Protein AF-A0A7W0XFV2-F1 (afdb_monomer_lite)

pLDDT: mean 78.78, std 14.85, range [23.39, 97.06]

Sequence (1195 aa):
MIGQRLSNRYDIRTELGRGGMGVVYRAHDPLLNREVAIKLIPPTLLSPETEQRFQREAQLVAQMDHPAVVPIFDFGKHEGSLFFVMPVIQGTNLRWFQHEGVLTLGEVIDIGIQVAEALEYSHSHGVIHRDIKPENIMAMREDGARLRVRIMDFGLARGASESRITKTGTIAGTLSYMSPEQVAAGVVDHRSDIYSLGTVLYECLTGEPPFSGELQSILYRIVHEIPQPPRALGADINQDLEAAVIACIAKDPAKRPQRASEVADSLRRCQTRLHQSDLGKSVILTKTLMLPRVALSPFIGREKEQAELQKRLNAAIGGECQFVVVSGEPGVGKTRLLDEIENLAKARKLLVLHGRSIEQDGAFPYQGFCEAIQEYFRQKGTSSSPDNMIELADVAPDLVSLFPMLTEISEIRVAATGDSKLAQIGGQQGPENRTQIFELLARTLTRLAAGKPLILFLEDLHAAEISIEALQYIVRRLGPTPTLIVGTYRSSEVDRSHQLLRMLDSFRGDRRFSAIALGAFSPAEHRLFLETLIGGPKLADSLVEKLFEGTEGNPFFTKELVRSLLDSGGISKDQTGAWSLGAATDLSTGDLPATIQQAVEKRIERLPAELREILSIASIIGKAFDFRDLEALTGGKDVEDAIDRLVEEGLLEEERESRGDRLIFSSGVVRDVLYGAISRRKRRSLHRKYAEEVEKRHSGRLERVYPQLVHHFSQGDVPDKTVEYGLRMAKTALDAFSSEEAARAARTVLEFLDEEWEGDPALEGEAQILLAQAHRMAGDLDAALIAAEAAGRILERESHYSRAVTALLLAAETAWQARKVEETTRLVQHVMGAARTAGDKDSLRHVLSLAATLANLRGEYEKANDYLEEGASLAPATKETERQQEIPKGGKLVVALATPLGDINPVNMELVEEQEILANVFETLLITDLEGNLIPALCEKWEVSDEGTSVFFTLRENVRFQNDQILTAQAVKHAFERSIRVARELPPGLAAIRGAAEFTKSNDKELAGILVVSDYKLEIQLLDPLSIYPSLLTDYKTGITLNVDGEKTDSIPIGTGPFRIASYSADRIVLERNKAYWKGPAAFLDEVEFRARLSASDIASGLRSGSIDLARDLSPQDLEEFLRDPRFRGGFVESPRKNTYFLIFNSTSGSVAQNPDFRLALSGVVRTHDLVWQALGRFAQPAVCLIPPGMLGFD

Foldseek 3Di:
DAQDAFPVFWGFHAWPDADPQFTWTWTAGPVVRAIKIKGKGDLVLDDPQLVVQLVVQLVLQCPDDDQQEWHWPDWDDGPNITMTITHDDDFAFQVCCLPPNWDFQLQLLVLLLSLLVVLLSQVVSVFAQQQDDRRQWTWDQDPPGHIHIHGDRRPNRCPDVLPVLPDDQPPQPRLLLFALCSLVVHDDGSLRVLQSSLQRSLCQLQVDGQAHDGSVRRSCCNQPNQGDQSVLSVRPADPLVSVLSSQSNDNDSVSHDVGSVVSSVSSVVRVVPDDPVRRRHGSDDDVPVPPVPPDDQDDFDCVVVLVVLVVLLVVLQVQFEFEEEEEEAPLLCPVVSVVVVVVVCVSSVAAEFFFEQDQFLFDQAPRRLVRRLVVLLVVVPDDDDPPCLQLCLVLLLQVCLLPVVCCVRPSSVVSNPDHHPLVVCLPDDDPVSLVVVLVSSLSSVVSSCVQPEYEYEYEACLSNQNCLVSVLSNSLQCRRGSYYYYYYHYPVSDDPPGPNVVSLVVCVPPPRYYYHYRDADDLVRQLVLVCRLVVHNFADPVASVVLCVQCVRRSRSSNLQVVVCVVVVQWDQDPVRGIDGDPVDPPDPPNRPSDPLSSLLVLLVPDDPVLLVLLLLVLLQHQKDWQVLSCQLVVNPPSVVSVVVCVVVQQKDDDPPDPDTMIGGSDPSNSVSSPVPDDLVVSLVSLVSSLVVLCVVCVPPCVVCLSSNLVSCLSNVPLVSNLVSLLVQLVVCVSSLNLVSNLSSLVSNCVSLDPPDPDDQLSVLSSLQSNLSSCVSVVVLVSSLVSLVVSLVSCVVVVVLVSSLVSLLSNLVSCVVVVVLVSNQVSLVVSCVSCVVVVPLPSNLVSLQVVLVSCVVVVVNVSSVVSNVSSVVSDDDDDPDDDDDPDAFEDEAEEEAQAWDDDLQQLADDDPVSVVVNCQFFDFQWAADPVGDIDGDQFPDKDADDLQQKIKTFGDQLFAWLVRHTQFLVLLQVQLLVLLQPHPDGQPLSVQFPCSVVSNVDPDPGRPQWAHPDRGMIMGGGPDRDPCSSVSRNRSSSTRWDDDPPDDPPDRTIHRHQWGWPDDDRFKTKTAGRCSRRVHNPDSYGMYIYGYNDDLVRQLVCVVVVVHDHYDDHFPVSVVVLCSDPVNVVVDDQDDDFADDDDDQPCPDDPQSVDPVSVVVVVVVDPLSVVCCVGPNPNDDRDPDRGGPPDDPPD

Structure (mmCIF, N/CA/C/O backbone):
data_AF-A0A7W0XFV2-F1
#
_entry.id   AF-A0A7W0XFV2-F1
#
loop_
_atom_site.group_PDB
_atom_site.id
_atom_site.type_symbol
_atom_site.label_atom_id
_atom_site.label_alt_id
_atom_site.label_comp_id
_atom_site.label_asym_id
_atom_site.label_entity_id
_atom_site.label_seq_id
_atom_site.pdbx_PDB_ins_code
_atom_site.Cartn_x
_atom_site.Cartn_y
_atom_site.Cartn_z
_atom_site.occupancy
_atom_site.B_iso_or_equiv
_atom_site.auth_seq_id
_atom_site.auth_comp_id
_atom_site.auth_asym_id
_atom_site.auth_atom_id
_atom_site.pdbx_PDB_model_num
ATOM 1 N N . MET A 1 1 ? 39.280 -21.544 -54.451 1.00 74.19 1 MET A N 1
ATOM 2 C CA . MET A 1 1 ? 38.360 -22.568 -54.983 1.00 74.19 1 MET A CA 1
ATOM 3 C C . MET A 1 1 ? 37.569 -22.111 -56.208 1.00 74.19 1 MET A C 1
ATOM 5 O O . MET A 1 1 ? 37.431 -22.924 -57.106 1.00 74.19 1 MET A O 1
ATOM 9 N N . ILE A 1 2 ? 37.056 -20.873 -56.310 1.00 84.06 2 ILE A N 1
ATOM 10 C CA . ILE A 1 2 ? 36.329 -20.423 -57.525 1.00 84.06 2 ILE A CA 1
ATOM 11 C C . ILE A 1 2 ? 37.224 -20.539 -58.774 1.00 84.06 2 ILE A C 1
ATOM 13 O O . ILE A 1 2 ? 38.367 -20.086 -58.743 1.00 84.06 2 ILE A O 1
ATOM 17 N N . GLY A 1 3 ? 36.717 -21.167 -59.842 1.00 78.00 3 GLY A N 1
ATOM 18 C CA . GLY A 1 3 ? 37.460 -21.423 -61.084 1.00 78.00 3 GLY A CA 1
ATOM 19 C C . GLY A 1 3 ? 38.423 -22.617 -61.033 1.00 78.00 3 GLY A C 1
ATOM 20 O O . GLY A 1 3 ? 39.106 -22.885 -62.017 1.00 78.00 3 GLY A O 1
ATOM 21 N N . GLN A 1 4 ? 38.488 -23.339 -59.909 1.00 85.75 4 GLN A N 1
ATOM 22 C CA . GLN A 1 4 ? 39.287 -24.557 -59.742 1.00 85.75 4 GLN A CA 1
ATOM 23 C C . GLN A 1 4 ? 38.395 -25.807 -59.804 1.00 85.75 4 GLN A C 1
ATOM 25 O O . GLN A 1 4 ? 37.182 -25.738 -59.589 1.00 85.75 4 GLN A O 1
ATOM 30 N N . ARG A 1 5 ? 39.009 -26.966 -60.068 1.00 85.94 5 ARG A N 1
ATOM 31 C CA . ARG A 1 5 ? 38.330 -28.267 -60.112 1.00 85.94 5 ARG A CA 1
ATOM 32 C C . ARG A 1 5 ? 38.557 -29.041 -58.809 1.00 85.94 5 ARG A C 1
ATOM 34 O O . ARG A 1 5 ? 39.676 -29.457 -58.524 1.00 85.94 5 ARG A O 1
ATOM 41 N N . LEU A 1 6 ? 37.500 -29.260 -58.027 1.00 88.06 6 LEU A N 1
ATOM 42 C CA . LEU A 1 6 ? 37.545 -30.000 -56.762 1.00 88.06 6 LEU A CA 1
ATOM 43 C C . LEU A 1 6 ? 37.591 -31.515 -57.017 1.00 88.06 6 LEU A C 1
ATOM 45 O O . LEU A 1 6 ? 36.796 -32.049 -57.795 1.00 88.06 6 LEU A O 1
ATOM 49 N N . SER A 1 7 ? 38.513 -32.215 -56.342 1.00 83.50 7 SER A N 1
ATOM 50 C CA . SER A 1 7 ? 38.701 -33.674 -56.450 1.00 83.50 7 SER A CA 1
ATOM 51 C C . SER A 1 7 ? 38.823 -34.188 -57.898 1.00 83.50 7 SER A C 1
ATOM 53 O O . SER A 1 7 ? 38.364 -35.284 -58.214 1.00 83.50 7 SER A O 1
ATOM 55 N N . ASN A 1 8 ? 39.410 -33.383 -58.795 1.00 83.25 8 ASN A N 1
ATOM 56 C CA . ASN A 1 8 ? 39.535 -33.658 -60.235 1.00 83.25 8 ASN A CA 1
ATOM 57 C C . ASN A 1 8 ? 38.209 -33.928 -60.977 1.00 83.25 8 ASN A C 1
ATOM 59 O O . ASN A 1 8 ? 38.242 -34.411 -62.108 1.00 83.25 8 ASN A O 1
ATOM 63 N N . ARG A 1 9 ? 37.054 -33.576 -60.395 1.00 89.38 9 ARG A N 1
ATOM 64 C CA . ARG A 1 9 ? 35.734 -33.795 -61.005 1.00 89.38 9 ARG A CA 1
ATOM 65 C C . ARG A 1 9 ? 34.895 -32.529 -61.076 1.00 89.38 9 ARG A C 1
ATOM 67 O O . ARG A 1 9 ? 34.439 -32.189 -62.156 1.00 89.38 9 ARG A O 1
ATOM 74 N N . TYR A 1 10 ? 34.694 -31.836 -59.962 1.00 93.69 10 TYR A N 1
ATOM 75 C CA . TYR A 1 10 ? 33.678 -30.787 -59.879 1.00 93.69 10 TYR A CA 1
ATOM 76 C C . TYR A 1 10 ? 34.241 -29.405 -60.206 1.00 93.69 10 TYR A C 1
ATOM 78 O O . TYR A 1 10 ? 35.141 -28.927 -59.518 1.00 93.69 10 TYR A O 1
ATOM 86 N N . ASP A 1 11 ? 33.683 -28.741 -61.216 1.00 91.31 11 ASP A N 1
ATOM 87 C CA . ASP A 1 11 ? 34.102 -27.403 -61.637 1.00 91.31 11 ASP A CA 1
ATOM 88 C C . ASP A 1 11 ? 33.403 -26.338 -60.778 1.00 91.31 11 ASP A C 1
ATOM 90 O O . ASP A 1 11 ? 32.204 -26.094 -60.935 1.00 91.31 11 ASP A O 1
ATOM 94 N N . ILE A 1 12 ? 34.135 -25.712 -59.845 1.00 92.06 12 ILE A N 1
ATOM 95 C CA . ILE A 1 12 ? 33.582 -24.725 -58.904 1.00 92.06 12 ILE A CA 1
ATOM 96 C C . ILE A 1 12 ? 33.296 -23.402 -59.625 1.00 92.06 12 ILE A C 1
ATOM 98 O O . ILE A 1 12 ? 34.211 -22.750 -60.135 1.00 92.06 12 ILE A O 1
ATOM 102 N N . ARG A 1 13 ? 32.034 -22.963 -59.610 1.00 90.00 13 ARG A N 1
ATOM 103 C CA . ARG A 1 13 ? 31.569 -21.768 -60.330 1.00 90.00 13 ARG A CA 1
ATOM 104 C C . ARG A 1 13 ? 31.441 -20.541 -59.440 1.00 90.00 13 ARG A C 1
ATOM 106 O O . ARG A 1 13 ? 32.048 -19.519 -59.734 1.00 90.00 13 ARG A O 1
ATOM 113 N N . THR A 1 14 ? 30.659 -20.624 -58.367 1.00 90.06 14 THR A N 1
ATOM 114 C CA . THR A 1 14 ? 30.363 -19.478 -57.490 1.00 90.06 14 THR A CA 1
ATOM 115 C C . THR A 1 14 ? 30.224 -19.917 -56.037 1.00 90.06 14 THR A C 1
ATOM 117 O O . THR A 1 14 ? 29.909 -21.070 -55.757 1.00 90.06 14 THR A O 1
ATOM 120 N N . GLU A 1 15 ? 30.444 -19.006 -55.093 1.00 90.19 15 GLU A N 1
ATOM 121 C CA . GLU A 1 15 ? 30.099 -19.217 -53.681 1.00 90.19 15 GLU A CA 1
ATOM 122 C C . GLU A 1 15 ? 28.589 -18.989 -53.494 1.00 90.19 15 GLU A C 1
ATOM 124 O O . GLU A 1 15 ? 28.057 -17.994 -53.980 1.00 90.19 15 GLU A O 1
ATOM 129 N N . LEU A 1 16 ? 27.891 -19.935 -52.857 1.00 81.38 16 LEU A N 1
ATOM 130 C CA . LEU A 1 16 ? 26.463 -19.835 -52.518 1.00 81.38 16 LEU A CA 1
ATOM 131 C C . LEU A 1 16 ? 26.248 -19.311 -51.094 1.00 81.38 16 LEU A C 1
ATOM 133 O O . LEU A 1 16 ? 25.220 -18.703 -50.816 1.00 81.38 16 LEU A O 1
ATOM 137 N N . GLY A 1 17 ? 27.206 -19.539 -50.195 1.00 74.38 17 GLY A N 1
ATOM 138 C CA . GLY A 1 17 ? 27.153 -19.041 -48.825 1.00 74.38 17 GLY A CA 1
ATOM 139 C C . GLY A 1 17 ? 28.328 -19.523 -47.981 1.00 74.38 17 GLY A C 1
ATOM 140 O O . GLY A 1 17 ? 28.948 -20.547 -48.275 1.00 74.38 17 GLY A O 1
ATOM 141 N N . ARG A 1 18 ? 28.629 -18.789 -46.909 1.00 76.75 18 ARG A N 1
ATOM 142 C CA . ARG A 1 18 ? 29.723 -19.069 -45.972 1.00 76.75 18 ARG A CA 1
ATOM 143 C C . ARG A 1 18 ? 29.233 -18.908 -44.542 1.00 76.75 18 ARG A C 1
ATOM 145 O O . ARG A 1 18 ? 28.610 -17.905 -44.218 1.00 76.75 18 ARG A O 1
ATOM 152 N N . GLY A 1 19 ? 29.541 -19.883 -43.690 1.00 65.31 19 GLY A N 1
ATOM 153 C CA . GLY A 1 19 ? 29.172 -19.865 -42.275 1.00 65.31 19 GLY A CA 1
ATOM 154 C C . GLY A 1 19 ? 30.222 -20.531 -41.387 1.00 65.31 19 GLY A C 1
ATOM 155 O O . GLY A 1 19 ? 31.254 -21.001 -41.862 1.00 65.31 19 GLY A O 1
ATOM 156 N N . GLY A 1 20 ? 29.944 -20.610 -40.082 1.00 58.47 20 GLY A N 1
ATOM 157 C CA . GLY A 1 20 ? 30.876 -21.153 -39.079 1.00 58.47 20 GLY A CA 1
ATOM 158 C C . GLY A 1 20 ? 31.259 -22.631 -39.258 1.00 58.47 20 GLY A C 1
ATOM 159 O O . GLY A 1 20 ? 32.195 -23.093 -38.615 1.00 58.47 20 GLY A O 1
ATOM 160 N N . MET A 1 21 ? 30.566 -23.368 -40.133 1.00 66.44 21 MET A N 1
ATOM 161 C CA . MET A 1 21 ? 30.813 -24.790 -40.418 1.00 66.44 21 MET A CA 1
ATOM 162 C C . MET A 1 21 ? 31.426 -25.053 -41.804 1.00 66.44 21 MET A C 1
ATOM 164 O O . MET A 1 21 ? 31.609 -26.210 -42.175 1.00 66.44 21 MET A O 1
ATOM 168 N N . GLY A 1 22 ? 31.741 -24.008 -42.579 1.00 74.62 22 GLY A N 1
ATOM 169 C CA . GLY A 1 22 ? 32.354 -24.147 -43.901 1.00 74.62 22 GLY A CA 1
ATOM 170 C C . GLY A 1 22 ? 31.742 -23.249 -44.974 1.00 74.62 22 GLY A C 1
ATOM 171 O O . GLY A 1 22 ? 30.970 -22.331 -44.689 1.00 74.62 22 GLY A O 1
ATOM 172 N N . VAL A 1 23 ? 32.110 -23.521 -46.226 1.00 82.06 23 VAL A N 1
ATOM 173 C CA . VAL A 1 23 ? 31.672 -22.754 -47.403 1.00 82.06 23 VAL A CA 1
ATOM 174 C C . VAL A 1 23 ? 30.892 -23.663 -48.344 1.00 82.06 23 VAL A C 1
ATOM 176 O O . VAL A 1 23 ? 31.306 -24.794 -48.599 1.00 82.06 23 VAL A O 1
ATOM 179 N N . VAL A 1 24 ? 29.770 -23.171 -48.863 1.00 87.25 24 VAL A N 1
ATOM 180 C CA . VAL A 1 24 ? 28.956 -23.851 -49.871 1.00 87.25 24 VAL A CA 1
ATOM 181 C C . VAL A 1 24 ? 29.221 -23.209 -51.225 1.00 87.25 24 VAL A C 1
ATOM 183 O O . VAL A 1 24 ? 29.057 -22.002 -51.397 1.00 87.25 24 VAL A O 1
ATOM 186 N N . TYR A 1 25 ? 29.613 -24.022 -52.198 1.00 89.69 25 TYR A N 1
ATOM 187 C CA . TYR A 1 25 ? 29.874 -23.612 -53.570 1.00 89.69 25 TYR A CA 1
ATOM 188 C C . TYR A 1 25 ? 28.847 -24.204 -54.528 1.00 89.69 25 TYR A C 1
ATOM 190 O O . TYR A 1 25 ? 28.427 -25.346 -54.376 1.00 89.69 25 TYR A O 1
ATOM 198 N N . ARG A 1 26 ? 28.497 -23.455 -55.568 1.00 92.50 26 ARG A N 1
ATOM 199 C CA . ARG A 1 26 ? 27.851 -23.984 -56.767 1.00 92.50 26 ARG A CA 1
ATOM 200 C C . ARG A 1 26 ? 28.924 -24.539 -57.693 1.00 92.50 26 ARG A C 1
ATOM 202 O O . ARG A 1 26 ? 29.906 -23.848 -57.972 1.00 92.50 26 ARG A O 1
ATOM 209 N N . ALA A 1 27 ? 28.729 -25.751 -58.189 1.00 93.06 27 ALA A N 1
ATOM 210 C CA . ALA A 1 27 ? 29.659 -26.420 -59.084 1.00 93.06 27 ALA A CA 1
ATOM 211 C C . ALA A 1 27 ? 28.929 -27.160 -60.210 1.00 93.06 27 ALA A C 1
ATOM 213 O O . ALA A 1 27 ? 27.751 -27.494 -60.095 1.00 93.06 27 ALA A O 1
ATOM 214 N N . HIS A 1 28 ? 29.644 -27.435 -61.296 1.00 92.38 28 HIS A N 1
ATOM 215 C CA . HIS A 1 28 ? 29.178 -28.313 -62.367 1.00 92.38 28 HIS A CA 1
ATOM 216 C C . HIS A 1 28 ? 29.891 -29.660 -62.263 1.00 92.38 28 HIS A C 1
ATOM 218 O O . HIS A 1 28 ? 31.108 -29.712 -62.091 1.00 92.38 28 HIS A O 1
ATOM 224 N N . ASP A 1 29 ? 29.122 -30.745 -62.309 1.00 92.25 29 ASP A N 1
ATOM 225 C CA . ASP A 1 29 ? 29.631 -32.107 -62.437 1.00 92.25 29 ASP A CA 1
ATOM 226 C C . ASP A 1 29 ? 29.669 -32.472 -63.930 1.00 92.25 29 ASP A C 1
ATOM 228 O O . ASP A 1 29 ? 28.619 -32.792 -64.497 1.00 92.25 29 ASP A O 1
ATOM 232 N N . PRO A 1 30 ? 30.841 -32.436 -64.590 1.00 86.81 30 PRO A N 1
ATOM 233 C CA . PRO A 1 30 ? 30.960 -32.706 -66.016 1.00 86.81 30 PRO A CA 1
ATOM 234 C C . PRO A 1 30 ? 30.729 -34.178 -66.360 1.00 86.81 30 PRO A C 1
ATOM 236 O O . PRO A 1 30 ? 30.387 -34.475 -67.501 1.00 86.81 30 PRO A O 1
ATOM 239 N N . LEU A 1 31 ? 30.875 -35.097 -65.395 1.00 89.38 31 LEU A N 1
ATOM 240 C CA . LEU A 1 31 ? 30.657 -36.527 -65.618 1.00 89.38 31 LEU A CA 1
ATOM 241 C C . LEU A 1 31 ? 29.167 -36.850 -65.772 1.00 89.38 31 LEU A C 1
ATOM 243 O O . LEU A 1 31 ? 28.786 -37.612 -66.655 1.00 89.38 31 LEU A O 1
ATOM 247 N N . LEU A 1 32 ? 28.329 -36.265 -64.912 1.00 89.56 32 LEU A N 1
ATOM 248 C CA . LEU A 1 32 ? 26.872 -36.455 -64.925 1.00 89.56 32 LEU A CA 1
ATOM 249 C C . LEU A 1 32 ? 26.124 -35.295 -65.604 1.00 89.56 32 LEU A C 1
ATOM 251 O O . LEU A 1 32 ? 24.897 -35.288 -65.624 1.00 89.56 32 LEU A O 1
ATOM 255 N N . ASN A 1 33 ? 26.866 -34.319 -66.133 1.00 89.44 33 ASN A N 1
ATOM 256 C CA . ASN A 1 33 ? 26.391 -33.086 -66.757 1.00 89.44 33 ASN A CA 1
ATOM 257 C C . ASN A 1 33 ? 25.255 -32.391 -65.981 1.00 89.44 33 ASN A C 1
ATOM 259 O O . ASN A 1 33 ? 24.176 -32.136 -66.517 1.00 89.44 33 ASN A O 1
ATOM 263 N N . ARG A 1 34 ? 25.495 -32.085 -64.702 1.00 91.88 34 ARG A N 1
ATOM 264 C CA . ARG A 1 34 ? 24.503 -31.451 -63.819 1.00 91.88 34 ARG A CA 1
ATOM 265 C C . ARG A 1 34 ? 25.119 -30.396 -62.911 1.00 91.88 34 ARG A C 1
ATOM 267 O O . ARG A 1 34 ? 26.299 -30.454 -62.577 1.00 91.88 34 ARG A O 1
ATOM 274 N N . GLU A 1 35 ? 24.294 -29.455 -62.474 1.00 92.12 35 GLU A N 1
ATOM 275 C CA . GLU A 1 35 ? 24.658 -28.483 -61.442 1.00 92.12 35 GLU A CA 1
ATOM 276 C C . GLU A 1 35 ? 24.484 -29.102 -60.050 1.00 92.12 35 GLU A C 1
ATOM 278 O O . GLU A 1 35 ? 23.474 -29.751 -59.765 1.00 92.12 35 GLU A O 1
ATOM 283 N N . VAL A 1 36 ? 25.462 -28.883 -59.177 1.00 93.19 36 VAL A N 1
ATOM 284 C CA . VAL A 1 36 ? 25.489 -29.392 -57.803 1.00 93.19 36 VAL A CA 1
ATOM 285 C C . VAL A 1 36 ? 25.922 -28.299 -56.827 1.00 93.19 36 VAL A C 1
ATOM 287 O O . VAL A 1 36 ? 26.635 -27.363 -57.188 1.00 93.19 36 VAL A O 1
ATOM 290 N N . ALA A 1 37 ? 25.484 -28.411 -55.579 1.00 91.56 37 ALA A N 1
ATOM 291 C CA . ALA A 1 37 ? 26.006 -27.636 -54.466 1.00 91.56 37 ALA A CA 1
ATOM 292 C C . ALA A 1 37 ? 27.019 -28.495 -53.701 1.00 91.56 37 ALA A C 1
ATOM 294 O O . ALA A 1 37 ? 26.761 -29.663 -53.418 1.00 91.56 37 ALA A O 1
ATOM 295 N N . ILE A 1 38 ? 28.176 -27.927 -53.379 1.00 90.25 38 ILE A N 1
ATOM 296 C CA . ILE A 1 38 ? 29.253 -28.608 -52.663 1.00 90.25 38 ILE A CA 1
ATOM 297 C C . ILE A 1 38 ? 29.537 -27.850 -51.381 1.00 90.25 38 ILE A C 1
ATOM 299 O O . ILE A 1 38 ? 29.985 -26.704 -51.428 1.00 90.25 38 ILE A O 1
ATOM 303 N N . LYS A 1 39 ? 29.306 -28.494 -50.239 1.00 88.62 39 LYS A N 1
ATOM 304 C CA . LYS A 1 39 ? 29.685 -27.947 -48.937 1.00 88.62 39 LYS A CA 1
ATOM 305 C C . LYS A 1 39 ? 31.056 -28.478 -48.557 1.00 88.62 39 LYS A C 1
ATOM 307 O O . LYS A 1 39 ? 31.260 -29.689 -48.522 1.00 88.62 39 LYS A O 1
ATOM 312 N N . LEU A 1 40 ? 31.985 -27.566 -48.291 1.00 87.44 40 LEU A N 1
ATOM 313 C CA . LEU A 1 40 ? 33.364 -27.869 -47.928 1.00 87.44 40 LEU A CA 1
ATOM 314 C C . LEU A 1 40 ? 33.606 -27.514 -46.458 1.00 87.44 40 LEU A C 1
ATOM 316 O O . LEU A 1 40 ? 33.427 -26.364 -46.051 1.00 87.44 40 LEU A O 1
ATOM 320 N N . ILE A 1 41 ? 34.014 -28.514 -45.679 1.00 84.69 41 ILE A N 1
ATOM 321 C CA . ILE A 1 41 ? 34.288 -28.424 -44.246 1.00 84.69 41 ILE A CA 1
ATOM 322 C C . ILE A 1 41 ? 35.809 -28.340 -44.054 1.00 84.69 41 ILE A C 1
ATOM 324 O O . ILE A 1 41 ? 36.519 -29.290 -44.405 1.00 84.69 41 ILE A O 1
ATOM 328 N N . PRO A 1 42 ? 36.331 -27.223 -43.518 1.00 80.62 42 PRO A N 1
ATOM 329 C CA . PRO A 1 42 ? 37.766 -27.013 -43.392 1.00 80.62 42 PRO A CA 1
ATOM 330 C C . PRO A 1 42 ? 38.406 -27.963 -42.362 1.00 80.62 42 PRO A C 1
ATOM 332 O O . PRO A 1 42 ? 37.752 -28.344 -41.387 1.00 80.62 42 PRO A O 1
ATOM 335 N N . PRO A 1 43 ? 39.712 -28.277 -42.494 1.00 78.56 43 PRO A N 1
ATOM 336 C CA . PRO A 1 43 ? 40.405 -29.226 -41.618 1.00 78.56 43 PRO A CA 1
ATOM 337 C C . PRO A 1 43 ? 40.411 -28.800 -40.143 1.00 78.56 43 PRO A C 1
ATOM 339 O O . PRO A 1 43 ? 40.454 -29.638 -39.251 1.00 78.56 43 PRO A O 1
ATOM 342 N N . THR A 1 44 ? 40.325 -27.494 -39.872 1.00 76.25 44 THR A N 1
ATOM 343 C CA . THR A 1 44 ? 40.294 -26.908 -38.520 1.00 76.25 44 THR A CA 1
ATOM 344 C C . THR A 1 44 ? 39.069 -27.313 -37.693 1.00 76.25 44 THR A C 1
ATOM 346 O O . THR A 1 44 ? 39.079 -27.175 -36.466 1.00 76.25 44 THR A O 1
ATOM 349 N N . LEU A 1 45 ? 38.017 -27.812 -38.349 1.00 67.50 45 LEU A N 1
ATOM 350 C CA . LEU A 1 45 ? 36.781 -28.279 -37.722 1.00 67.50 45 LEU A CA 1
ATOM 351 C C . LEU A 1 45 ? 36.705 -29.811 -37.612 1.00 67.50 45 LEU A C 1
ATOM 353 O O . LEU A 1 45 ? 35.701 -30.328 -37.128 1.00 67.50 45 LEU A O 1
ATOM 357 N N . LEU A 1 46 ? 37.741 -30.537 -38.043 1.00 70.62 46 LEU A N 1
ATOM 358 C CA . LEU A 1 46 ? 37.728 -31.996 -38.140 1.00 70.62 46 LEU A CA 1
ATOM 359 C C . LEU A 1 46 ? 38.621 -32.650 -37.075 1.00 70.62 46 LEU A C 1
ATOM 361 O O . LEU A 1 46 ? 39.768 -32.259 -36.870 1.00 70.62 46 LEU A O 1
ATOM 365 N N . SER A 1 47 ? 38.091 -33.687 -36.425 1.00 74.19 47 SER A N 1
ATOM 366 C CA . SER A 1 47 ? 38.831 -34.663 -35.610 1.00 74.19 47 SER A CA 1
ATOM 367 C C . SER A 1 47 ? 38.678 -36.065 -36.226 1.00 74.19 47 SER A C 1
ATOM 369 O O . SER A 1 47 ? 37.722 -36.271 -36.979 1.00 74.19 47 SER A O 1
ATOM 371 N N . PRO A 1 48 ? 39.546 -37.050 -35.911 1.00 74.00 48 PRO A N 1
ATOM 372 C CA . PRO A 1 48 ? 39.415 -38.416 -36.436 1.00 74.00 48 PRO A CA 1
ATOM 373 C C . PRO A 1 48 ? 38.038 -39.049 -36.171 1.00 74.00 48 PRO A C 1
ATOM 375 O O . PRO A 1 48 ? 37.471 -39.702 -37.045 1.00 74.00 48 PRO A O 1
ATOM 378 N N . GLU A 1 49 ? 37.466 -38.798 -34.992 1.00 70.00 49 GLU A N 1
ATOM 379 C CA . GLU A 1 49 ? 36.122 -39.250 -34.612 1.00 70.00 49 GLU A CA 1
ATOM 380 C C . GLU A 1 49 ? 35.025 -38.542 -35.422 1.00 70.00 49 GLU A C 1
ATOM 382 O O . GLU A 1 49 ? 34.084 -39.180 -35.895 1.00 70.00 49 GLU A O 1
ATOM 387 N N . THR A 1 50 ? 35.171 -37.229 -35.642 1.00 69.75 50 THR A N 1
ATOM 388 C CA . THR A 1 50 ? 34.227 -36.435 -36.448 1.00 69.75 50 THR A CA 1
ATOM 389 C C . THR A 1 50 ? 34.259 -36.866 -37.914 1.00 69.75 50 THR A C 1
ATOM 391 O O . THR A 1 50 ? 33.213 -36.942 -38.547 1.00 69.75 50 THR A O 1
ATOM 394 N N . GLU A 1 51 ? 35.432 -37.204 -38.452 1.00 76.81 51 GLU A N 1
ATOM 395 C CA . GLU A 1 51 ? 35.591 -37.686 -39.827 1.00 76.81 51 GLU A CA 1
ATOM 396 C C . GLU A 1 51 ? 34.947 -39.069 -40.033 1.00 76.81 51 GLU A C 1
ATOM 398 O O . GLU A 1 51 ? 34.206 -39.256 -40.998 1.00 76.81 51 GLU A O 1
ATOM 403 N N . GLN A 1 52 ? 35.148 -40.019 -39.110 1.00 77.88 52 GLN A N 1
ATOM 404 C CA . GLN A 1 52 ? 34.488 -41.334 -39.171 1.00 77.88 52 GLN A CA 1
ATOM 405 C C . GLN A 1 52 ? 32.966 -41.220 -39.060 1.00 77.88 52 GLN A C 1
ATOM 407 O O . GLN A 1 52 ? 32.222 -41.874 -39.796 1.00 77.88 52 GLN A O 1
ATOM 412 N N . ARG A 1 53 ? 32.493 -40.365 -38.150 1.00 75.00 53 ARG A N 1
ATOM 413 C CA . ARG A 1 53 ? 31.068 -40.106 -37.966 1.00 75.00 53 ARG A CA 1
ATOM 414 C C . ARG A 1 53 ? 30.448 -39.440 -39.193 1.00 75.00 53 ARG A C 1
ATOM 416 O O . ARG A 1 53 ? 29.394 -39.887 -39.636 1.00 75.00 53 ARG A O 1
ATOM 423 N N . PHE A 1 54 ? 31.123 -38.441 -39.764 1.00 79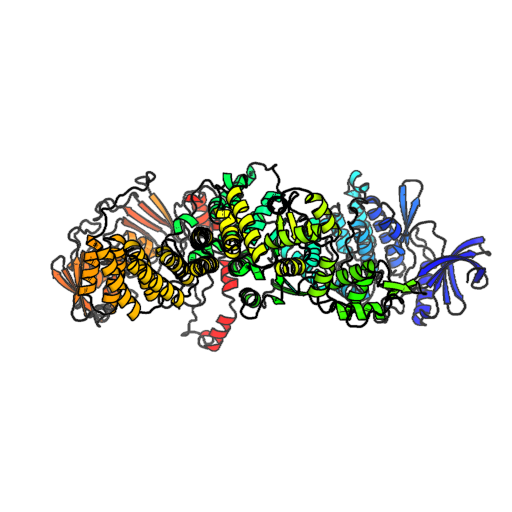.56 54 PHE A N 1
ATOM 424 C CA . PHE A 1 54 ? 30.715 -37.782 -41.004 1.00 79.56 54 PHE A CA 1
ATOM 425 C C . PHE A 1 54 ? 30.535 -38.801 -42.129 1.00 79.56 54 PHE A C 1
ATOM 427 O O . PHE A 1 54 ? 29.495 -38.822 -42.773 1.00 79.56 54 PHE A O 1
ATOM 434 N N . GLN A 1 55 ? 31.512 -39.688 -42.343 1.00 79.00 55 GLN A N 1
ATOM 435 C CA . GLN A 1 55 ? 31.421 -40.706 -43.394 1.00 79.00 55 GLN A CA 1
ATOM 436 C C . GLN A 1 55 ? 30.241 -41.658 -43.167 1.00 79.00 55 GLN A C 1
ATOM 438 O O . GLN A 1 55 ? 29.509 -41.958 -44.108 1.00 79.00 55 GLN A O 1
ATOM 443 N N . ARG A 1 56 ? 30.020 -42.099 -41.922 1.00 81.06 56 ARG A N 1
ATOM 444 C CA . ARG A 1 56 ? 28.904 -42.986 -41.572 1.00 81.06 56 ARG A CA 1
ATOM 445 C C . ARG A 1 56 ? 27.545 -42.318 -41.785 1.00 81.06 56 ARG A C 1
ATOM 447 O O . ARG A 1 56 ? 26.669 -42.912 -42.403 1.00 81.06 56 ARG A O 1
ATOM 454 N N . GLU A 1 57 ? 27.360 -41.099 -41.286 1.00 79.56 57 GLU A N 1
ATOM 455 C CA . GLU A 1 57 ? 26.101 -40.363 -41.443 1.00 79.56 57 GLU A CA 1
ATOM 456 C C . GLU A 1 57 ? 25.866 -39.966 -42.910 1.00 79.56 57 GLU A C 1
ATOM 458 O O . GLU A 1 57 ? 24.746 -40.094 -43.397 1.00 79.56 57 GLU A O 1
ATOM 463 N N . ALA A 1 58 ? 26.911 -39.590 -43.659 1.00 82.00 58 ALA A N 1
ATOM 464 C CA . ALA A 1 58 ? 26.786 -39.219 -45.069 1.00 82.00 58 ALA A CA 1
ATOM 465 C C . ALA A 1 58 ? 26.372 -40.416 -45.932 1.00 82.00 58 ALA A C 1
ATOM 467 O O . ALA A 1 58 ? 25.556 -40.263 -46.836 1.00 82.00 58 ALA A O 1
ATOM 468 N N . GLN A 1 59 ? 26.883 -41.615 -45.626 1.00 83.19 59 GLN A N 1
ATOM 469 C CA . GLN A 1 59 ? 26.452 -42.861 -46.268 1.00 83.19 59 GLN A CA 1
ATOM 470 C C . GLN A 1 59 ? 24.981 -43.174 -45.993 1.00 83.19 59 GLN A C 1
ATOM 472 O O . GLN A 1 59 ? 24.273 -43.573 -46.914 1.00 83.19 59 GLN A O 1
ATOM 477 N N . LEU A 1 60 ? 24.520 -42.983 -44.753 1.00 83.69 60 LEU A N 1
ATOM 478 C CA . LEU A 1 60 ? 23.118 -43.206 -44.394 1.00 83.69 60 LEU A CA 1
ATOM 479 C C . LEU A 1 60 ? 22.203 -42.214 -45.119 1.00 83.69 60 LEU A C 1
ATOM 481 O O . LEU A 1 60 ? 21.223 -42.635 -45.722 1.00 83.69 60 LEU A O 1
ATOM 485 N N . VAL A 1 61 ? 22.554 -40.923 -45.142 1.00 84.38 61 VAL A N 1
ATOM 486 C CA . VAL A 1 61 ? 21.776 -39.886 -45.844 1.00 84.38 61 VAL A CA 1
ATOM 487 C C . VAL A 1 61 ? 21.805 -40.079 -47.365 1.00 84.38 61 VAL A C 1
ATOM 489 O O . VAL A 1 61 ? 20.801 -39.845 -48.030 1.00 84.38 61 VAL A O 1
ATOM 492 N N . ALA A 1 62 ? 22.910 -40.558 -47.943 1.00 84.31 62 ALA A N 1
ATOM 493 C CA . ALA A 1 62 ? 22.988 -40.875 -49.374 1.00 84.31 62 ALA A CA 1
ATOM 494 C C . ALA A 1 62 ? 22.054 -42.027 -49.799 1.00 84.31 62 ALA A C 1
ATOM 496 O O . ALA A 1 62 ? 21.714 -42.134 -50.975 1.00 84.31 62 ALA A O 1
ATOM 497 N N . GLN A 1 63 ? 21.639 -42.883 -48.858 1.00 83.94 63 GLN A N 1
ATOM 498 C CA . GLN A 1 63 ? 20.680 -43.971 -49.086 1.00 83.94 63 GLN A CA 1
ATOM 499 C C . GLN A 1 63 ? 19.225 -43.554 -48.824 1.00 83.94 63 GLN A C 1
ATOM 501 O O . GLN A 1 63 ? 18.315 -44.357 -49.027 1.00 83.94 63 GLN A O 1
ATOM 506 N N . MET A 1 64 ? 18.986 -42.324 -48.362 1.00 85.50 64 MET A N 1
ATOM 507 C CA . MET A 1 64 ? 17.642 -41.833 -48.071 1.00 85.50 64 MET A CA 1
ATOM 508 C C . MET A 1 64 ? 16.915 -41.400 -49.342 1.00 85.50 64 MET A C 1
ATOM 510 O O . MET A 1 64 ? 17.435 -40.605 -50.123 1.00 85.50 64 MET A O 1
ATOM 514 N N . ASP A 1 65 ? 15.674 -41.863 -49.493 1.00 86.12 65 ASP A N 1
ATOM 515 C CA . ASP A 1 65 ? 14.760 -41.441 -50.551 1.00 86.12 65 ASP A CA 1
ATOM 516 C C . ASP A 1 65 ? 13.478 -40.885 -49.921 1.00 86.12 65 ASP A C 1
ATOM 518 O O . ASP A 1 65 ? 12.500 -41.595 -49.687 1.00 86.12 65 ASP A O 1
ATOM 522 N N . HIS A 1 66 ? 13.514 -39.599 -49.564 1.00 89.38 66 HIS A N 1
ATOM 523 C CA . HIS A 1 66 ? 12.365 -38.890 -49.009 1.00 89.38 66 HIS A CA 1
ATOM 524 C C . HIS A 1 66 ? 12.247 -37.494 -49.638 1.00 89.38 66 HIS A C 1
ATOM 526 O O . HIS A 1 66 ? 13.233 -36.755 -49.676 1.00 89.38 66 HIS A O 1
ATOM 532 N N . PRO A 1 67 ? 11.050 -37.062 -50.082 1.00 87.00 67 PRO A N 1
ATOM 533 C CA . PRO A 1 67 ? 10.878 -35.816 -50.839 1.00 87.00 67 PRO A CA 1
ATOM 534 C C . PRO A 1 67 ? 11.271 -34.544 -50.073 1.00 87.00 67 PRO A C 1
ATOM 536 O O . PRO A 1 67 ? 11.618 -33.539 -50.700 1.00 87.00 67 PRO A O 1
ATOM 539 N N . ALA A 1 68 ? 11.219 -34.588 -48.737 1.00 89.88 68 ALA A N 1
ATOM 540 C CA . ALA A 1 68 ? 11.592 -33.488 -47.847 1.00 89.88 68 ALA A CA 1
ATOM 541 C C . ALA A 1 68 ? 12.992 -33.635 -47.213 1.00 89.88 68 ALA A C 1
ATOM 543 O O . ALA A 1 68 ? 13.345 -32.843 -46.347 1.00 89.88 68 ALA A O 1
ATOM 544 N N . VAL A 1 69 ? 13.806 -34.606 -47.640 1.00 90.19 69 VAL A N 1
ATOM 545 C CA . VAL A 1 69 ? 15.219 -34.739 -47.238 1.00 90.19 69 VAL A CA 1
ATOM 546 C C . VAL A 1 69 ? 16.094 -34.464 -48.455 1.00 90.19 69 VAL A C 1
ATOM 548 O O . VAL A 1 69 ? 15.861 -35.015 -49.527 1.00 90.19 69 VAL A O 1
ATOM 551 N N . VAL A 1 70 ? 17.093 -33.587 -48.328 1.00 88.44 70 VAL A N 1
ATOM 552 C CA . VAL A 1 70 ? 18.047 -33.350 -49.420 1.00 88.44 70 VAL A CA 1
ATOM 553 C C . VAL A 1 70 ? 19.044 -34.517 -49.485 1.00 88.44 70 VAL A C 1
ATOM 555 O O . VAL A 1 70 ? 19.791 -34.712 -48.525 1.00 88.44 70 VAL A O 1
ATOM 558 N N . PRO A 1 71 ? 19.105 -35.278 -50.597 1.00 84.62 71 PRO A N 1
ATOM 559 C CA . PRO A 1 71 ? 20.013 -36.413 -50.706 1.00 84.62 71 PRO A CA 1
ATOM 560 C C . PRO A 1 71 ? 21.462 -35.957 -50.897 1.00 84.62 71 PRO A C 1
ATOM 562 O O . PRO A 1 71 ? 21.739 -34.921 -51.511 1.00 84.62 71 PRO A O 1
ATOM 565 N N . ILE A 1 72 ? 22.396 -36.786 -50.433 1.00 88.88 72 ILE A N 1
ATOM 566 C CA . ILE A 1 72 ? 23.826 -36.627 -50.710 1.00 88.88 72 ILE A CA 1
ATOM 567 C C . ILE A 1 72 ? 24.174 -37.450 -51.949 1.00 88.88 72 ILE A C 1
ATOM 569 O O . ILE A 1 72 ? 23.975 -38.659 -51.989 1.00 88.88 72 ILE A O 1
ATOM 573 N N . PHE A 1 73 ? 24.699 -36.783 -52.973 1.00 88.56 73 PHE A N 1
ATOM 574 C CA . PHE A 1 73 ? 25.106 -37.407 -54.229 1.00 88.56 73 PHE A CA 1
ATOM 575 C C . PHE A 1 73 ? 26.510 -38.002 -54.193 1.00 88.56 73 PHE A C 1
ATOM 577 O O . PHE A 1 73 ? 26.773 -38.975 -54.894 1.00 88.56 73 PHE A O 1
ATOM 584 N N . ASP A 1 74 ? 27.418 -37.369 -53.459 1.00 87.62 74 ASP A N 1
ATOM 585 C CA . ASP A 1 74 ? 28.820 -37.766 -53.356 1.00 87.62 74 ASP A CA 1
ATOM 586 C C . ASP A 1 74 ? 29.417 -37.141 -52.093 1.00 87.62 74 ASP A C 1
ATOM 588 O O . ASP A 1 74 ? 28.951 -36.096 -51.635 1.00 87.62 74 ASP A O 1
ATOM 592 N N . PHE A 1 75 ? 30.453 -37.745 -51.530 1.00 88.88 75 PHE A N 1
ATOM 593 C CA . PHE A 1 75 ? 31.227 -37.157 -50.442 1.00 88.88 75 PHE A CA 1
ATOM 594 C C . PHE A 1 75 ? 32.666 -37.659 -50.497 1.00 88.88 75 PHE A C 1
ATOM 596 O O . PHE A 1 75 ? 32.950 -38.761 -50.960 1.00 88.88 75 PHE A O 1
ATOM 603 N N . GLY A 1 76 ? 33.601 -36.854 -50.008 1.00 87.19 76 GLY A N 1
ATOM 604 C CA . GLY A 1 76 ? 35.010 -37.205 -50.077 1.00 87.19 76 GLY A CA 1
ATOM 605 C C . GLY A 1 76 ? 35.907 -36.255 -49.308 1.00 87.19 76 GLY A C 1
ATOM 606 O O . GLY A 1 76 ? 35.452 -35.407 -48.539 1.00 87.19 76 GLY A O 1
ATOM 607 N N . LYS A 1 77 ? 37.213 -36.411 -49.529 1.00 87.25 77 LYS A N 1
ATOM 608 C CA . LYS A 1 77 ? 38.262 -35.604 -48.906 1.00 87.25 77 LYS A CA 1
ATOM 609 C C . LYS A 1 77 ? 39.147 -34.983 -49.976 1.00 87.25 77 LYS A C 1
ATOM 611 O O . LYS A 1 77 ? 39.601 -35.675 -50.883 1.00 87.25 77 LYS A O 1
ATOM 616 N N . HIS A 1 78 ? 39.407 -33.687 -49.861 1.00 84.81 78 HIS A N 1
ATOM 617 C CA . HIS A 1 78 ? 40.272 -32.943 -50.771 1.00 84.81 78 HIS A CA 1
ATOM 618 C C . HIS A 1 78 ? 41.128 -31.959 -49.971 1.00 84.81 78 HIS A C 1
ATOM 620 O O . HIS A 1 78 ? 40.592 -31.152 -49.216 1.00 84.81 78 HIS A O 1
ATOM 626 N N . GLU A 1 79 ? 42.455 -32.069 -50.092 1.00 82.69 79 GLU A N 1
ATOM 627 C CA . GLU A 1 79 ? 43.428 -31.217 -49.381 1.00 82.69 79 GLU A CA 1
ATOM 628 C C . GLU A 1 79 ? 43.158 -31.110 -47.864 1.00 82.69 79 GLU A C 1
ATOM 630 O O . GLU A 1 79 ? 43.196 -30.042 -47.259 1.00 82.69 79 GLU A O 1
ATOM 635 N N . GLY A 1 80 ? 42.818 -32.242 -47.239 1.00 80.06 80 GLY A N 1
ATOM 636 C CA . GLY A 1 80 ? 42.512 -32.322 -45.807 1.00 80.06 80 GLY A CA 1
ATOM 637 C C . GLY A 1 80 ? 41.108 -31.849 -45.408 1.00 80.06 80 GLY A C 1
ATOM 638 O O . GLY A 1 80 ? 40.700 -32.115 -44.282 1.00 80.06 80 GLY A O 1
ATOM 639 N N . SER A 1 81 ? 40.358 -31.209 -46.307 1.00 84.56 81 SER A N 1
ATOM 640 C CA . SER A 1 81 ? 38.965 -30.799 -46.088 1.00 84.56 81 SER A CA 1
ATOM 641 C C . SER A 1 81 ? 38.008 -31.922 -46.477 1.00 84.56 81 SER A C 1
ATOM 643 O O . SER A 1 81 ? 38.229 -32.597 -47.485 1.00 84.56 81 SER A O 1
ATOM 645 N N . LEU A 1 82 ? 36.926 -32.109 -45.721 1.00 87.12 82 LEU A N 1
ATOM 646 C CA . LEU A 1 82 ? 35.823 -32.974 -46.149 1.00 87.12 82 LEU A CA 1
ATOM 647 C C . LEU A 1 82 ? 34.865 -32.175 -47.021 1.00 87.12 82 LEU A C 1
ATOM 649 O O . LEU A 1 82 ? 34.657 -30.983 -46.799 1.00 87.12 82 LEU A O 1
ATOM 653 N N . PHE A 1 83 ? 34.267 -32.825 -48.008 1.00 89.38 83 PHE A N 1
ATOM 654 C CA . PHE A 1 83 ? 33.193 -32.234 -48.787 1.00 89.38 83 PHE A CA 1
ATOM 655 C C . PHE A 1 83 ? 32.067 -33.233 -48.994 1.00 89.38 83 PHE A C 1
ATOM 657 O O . PHE A 1 83 ? 32.292 -34.442 -49.037 1.00 89.38 83 PHE A O 1
ATOM 664 N N . PHE A 1 84 ? 30.860 -32.713 -49.170 1.00 89.31 84 PHE A N 1
ATOM 665 C CA . PHE A 1 84 ? 29.751 -33.476 -49.721 1.00 89.31 84 PHE A CA 1
ATOM 666 C C . PHE A 1 84 ? 29.033 -32.667 -50.792 1.00 89.31 84 PHE A C 1
ATOM 668 O O . PHE A 1 84 ? 29.056 -31.433 -50.802 1.00 89.31 84 PHE A O 1
ATOM 675 N N . VAL A 1 85 ? 28.433 -33.397 -51.719 1.00 90.06 85 VAL A N 1
ATOM 676 C CA . VAL A 1 85 ? 27.793 -32.904 -52.927 1.00 90.06 85 VAL A CA 1
ATOM 677 C C . VAL A 1 85 ? 26.308 -33.194 -52.818 1.00 90.06 85 VAL A C 1
ATOM 679 O O . VAL A 1 85 ? 25.907 -34.322 -52.545 1.00 90.06 85 VAL A O 1
ATOM 682 N N . MET A 1 86 ? 25.491 -32.181 -53.053 1.00 91.38 86 MET A N 1
ATOM 683 C CA . MET A 1 86 ? 24.036 -32.243 -52.969 1.00 91.38 86 MET A CA 1
ATOM 684 C C . MET A 1 86 ? 23.416 -31.516 -54.173 1.00 91.38 86 MET A C 1
ATOM 686 O O . MET A 1 86 ? 24.108 -30.749 -54.853 1.00 91.38 86 MET A O 1
ATOM 690 N N . PRO A 1 87 ? 22.135 -31.743 -54.504 1.00 89.31 87 PRO A N 1
ATOM 691 C CA . PRO A 1 87 ? 21.474 -30.966 -55.547 1.00 89.31 87 PRO A CA 1
ATOM 692 C C . PRO A 1 87 ? 21.416 -29.477 -55.182 1.00 89.31 87 PRO A C 1
ATOM 694 O O . PRO A 1 87 ? 21.240 -29.114 -54.019 1.00 89.31 87 PRO A O 1
ATOM 697 N N . VAL A 1 88 ? 21.515 -28.602 -56.187 1.00 86.06 88 VAL A N 1
ATOM 698 C CA . VAL A 1 88 ? 21.196 -27.178 -56.002 1.00 86.06 88 VAL A CA 1
ATOM 699 C C . VAL A 1 88 ? 19.681 -27.054 -55.836 1.00 86.06 88 VAL A C 1
ATOM 701 O O . VAL A 1 88 ? 18.931 -27.339 -56.769 1.00 86.06 88 VAL A O 1
ATOM 704 N N . ILE A 1 89 ? 19.225 -26.649 -54.651 1.00 84.06 89 ILE A N 1
ATOM 705 C CA . ILE A 1 89 ? 17.801 -26.442 -54.368 1.00 84.06 89 ILE A CA 1
ATOM 706 C C . ILE A 1 89 ? 17.391 -25.037 -54.822 1.00 84.06 89 ILE A C 1
ATOM 708 O O . ILE A 1 89 ? 18.007 -24.050 -54.426 1.00 84.06 89 ILE A O 1
ATOM 712 N N . GLN A 1 90 ? 16.354 -24.945 -55.657 1.00 74.75 90 GLN A N 1
ATOM 713 C CA . GLN A 1 90 ? 15.803 -23.673 -56.130 1.00 74.75 90 GLN A CA 1
ATOM 714 C C . GLN A 1 90 ? 14.716 -23.167 -55.169 1.00 74.75 90 GLN A C 1
ATOM 716 O O . GLN A 1 90 ? 13.533 -23.376 -55.400 1.00 74.75 90 GLN A O 1
ATOM 721 N N . GLY A 1 91 ? 15.115 -22.515 -54.076 1.00 70.62 91 GLY A N 1
ATOM 722 C CA . GLY A 1 91 ? 14.205 -21.973 -53.062 1.00 70.62 91 GLY A CA 1
ATOM 723 C C . GLY A 1 91 ? 14.910 -21.019 -52.102 1.00 70.62 91 GLY A C 1
ATOM 724 O O . GLY A 1 91 ? 16.117 -20.808 -52.216 1.00 70.62 91 GLY A O 1
ATOM 725 N N . THR A 1 92 ? 14.170 -20.465 -51.144 1.00 79.69 92 THR A N 1
ATOM 726 C CA . THR A 1 92 ? 14.725 -19.691 -50.022 1.00 79.69 92 THR A CA 1
ATOM 727 C C . THR A 1 92 ? 14.604 -20.499 -48.732 1.00 79.69 92 THR A C 1
ATOM 729 O O . THR A 1 92 ? 13.769 -21.397 -48.619 1.00 79.69 92 THR A O 1
ATOM 732 N N . ASN A 1 93 ? 15.474 -20.237 -47.757 1.00 85.88 93 ASN A N 1
ATOM 733 C CA . ASN A 1 93 ? 15.340 -20.867 -46.446 1.00 85.88 93 ASN A CA 1
ATOM 734 C C . ASN A 1 93 ? 14.137 -20.280 -45.682 1.00 85.88 93 ASN A C 1
ATOM 736 O O . ASN A 1 93 ? 13.662 -19.183 -45.986 1.00 85.88 93 ASN A O 1
ATOM 740 N N . LEU A 1 94 ? 13.634 -21.006 -44.684 1.00 85.81 94 LEU A N 1
ATOM 741 C CA . LEU A 1 94 ? 12.470 -20.601 -43.894 1.00 85.81 94 LEU A CA 1
ATOM 742 C C . LEU A 1 94 ? 12.701 -19.263 -43.172 1.00 85.81 94 LEU A C 1
ATOM 744 O O . LEU A 1 94 ? 11.761 -18.487 -43.021 1.00 85.81 94 LEU A O 1
ATOM 748 N N . ARG A 1 95 ? 13.956 -18.947 -42.822 1.00 82.56 95 ARG A N 1
ATOM 749 C CA . ARG A 1 95 ? 14.351 -17.647 -42.254 1.00 82.56 95 ARG A CA 1
ATOM 750 C C . ARG A 1 95 ? 13.923 -16.474 -43.137 1.00 82.56 95 ARG A C 1
ATOM 752 O O . ARG A 1 95 ? 13.410 -15.480 -42.635 1.00 82.56 95 ARG A O 1
ATOM 759 N N . TRP A 1 96 ? 14.095 -16.586 -44.454 1.00 76.56 96 TRP A N 1
ATOM 760 C CA . TRP A 1 96 ? 13.645 -15.553 -45.386 1.00 76.56 96 TRP A CA 1
ATOM 761 C C . TRP A 1 96 ? 12.124 -15.366 -45.333 1.00 76.56 96 TRP A C 1
ATOM 763 O O . TRP A 1 96 ? 11.651 -14.236 -45.320 1.00 76.56 96 TRP A O 1
ATOM 773 N N . PHE A 1 97 ? 11.350 -16.450 -45.230 1.00 68.94 97 PHE A N 1
ATOM 774 C CA . PHE A 1 97 ? 9.891 -16.359 -45.107 1.00 68.94 97 PHE A CA 1
ATOM 775 C C . PHE A 1 97 ? 9.428 -15.748 -43.780 1.00 68.94 97 PHE A C 1
ATOM 777 O O . PHE A 1 97 ? 8.367 -15.135 -43.759 1.00 68.94 97 PHE A O 1
ATOM 784 N N . GLN A 1 98 ? 10.214 -15.884 -42.707 1.00 67.88 98 GLN A N 1
ATOM 785 C CA . GLN A 1 98 ? 9.938 -15.245 -41.417 1.00 67.88 98 GLN A CA 1
ATOM 786 C C . GLN A 1 98 ? 10.195 -13.723 -41.443 1.00 67.88 98 GLN A C 1
ATOM 788 O O . GLN A 1 98 ? 9.484 -12.988 -40.767 1.00 67.88 98 GLN A O 1
ATOM 793 N N . HIS A 1 99 ? 11.178 -13.238 -42.217 1.00 62.28 99 HIS A N 1
ATOM 794 C CA . HIS A 1 99 ? 11.551 -11.811 -42.253 1.00 62.28 99 HIS A CA 1
ATOM 795 C C . HIS A 1 99 ? 10.978 -11.024 -43.443 1.00 62.28 99 HIS A C 1
ATOM 797 O O . HIS A 1 99 ? 10.547 -9.885 -43.284 1.00 62.28 99 HIS A O 1
ATOM 803 N N . GLU A 1 100 ? 11.000 -11.612 -44.637 1.00 56.62 100 GLU A N 1
ATOM 804 C CA . GLU A 1 100 ? 10.709 -10.944 -45.916 1.00 56.62 100 GLU A CA 1
ATOM 805 C C . GLU A 1 100 ? 9.483 -11.539 -46.635 1.00 56.62 100 GLU A C 1
ATOM 807 O O . GLU A 1 100 ? 8.941 -10.930 -47.560 1.00 56.62 100 GLU A O 1
ATOM 812 N N . GLY A 1 101 ? 9.037 -12.733 -46.227 1.00 58.91 101 GLY A N 1
ATOM 813 C CA . GLY A 1 101 ? 7.868 -13.419 -46.779 1.00 58.91 101 GLY A CA 1
ATOM 814 C C . GLY A 1 101 ? 6.598 -13.266 -45.936 1.00 58.91 101 GLY A C 1
ATOM 815 O O . GLY A 1 101 ? 6.589 -12.664 -44.868 1.00 58.91 101 GLY A O 1
ATOM 816 N N . VAL A 1 102 ? 5.499 -13.838 -46.435 1.00 68.25 102 VAL A N 1
ATOM 817 C CA . VAL A 1 102 ? 4.234 -13.986 -45.698 1.00 68.25 102 VAL A CA 1
ATOM 818 C C . VAL A 1 102 ? 3.950 -15.480 -45.560 1.00 68.25 102 VAL A C 1
ATOM 820 O O . VAL A 1 102 ? 3.949 -16.195 -46.569 1.00 68.25 102 VAL A O 1
ATOM 823 N N . LEU A 1 103 ? 3.741 -15.936 -44.322 1.00 81.44 103 LEU A N 1
ATOM 824 C CA . LEU A 1 103 ? 3.302 -17.291 -43.990 1.00 81.44 103 LEU A CA 1
ATOM 825 C C . LEU A 1 103 ? 1.886 -17.247 -43.417 1.00 81.44 103 LEU A C 1
ATOM 827 O O . LEU A 1 103 ? 1.584 -16.475 -42.505 1.00 81.44 103 LEU A O 1
ATOM 831 N N . THR A 1 104 ? 1.026 -18.103 -43.944 1.00 87.19 104 THR A N 1
ATOM 832 C CA . THR A 1 104 ? -0.313 -18.364 -43.416 1.00 87.19 104 THR A CA 1
ATOM 833 C C . THR A 1 104 ? -0.289 -19.480 -42.377 1.00 87.19 104 THR A C 1
ATOM 835 O O . THR A 1 104 ? 0.638 -20.292 -42.333 1.00 87.19 104 THR A O 1
ATOM 838 N N . LEU A 1 105 ? -1.309 -19.539 -41.521 1.00 88.31 105 LEU A N 1
ATOM 839 C CA . LEU A 1 105 ? -1.390 -20.539 -40.455 1.00 88.31 105 LEU A CA 1
ATOM 840 C C . LEU A 1 105 ? -1.403 -21.956 -41.022 1.00 88.31 105 LEU A C 1
ATOM 842 O O . LEU A 1 105 ? -0.733 -22.845 -40.496 1.00 88.31 105 LEU A O 1
ATOM 846 N N . GLY A 1 106 ? -2.099 -22.146 -42.145 1.00 88.06 106 GLY A N 1
ATOM 847 C CA . GLY A 1 106 ? -2.078 -23.399 -42.887 1.00 88.06 106 GLY A CA 1
ATOM 848 C C . GLY A 1 106 ? -0.676 -23.781 -43.359 1.00 88.06 106 GLY A C 1
ATOM 849 O O . GLY A 1 106 ? -0.308 -24.946 -43.247 1.00 88.06 106 GLY A O 1
ATOM 850 N N . GLU A 1 107 ? 0.128 -22.820 -43.818 1.00 88.94 107 GLU A N 1
ATOM 851 C CA . GLU A 1 107 ? 1.506 -23.069 -44.261 1.00 88.94 107 GLU A CA 1
ATOM 852 C C . GLU A 1 107 ? 2.442 -23.415 -43.105 1.00 88.94 107 GLU A C 1
ATOM 854 O O . GLU A 1 107 ? 3.248 -24.328 -43.253 1.00 88.94 107 GLU A O 1
ATOM 859 N N . VAL A 1 108 ? 2.327 -22.751 -41.949 1.00 91.19 108 VAL A N 1
ATOM 860 C CA . VAL A 1 108 ? 3.131 -23.086 -40.758 1.00 91.19 108 VAL A CA 1
ATOM 861 C C . VAL A 1 108 ? 2.843 -24.515 -40.294 1.00 91.19 108 VAL A C 1
ATOM 863 O O . VAL A 1 108 ? 3.768 -25.282 -40.020 1.00 91.19 108 VAL A O 1
ATOM 866 N N . ILE A 1 109 ? 1.566 -24.904 -40.273 1.00 92.69 109 ILE A N 1
ATOM 867 C CA . ILE A 1 109 ? 1.152 -26.270 -39.938 1.00 92.69 109 ILE A CA 1
ATOM 868 C C . ILE A 1 109 ? 1.671 -27.269 -40.987 1.00 92.69 109 ILE A C 1
ATOM 870 O O . ILE A 1 109 ? 2.243 -28.295 -40.618 1.00 92.69 109 ILE A O 1
ATOM 874 N N . ASP A 1 110 ? 1.545 -26.962 -42.283 1.00 91.06 110 ASP A N 1
ATOM 875 C CA . ASP A 1 110 ? 2.037 -27.811 -43.381 1.00 91.06 110 ASP A CA 1
ATOM 876 C C . ASP A 1 110 ? 3.569 -27.975 -43.371 1.00 91.06 110 ASP A C 1
ATOM 878 O O . ASP A 1 110 ? 4.070 -29.057 -43.696 1.00 91.06 110 ASP A O 1
ATOM 882 N N . ILE A 1 111 ? 4.319 -26.932 -42.994 1.00 92.44 111 ILE A N 1
ATOM 883 C CA . ILE A 1 111 ? 5.770 -27.003 -42.766 1.00 92.44 111 ILE A CA 1
ATOM 884 C C . ILE A 1 111 ? 6.053 -27.968 -41.618 1.00 92.44 111 ILE A C 1
ATOM 886 O O . ILE A 1 111 ? 6.847 -28.893 -41.783 1.00 92.44 111 ILE A O 1
ATOM 890 N N . GLY A 1 112 ? 5.385 -27.784 -40.475 1.00 95.19 112 GLY A N 1
ATOM 891 C CA . GLY A 1 112 ? 5.568 -28.635 -39.301 1.00 95.19 112 GLY A CA 1
ATOM 892 C C . GLY A 1 112 ? 5.318 -30.112 -39.585 1.00 95.19 112 GLY A C 1
ATOM 893 O O . GLY A 1 112 ? 6.118 -30.952 -39.181 1.00 95.19 112 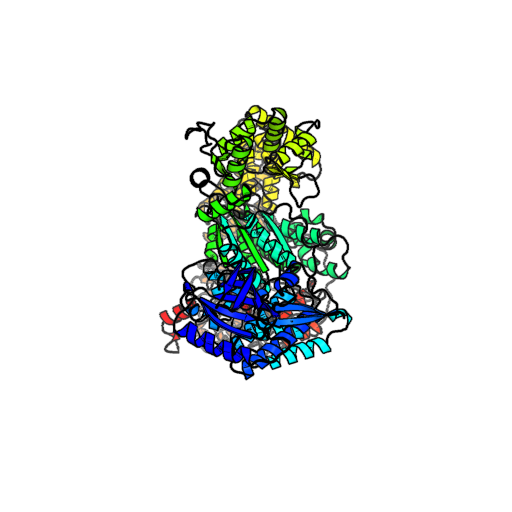GLY A O 1
ATOM 894 N N . ILE A 1 113 ? 4.260 -30.424 -40.338 1.00 95.50 113 ILE A N 1
ATOM 895 C CA . ILE A 1 113 ? 3.930 -31.794 -40.751 1.00 95.50 113 ILE A CA 1
ATOM 896 C C . ILE A 1 113 ? 5.042 -32.380 -41.629 1.00 95.50 113 ILE A C 1
ATOM 898 O O . ILE A 1 113 ? 5.560 -33.449 -41.318 1.00 95.50 113 ILE A O 1
ATOM 902 N N . GLN A 1 114 ? 5.447 -31.680 -42.694 1.00 95.12 114 GLN A N 1
ATOM 903 C CA . GLN A 1 114 ? 6.466 -32.188 -43.622 1.00 95.12 114 GLN A CA 1
ATOM 904 C C . GLN A 1 114 ? 7.838 -32.361 -42.951 1.00 95.12 114 GLN A C 1
ATOM 906 O O . GLN A 1 114 ? 8.553 -33.320 -43.254 1.00 95.12 114 GLN A O 1
ATOM 911 N N . VAL A 1 115 ? 8.213 -31.456 -42.037 1.00 95.94 115 VAL A N 1
ATOM 912 C CA . VAL A 1 115 ? 9.471 -31.568 -41.283 1.00 95.94 115 VAL A CA 1
ATOM 913 C C . VAL A 1 115 ? 9.406 -32.730 -40.293 1.00 95.94 115 VAL A C 1
ATOM 915 O O . VAL A 1 115 ? 10.347 -33.516 -40.228 1.00 95.94 115 VAL A O 1
ATOM 918 N N . ALA A 1 116 ? 8.293 -32.898 -39.575 1.00 96.88 116 ALA A N 1
ATOM 919 C CA . ALA A 1 116 ? 8.093 -34.026 -38.668 1.00 96.88 116 ALA A CA 1
ATOM 920 C C . ALA A 1 116 ? 8.141 -35.386 -39.397 1.00 96.88 116 ALA A C 1
ATOM 922 O O . ALA A 1 116 ? 8.763 -36.323 -38.903 1.00 96.88 116 ALA A O 1
ATOM 923 N N . GLU A 1 117 ? 7.561 -35.491 -40.595 1.00 95.81 117 GLU A N 1
ATOM 924 C CA . GLU A 1 117 ? 7.611 -36.709 -41.420 1.00 95.81 117 GLU A CA 1
ATOM 925 C C . GLU A 1 117 ? 9.028 -37.035 -41.904 1.00 95.81 117 GLU A C 1
ATOM 927 O O . GLU A 1 117 ? 9.467 -38.183 -41.834 1.00 95.81 117 GLU A O 1
ATOM 932 N N . ALA A 1 118 ? 9.776 -36.020 -42.342 1.00 93.69 118 ALA A N 1
ATOM 933 C CA . ALA A 1 118 ? 11.171 -36.186 -42.739 1.00 93.69 118 ALA A CA 1
ATOM 934 C C . ALA A 1 118 ? 12.075 -36.577 -41.557 1.00 93.69 118 ALA A C 1
ATOM 936 O O . ALA A 1 118 ? 12.988 -37.394 -41.721 1.00 93.69 118 ALA A O 1
ATOM 937 N N . LEU A 1 119 ? 11.819 -36.023 -40.367 1.00 94.56 119 LEU A N 1
ATOM 938 C CA . LEU A 1 119 ? 12.510 -36.409 -39.139 1.00 94.56 119 LEU A CA 1
ATOM 939 C C . LEU A 1 119 ? 12.198 -37.859 -38.762 1.00 94.56 119 LEU A C 1
ATOM 941 O O . LEU A 1 119 ? 13.135 -38.622 -38.565 1.00 94.56 119 LEU A O 1
ATOM 945 N N . GLU A 1 120 ? 10.928 -38.276 -38.771 1.00 95.25 120 GLU A N 1
ATOM 946 C CA . GLU A 1 120 ? 10.542 -39.668 -38.489 1.00 95.25 120 GLU A CA 1
ATOM 947 C C . GLU A 1 120 ? 11.215 -40.649 -39.459 1.00 95.25 120 GLU A C 1
ATOM 949 O O . GLU A 1 120 ? 11.777 -41.666 -39.042 1.00 95.25 120 GLU A O 1
ATOM 954 N N . TYR A 1 121 ? 11.212 -40.324 -40.757 1.00 92.94 121 TYR A N 1
ATOM 955 C CA . TYR A 1 121 ? 11.896 -41.121 -41.770 1.00 92.94 121 TYR A CA 1
ATOM 956 C C . TYR A 1 121 ? 13.388 -41.261 -41.440 1.00 92.94 121 TYR A C 1
ATOM 958 O O . TYR A 1 121 ? 13.921 -42.371 -41.427 1.00 92.94 121 TYR A O 1
ATOM 966 N N . SER A 1 122 ? 14.050 -40.159 -41.093 1.00 90.06 122 SER A N 1
ATOM 967 C CA . SER A 1 122 ? 15.479 -40.148 -40.761 1.00 90.06 122 SER A CA 1
ATOM 968 C C . SER A 1 122 ? 15.788 -40.930 -39.481 1.00 90.06 122 SER A C 1
ATOM 970 O O . SER A 1 122 ? 16.716 -41.743 -39.456 1.00 90.06 122 SER A O 1
ATOM 972 N N . HIS A 1 123 ? 14.963 -40.755 -38.445 1.00 92.38 123 HIS A N 1
ATOM 973 C CA . HIS A 1 123 ? 15.078 -41.445 -37.159 1.00 92.38 123 HIS A CA 1
ATOM 974 C C . HIS A 1 123 ? 14.924 -42.961 -37.323 1.00 92.38 123 HIS A C 1
ATOM 976 O O . HIS A 1 123 ? 15.708 -43.716 -36.748 1.00 92.38 123 HIS A O 1
ATOM 982 N N . SER A 1 124 ? 13.997 -43.419 -38.174 1.00 90.38 124 SER A N 1
ATOM 983 C CA . SER A 1 124 ? 13.808 -44.850 -38.475 1.00 90.38 124 SER A CA 1
ATOM 984 C C . SER A 1 124 ? 14.998 -45.501 -39.198 1.00 90.38 124 SER A C 1
ATOM 986 O O . SER A 1 124 ? 15.195 -46.711 -39.095 1.00 90.38 124 SER A O 1
ATOM 988 N N . HIS A 1 125 ? 15.836 -44.697 -39.860 1.00 87.19 125 HIS A N 1
ATOM 989 C CA . HIS A 1 125 ? 17.086 -45.119 -40.504 1.00 87.19 125 HIS A CA 1
ATOM 990 C C . HIS A 1 125 ? 18.325 -44.861 -39.623 1.00 87.19 125 HIS A C 1
ATOM 992 O O . HIS A 1 125 ? 19.461 -44.990 -40.083 1.00 87.19 125 HIS A O 1
ATOM 998 N N . GLY A 1 126 ? 18.123 -44.512 -38.347 1.00 83.81 126 GLY A N 1
ATOM 999 C CA . GLY A 1 126 ? 19.190 -44.342 -37.360 1.00 83.81 126 GLY A CA 1
ATOM 1000 C C . GLY A 1 126 ? 19.972 -43.030 -37.472 1.00 83.81 126 GLY A C 1
ATOM 1001 O O . GLY A 1 126 ? 21.084 -42.951 -36.948 1.00 83.81 126 GLY A O 1
ATOM 1002 N N . VAL A 1 127 ? 19.422 -42.008 -38.136 1.00 84.88 127 VAL A N 1
ATOM 1003 C CA . VAL A 1 127 ? 20.050 -40.685 -38.289 1.00 84.88 127 VAL A CA 1
ATOM 1004 C C . VAL A 1 127 ? 19.289 -39.645 -37.470 1.00 84.88 127 VAL A C 1
ATOM 1006 O O . VAL A 1 127 ? 18.079 -39.517 -37.613 1.00 84.88 127 VAL A O 1
ATOM 1009 N N . ILE A 1 128 ? 20.003 -38.872 -36.645 1.00 86.81 128 ILE A N 1
ATOM 1010 C CA . ILE A 1 128 ? 19.470 -37.741 -35.860 1.00 86.81 128 ILE A CA 1
ATOM 1011 C C . ILE A 1 128 ? 20.055 -36.448 -36.438 1.00 86.81 128 ILE A C 1
ATOM 1013 O O . ILE A 1 128 ? 21.266 -36.377 -36.652 1.00 86.81 128 ILE A O 1
ATOM 1017 N N . HIS A 1 129 ? 19.239 -35.419 -36.663 1.00 87.44 129 HIS A N 1
ATOM 1018 C CA . HIS A 1 129 ? 19.662 -34.207 -37.368 1.00 87.44 129 HIS A CA 1
ATOM 1019 C C . HIS A 1 129 ? 20.504 -33.248 -36.510 1.00 87.44 129 HIS A C 1
ATOM 1021 O O . HIS A 1 129 ? 21.523 -32.744 -36.982 1.00 87.44 129 HIS A O 1
ATOM 1027 N N . ARG A 1 130 ? 20.095 -32.962 -35.267 1.00 83.06 130 ARG A N 1
ATOM 1028 C CA . ARG A 1 130 ? 20.802 -32.153 -34.244 1.00 83.06 130 ARG A CA 1
ATOM 1029 C C . ARG A 1 130 ? 21.009 -30.660 -34.540 1.00 83.06 130 ARG A C 1
ATOM 1031 O O . ARG A 1 130 ? 21.724 -29.988 -33.789 1.00 83.06 130 ARG A O 1
ATOM 1038 N N . ASP A 1 131 ? 20.424 -30.136 -35.614 1.00 82.38 131 ASP A N 1
ATOM 1039 C CA . ASP A 1 131 ? 20.538 -28.719 -36.009 1.00 82.38 131 ASP A CA 1
ATOM 1040 C C . ASP A 1 131 ? 19.315 -28.264 -36.822 1.00 82.38 131 ASP A C 1
ATOM 1042 O O . ASP A 1 131 ? 19.447 -27.593 -37.844 1.00 82.38 131 ASP A O 1
ATOM 1046 N N . ILE A 1 132 ? 18.114 -28.672 -36.403 1.00 90.94 132 ILE A N 1
ATOM 1047 C CA . ILE A 1 132 ? 16.881 -28.155 -37.003 1.00 90.94 132 ILE A CA 1
ATOM 1048 C C . ILE A 1 132 ? 16.724 -26.688 -36.599 1.00 90.94 132 ILE A C 1
ATOM 1050 O O . ILE A 1 132 ? 16.692 -26.353 -35.418 1.00 90.94 132 ILE A O 1
ATOM 1054 N N . LYS A 1 133 ? 16.662 -25.819 -37.606 1.00 89.56 133 LYS A N 1
ATOM 1055 C CA . LYS A 1 133 ? 16.510 -24.366 -37.492 1.00 89.56 133 LYS A CA 1
ATOM 1056 C C . LYS A 1 133 ? 16.032 -23.795 -38.832 1.00 89.56 133 LYS A C 1
ATOM 1058 O O . LYS A 1 133 ? 16.187 -24.477 -39.853 1.00 89.56 133 LYS A O 1
ATOM 1063 N N . PRO A 1 134 ? 15.509 -22.561 -38.879 1.00 89.19 134 PRO A N 1
ATOM 1064 C CA . PRO A 1 134 ? 14.948 -21.994 -40.103 1.00 89.19 134 PRO A CA 1
ATOM 1065 C C . PRO A 1 134 ? 15.933 -21.919 -41.281 1.00 89.19 134 PRO A C 1
ATOM 1067 O O . PRO A 1 134 ? 15.523 -22.054 -42.431 1.00 89.19 134 PRO A O 1
ATOM 1070 N N . GLU A 1 135 ? 17.237 -21.758 -41.038 1.00 85.31 135 GLU A N 1
ATOM 1071 C CA . GLU A 1 135 ? 18.255 -21.710 -42.099 1.00 85.31 135 GLU A CA 1
ATOM 1072 C C . GLU A 1 135 ? 18.476 -23.058 -42.803 1.00 85.31 135 GLU A C 1
ATOM 1074 O O . GLU A 1 135 ? 18.909 -23.066 -43.953 1.00 85.31 135 GLU A O 1
ATOM 1079 N N . ASN A 1 136 ? 18.171 -24.175 -42.133 1.00 88.44 136 ASN A N 1
ATOM 1080 C CA . ASN A 1 136 ? 18.369 -25.537 -42.647 1.00 88.44 136 ASN A CA 1
ATOM 1081 C C . ASN A 1 136 ? 17.081 -26.143 -43.242 1.00 88.44 136 ASN A C 1
ATOM 1083 O O . ASN A 1 136 ? 17.069 -27.303 -43.659 1.00 88.44 136 ASN A O 1
ATOM 1087 N N . ILE A 1 137 ? 15.993 -25.370 -43.290 1.00 91.62 137 ILE A N 1
ATOM 1088 C CA . ILE A 1 137 ? 14.716 -25.762 -43.891 1.00 91.62 137 ILE A CA 1
ATOM 1089 C C . ILE A 1 137 ? 14.517 -24.910 -45.143 1.00 91.62 137 ILE A C 1
ATOM 1091 O O . ILE A 1 137 ? 14.235 -23.718 -45.057 1.00 91.62 137 ILE A O 1
ATOM 1095 N N . MET A 1 138 ? 14.666 -25.514 -46.318 1.00 88.75 138 MET A N 1
ATOM 1096 C CA . MET A 1 138 ? 14.389 -24.864 -47.599 1.00 88.75 138 MET A CA 1
ATOM 1097 C C . MET A 1 138 ? 12.897 -24.931 -47.888 1.00 88.75 138 MET A C 1
ATOM 1099 O O . MET A 1 138 ? 12.316 -26.008 -47.791 1.00 88.75 138 MET A O 1
ATOM 1103 N N . ALA A 1 139 ? 12.292 -23.817 -48.286 1.00 87.31 139 ALA A N 1
ATOM 1104 C CA . ALA A 1 139 ? 10.882 -23.730 -48.638 1.00 87.31 139 ALA A CA 1
ATOM 1105 C C . ALA A 1 139 ? 10.708 -23.258 -50.091 1.00 87.31 139 ALA A C 1
ATOM 1107 O O . ALA A 1 139 ? 11.383 -22.339 -50.560 1.00 87.31 139 ALA A O 1
ATOM 1108 N N . MET A 1 140 ? 9.804 -23.915 -50.820 1.00 85.12 140 MET A N 1
ATOM 1109 C CA . MET A 1 140 ? 9.530 -23.675 -52.239 1.00 85.12 140 MET A CA 1
ATOM 1110 C C . MET A 1 140 ? 8.018 -23.622 -52.473 1.00 85.12 140 MET A C 1
ATOM 1112 O O . MET A 1 140 ? 7.287 -24.486 -51.992 1.00 85.12 140 MET A O 1
ATOM 1116 N N . ARG A 1 141 ? 7.539 -22.617 -53.212 1.00 80.50 141 ARG A N 1
ATOM 1117 C CA . ARG A 1 141 ? 6.137 -22.528 -53.652 1.00 80.50 141 ARG A CA 1
ATOM 1118 C C . ARG A 1 141 ? 6.026 -23.188 -55.031 1.00 80.50 141 ARG A C 1
ATOM 1120 O O . ARG A 1 141 ? 6.645 -22.697 -55.968 1.00 80.50 141 ARG A O 1
ATOM 1127 N N . GLU A 1 142 ? 5.289 -24.292 -55.151 1.00 70.50 142 GLU A N 1
ATOM 1128 C CA . GLU A 1 142 ? 4.971 -24.904 -56.457 1.00 70.50 142 GLU A CA 1
ATOM 1129 C C . GLU A 1 142 ? 3.726 -24.243 -57.090 1.00 70.50 142 GLU A C 1
ATOM 1131 O O . GLU A 1 142 ? 2.890 -23.676 -56.375 1.00 70.50 142 GLU A O 1
ATOM 1136 N N . ASP A 1 143 ? 3.602 -24.319 -58.424 1.00 55.94 143 ASP A N 1
ATOM 1137 C CA . ASP A 1 143 ? 2.475 -23.793 -59.217 1.00 55.94 143 ASP A CA 1
ATOM 1138 C C . ASP A 1 143 ? 1.144 -24.428 -58.770 1.00 55.94 143 ASP A C 1
ATOM 1140 O O . ASP A 1 143 ? 0.744 -25.499 -59.226 1.00 55.94 143 ASP A O 1
ATOM 1144 N N . GLY A 1 144 ? 0.474 -23.770 -57.818 1.00 54.06 144 GLY A N 1
ATOM 1145 C CA . GLY A 1 144 ? -0.719 -24.288 -57.136 1.00 54.06 144 GLY A CA 1
ATOM 1146 C C . GLY A 1 144 ? -0.855 -23.929 -55.647 1.00 54.06 144 GLY A C 1
ATOM 1147 O O . GLY A 1 144 ? -1.694 -24.515 -54.970 1.00 54.06 144 GLY A O 1
ATOM 1148 N N . ALA A 1 145 ? -0.064 -22.978 -55.132 1.00 59.91 145 ALA A N 1
ATOM 1149 C CA . ALA A 1 145 ? -0.156 -22.376 -53.788 1.00 59.91 145 ALA A CA 1
ATOM 1150 C C . ALA A 1 145 ? 0.303 -23.226 -52.583 1.00 59.91 145 ALA A C 1
ATOM 1152 O O . ALA A 1 145 ? 0.293 -22.717 -51.464 1.00 59.91 145 ALA A O 1
ATOM 1153 N N . ARG A 1 146 ? 0.770 -24.471 -52.767 1.00 70.50 146 ARG A N 1
ATOM 1154 C CA . ARG A 1 146 ? 1.273 -25.297 -51.652 1.00 70.50 146 ARG A CA 1
ATOM 1155 C C . ARG A 1 146 ? 2.783 -25.139 -51.450 1.00 70.50 146 ARG A C 1
ATOM 1157 O O . ARG A 1 146 ? 3.557 -25.216 -52.403 1.00 70.50 146 ARG A O 1
ATOM 1164 N N . LEU A 1 147 ? 3.197 -24.950 -50.196 1.00 82.75 147 LEU A N 1
ATOM 1165 C CA . LEU A 1 147 ? 4.602 -24.842 -49.808 1.00 82.75 147 LEU A CA 1
ATOM 1166 C C . LEU A 1 147 ? 5.215 -26.241 -49.612 1.00 82.75 147 LEU A C 1
ATOM 1168 O O . LEU A 1 147 ? 4.734 -27.038 -48.803 1.00 82.75 147 LEU A O 1
ATOM 1172 N N . ARG A 1 148 ? 6.288 -26.544 -50.341 1.00 87.44 148 ARG A N 1
ATOM 1173 C CA . ARG A 1 148 ? 7.106 -27.752 -50.173 1.00 87.44 148 ARG A CA 1
ATOM 1174 C C . ARG A 1 148 ? 8.362 -27.422 -49.389 1.00 87.44 148 ARG A C 1
ATOM 1176 O O . ARG A 1 148 ? 9.018 -26.426 -49.692 1.00 87.44 148 ARG A O 1
ATOM 1183 N N . VAL A 1 149 ? 8.720 -28.276 -48.432 1.00 91.88 149 VAL A N 1
ATOM 1184 C CA . VAL A 1 149 ? 9.958 -28.114 -47.658 1.00 91.88 149 VAL A CA 1
ATOM 1185 C C . VAL A 1 149 ? 10.982 -29.197 -47.966 1.00 91.88 149 VAL A C 1
ATOM 1187 O O . VAL A 1 149 ? 10.627 -30.329 -48.289 1.00 91.88 149 VAL A O 1
ATOM 1190 N N . ARG A 1 150 ? 12.263 -28.847 -47.852 1.00 90.88 150 ARG A N 1
ATOM 1191 C CA . ARG A 1 150 ? 13.383 -29.790 -47.874 1.00 90.88 150 ARG A CA 1
ATOM 1192 C C . ARG A 1 150 ? 14.376 -29.457 -46.769 1.00 90.88 150 ARG A C 1
ATOM 1194 O O . ARG A 1 150 ? 14.833 -28.322 -46.673 1.00 90.88 150 ARG A O 1
ATOM 1201 N N . ILE A 1 151 ? 14.718 -30.453 -45.965 1.00 90.69 151 ILE A N 1
ATOM 1202 C CA . ILE A 1 151 ? 15.677 -30.351 -44.869 1.00 90.69 151 ILE A CA 1
ATOM 1203 C C . ILE A 1 151 ? 17.079 -30.647 -45.400 1.00 90.69 151 ILE A C 1
ATOM 1205 O O . ILE A 1 151 ? 17.292 -31.642 -46.099 1.00 90.69 151 ILE A O 1
ATOM 1209 N N . MET A 1 152 ? 18.028 -29.782 -45.058 1.00 84.31 152 MET A N 1
ATOM 1210 C CA . MET A 1 152 ? 19.439 -29.886 -45.427 1.00 84.31 152 MET A CA 1
ATOM 1211 C C . MET A 1 152 ? 20.336 -29.879 -44.186 1.00 84.31 152 MET A C 1
ATOM 1213 O O . MET A 1 152 ? 19.896 -29.523 -43.102 1.00 84.31 152 MET A O 1
ATOM 1217 N N . ASP A 1 153 ? 21.617 -30.222 -44.360 1.00 74.81 153 ASP A N 1
ATOM 1218 C CA . ASP A 1 153 ? 22.634 -30.155 -43.299 1.00 74.81 153 ASP A CA 1
ATOM 1219 C C . ASP A 1 153 ? 22.389 -31.078 -42.084 1.00 74.81 153 ASP A C 1
ATOM 1221 O O . ASP A 1 153 ? 22.732 -30.737 -40.950 1.00 74.81 153 ASP A O 1
ATOM 1225 N N . PHE A 1 154 ? 21.872 -32.287 -42.327 1.00 69.06 154 PHE A N 1
ATOM 1226 C CA . PHE A 1 154 ? 21.793 -33.364 -41.331 1.00 69.06 154 PHE A CA 1
ATOM 1227 C C . PHE A 1 154 ? 23.134 -33.564 -40.632 1.00 69.06 154 PHE A C 1
ATOM 1229 O O . PHE A 1 154 ? 24.068 -33.910 -41.335 1.00 69.06 154 PHE A O 1
ATOM 1236 N N . GLY A 1 155 ? 23.219 -33.371 -39.306 1.00 61.19 155 GLY A N 1
ATOM 1237 C CA . GLY A 1 155 ? 24.151 -33.978 -38.324 1.00 61.19 155 GLY A CA 1
ATOM 1238 C C . GLY A 1 155 ? 25.677 -33.915 -38.514 1.00 61.19 155 GLY A C 1
ATOM 1239 O O . GLY A 1 155 ? 26.431 -34.003 -37.542 1.00 61.19 155 GLY A O 1
ATOM 1240 N N . LEU A 1 156 ? 26.155 -33.680 -39.729 1.00 59.22 156 LEU A N 1
ATOM 1241 C CA . LEU A 1 156 ? 27.443 -34.130 -40.242 1.00 59.22 156 LEU A CA 1
ATOM 1242 C C . LEU A 1 156 ? 28.640 -33.362 -39.666 1.00 59.22 156 LEU A C 1
ATOM 1244 O O . LEU A 1 156 ? 29.769 -33.838 -39.727 1.00 59.22 156 LEU A O 1
ATOM 1248 N N . ALA A 1 157 ? 28.422 -32.177 -39.088 1.00 49.75 157 ALA A N 1
ATOM 1249 C CA . ALA A 1 157 ? 29.489 -31.240 -38.723 1.00 49.75 157 ALA A CA 1
ATOM 1250 C C . ALA A 1 157 ? 29.660 -30.981 -37.210 1.00 49.75 157 ALA A C 1
ATOM 1252 O O . ALA A 1 157 ? 30.484 -30.149 -36.833 1.00 49.75 157 ALA A O 1
ATOM 1253 N N . ARG A 1 158 ? 28.912 -31.653 -36.319 1.00 54.56 158 ARG A N 1
ATOM 1254 C CA . ARG A 1 158 ? 28.889 -31.326 -34.871 1.00 54.56 158 ARG A CA 1
ATOM 1255 C C . ARG A 1 158 ? 29.591 -32.323 -33.939 1.00 54.56 158 ARG A C 1
ATOM 1257 O O . ARG A 1 158 ? 29.279 -32.383 -32.756 1.00 54.56 158 ARG A O 1
ATOM 1264 N N . GLY A 1 159 ? 30.583 -33.066 -34.428 1.00 43.38 159 GLY A N 1
ATOM 1265 C CA . GLY A 1 159 ? 31.333 -34.040 -33.616 1.00 43.38 159 GLY A CA 1
ATOM 1266 C C . GLY A 1 159 ? 32.233 -33.457 -32.509 1.00 43.38 159 GLY A C 1
ATOM 1267 O O . GLY A 1 159 ? 32.617 -34.196 -31.614 1.00 43.38 159 GLY A O 1
ATOM 1268 N N . ALA A 1 160 ? 32.554 -32.155 -32.521 1.00 39.03 160 ALA A N 1
ATOM 1269 C CA . ALA A 1 160 ? 33.494 -31.542 -31.563 1.00 39.03 160 ALA A CA 1
ATOM 1270 C C . ALA A 1 160 ? 32.962 -30.285 -30.837 1.00 39.03 160 ALA A C 1
ATOM 1272 O O . ALA A 1 160 ? 33.722 -29.585 -30.168 1.00 39.03 160 ALA A O 1
ATOM 1273 N N . SER A 1 161 ? 31.676 -29.950 -30.985 1.00 43.09 161 SER A N 1
ATOM 1274 C CA . SER A 1 161 ? 31.116 -28.684 -30.478 1.00 43.09 161 SER A CA 1
ATOM 1275 C C . SER A 1 161 ? 30.608 -28.746 -29.034 1.00 43.09 161 SER A C 1
ATOM 1277 O O . SER A 1 161 ? 30.417 -27.688 -28.444 1.00 43.09 161 SER A O 1
ATOM 1279 N N . GLU A 1 162 ? 30.447 -29.934 -28.441 1.00 42.81 162 GLU A N 1
ATOM 1280 C CA . GLU A 1 162 ? 30.037 -30.083 -27.031 1.00 42.81 162 GLU A CA 1
ATOM 1281 C C . GLU A 1 162 ? 31.127 -29.599 -26.051 1.00 42.81 162 GLU A C 1
ATOM 1283 O O . GLU A 1 162 ? 30.818 -29.158 -24.950 1.00 42.81 162 GLU A O 1
ATOM 1288 N N . SER A 1 163 ? 32.402 -29.567 -26.466 1.00 36.22 163 SER A N 1
ATOM 1289 C CA . SER A 1 163 ? 33.531 -29.128 -25.626 1.00 36.22 163 SER A CA 1
ATOM 1290 C C . SER A 1 163 ? 34.024 -27.692 -25.888 1.00 36.22 163 SER A C 1
ATOM 1292 O O . SER A 1 163 ? 34.916 -27.215 -25.186 1.00 36.22 163 SER A O 1
ATOM 1294 N N . ARG A 1 164 ? 33.463 -26.970 -26.874 1.00 39.84 164 ARG A N 1
ATOM 1295 C CA . ARG A 1 164 ? 33.933 -25.629 -27.312 1.00 39.84 164 ARG A CA 1
ATOM 1296 C C . ARG A 1 164 ? 32.937 -24.482 -27.112 1.00 39.84 164 ARG A C 1
ATOM 1298 O O . ARG A 1 164 ? 33.188 -23.383 -27.605 1.00 39.84 164 ARG A O 1
ATOM 1305 N N . ILE A 1 165 ? 31.868 -24.685 -26.342 1.00 45.19 165 ILE A N 1
ATOM 1306 C CA . ILE A 1 165 ? 30.892 -23.630 -25.989 1.00 45.19 165 ILE A CA 1
ATOM 1307 C C . ILE A 1 165 ? 31.563 -22.434 -25.259 1.00 45.19 165 ILE A C 1
ATOM 1309 O O . ILE A 1 165 ? 30.991 -21.354 -25.164 1.00 45.19 165 ILE A O 1
ATOM 1313 N N . THR A 1 166 ? 32.818 -22.563 -24.809 1.00 38.34 166 THR A N 1
ATOM 1314 C CA . THR A 1 166 ? 33.463 -21.626 -23.877 1.00 38.34 166 THR A CA 1
ATOM 1315 C C . THR A 1 166 ? 34.446 -20.589 -24.444 1.00 38.34 166 THR A C 1
ATOM 1317 O O . THR A 1 166 ? 34.979 -19.838 -23.633 1.00 38.34 166 THR A O 1
ATOM 1320 N N . LYS A 1 167 ? 34.746 -20.478 -25.756 1.00 35.25 167 LYS A N 1
ATOM 1321 C CA . LYS A 1 167 ? 35.880 -19.599 -26.177 1.00 35.25 167 LYS A CA 1
ATOM 1322 C C . LYS A 1 167 ? 35.745 -18.644 -27.367 1.00 35.25 167 LYS A C 1
ATOM 1324 O O . LYS A 1 167 ? 36.666 -17.863 -27.569 1.00 35.25 167 LYS A O 1
ATOM 1329 N N . THR A 1 168 ? 34.664 -18.620 -28.140 1.00 37.62 168 THR A N 1
ATOM 1330 C CA . THR A 1 168 ? 34.538 -17.645 -29.250 1.00 37.62 168 THR A CA 1
ATOM 1331 C C . THR A 1 168 ? 33.087 -17.198 -29.399 1.00 37.62 168 THR A C 1
ATOM 1333 O O . THR A 1 168 ? 32.254 -17.936 -29.912 1.00 37.62 168 THR A O 1
ATOM 1336 N N . GLY A 1 169 ? 32.773 -15.997 -28.902 1.00 37.91 169 GLY A N 1
ATOM 1337 C CA . GLY A 1 169 ? 31.428 -15.404 -28.823 1.00 37.91 169 GLY A CA 1
ATOM 1338 C C . GLY A 1 169 ? 30.773 -15.044 -30.163 1.00 37.91 169 GLY A C 1
ATOM 1339 O O . GLY A 1 169 ? 30.100 -14.028 -30.259 1.00 37.91 169 GLY A O 1
ATOM 1340 N N . THR A 1 170 ? 30.965 -15.847 -31.210 1.00 35.56 170 THR A N 1
ATOM 1341 C CA . THR A 1 170 ? 30.480 -15.578 -32.577 1.00 35.56 170 THR A CA 1
ATOM 1342 C C . THR A 1 170 ? 29.322 -16.496 -33.002 1.00 35.56 170 THR A C 1
ATOM 1344 O O . THR A 1 170 ? 28.958 -16.522 -34.173 1.00 35.56 170 THR A O 1
ATOM 1347 N N . ILE A 1 171 ? 28.724 -17.260 -32.077 1.00 47.53 171 ILE A N 1
ATOM 1348 C CA . ILE A 1 171 ? 27.664 -18.253 -32.363 1.00 47.53 171 ILE A CA 1
ATOM 1349 C C . ILE A 1 171 ? 26.381 -17.936 -31.569 1.00 47.53 171 ILE A C 1
ATOM 1351 O O . ILE A 1 171 ? 25.812 -18.804 -30.918 1.00 47.53 171 ILE A O 1
ATOM 1355 N N . ALA A 1 172 ? 25.918 -16.684 -31.577 1.00 37.84 172 ALA A N 1
ATOM 1356 C CA . ALA A 1 172 ? 24.725 -16.290 -30.814 1.00 37.84 172 ALA A CA 1
ATOM 1357 C C . ALA A 1 172 ? 23.407 -16.838 -31.414 1.00 37.84 172 ALA A C 1
ATOM 1359 O O . ALA A 1 172 ? 22.530 -17.273 -30.678 1.00 37.84 172 ALA A O 1
ATOM 1360 N N . GLY A 1 173 ? 23.276 -16.894 -32.748 1.00 46.88 173 GLY A N 1
ATOM 1361 C CA . GLY A 1 173 ? 21.985 -17.167 -33.409 1.00 46.88 173 GLY A CA 1
ATOM 1362 C C . GLY A 1 173 ? 21.544 -18.636 -33.507 1.00 46.88 173 GLY A C 1
ATOM 1363 O O . GLY A 1 173 ? 20.379 -18.906 -33.761 1.00 46.88 173 GLY A O 1
ATOM 1364 N N . THR A 1 174 ? 22.440 -19.614 -33.325 1.00 58.41 174 THR A N 1
ATOM 1365 C CA . THR A 1 174 ? 22.069 -21.047 -33.434 1.00 58.41 174 THR A CA 1
ATOM 1366 C C . THR A 1 174 ? 21.647 -21.665 -32.095 1.00 58.41 174 THR A C 1
ATOM 1368 O O . THR A 1 174 ? 21.071 -22.749 -32.069 1.00 58.41 174 THR A O 1
ATOM 1371 N N . LEU A 1 175 ? 21.914 -20.985 -30.979 1.00 74.31 175 LEU A N 1
ATOM 1372 C CA . LEU A 1 175 ? 21.659 -21.513 -29.638 1.00 74.31 175 LEU A CA 1
ATOM 1373 C C . LEU A 1 175 ? 20.166 -21.616 -29.324 1.00 74.31 175 LEU A C 1
ATOM 1375 O O . LEU A 1 175 ? 19.766 -22.574 -28.675 1.00 74.31 175 LEU A O 1
ATOM 1379 N N . SER A 1 176 ? 19.341 -20.705 -29.848 1.00 80.31 176 SER A N 1
ATOM 1380 C CA . SER A 1 176 ? 17.899 -20.634 -29.572 1.00 80.31 176 SER A CA 1
ATOM 1381 C C . SER A 1 176 ? 17.122 -21.912 -29.914 1.00 80.31 176 SER A C 1
ATOM 1383 O O . SER A 1 176 ? 16.054 -22.142 -29.356 1.00 80.31 176 SER A O 1
ATOM 1385 N N . TYR A 1 177 ? 17.661 -22.757 -30.801 1.00 88.44 177 TYR A N 1
ATOM 1386 C CA . TYR A 1 177 ? 17.035 -24.008 -31.251 1.00 88.44 177 TYR A CA 1
ATOM 1387 C C . TYR A 1 177 ? 17.624 -25.262 -30.598 1.00 88.44 177 TYR A C 1
ATOM 1389 O O . TYR A 1 177 ? 17.139 -26.364 -30.863 1.00 88.44 177 TYR A O 1
ATOM 1397 N N . MET A 1 178 ? 18.657 -25.127 -29.760 1.00 88.19 178 MET A N 1
ATOM 1398 C CA . MET A 1 178 ? 19.262 -26.265 -29.070 1.00 88.19 178 MET A CA 1
ATOM 1399 C C . MET A 1 178 ? 18.349 -26.787 -27.965 1.00 88.19 178 MET A C 1
ATOM 1401 O O . MET A 1 178 ? 17.752 -26.021 -27.209 1.00 88.19 178 MET A O 1
ATOM 1405 N N . SER A 1 179 ? 18.277 -28.110 -27.856 1.00 90.25 179 SER A N 1
ATOM 1406 C CA . SER A 1 179 ? 17.564 -28.773 -26.767 1.00 90.25 179 SER A CA 1
ATOM 1407 C C . SER A 1 179 ? 18.331 -28.688 -25.433 1.00 90.25 179 SER A C 1
ATOM 1409 O O . SER A 1 179 ? 19.563 -28.573 -25.436 1.00 90.25 179 SER A O 1
ATOM 1411 N N . PRO A 1 180 ? 17.641 -28.773 -24.279 1.00 88.44 180 PRO A N 1
ATOM 1412 C CA . PRO A 1 180 ? 18.273 -28.773 -22.956 1.00 88.44 180 PRO A CA 1
ATOM 1413 C C . PRO A 1 180 ? 19.379 -29.823 -22.810 1.00 88.44 180 PRO A C 1
ATOM 1415 O O . PRO A 1 180 ? 20.437 -29.534 -22.258 1.00 88.44 180 PRO A O 1
ATOM 1418 N N . GLU A 1 181 ? 19.171 -31.024 -23.349 1.00 85.44 181 GLU A N 1
ATOM 1419 C CA . GLU A 1 181 ? 20.155 -32.104 -23.318 1.00 85.44 181 GLU A CA 1
ATOM 1420 C C . GLU A 1 181 ? 21.394 -31.821 -24.182 1.00 85.44 181 GLU A C 1
ATOM 1422 O O . GLU A 1 181 ? 22.490 -32.229 -23.806 1.00 85.44 181 GLU A O 1
ATOM 1427 N N . GLN A 1 182 ? 21.260 -31.067 -25.280 1.00 81.69 182 GLN A N 1
ATOM 1428 C CA . GLN A 1 182 ? 22.408 -30.607 -26.071 1.00 81.69 182 GLN A CA 1
ATOM 1429 C C . GLN A 1 182 ? 23.210 -29.525 -25.339 1.00 81.69 182 GLN A C 1
ATOM 1431 O O . GLN A 1 182 ? 24.433 -29.492 -25.454 1.00 81.69 182 GLN A O 1
ATOM 1436 N N . VAL A 1 183 ? 22.542 -28.656 -24.573 1.00 79.50 183 VAL A N 1
ATOM 1437 C CA . VAL A 1 183 ? 23.201 -27.623 -23.755 1.00 79.50 183 VAL A CA 1
ATOM 1438 C C . VAL A 1 183 ? 23.913 -28.236 -22.547 1.00 79.50 183 VAL A C 1
ATOM 1440 O O . VAL A 1 183 ? 25.035 -27.850 -22.230 1.00 79.50 183 VAL A O 1
ATOM 1443 N N . ALA A 1 184 ? 23.283 -29.210 -21.889 1.00 71.88 184 ALA A N 1
ATOM 1444 C CA . ALA A 1 184 ? 23.809 -29.862 -20.692 1.00 71.88 184 ALA A CA 1
ATOM 1445 C C . ALA A 1 184 ? 24.830 -30.984 -20.979 1.00 71.88 184 ALA A C 1
ATOM 1447 O O . ALA A 1 184 ? 25.264 -31.648 -20.039 1.00 71.88 184 ALA A O 1
ATOM 1448 N N . ALA A 1 185 ? 25.194 -31.217 -22.249 1.00 64.75 185 ALA A N 1
ATOM 1449 C CA . ALA A 1 185 ? 26.024 -32.345 -22.696 1.00 64.75 185 ALA A CA 1
ATOM 1450 C C . ALA A 1 185 ? 25.503 -33.722 -22.213 1.00 64.75 185 ALA A C 1
ATOM 1452 O O . ALA A 1 185 ? 26.272 -34.611 -21.843 1.00 64.75 185 ALA A O 1
ATOM 1453 N N . GLY A 1 186 ? 24.176 -33.883 -22.183 1.00 66.31 186 GLY A N 1
ATOM 1454 C CA . GLY A 1 186 ? 23.497 -35.138 -21.860 1.00 66.31 186 GLY A CA 1
ATOM 1455 C C . GLY A 1 186 ? 23.421 -36.097 -23.054 1.00 66.31 186 GLY A C 1
ATOM 1456 O O . GLY A 1 186 ? 23.960 -35.845 -24.129 1.00 66.31 186 GLY A O 1
ATOM 1457 N N . VAL A 1 187 ? 22.720 -37.223 -22.889 1.00 75.38 187 VAL A N 1
ATOM 1458 C CA . VAL A 1 187 ? 22.497 -38.171 -23.994 1.00 75.38 187 VAL A CA 1
ATOM 1459 C C . VAL A 1 187 ? 21.509 -37.566 -24.999 1.00 75.38 187 VAL A C 1
ATOM 1461 O O . VAL A 1 187 ? 20.327 -37.424 -24.699 1.00 75.38 187 VAL A O 1
ATOM 1464 N N . VAL A 1 188 ? 22.002 -37.225 -26.192 1.00 82.88 188 VAL A N 1
ATOM 1465 C CA . VAL A 1 188 ? 21.211 -36.672 -27.306 1.00 82.88 188 VAL A CA 1
ATOM 1466 C C . VAL A 1 188 ? 20.624 -37.805 -28.152 1.00 82.88 188 VAL A C 1
ATOM 1468 O O . VAL A 1 188 ? 21.371 -38.529 -28.822 1.00 82.88 188 VAL A O 1
ATOM 1471 N N . ASP A 1 189 ? 19.296 -37.923 -28.164 1.00 88.12 189 ASP A N 1
ATOM 1472 C CA . ASP A 1 189 ? 18.539 -38.848 -29.015 1.00 88.12 189 ASP A CA 1
ATOM 1473 C C . ASP A 1 189 ? 17.621 -38.104 -30.007 1.00 88.12 189 ASP A C 1
ATOM 1475 O O . ASP A 1 189 ? 17.735 -36.894 -30.208 1.00 88.12 189 ASP A O 1
ATOM 1479 N N . HIS A 1 190 ? 16.741 -38.832 -30.697 1.00 90.88 190 HIS A N 1
ATOM 1480 C CA . HIS A 1 190 ? 15.849 -38.277 -31.717 1.00 90.88 190 HIS A CA 1
ATOM 1481 C C . HIS A 1 190 ? 14.855 -37.232 -31.178 1.00 90.88 190 HIS A C 1
ATOM 1483 O O . HIS A 1 190 ? 14.380 -36.387 -31.940 1.00 90.88 190 HIS A O 1
ATOM 1489 N N . ARG A 1 191 ? 14.577 -37.217 -29.866 1.00 95.12 191 ARG A N 1
ATOM 1490 C CA . ARG A 1 191 ? 13.670 -36.251 -29.218 1.00 95.12 191 ARG A CA 1
ATOM 1491 C C . ARG A 1 191 ? 14.265 -34.848 -29.125 1.00 95.12 191 ARG A C 1
ATOM 1493 O O . ARG A 1 191 ? 13.524 -33.890 -28.888 1.00 95.12 191 ARG A O 1
ATOM 1500 N N . SER A 1 192 ? 15.571 -34.699 -29.341 1.00 92.19 192 SER A N 1
ATOM 1501 C CA . SER A 1 192 ? 16.206 -33.388 -29.482 1.00 92.19 192 SER A CA 1
ATOM 1502 C C . SER A 1 192 ? 15.758 -32.680 -30.766 1.00 92.19 192 SER A C 1
ATOM 1504 O O . SER A 1 192 ? 15.498 -31.481 -30.733 1.00 92.19 192 SER A O 1
ATOM 1506 N N . ASP A 1 193 ? 15.561 -33.414 -31.869 1.00 93.50 193 ASP A N 1
ATOM 1507 C CA . ASP A 1 193 ? 15.051 -32.831 -33.121 1.00 93.50 193 ASP A CA 1
ATOM 1508 C C . ASP A 1 193 ? 13.585 -32.386 -32.990 1.00 93.50 193 ASP A C 1
ATOM 1510 O O . ASP A 1 193 ? 13.188 -31.383 -33.581 1.00 93.50 193 ASP A O 1
ATOM 1514 N N . ILE A 1 194 ? 12.792 -33.098 -32.176 1.00 97.06 194 ILE A N 1
ATOM 1515 C CA . ILE A 1 194 ? 11.402 -32.730 -31.850 1.00 97.06 194 ILE A CA 1
ATOM 1516 C C . ILE A 1 194 ? 11.362 -31.397 -31.095 1.00 97.06 194 ILE A C 1
ATOM 1518 O O . ILE A 1 194 ? 10.547 -30.534 -31.422 1.00 97.06 194 ILE A O 1
ATOM 1522 N N . TYR A 1 195 ? 12.269 -31.196 -30.133 1.00 96.06 195 TYR A N 1
ATOM 1523 C CA . TYR A 1 195 ? 12.398 -29.917 -29.431 1.00 96.06 195 TYR A CA 1
ATOM 1524 C C . TYR A 1 195 ? 12.742 -28.787 -30.401 1.00 96.06 195 TYR A C 1
ATOM 1526 O O . TYR A 1 195 ? 12.061 -27.764 -30.426 1.00 96.06 195 TYR A O 1
ATOM 1534 N N . SER A 1 196 ? 13.760 -28.983 -31.241 1.00 94.75 196 SER A N 1
ATOM 1535 C CA . SER A 1 196 ? 14.178 -27.978 -32.219 1.00 94.75 196 SER A CA 1
ATOM 1536 C C . SER A 1 196 ? 13.065 -27.637 -33.220 1.00 94.75 196 SER A C 1
ATOM 1538 O O . SER A 1 196 ? 12.865 -26.462 -33.525 1.00 94.75 196 SER A O 1
ATOM 1540 N N . LEU A 1 197 ? 12.288 -28.626 -33.681 1.00 96.06 197 LEU A N 1
ATOM 1541 C CA . LEU A 1 197 ? 11.097 -28.390 -34.505 1.00 96.06 197 LEU A CA 1
ATOM 1542 C C . LEU A 1 197 ? 10.030 -27.585 -33.750 1.00 96.06 197 LEU A C 1
ATOM 1544 O O . LEU A 1 197 ? 9.462 -26.651 -34.311 1.00 96.06 197 LEU A O 1
ATOM 1548 N N . GLY A 1 198 ? 9.785 -27.907 -32.479 1.00 96.19 198 GLY A N 1
ATOM 1549 C CA . GLY A 1 198 ? 8.885 -27.143 -31.616 1.00 96.19 198 GLY A CA 1
ATOM 1550 C C . GLY A 1 198 ? 9.281 -25.668 -31.524 1.00 96.19 198 GLY A C 1
ATOM 1551 O O . GLY A 1 198 ? 8.430 -24.797 -31.671 1.00 96.19 198 GLY A O 1
ATOM 1552 N N . THR A 1 199 ? 10.574 -25.382 -31.372 1.00 95.44 199 THR A N 1
ATOM 1553 C CA . THR A 1 199 ? 11.122 -24.017 -31.358 1.00 95.44 199 THR A CA 1
ATOM 1554 C C . THR A 1 199 ? 10.929 -23.300 -32.699 1.00 95.44 199 THR A C 1
ATOM 1556 O O . THR A 1 199 ? 10.559 -22.128 -32.709 1.00 95.44 199 THR A O 1
ATOM 1559 N N . VAL A 1 200 ? 11.133 -23.985 -33.833 1.00 94.12 200 VAL A N 1
ATOM 1560 C CA . VAL A 1 200 ? 10.880 -23.416 -35.173 1.00 94.12 200 VAL A CA 1
ATOM 1561 C C . VAL A 1 200 ? 9.400 -23.074 -35.354 1.00 94.12 200 VAL A C 1
ATOM 1563 O O . VAL A 1 200 ? 9.074 -21.987 -35.824 1.00 94.12 200 VAL A O 1
ATOM 1566 N N . LEU A 1 201 ? 8.499 -23.980 -34.963 1.00 94.00 201 LEU A N 1
ATOM 1567 C CA . LEU A 1 201 ? 7.057 -23.746 -35.048 1.00 94.00 201 LEU A CA 1
ATOM 1568 C C . LEU A 1 201 ? 6.614 -22.614 -34.130 1.00 94.00 201 LEU A C 1
ATOM 1570 O O . LEU A 1 201 ? 5.821 -21.780 -34.550 1.00 94.00 201 LEU A O 1
ATOM 1574 N N . TYR A 1 202 ? 7.153 -22.562 -32.913 1.00 92.50 202 TYR A N 1
ATOM 1575 C CA . TYR A 1 202 ? 6.928 -21.465 -31.982 1.00 92.50 202 TYR A CA 1
ATOM 1576 C C . TYR A 1 202 ? 7.278 -20.125 -32.631 1.00 92.50 202 TYR A C 1
ATOM 1578 O O . TYR A 1 202 ? 6.417 -19.262 -32.735 1.00 92.50 202 TYR A O 1
ATOM 1586 N N . GLU A 1 203 ? 8.498 -19.985 -33.154 1.00 89.19 203 GLU A N 1
ATOM 1587 C CA . GLU A 1 203 ? 8.959 -18.750 -33.794 1.00 89.19 203 GLU A CA 1
ATOM 1588 C C . GLU A 1 203 ? 8.127 -18.374 -35.025 1.00 89.19 203 GLU A C 1
ATOM 1590 O O . GLU A 1 203 ? 7.819 -17.204 -35.228 1.00 89.19 203 GLU A O 1
ATOM 1595 N N . CYS A 1 204 ? 7.711 -19.348 -35.840 1.00 88.19 204 CYS A N 1
ATOM 1596 C CA . CYS A 1 204 ? 6.795 -19.086 -36.951 1.00 88.19 204 CYS A CA 1
ATOM 1597 C C . CYS A 1 204 ? 5.432 -18.538 -36.494 1.00 88.19 204 CYS A C 1
ATOM 1599 O O . CYS A 1 204 ? 4.782 -17.853 -37.279 1.00 88.19 204 CYS A O 1
ATOM 1601 N N . LEU A 1 205 ? 4.998 -18.847 -35.266 1.00 86.81 205 LEU A N 1
ATOM 1602 C CA . LEU A 1 205 ? 3.729 -18.395 -34.687 1.00 86.81 205 LEU A CA 1
ATOM 1603 C C . LEU A 1 205 ? 3.834 -17.058 -33.946 1.00 86.81 205 LEU A C 1
ATOM 1605 O O . LEU A 1 205 ? 2.854 -16.319 -33.898 1.00 86.81 205 LEU A O 1
ATOM 1609 N N . THR A 1 206 ? 4.988 -16.761 -33.352 1.00 76.56 206 THR A N 1
ATOM 1610 C CA . THR A 1 206 ? 5.184 -15.610 -32.452 1.00 76.56 206 THR A CA 1
ATOM 1611 C C . THR A 1 206 ? 6.084 -14.522 -33.034 1.00 76.56 206 THR A C 1
ATOM 1613 O O . THR A 1 206 ? 6.121 -13.421 -32.495 1.00 76.56 206 THR A O 1
ATOM 1616 N N . GLY A 1 207 ? 6.828 -14.812 -34.103 1.00 76.19 207 GLY A N 1
ATOM 1617 C CA . GLY A 1 207 ? 7.828 -13.922 -34.700 1.00 76.19 207 GLY A CA 1
ATOM 1618 C C . GLY A 1 207 ? 9.213 -13.980 -34.042 1.00 76.19 207 GLY A C 1
ATOM 1619 O O . GLY A 1 207 ? 10.176 -13.496 -34.629 1.00 76.19 207 GLY A O 1
ATOM 1620 N N . GLU A 1 208 ? 9.339 -14.604 -32.866 1.00 78.75 208 GLU A N 1
ATOM 1621 C CA . GLU A 1 208 ? 10.598 -14.748 -32.121 1.00 78.75 208 GLU A CA 1
ATOM 1622 C C . GLU A 1 208 ? 10.713 -16.140 -31.470 1.00 78.75 208 GLU A C 1
ATOM 1624 O O . GLU A 1 208 ? 9.696 -16.710 -31.061 1.00 78.75 208 GLU A O 1
ATOM 1629 N N . PRO A 1 209 ? 11.925 -16.717 -31.333 1.00 83.62 209 PRO A N 1
ATOM 1630 C CA . PRO A 1 209 ? 12.107 -18.006 -30.668 1.00 83.62 209 PRO A CA 1
ATOM 1631 C C . PRO A 1 209 ? 11.717 -17.941 -29.176 1.00 83.62 209 PRO A C 1
ATOM 1633 O O . PRO A 1 209 ? 11.777 -16.875 -28.566 1.00 83.62 209 PRO A O 1
ATOM 1636 N N . PRO A 1 210 ? 11.386 -19.081 -28.537 1.00 82.50 210 PRO A N 1
ATOM 1637 C CA . PRO A 1 210 ? 10.952 -19.131 -27.138 1.00 82.50 210 PRO A CA 1
ATOM 1638 C C . PRO A 1 210 ? 11.999 -18.606 -26.146 1.00 82.50 210 PRO A C 1
ATOM 1640 O O . PRO A 1 210 ? 11.632 -18.164 -25.060 1.00 82.50 210 PRO A O 1
ATOM 1643 N N . PHE A 1 211 ? 13.288 -18.654 -26.505 1.00 83.38 211 PHE A N 1
ATOM 1644 C CA . PHE A 1 211 ? 14.382 -18.097 -25.711 1.00 83.38 211 PHE A CA 1
ATOM 1645 C C . PHE A 1 211 ? 15.363 -17.333 -26.607 1.00 83.38 211 PHE A C 1
ATOM 1647 O O . PHE A 1 211 ? 15.786 -17.825 -27.656 1.00 83.38 211 PHE A O 1
ATOM 1654 N N . SER A 1 212 ? 15.766 -16.149 -26.153 1.00 74.00 212 SER A N 1
ATOM 1655 C CA . SER A 1 212 ? 16.773 -15.278 -26.767 1.00 74.00 212 SER A CA 1
ATOM 1656 C C . SER A 1 212 ? 17.647 -14.643 -25.672 1.00 74.00 212 SER A C 1
ATOM 1658 O O . SER A 1 212 ? 17.308 -14.723 -24.487 1.00 74.00 212 SER A O 1
ATOM 1660 N N . GLY A 1 213 ? 18.792 -14.057 -26.034 1.00 59.78 213 GLY A N 1
ATOM 1661 C CA . GLY A 1 213 ? 19.693 -13.361 -25.102 1.00 59.78 213 GLY A CA 1
ATOM 1662 C C . GLY A 1 213 ? 21.177 -13.656 -25.339 1.00 59.78 213 GLY A C 1
ATOM 1663 O O . GLY A 1 213 ? 21.539 -14.430 -26.225 1.00 59.78 213 GLY A O 1
ATOM 1664 N N . GLU A 1 214 ? 22.047 -13.044 -24.531 1.00 54.72 214 GLU A N 1
ATOM 1665 C CA . GLU A 1 214 ? 23.491 -13.309 -24.548 1.00 54.72 214 GLU A CA 1
ATOM 1666 C C . GLU A 1 214 ? 23.823 -14.770 -24.215 1.00 54.72 214 GLU A C 1
ATOM 1668 O O . GLU A 1 214 ? 23.060 -15.443 -23.519 1.00 54.72 214 GLU A O 1
ATOM 1673 N N . LEU A 1 215 ? 25.011 -15.231 -24.633 1.00 57.97 215 LEU A N 1
ATOM 1674 C CA . LEU A 1 215 ? 25.471 -16.625 -24.557 1.00 57.97 215 LEU A CA 1
ATOM 1675 C C . LEU A 1 215 ? 25.143 -17.327 -23.228 1.00 57.97 215 LEU A C 1
ATOM 1677 O O . LEU A 1 215 ? 24.578 -18.412 -23.242 1.00 57.97 215 LEU A O 1
ATOM 1681 N N . GLN A 1 216 ? 25.467 -16.734 -22.077 1.00 60.31 216 GLN A N 1
ATOM 1682 C CA . GLN A 1 216 ? 25.217 -17.383 -20.780 1.00 60.31 216 GLN A CA 1
ATOM 1683 C C . GLN A 1 216 ? 23.736 -17.361 -20.385 1.00 60.31 216 GLN A C 1
ATOM 1685 O O . GLN A 1 216 ? 23.223 -18.333 -19.832 1.00 60.31 216 GLN A O 1
ATOM 1690 N N . SER A 1 217 ? 23.036 -16.272 -20.709 1.00 63.16 217 SER A N 1
ATOM 1691 C CA . SER A 1 217 ? 21.613 -16.130 -20.406 1.00 63.16 217 SER A CA 1
ATOM 1692 C C . SER A 1 217 ? 20.782 -17.131 -21.204 1.00 63.16 217 SER A C 1
ATOM 1694 O O . SER A 1 217 ? 20.006 -17.877 -20.619 1.00 63.16 217 SER A O 1
ATOM 1696 N N . ILE A 1 218 ? 21.004 -17.241 -22.516 1.00 74.38 218 ILE A N 1
ATOM 1697 C CA . ILE A 1 218 ? 20.211 -18.123 -23.370 1.00 74.38 218 ILE A CA 1
ATOM 1698 C C . ILE A 1 218 ? 20.426 -19.598 -23.011 1.00 74.38 218 ILE A C 1
ATOM 1700 O O . ILE A 1 218 ? 19.456 -20.348 -22.950 1.00 74.38 218 ILE A O 1
ATOM 1704 N N . LEU A 1 219 ? 21.657 -20.006 -22.674 1.00 73.00 219 LEU A N 1
ATOM 1705 C CA . LEU A 1 219 ? 21.945 -21.368 -22.207 1.00 73.00 219 LEU A CA 1
ATOM 1706 C C . LEU A 1 219 ? 21.196 -21.684 -20.904 1.00 73.00 219 LEU A C 1
ATOM 1708 O O . LEU A 1 219 ? 20.578 -22.742 -20.797 1.00 73.00 219 LEU A O 1
ATOM 1712 N N . TYR A 1 220 ? 21.185 -20.754 -19.943 1.00 72.44 220 TYR A N 1
ATOM 1713 C CA . TYR A 1 220 ? 20.429 -20.916 -18.700 1.00 72.44 220 TYR A CA 1
ATOM 1714 C C . TYR A 1 220 ? 18.920 -21.040 -18.962 1.00 72.44 220 TYR A C 1
ATOM 1716 O O . TYR A 1 220 ? 18.275 -21.953 -18.445 1.00 72.44 220 TYR A O 1
ATOM 1724 N N . ARG A 1 221 ? 18.359 -20.167 -19.808 1.00 76.56 221 ARG A N 1
ATOM 1725 C CA . ARG A 1 221 ? 16.928 -20.165 -20.159 1.00 76.56 221 ARG A CA 1
ATOM 1726 C C . ARG A 1 221 ? 16.506 -21.450 -20.873 1.00 76.56 221 ARG A C 1
ATOM 1728 O O . ARG A 1 221 ? 15.471 -22.035 -20.550 1.00 76.56 221 ARG A O 1
ATOM 1735 N N . ILE A 1 222 ? 17.342 -21.959 -21.780 1.00 82.56 222 ILE A N 1
ATOM 1736 C CA . ILE A 1 222 ? 17.103 -23.240 -22.456 1.00 82.56 222 ILE A CA 1
ATOM 1737 C C . ILE A 1 222 ? 17.004 -24.385 -21.443 1.00 82.56 222 ILE A C 1
ATOM 1739 O O . ILE A 1 222 ? 16.140 -25.241 -21.609 1.00 82.56 222 ILE A O 1
ATOM 1743 N N . VAL A 1 223 ? 17.802 -24.397 -20.375 1.00 79.31 223 VAL A N 1
ATOM 1744 C CA . VAL A 1 223 ? 17.774 -25.491 -19.390 1.00 79.31 223 VAL A CA 1
ATOM 1745 C C . VAL A 1 223 ? 16.678 -25.307 -18.332 1.00 79.31 223 VAL A C 1
ATOM 1747 O O . VAL A 1 223 ? 16.030 -26.285 -17.958 1.00 79.31 223 VAL A O 1
ATOM 1750 N N . HIS A 1 224 ? 16.437 -24.080 -17.864 1.00 70.44 224 HIS A N 1
ATOM 1751 C CA . HIS A 1 224 ? 15.668 -23.839 -16.635 1.00 70.44 224 HIS A CA 1
ATOM 1752 C C . HIS A 1 224 ? 14.353 -23.070 -16.814 1.00 70.44 224 HIS A C 1
ATOM 1754 O O . HIS A 1 224 ? 13.466 -23.209 -15.974 1.00 70.44 224 HIS A O 1
ATOM 1760 N N . GLU A 1 225 ? 14.190 -22.273 -17.871 1.00 73.62 225 GLU A N 1
ATOM 1761 C CA . GLU A 1 225 ? 13.025 -21.392 -18.022 1.00 73.62 225 GLU A CA 1
ATOM 1762 C C . GLU A 1 225 ? 11.895 -22.068 -18.809 1.00 73.62 225 GLU A C 1
ATOM 1764 O O . GLU A 1 225 ? 12.122 -22.658 -19.863 1.00 73.62 225 GLU A O 1
ATOM 1769 N N . ILE A 1 226 ? 10.657 -21.988 -18.315 1.00 77.56 226 ILE A N 1
ATOM 1770 C CA . ILE A 1 226 ? 9.477 -22.513 -19.017 1.00 77.56 226 ILE A CA 1
ATOM 1771 C C . ILE A 1 226 ? 9.091 -21.525 -20.136 1.00 77.56 226 ILE A C 1
ATOM 1773 O O . ILE A 1 226 ? 8.957 -20.335 -19.852 1.00 77.56 226 ILE A O 1
ATOM 1777 N N . PRO A 1 227 ? 8.899 -21.980 -21.391 1.00 77.94 227 PRO A N 1
ATOM 1778 C CA . PRO A 1 227 ? 8.547 -21.092 -22.500 1.00 77.94 227 PRO A CA 1
ATOM 1779 C C . PRO A 1 227 ? 7.147 -20.494 -22.308 1.00 77.94 227 PRO A C 1
ATOM 1781 O O . PRO A 1 227 ? 6.229 -21.187 -21.862 1.00 77.94 227 PRO A O 1
ATOM 1784 N N . GLN A 1 228 ? 6.972 -19.215 -22.654 1.00 75.94 228 GLN A N 1
ATOM 1785 C CA . GLN A 1 228 ? 5.660 -18.560 -22.592 1.00 75.94 228 GLN A CA 1
ATOM 1786 C C . GLN A 1 228 ? 4.697 -19.177 -23.624 1.00 75.94 228 GLN A C 1
ATOM 1788 O O . GLN A 1 228 ? 5.130 -19.520 -24.715 1.00 75.94 228 GLN A O 1
ATOM 1793 N N . PRO A 1 229 ? 3.395 -19.333 -23.339 1.00 79.94 229 PRO A N 1
ATOM 1794 C CA . PRO A 1 229 ? 2.447 -19.832 -24.338 1.00 79.94 229 PRO A CA 1
ATOM 1795 C C . PRO A 1 229 ? 2.261 -18.837 -25.509 1.00 79.94 229 PRO A C 1
ATOM 1797 O O . PRO A 1 229 ? 2.021 -17.657 -25.243 1.00 79.94 229 PRO A O 1
ATOM 1800 N N . PRO A 1 230 ? 2.323 -19.257 -26.792 1.00 79.62 230 PRO A N 1
ATOM 1801 C CA . PRO A 1 230 ? 2.135 -18.372 -27.947 1.00 79.62 230 PRO A CA 1
ATOM 1802 C C . PRO A 1 230 ? 0.877 -17.489 -27.910 1.00 79.62 230 PRO A C 1
ATOM 1804 O O . PRO A 1 230 ? 0.935 -16.332 -28.326 1.00 79.62 230 PRO A O 1
ATOM 1807 N N . ARG A 1 231 ? -0.255 -17.967 -27.369 1.00 81.69 231 ARG A N 1
ATOM 1808 C CA . ARG A 1 231 ? -1.485 -17.159 -27.245 1.00 81.69 231 ARG A CA 1
ATOM 1809 C C . ARG A 1 231 ? -1.330 -16.025 -26.234 1.00 81.69 231 ARG A C 1
ATOM 1811 O O . ARG A 1 231 ? -1.935 -14.971 -26.410 1.00 81.69 231 ARG A O 1
ATOM 1818 N N . ALA A 1 232 ? -0.491 -16.200 -25.210 1.00 60.81 232 ALA A N 1
ATOM 1819 C CA . ALA A 1 232 ? -0.146 -15.136 -24.265 1.00 60.81 232 ALA A CA 1
ATOM 1820 C C . ALA A 1 232 ? 0.740 -14.045 -24.900 1.00 60.81 232 ALA A C 1
ATOM 1822 O O . ALA A 1 232 ? 0.769 -12.922 -24.401 1.00 60.81 232 ALA A O 1
ATOM 1823 N N . LEU A 1 233 ? 1.415 -14.356 -26.015 1.00 57.88 233 LEU A N 1
ATOM 1824 C CA . LEU A 1 233 ? 2.171 -13.408 -26.843 1.00 57.88 233 LEU A CA 1
ATOM 1825 C C . LEU A 1 233 ? 1.332 -12.781 -27.971 1.00 57.88 233 LEU A C 1
ATOM 1827 O O . LEU A 1 233 ? 1.860 -12.029 -28.783 1.00 57.88 233 LEU A O 1
ATOM 1831 N N . GLY A 1 234 ? 0.026 -13.066 -28.024 1.00 56.28 234 GLY A N 1
ATOM 1832 C CA . GLY A 1 234 ? -0.883 -12.496 -29.020 1.00 56.28 234 GLY A CA 1
ATOM 1833 C C . GLY A 1 234 ? -1.000 -13.288 -30.325 1.00 56.28 234 GLY A C 1
ATOM 1834 O O . GLY A 1 234 ? -1.620 -12.786 -31.261 1.00 56.28 234 GLY A O 1
ATOM 1835 N N . ALA A 1 235 ? -0.466 -14.514 -30.402 1.00 69.38 235 ALA A N 1
ATOM 1836 C CA . ALA A 1 235 ? -0.681 -15.379 -31.562 1.00 69.38 235 ALA A CA 1
ATOM 1837 C C . ALA A 1 235 ? -2.167 -15.777 -31.676 1.00 69.38 235 ALA A C 1
ATOM 1839 O O . ALA A 1 235 ? -2.732 -16.379 -30.756 1.00 69.38 235 ALA A O 1
ATOM 1840 N N . ASP A 1 236 ? -2.798 -15.469 -32.816 1.00 78.25 236 ASP A N 1
ATOM 1841 C CA . ASP A 1 236 ? -4.196 -15.821 -33.118 1.00 78.25 236 ASP A CA 1
ATOM 1842 C C . ASP A 1 236 ? -4.321 -17.302 -33.522 1.00 78.25 236 ASP A C 1
ATOM 1844 O O . ASP A 1 236 ? -4.549 -17.651 -34.682 1.00 78.25 236 ASP A O 1
ATOM 1848 N N . ILE A 1 237 ? -4.109 -18.189 -32.546 1.00 84.25 237 ILE A N 1
ATOM 1849 C CA . ILE A 1 237 ? -4.188 -19.647 -32.690 1.00 84.25 237 ILE A CA 1
ATOM 1850 C C . ILE A 1 237 ? -5.129 -20.266 -31.651 1.00 84.25 237 ILE A C 1
ATOM 1852 O O . ILE A 1 237 ? -5.376 -19.708 -30.578 1.00 84.25 237 ILE A O 1
ATOM 1856 N N . ASN A 1 238 ? -5.641 -21.461 -31.950 1.00 84.25 238 ASN A N 1
ATOM 1857 C CA . ASN A 1 238 ? -6.447 -22.218 -30.997 1.00 84.25 238 ASN A CA 1
ATOM 1858 C C . ASN A 1 238 ? -5.579 -22.907 -29.924 1.00 84.25 238 ASN A C 1
ATOM 1860 O O . ASN A 1 238 ? -4.362 -23.055 -30.057 1.00 84.25 238 ASN A O 1
ATOM 1864 N N . GLN A 1 239 ? -6.227 -23.344 -28.844 1.00 84.88 239 GLN A N 1
ATOM 1865 C CA . GLN A 1 239 ? -5.559 -24.001 -27.717 1.00 84.88 239 GLN A CA 1
ATOM 1866 C C . GLN A 1 239 ? -4.908 -25.340 -28.102 1.00 84.88 239 GLN A C 1
ATOM 1868 O O . GLN A 1 239 ? -3.857 -25.681 -27.567 1.00 84.88 239 GLN A O 1
ATOM 1873 N N . ASP A 1 240 ? -5.503 -26.082 -29.041 1.00 86.00 240 ASP A N 1
ATOM 1874 C CA . ASP A 1 240 ? -4.982 -27.377 -29.495 1.00 86.00 240 ASP A CA 1
ATOM 1875 C C . ASP A 1 240 ? -3.610 -27.231 -30.177 1.00 86.00 240 ASP A C 1
ATOM 1877 O O . ASP A 1 240 ? -2.693 -28.013 -29.914 1.00 86.00 240 ASP A O 1
ATOM 1881 N N . LEU A 1 241 ? -3.444 -26.213 -31.031 1.00 89.62 241 LEU A N 1
ATOM 1882 C CA . LEU A 1 241 ? -2.179 -25.935 -31.711 1.00 89.62 241 LEU A CA 1
ATOM 1883 C C . LEU A 1 241 ? -1.115 -25.413 -30.741 1.00 89.62 241 LEU A C 1
ATOM 1885 O O . LEU A 1 241 ? 0.028 -25.863 -30.800 1.00 89.62 241 LEU A O 1
ATOM 1889 N N . GLU A 1 242 ? -1.494 -24.526 -29.816 1.00 92.31 242 GLU A N 1
ATOM 1890 C CA . GLU A 1 242 ? -0.613 -24.077 -28.732 1.00 92.31 242 GLU A CA 1
ATOM 1891 C C . GLU A 1 242 ? -0.092 -25.263 -27.908 1.00 92.31 242 GLU A C 1
ATOM 1893 O O . GLU A 1 242 ? 1.116 -25.401 -27.713 1.00 92.31 242 GLU A O 1
ATOM 1898 N N . ALA A 1 243 ? -0.986 -26.156 -27.476 1.00 91.94 243 ALA A N 1
ATOM 1899 C CA . ALA A 1 243 ? -0.620 -27.325 -26.686 1.00 91.94 243 ALA A CA 1
ATOM 1900 C C . ALA A 1 243 ? 0.331 -28.264 -27.446 1.00 91.94 243 ALA A C 1
ATOM 1902 O O . ALA A 1 243 ? 1.293 -28.762 -26.861 1.00 91.94 243 ALA A O 1
ATOM 1903 N N . ALA A 1 244 ? 0.106 -28.475 -28.749 1.00 93.44 244 ALA A N 1
ATOM 1904 C CA . ALA A 1 244 ? 0.976 -29.302 -29.584 1.00 93.44 244 ALA A CA 1
ATOM 1905 C C . ALA A 1 244 ? 2.401 -28.725 -29.699 1.00 93.44 244 ALA A C 1
ATOM 1907 O O . ALA A 1 244 ? 3.377 -29.470 -29.587 1.00 93.44 244 ALA A O 1
ATOM 1908 N N . VAL A 1 245 ? 2.532 -27.405 -29.875 1.00 95.06 245 VAL A N 1
ATOM 1909 C CA . VAL A 1 245 ? 3.837 -26.725 -29.963 1.00 95.06 245 VAL A CA 1
ATOM 1910 C C . VAL A 1 245 ? 4.552 -26.723 -28.609 1.00 95.06 245 VAL A C 1
ATOM 1912 O O . VAL A 1 245 ? 5.722 -27.101 -28.541 1.00 95.06 245 VAL A O 1
ATOM 1915 N N . ILE A 1 246 ? 3.850 -26.386 -27.519 1.00 95.12 246 ILE A N 1
ATOM 1916 C CA . ILE A 1 246 ? 4.412 -26.390 -26.157 1.00 95.12 246 ILE A CA 1
ATOM 1917 C C . ILE A 1 246 ? 4.872 -27.792 -25.735 1.00 95.12 246 ILE A C 1
ATOM 1919 O O . ILE A 1 246 ? 5.933 -27.930 -25.124 1.00 95.12 246 ILE A O 1
ATOM 1923 N N . ALA A 1 247 ? 4.132 -28.844 -26.099 1.00 95.44 247 ALA A N 1
ATOM 1924 C CA . ALA A 1 247 ? 4.524 -30.223 -25.808 1.00 95.44 247 ALA A CA 1
ATOM 1925 C C . ALA A 1 247 ? 5.865 -30.604 -26.461 1.00 95.44 247 ALA A C 1
ATOM 1927 O O . ALA A 1 247 ? 6.664 -31.316 -25.852 1.00 95.44 247 ALA A O 1
ATOM 1928 N N . CYS A 1 248 ? 6.151 -30.102 -27.667 1.00 96.50 248 CYS A N 1
ATOM 1929 C CA . CYS A 1 248 ? 7.425 -30.354 -28.346 1.00 96.50 248 CYS A CA 1
ATOM 1930 C C . CYS A 1 248 ? 8.612 -29.719 -27.603 1.00 96.50 248 CYS A C 1
ATOM 1932 O O . CYS A 1 248 ? 9.674 -30.333 -27.513 1.00 96.50 248 CYS A O 1
ATOM 1934 N N . ILE A 1 249 ? 8.426 -28.529 -27.021 1.00 96.06 249 ILE A N 1
ATOM 1935 C CA . ILE A 1 249 ? 9.477 -27.766 -26.320 1.00 96.06 249 ILE A CA 1
ATOM 1936 C C . ILE A 1 249 ? 9.533 -28.022 -24.804 1.00 96.06 249 ILE A C 1
ATOM 1938 O O . ILE A 1 249 ? 10.142 -27.255 -24.052 1.00 96.06 249 ILE A O 1
ATOM 1942 N N . ALA A 1 250 ? 8.926 -29.114 -24.328 1.00 94.31 250 ALA A N 1
ATOM 1943 C CA . ALA A 1 250 ? 9.031 -29.525 -22.932 1.00 94.31 250 ALA A CA 1
ATOM 1944 C C . ALA A 1 250 ? 10.498 -29.792 -22.546 1.00 94.31 250 ALA A C 1
ATOM 1946 O O . ALA A 1 250 ? 11.249 -30.419 -23.294 1.00 94.31 250 ALA A O 1
ATOM 1947 N N . LYS A 1 251 ? 10.926 -29.339 -21.362 1.00 90.44 251 LYS A N 1
ATOM 1948 C CA . LYS A 1 251 ? 12.332 -29.479 -20.939 1.00 90.44 251 LYS A CA 1
ATOM 1949 C C . LYS A 1 251 ? 12.743 -30.933 -20.753 1.00 90.44 251 LYS A C 1
ATOM 1951 O O . LYS A 1 251 ? 13.780 -31.342 -21.262 1.00 90.44 251 LYS A O 1
ATOM 1956 N N . ASP A 1 252 ? 11.890 -31.702 -20.089 1.00 90.81 252 ASP A N 1
ATOM 1957 C CA . ASP A 1 252 ? 12.054 -33.139 -19.892 1.00 90.81 252 ASP A CA 1
ATOM 1958 C C . ASP A 1 252 ? 11.735 -33.908 -21.195 1.00 90.81 252 ASP A C 1
ATOM 1960 O O . ASP A 1 252 ? 10.581 -33.871 -21.640 1.00 90.81 252 ASP A O 1
ATOM 1964 N N . PRO A 1 253 ? 12.704 -34.630 -21.799 1.00 91.38 253 PRO A N 1
ATOM 1965 C CA . PRO A 1 253 ? 12.478 -35.423 -23.009 1.00 91.38 253 PRO A CA 1
ATOM 1966 C C . PRO A 1 253 ? 11.373 -36.483 -22.870 1.00 91.38 253 PRO A C 1
ATOM 1968 O O . PRO A 1 253 ? 10.751 -36.853 -23.866 1.00 91.38 253 PRO A O 1
ATOM 1971 N N . ALA A 1 254 ? 11.082 -36.966 -21.656 1.00 92.06 254 ALA A N 1
ATOM 1972 C CA . ALA A 1 254 ? 10.011 -37.937 -21.418 1.00 92.06 254 ALA A CA 1
ATOM 1973 C C . ALA A 1 254 ? 8.601 -37.332 -21.549 1.00 92.06 254 ALA A C 1
ATOM 1975 O O . ALA A 1 254 ? 7.635 -38.065 -21.744 1.00 92.06 254 ALA A O 1
ATOM 1976 N N . LYS A 1 255 ? 8.476 -36.001 -21.457 1.00 92.31 255 LYS A N 1
ATOM 1977 C CA . LYS A 1 255 ? 7.200 -35.276 -21.589 1.00 92.31 255 LYS A CA 1
ATOM 1978 C C . LYS A 1 255 ? 6.917 -34.797 -23.014 1.00 92.31 255 LYS A C 1
ATOM 1980 O O . LYS A 1 255 ? 5.828 -34.292 -23.272 1.00 92.31 255 LYS A O 1
ATOM 1985 N N . ARG A 1 256 ? 7.888 -34.933 -23.923 1.00 95.69 256 ARG A N 1
ATOM 1986 C CA . ARG A 1 256 ? 7.726 -34.620 -25.349 1.00 95.69 256 ARG A CA 1
ATOM 1987 C C . ARG A 1 256 ? 6.975 -35.755 -26.059 1.00 95.69 256 ARG A C 1
ATOM 1989 O O . ARG A 1 256 ? 6.961 -36.879 -25.551 1.00 95.69 256 ARG A O 1
ATOM 1996 N N . PRO A 1 257 ? 6.407 -35.515 -27.251 1.00 96.69 257 PRO A N 1
ATOM 1997 C CA . PRO A 1 257 ? 6.068 -36.597 -28.171 1.00 96.69 257 PRO A CA 1
ATOM 1998 C C . PRO A 1 257 ? 7.278 -37.519 -28.360 1.00 96.69 257 PRO A C 1
ATOM 2000 O O . PRO A 1 257 ? 8.403 -37.043 -28.536 1.00 96.69 257 PRO A O 1
ATOM 2003 N N . GLN A 1 258 ? 7.077 -38.833 -28.262 1.00 95.88 258 GLN A N 1
ATOM 2004 C CA . GLN A 1 258 ? 8.197 -39.784 -28.270 1.00 95.88 258 GLN A CA 1
ATOM 2005 C C . GLN A 1 258 ? 8.648 -40.138 -29.690 1.00 95.88 258 GLN A C 1
ATOM 2007 O O . GLN A 1 258 ? 9.733 -40.694 -29.866 1.00 95.88 258 GLN A O 1
ATOM 2012 N N . ARG A 1 259 ? 7.845 -39.795 -30.702 1.00 96.31 259 ARG A N 1
ATOM 2013 C CA . ARG A 1 259 ? 8.134 -39.975 -32.130 1.00 96.31 259 ARG A CA 1
ATOM 2014 C C . ARG A 1 259 ? 7.766 -38.719 -32.905 1.00 96.31 259 ARG A C 1
ATOM 2016 O O . ARG A 1 259 ? 6.810 -38.031 -32.549 1.00 96.31 259 ARG A O 1
ATOM 2023 N N . ALA A 1 260 ? 8.481 -38.431 -33.989 1.00 94.75 260 ALA A N 1
ATOM 2024 C CA . ALA A 1 260 ? 8.165 -37.271 -34.817 1.00 94.75 260 ALA A CA 1
ATOM 2025 C C . ALA A 1 260 ? 6.822 -37.464 -35.550 1.00 94.75 260 ALA A C 1
ATOM 2027 O O . ALA A 1 260 ? 6.087 -36.496 -35.746 1.00 94.75 260 ALA A O 1
ATOM 2028 N N . SER A 1 261 ? 6.416 -38.711 -35.827 1.00 94.88 261 SER A N 1
ATOM 2029 C CA . SER A 1 261 ? 5.070 -39.016 -36.340 1.00 94.88 261 SER A CA 1
ATOM 2030 C C . SER A 1 261 ? 3.937 -38.514 -35.431 1.00 94.88 261 SER A C 1
ATOM 2032 O O . SER A 1 261 ? 2.923 -38.036 -35.928 1.00 94.88 261 SER A O 1
ATOM 2034 N N . GLU A 1 262 ? 4.108 -38.548 -34.104 1.00 96.44 262 GLU A N 1
ATOM 2035 C CA . GLU A 1 262 ? 3.095 -38.061 -33.150 1.00 96.44 262 GLU A CA 1
ATOM 2036 C C . GLU A 1 262 ? 2.891 -36.539 -33.251 1.00 96.44 262 GLU A C 1
ATOM 2038 O O . GLU A 1 262 ? 1.778 -36.038 -33.045 1.00 96.44 262 GLU A O 1
ATOM 2043 N N . VAL A 1 263 ? 3.951 -35.801 -33.603 1.00 96.75 263 VAL A N 1
ATOM 2044 C CA . VAL A 1 263 ? 3.895 -34.359 -33.883 1.00 96.75 263 VAL A CA 1
ATOM 2045 C C . VAL A 1 263 ? 3.107 -34.114 -35.166 1.00 96.75 263 VAL A C 1
ATOM 2047 O O . VAL A 1 263 ? 2.164 -33.322 -35.157 1.00 96.75 263 VAL A O 1
ATOM 2050 N N . ALA A 1 264 ? 3.431 -34.836 -36.245 1.00 95.62 264 ALA A N 1
ATOM 2051 C CA . ALA A 1 264 ? 2.716 -34.741 -37.518 1.00 95.62 264 ALA A CA 1
ATOM 2052 C C . ALA A 1 264 ? 1.216 -35.043 -37.350 1.00 95.62 264 ALA A C 1
ATOM 2054 O O . ALA A 1 264 ? 0.374 -34.279 -37.822 1.00 95.62 264 ALA A O 1
ATOM 2055 N N . ASP A 1 265 ? 0.869 -36.098 -36.609 1.00 94.62 265 ASP A N 1
ATOM 2056 C CA . ASP A 1 265 ? -0.520 -36.468 -36.325 1.00 94.62 265 ASP A CA 1
ATOM 2057 C C . ASP A 1 265 ? -1.250 -35.403 -35.498 1.00 94.62 265 ASP A C 1
ATOM 2059 O O . ASP A 1 265 ? -2.420 -35.103 -35.753 1.00 94.62 265 ASP A O 1
ATOM 2063 N N . SER A 1 266 ? -0.571 -34.810 -34.512 1.00 94.06 266 SER A N 1
ATOM 2064 C CA . SER A 1 266 ? -1.129 -33.723 -33.698 1.00 94.06 266 SER A CA 1
ATOM 2065 C C . SER A 1 266 ? -1.411 -32.484 -34.542 1.00 94.06 266 SER A C 1
ATOM 2067 O O . SER A 1 266 ? -2.514 -31.944 -34.480 1.00 94.06 266 SER A O 1
ATOM 2069 N N . LEU A 1 267 ? -0.470 -32.091 -35.400 1.00 94.69 267 LEU A N 1
ATOM 2070 C CA . LEU A 1 267 ? -0.631 -30.963 -36.315 1.00 94.69 267 LEU A CA 1
ATOM 2071 C C . LEU A 1 267 ? -1.729 -31.213 -37.359 1.00 94.69 267 LEU A C 1
ATOM 2073 O O . LEU A 1 267 ? -2.532 -30.316 -37.612 1.00 94.69 267 LEU A O 1
ATOM 2077 N N . ARG A 1 268 ? -1.848 -32.435 -37.899 1.00 93.88 268 ARG A N 1
ATOM 2078 C CA . ARG A 1 268 ? -2.950 -32.829 -38.798 1.00 93.88 268 ARG A CA 1
ATOM 2079 C C . ARG A 1 268 ? -4.309 -32.735 -38.105 1.00 93.88 268 ARG A C 1
ATOM 2081 O O . ARG A 1 268 ? -5.255 -32.211 -38.690 1.00 93.88 268 ARG A O 1
ATOM 2088 N N . ARG A 1 269 ? -4.417 -33.183 -36.845 1.00 90.69 269 ARG A N 1
ATOM 2089 C CA . ARG A 1 269 ? -5.647 -33.017 -36.048 1.00 90.69 269 ARG A CA 1
ATOM 2090 C C . ARG A 1 269 ? -5.997 -31.542 -35.870 1.00 90.69 269 ARG A C 1
ATOM 2092 O O . ARG A 1 269 ? -7.149 -31.176 -36.104 1.00 90.69 269 ARG A O 1
ATOM 2099 N N . CYS A 1 270 ? -5.022 -30.699 -35.530 1.00 88.25 270 CYS A N 1
ATOM 2100 C CA . CYS A 1 270 ? -5.229 -29.253 -35.445 1.00 88.25 270 CYS A CA 1
ATOM 2101 C C . CYS A 1 270 ? -5.706 -28.680 -36.787 1.00 88.25 270 CYS A C 1
ATOM 2103 O O . CYS A 1 270 ? -6.708 -27.972 -36.815 1.00 88.25 270 CYS A O 1
ATOM 2105 N N . GLN A 1 271 ? -5.075 -29.066 -37.901 1.00 87.38 271 GLN A N 1
ATOM 2106 C CA . GLN A 1 271 ? -5.450 -28.632 -39.249 1.00 87.38 271 GLN A CA 1
ATOM 2107 C C . GLN A 1 271 ? -6.908 -28.967 -39.594 1.00 87.38 271 GLN A C 1
ATOM 2109 O O . GLN A 1 271 ? -7.614 -28.120 -40.128 1.00 87.38 271 GLN A O 1
ATOM 2114 N N . THR A 1 272 ? -7.382 -30.173 -39.256 1.00 85.62 272 THR A N 1
ATOM 2115 C CA . THR A 1 272 ? -8.772 -30.595 -39.533 1.00 85.62 272 THR A CA 1
ATOM 2116 C C . THR A 1 272 ? -9.830 -29.879 -38.693 1.00 85.62 272 THR A C 1
ATOM 2118 O O . THR A 1 272 ? -10.990 -29.835 -39.095 1.00 85.62 272 THR A O 1
ATOM 2121 N N . ARG A 1 273 ? -9.454 -29.343 -37.524 1.00 82.12 273 ARG A N 1
ATOM 2122 C CA . ARG A 1 273 ? -10.362 -28.630 -36.611 1.00 82.12 273 ARG A CA 1
ATOM 2123 C C . ARG A 1 273 ? -10.435 -27.126 -36.886 1.00 82.12 273 ARG A C 1
ATOM 2125 O O . ARG A 1 273 ? -11.320 -26.470 -36.348 1.00 82.12 273 ARG A O 1
ATOM 2132 N N . LEU A 1 274 ? -9.513 -26.583 -37.680 1.00 81.31 274 LEU A N 1
ATOM 2133 C CA . LEU A 1 274 ? -9.497 -25.172 -38.066 1.00 81.31 274 LEU A CA 1
ATOM 2134 C C . LEU A 1 274 ? -10.466 -24.920 -39.228 1.00 81.31 274 LEU A C 1
ATOM 2136 O O . LEU A 1 274 ? -10.557 -25.725 -40.158 1.00 81.31 274 LEU A O 1
ATOM 2140 N N . HIS A 1 275 ? -11.178 -23.789 -39.205 1.00 77.38 275 HIS A N 1
ATOM 2141 C CA . HIS A 1 275 ? -12.001 -23.393 -40.346 1.00 77.38 275 HIS A CA 1
ATOM 2142 C C . HIS A 1 275 ? -11.112 -22.955 -41.520 1.00 77.38 275 HIS A C 1
ATOM 2144 O O . HIS A 1 275 ? -9.982 -22.500 -41.342 1.00 77.38 275 HIS A O 1
ATOM 2150 N N . GLN A 1 276 ? -11.634 -23.037 -42.748 1.00 71.75 276 GLN A N 1
ATOM 2151 C CA . GLN A 1 276 ? -10.891 -22.640 -43.953 1.00 71.75 276 GLN A CA 1
ATOM 2152 C C . GLN A 1 276 ? -10.447 -21.162 -43.911 1.00 71.75 276 GLN A C 1
ATOM 2154 O O . GLN A 1 276 ? -9.405 -20.815 -44.461 1.00 71.75 276 GLN A O 1
ATOM 2159 N N . SER A 1 277 ? -11.197 -20.312 -43.200 1.00 72.56 277 SER A N 1
ATOM 2160 C CA . SER A 1 277 ? -10.836 -18.921 -42.907 1.00 72.56 277 SER A CA 1
ATOM 2161 C C . SER A 1 277 ? -9.637 -18.784 -41.965 1.00 72.56 277 SER A C 1
ATOM 2163 O O . SER A 1 277 ? -8.872 -17.840 -42.121 1.00 72.56 277 SER A O 1
ATOM 2165 N N . ASP A 1 278 ? -9.447 -19.708 -41.016 1.00 76.81 278 ASP A N 1
ATOM 2166 C CA . ASP A 1 278 ? -8.327 -19.679 -40.066 1.00 76.81 278 ASP A CA 1
ATOM 2167 C C . ASP A 1 278 ? -7.018 -20.108 -40.727 1.00 76.81 278 ASP A C 1
ATOM 2169 O O . ASP A 1 278 ? -5.972 -19.516 -40.482 1.00 76.81 278 ASP A O 1
ATOM 2173 N N . LEU A 1 279 ? -7.075 -21.097 -41.624 1.00 76.69 279 LEU A N 1
ATOM 2174 C CA . LEU A 1 279 ? -5.904 -21.576 -42.366 1.00 76.69 279 LEU A CA 1
ATOM 2175 C C . LEU A 1 279 ? -5.312 -20.503 -43.290 1.00 76.69 279 LEU A C 1
ATOM 2177 O O . LEU A 1 279 ? -4.105 -20.504 -43.521 1.00 76.69 279 LEU A O 1
ATOM 2181 N N . GLY A 1 280 ? -6.147 -19.591 -43.796 1.00 72.62 280 GLY A N 1
ATOM 2182 C CA . GLY A 1 280 ? -5.731 -18.467 -44.637 1.00 72.62 280 GLY A CA 1
ATOM 2183 C C . GLY A 1 280 ? -5.238 -17.240 -43.865 1.00 72.62 280 GLY A C 1
ATOM 2184 O O . GLY A 1 280 ? -4.785 -16.284 -44.496 1.00 72.62 280 GLY A O 1
ATOM 2185 N N . LYS A 1 281 ? -5.315 -17.232 -42.525 1.00 77.62 281 LYS A N 1
ATOM 2186 C CA . LYS A 1 281 ? -4.807 -16.119 -41.714 1.00 77.62 281 LYS A CA 1
ATOM 2187 C C . LYS A 1 281 ? -3.300 -16.031 -41.876 1.00 77.62 281 LYS A C 1
ATOM 2189 O O . LYS A 1 281 ? -2.600 -17.022 -41.676 1.00 77.62 281 LYS A O 1
ATOM 2194 N N . SER A 1 282 ? -2.803 -14.844 -42.208 1.00 72.19 282 SER A N 1
ATOM 2195 C CA . SER A 1 282 ? -1.377 -14.562 -42.072 1.00 72.19 282 SER A CA 1
ATOM 2196 C C . SER A 1 282 ? -1.012 -14.710 -40.600 1.00 72.19 282 SER A C 1
ATOM 2198 O O . SER A 1 282 ? -1.583 -14.020 -39.759 1.00 72.19 282 SER A O 1
ATOM 2200 N N . VAL A 1 283 ? -0.078 -15.606 -40.289 1.00 66.44 283 VAL A N 1
ATOM 2201 C CA . VAL A 1 283 ? 0.474 -15.740 -38.928 1.00 66.44 283 VAL A CA 1
ATOM 2202 C C . VAL A 1 283 ? 1.341 -14.529 -38.594 1.00 66.44 283 VAL A C 1
ATOM 2204 O O . VAL A 1 283 ? 1.544 -14.188 -37.437 1.00 66.44 283 VAL A O 1
ATOM 2207 N N . ILE A 1 284 ? 1.786 -13.828 -39.639 1.00 49.94 284 ILE A N 1
ATOM 2208 C CA . ILE A 1 284 ? 2.539 -12.588 -39.557 1.00 49.94 284 ILE A CA 1
ATOM 2209 C C . ILE A 1 284 ? 1.595 -11.430 -39.925 1.00 49.94 284 ILE A C 1
ATOM 2211 O O . ILE A 1 284 ? 1.454 -11.044 -41.087 1.00 49.94 284 ILE A O 1
ATOM 2215 N N . LEU A 1 285 ? 0.906 -10.884 -38.925 1.00 37.75 285 LEU A N 1
ATOM 2216 C CA . LEU A 1 285 ? 0.523 -9.468 -38.866 1.00 37.75 285 LEU A CA 1
ATOM 2217 C C . LEU A 1 285 ? 1.731 -8.775 -38.201 1.00 37.75 285 LEU A C 1
ATOM 2219 O O . LEU A 1 285 ? 2.123 -9.171 -37.119 1.00 37.75 285 LEU A O 1
ATOM 2223 N N . THR A 1 286 ? 2.418 -7.755 -38.709 1.00 31.41 286 THR A N 1
ATOM 2224 C CA . THR A 1 286 ? 2.080 -6.759 -39.717 1.00 31.41 286 THR A CA 1
ATOM 2225 C C . THR A 1 286 ? 3.367 -5.987 -40.023 1.00 31.41 286 THR A C 1
ATOM 2227 O O . THR A 1 286 ? 4.079 -5.587 -39.101 1.00 31.41 286 THR A O 1
ATOM 2230 N N . LYS A 1 287 ? 3.576 -5.594 -41.282 1.00 31.14 287 LYS A N 1
ATOM 2231 C CA . LYS A 1 287 ? 4.440 -4.461 -41.674 1.00 31.14 287 LYS A CA 1
ATOM 2232 C C . LYS A 1 287 ? 3.859 -3.104 -41.188 1.00 31.14 287 LYS A C 1
ATOM 2234 O O . LYS A 1 287 ? 3.998 -2.086 -41.851 1.00 31.14 287 LYS A O 1
ATOM 2239 N N . THR A 1 288 ? 3.159 -3.101 -40.047 1.00 28.75 288 THR A N 1
ATOM 2240 C CA . THR A 1 288 ? 2.319 -2.009 -39.508 1.00 28.75 288 THR A CA 1
ATOM 2241 C C . THR A 1 288 ? 2.381 -1.912 -37.970 1.00 28.75 288 THR A C 1
ATOM 2243 O O . THR A 1 288 ? 1.647 -1.139 -37.375 1.00 28.75 288 THR A O 1
ATOM 2246 N N . LEU A 1 289 ? 3.311 -2.615 -37.309 1.00 31.34 289 LEU A N 1
ATOM 2247 C CA . LEU A 1 289 ? 3.804 -2.230 -35.970 1.00 31.34 289 LEU A CA 1
ATOM 2248 C C . LEU A 1 289 ? 5.281 -1.804 -35.979 1.00 31.34 289 LEU A C 1
ATOM 2250 O O . LEU A 1 289 ? 5.865 -1.543 -34.935 1.00 31.34 289 LEU A O 1
ATOM 2254 N N . MET A 1 290 ? 5.846 -1.582 -37.168 1.00 28.25 290 MET A N 1
ATOM 2255 C CA . MET A 1 290 ? 6.703 -0.414 -37.340 1.00 28.25 290 MET A CA 1
ATOM 2256 C C . MET A 1 290 ? 5.758 0.788 -37.469 1.00 28.25 290 MET A C 1
ATOM 2258 O O . MET A 1 290 ? 5.551 1.318 -38.558 1.00 28.25 290 MET A O 1
ATOM 2262 N N . LEU A 1 291 ? 5.203 1.251 -36.338 1.00 25.22 291 LEU A N 1
ATOM 2263 C CA . LEU A 1 291 ? 5.189 2.703 -36.151 1.00 25.22 291 LEU A CA 1
ATOM 2264 C C . LEU A 1 291 ? 6.598 3.156 -36.553 1.00 25.22 291 LEU A C 1
ATOM 2266 O O . LEU A 1 291 ? 7.546 2.454 -36.173 1.00 25.22 291 LEU A O 1
ATOM 2270 N N . PRO A 1 292 ? 6.779 4.223 -37.354 1.00 23.39 292 PRO A N 1
ATOM 2271 C CA . PRO A 1 292 ? 8.114 4.765 -37.534 1.00 23.39 292 PRO A CA 1
ATOM 2272 C C . PRO A 1 292 ? 8.664 4.899 -36.121 1.00 23.39 292 PRO A C 1
ATOM 2274 O O . PRO A 1 292 ? 8.080 5.616 -35.308 1.00 23.39 292 PRO A O 1
ATOM 2277 N N . ARG A 1 293 ? 9.683 4.093 -35.780 1.00 27.28 293 ARG A N 1
ATOM 2278 C CA . ARG A 1 293 ? 10.413 4.279 -34.537 1.00 27.28 293 ARG A CA 1
ATOM 2279 C C . ARG A 1 293 ? 10.910 5.704 -34.676 1.00 27.28 293 ARG A C 1
ATOM 2281 O O . ARG A 1 293 ? 11.876 5.944 -35.395 1.00 27.28 293 ARG A O 1
ATOM 2288 N N . VAL A 1 294 ? 10.212 6.647 -34.049 1.00 27.19 294 VAL A N 1
ATOM 2289 C CA . VAL A 1 294 ? 10.817 7.895 -33.617 1.00 27.19 294 VAL A CA 1
ATOM 2290 C C . VAL A 1 294 ? 12.028 7.402 -32.853 1.00 27.19 294 VAL A C 1
ATOM 2292 O O . VAL A 1 294 ? 11.854 6.681 -31.876 1.00 27.19 294 VAL A O 1
ATOM 2295 N N . ALA A 1 295 ? 13.203 7.591 -33.449 1.00 29.94 295 ALA A N 1
ATOM 2296 C CA . ALA A 1 295 ? 14.442 6.887 -33.158 1.00 29.94 295 ALA A CA 1
ATOM 2297 C C . ALA A 1 295 ? 14.573 6.502 -31.673 1.00 29.94 295 ALA A C 1
ATOM 2299 O O . ALA A 1 295 ? 15.011 7.302 -30.852 1.00 29.94 295 ALA A O 1
ATOM 2300 N N . LEU A 1 296 ? 14.168 5.278 -31.315 1.00 38.59 296 LEU A N 1
ATOM 2301 C CA . LEU A 1 296 ? 14.455 4.741 -29.994 1.00 38.59 296 LEU A CA 1
ATOM 2302 C C . LEU A 1 296 ? 15.884 4.230 -30.063 1.00 38.59 296 LEU A C 1
ATOM 2304 O O . LEU A 1 296 ? 16.168 3.235 -30.735 1.00 38.59 296 LEU A O 1
ATOM 2308 N N . SER A 1 297 ? 16.775 4.951 -29.391 1.00 50.06 297 SER A N 1
ATOM 2309 C CA . SER A 1 297 ? 18.113 4.483 -29.064 1.00 50.06 297 SER A CA 1
ATOM 2310 C C . SER A 1 297 ? 18.040 3.039 -28.524 1.00 50.06 297 SER A C 1
ATOM 2312 O O . SER A 1 297 ? 17.133 2.730 -27.741 1.00 50.06 297 SER A O 1
ATOM 2314 N N . PRO A 1 298 ? 18.951 2.138 -28.933 1.00 57.78 298 PRO A N 1
ATOM 2315 C CA . PRO A 1 298 ? 19.026 0.779 -28.420 1.00 57.78 298 PRO A CA 1
ATOM 2316 C C . PRO A 1 298 ? 19.140 0.789 -26.895 1.00 57.78 298 PRO A C 1
ATOM 2318 O O . PRO A 1 298 ? 19.786 1.655 -26.303 1.00 57.78 298 PRO A O 1
ATOM 2321 N N . PHE A 1 299 ? 18.475 -0.180 -26.270 1.00 74.38 299 PHE A N 1
ATOM 2322 C CA . PHE A 1 299 ? 18.579 -0.439 -24.841 1.00 74.38 299 PHE A CA 1
ATOM 2323 C C . PHE A 1 299 ? 19.913 -1.149 -24.580 1.00 74.38 299 PHE A C 1
ATOM 2325 O O . PHE A 1 299 ? 20.170 -2.180 -25.195 1.00 74.38 299 PHE A O 1
ATOM 2332 N N . ILE A 1 300 ? 20.783 -0.557 -23.759 1.00 79.19 300 ILE A N 1
ATOM 2333 C CA . ILE A 1 300 ? 22.176 -0.995 -23.576 1.00 79.19 300 ILE A CA 1
ATOM 2334 C C . ILE A 1 300 ? 22.477 -1.144 -22.084 1.00 79.19 300 ILE A C 1
ATOM 2336 O O . ILE A 1 300 ? 22.246 -0.200 -21.328 1.00 79.19 300 ILE A O 1
ATOM 2340 N N . GLY A 1 301 ? 23.046 -2.286 -21.680 1.00 75.00 301 GLY A N 1
ATOM 2341 C CA . GLY A 1 301 ? 23.720 -2.455 -20.384 1.00 75.00 301 GLY A CA 1
ATOM 2342 C C . GLY A 1 301 ? 22.787 -2.513 -19.174 1.00 75.00 301 GLY A C 1
ATOM 2343 O O . GLY A 1 301 ? 23.165 -2.133 -18.065 1.00 75.00 301 GLY A O 1
ATOM 2344 N N . ARG A 1 302 ? 21.526 -2.892 -19.402 1.00 84.56 302 ARG A N 1
ATOM 2345 C CA . ARG A 1 302 ? 20.442 -2.933 -18.401 1.00 84.56 302 ARG A CA 1
ATOM 2346 C C . ARG A 1 302 ? 19.625 -4.226 -18.472 1.00 84.56 302 ARG A C 1
ATOM 2348 O O . ARG A 1 302 ? 18.498 -4.305 -17.982 1.00 84.56 302 ARG A O 1
ATOM 2355 N N . GLU A 1 303 ? 20.170 -5.249 -19.126 1.00 78.69 303 GLU A N 1
ATOM 2356 C CA . GLU A 1 303 ? 19.482 -6.499 -19.447 1.00 78.69 303 GLU A CA 1
ATOM 2357 C C . GLU A 1 303 ? 19.185 -7.319 -18.183 1.00 78.69 303 GLU A C 1
ATOM 2359 O O . GLU A 1 303 ? 18.165 -8.007 -18.107 1.00 78.69 303 GLU A O 1
ATOM 2364 N N . LYS A 1 304 ? 20.052 -7.238 -17.163 1.00 83.12 304 LYS A N 1
ATOM 2365 C CA . LYS A 1 304 ? 19.861 -7.937 -15.880 1.00 83.12 304 LYS A CA 1
ATOM 2366 C C . LYS A 1 304 ? 18.705 -7.333 -15.090 1.00 83.12 304 LYS A C 1
ATOM 2368 O O . LYS A 1 304 ? 17.869 -8.061 -14.559 1.00 83.12 304 LYS A O 1
ATOM 2373 N N . GLU A 1 305 ? 18.654 -6.011 -15.033 1.00 90.44 305 GLU A N 1
ATOM 2374 C CA . GLU A 1 305 ? 17.635 -5.239 -14.334 1.00 90.44 305 GLU A CA 1
ATOM 2375 C C . GLU A 1 305 ? 16.275 -5.381 -15.018 1.00 90.44 305 GLU A C 1
ATOM 2377 O O . GLU A 1 305 ? 15.267 -5.620 -14.349 1.00 90.44 305 GLU A O 1
ATOM 2382 N N . GLN A 1 306 ? 16.254 -5.345 -16.355 1.00 85.25 306 GLN A N 1
ATOM 2383 C CA . GLN A 1 306 ? 15.061 -5.635 -17.150 1.00 85.25 306 GLN A CA 1
ATOM 2384 C C . GLN A 1 306 ? 14.552 -7.061 -16.902 1.00 85.25 306 GLN A C 1
ATOM 2386 O O . GLN A 1 306 ? 13.353 -7.256 -16.701 1.00 85.25 306 GLN A O 1
ATOM 2391 N N . ALA A 1 307 ? 15.442 -8.059 -16.870 1.00 78.31 307 ALA A N 1
ATOM 2392 C CA . ALA A 1 307 ? 15.058 -9.445 -16.612 1.00 78.31 307 ALA A CA 1
ATOM 2393 C C . ALA A 1 307 ? 14.446 -9.633 -15.212 1.00 78.31 307 ALA A C 1
ATOM 2395 O O . ALA A 1 307 ? 13.468 -10.370 -15.064 1.00 78.31 307 ALA A O 1
ATOM 2396 N N . GLU A 1 308 ? 14.976 -8.957 -14.188 1.00 86.56 308 GLU A N 1
ATOM 2397 C CA . GLU A 1 308 ? 14.400 -8.998 -12.840 1.00 86.56 308 GLU A CA 1
ATOM 2398 C C . GLU A 1 308 ? 13.026 -8.311 -12.795 1.00 86.56 308 GLU A C 1
ATOM 2400 O O . GLU A 1 308 ? 12.083 -8.909 -12.277 1.00 86.56 308 GLU A O 1
ATOM 2405 N N . LEU A 1 309 ? 12.843 -7.128 -13.397 1.00 86.88 309 LEU A N 1
ATOM 2406 C CA . LEU A 1 309 ? 11.517 -6.493 -13.484 1.00 86.88 309 LEU A CA 1
ATOM 2407 C C . LEU A 1 309 ? 10.503 -7.358 -14.245 1.00 86.88 309 LEU A C 1
ATOM 2409 O O . LEU A 1 309 ? 9.364 -7.510 -13.805 1.00 86.88 309 LEU A O 1
ATOM 2413 N N . GLN A 1 310 ? 10.916 -7.986 -15.347 1.00 83.56 310 GLN A N 1
ATOM 2414 C CA . GLN A 1 310 ? 10.057 -8.876 -16.127 1.00 83.56 310 GLN A CA 1
ATOM 2415 C C . GLN A 1 310 ? 9.646 -10.120 -15.327 1.00 83.56 310 GLN A C 1
ATOM 2417 O O . GLN A 1 310 ? 8.485 -10.534 -15.360 1.00 83.56 310 GLN A O 1
ATOM 2422 N N . LYS A 1 311 ? 10.574 -10.704 -14.561 1.00 84.00 311 LYS A N 1
ATOM 2423 C CA . LYS A 1 311 ? 10.287 -11.812 -13.640 1.00 84.00 311 LYS A CA 1
ATOM 2424 C C . LYS A 1 311 ? 9.246 -11.413 -12.592 1.00 84.00 311 LYS A C 1
ATOM 2426 O O . LYS A 1 311 ? 8.338 -12.197 -12.315 1.00 84.00 311 LYS A O 1
ATOM 2431 N N . ARG A 1 312 ? 9.341 -10.201 -12.038 1.00 89.75 312 ARG A N 1
ATOM 2432 C CA . ARG A 1 312 ? 8.376 -9.669 -11.059 1.00 89.75 312 ARG A CA 1
ATOM 2433 C C . ARG A 1 312 ? 7.017 -9.416 -11.694 1.00 89.75 312 ARG A C 1
ATOM 2435 O O . ARG A 1 312 ? 6.007 -9.848 -11.153 1.00 89.75 312 ARG A O 1
ATOM 2442 N N . LEU A 1 313 ? 6.980 -8.839 -12.888 1.00 85.44 313 LEU A N 1
ATOM 2443 C CA . LEU A 1 313 ? 5.738 -8.695 -13.638 1.00 85.44 313 LEU A CA 1
ATOM 2444 C C . LEU A 1 313 ? 5.042 -10.045 -13.873 1.00 85.44 313 LEU A C 1
ATOM 2446 O O . LEU A 1 313 ? 3.839 -10.165 -13.664 1.00 85.44 313 LEU A O 1
ATOM 2450 N N . ASN A 1 314 ? 5.789 -11.084 -14.247 1.00 78.25 314 ASN A N 1
ATOM 2451 C CA . ASN A 1 314 ? 5.222 -12.420 -14.434 1.00 78.25 314 ASN A CA 1
ATOM 2452 C C . ASN A 1 314 ? 4.671 -13.013 -13.121 1.00 78.25 314 ASN A C 1
ATOM 2454 O O . ASN A 1 314 ? 3.609 -13.631 -13.138 1.00 78.25 314 ASN A O 1
ATOM 2458 N N . ALA A 1 315 ? 5.349 -12.800 -11.988 1.00 78.75 315 ALA A N 1
ATOM 2459 C CA . ALA A 1 315 ? 4.852 -13.216 -10.673 1.00 78.75 315 ALA A CA 1
ATOM 2460 C C . ALA A 1 315 ? 3.573 -12.458 -10.260 1.00 78.75 315 ALA A C 1
ATOM 2462 O O . ALA A 1 315 ? 2.638 -13.078 -9.755 1.00 78.75 315 ALA A O 1
ATOM 2463 N N . ALA A 1 316 ? 3.493 -11.155 -10.559 1.00 82.25 316 ALA A N 1
ATOM 2464 C CA . ALA A 1 316 ? 2.292 -10.344 -10.351 1.00 82.25 316 ALA A CA 1
ATOM 2465 C C . ALA A 1 316 ? 1.102 -10.840 -11.179 1.00 82.25 316 ALA A C 1
ATOM 2467 O O . ALA A 1 316 ? 0.010 -11.022 -10.647 1.00 82.25 316 ALA A O 1
ATOM 2468 N N . ILE A 1 317 ? 1.319 -11.163 -12.456 1.00 77.88 317 ILE A N 1
ATOM 2469 C CA . ILE A 1 317 ? 0.287 -11.766 -13.317 1.00 77.88 317 ILE A CA 1
ATOM 2470 C C . ILE A 1 317 ? -0.192 -13.117 -12.752 1.00 77.88 317 ILE A C 1
ATOM 2472 O O . ILE A 1 317 ? -1.360 -13.465 -12.904 1.00 77.88 317 ILE A O 1
ATOM 2476 N N . GLY A 1 318 ? 0.685 -13.853 -12.064 1.00 68.38 318 GLY A N 1
ATOM 2477 C CA . GLY A 1 318 ? 0.364 -15.104 -11.373 1.00 68.38 318 GLY A CA 1
ATOM 2478 C C . GLY A 1 318 ? -0.516 -14.962 -10.123 1.00 68.38 318 GLY A C 1
ATOM 2479 O O . GLY A 1 318 ? -0.867 -15.983 -9.536 1.00 68.38 318 GLY A O 1
ATOM 2480 N N . GLY A 1 319 ? -0.884 -13.739 -9.720 1.00 69.56 319 GLY A N 1
ATOM 2481 C CA . GLY A 1 319 ? -1.772 -13.474 -8.582 1.00 69.56 319 GLY A CA 1
ATOM 2482 C C . GLY A 1 319 ? -1.075 -13.024 -7.297 1.00 69.56 319 GLY A C 1
ATOM 2483 O O . GLY A 1 319 ? -1.751 -12.820 -6.294 1.00 69.56 319 GLY A O 1
ATOM 2484 N N . GLU A 1 320 ? 0.252 -12.858 -7.301 1.00 74.31 320 GLU A N 1
ATOM 2485 C CA . GLU A 1 320 ? 1.003 -12.410 -6.122 1.00 74.31 320 GLU A CA 1
ATOM 2486 C C . GLU A 1 320 ? 1.502 -10.975 -6.283 1.00 74.31 320 GLU A C 1
ATOM 2488 O O . GLU A 1 320 ? 2.364 -10.722 -7.124 1.00 74.31 320 GLU A O 1
ATOM 2493 N N . CYS A 1 321 ? 1.074 -10.055 -5.416 1.00 85.38 321 CYS A N 1
ATOM 2494 C CA . CYS A 1 321 ? 1.553 -8.678 -5.485 1.00 85.38 321 CYS A CA 1
ATOM 2495 C C . CYS A 1 321 ? 3.079 -8.611 -5.340 1.00 85.38 321 CYS A C 1
ATOM 2497 O O . CYS A 1 321 ? 3.642 -9.177 -4.401 1.00 85.38 321 CYS A O 1
ATOM 2499 N N . GLN A 1 322 ? 3.745 -7.913 -6.259 1.00 93.06 322 GLN A N 1
ATOM 2500 C CA . GLN A 1 322 ? 5.188 -7.687 -6.251 1.00 93.06 322 GLN A CA 1
ATOM 2501 C C . GLN A 1 322 ? 5.489 -6.213 -6.013 1.00 93.06 322 GLN A C 1
ATOM 2503 O O . GLN A 1 322 ? 4.796 -5.340 -6.532 1.00 93.06 322 GLN A O 1
ATOM 2508 N N . PHE A 1 323 ? 6.563 -5.945 -5.275 1.00 95.75 323 PHE A N 1
ATOM 2509 C CA . PHE A 1 323 ? 7.048 -4.596 -5.023 1.00 95.75 323 PHE A CA 1
ATOM 2510 C C . PHE A 1 323 ? 8.506 -4.480 -5.456 1.00 95.75 323 PHE A C 1
ATOM 2512 O O . PHE A 1 323 ? 9.377 -5.186 -4.947 1.00 95.75 323 PHE A O 1
ATOM 2519 N N . VAL A 1 324 ? 8.774 -3.607 -6.421 1.00 96.69 324 VAL A N 1
ATOM 2520 C CA . VAL A 1 324 ? 10.117 -3.368 -6.945 1.00 96.69 324 VAL A CA 1
ATOM 2521 C C . VAL A 1 324 ? 10.470 -1.908 -6.763 1.00 96.69 324 VAL A C 1
ATOM 2523 O O . VAL A 1 324 ? 9.640 -1.040 -7.005 1.00 96.69 324 VAL A O 1
ATOM 2526 N N . VAL A 1 325 ? 11.701 -1.624 -6.356 1.00 95.62 325 VAL A N 1
ATOM 2527 C CA . VAL A 1 325 ? 12.180 -0.247 -6.242 1.00 95.62 325 VAL A CA 1
ATOM 2528 C C . VAL A 1 325 ? 13.462 -0.084 -7.035 1.00 95.62 325 VAL A C 1
ATOM 2530 O O . VAL A 1 325 ? 14.397 -0.866 -6.871 1.00 95.62 325 VAL A O 1
ATOM 2533 N N . VAL A 1 326 ? 13.491 0.921 -7.907 1.00 96.19 326 VAL A N 1
ATOM 2534 C CA . VAL A 1 326 ? 14.609 1.234 -8.798 1.00 96.19 326 VAL A CA 1
ATOM 2535 C C . VAL A 1 326 ? 15.307 2.506 -8.317 1.00 96.19 326 VAL A C 1
ATOM 2537 O O . VAL A 1 326 ? 14.725 3.592 -8.316 1.00 96.19 326 VAL A O 1
ATOM 2540 N N . SER A 1 327 ? 16.569 2.379 -7.923 1.00 93.94 327 SER A N 1
ATOM 2541 C CA . SER A 1 327 ? 17.403 3.479 -7.440 1.00 93.94 327 SER A CA 1
ATOM 2542 C C . SER A 1 327 ? 18.526 3.817 -8.414 1.00 93.94 327 SER A C 1
ATOM 2544 O O . SER A 1 327 ? 18.918 3.003 -9.248 1.00 93.94 327 SER A O 1
ATOM 2546 N N . GLY A 1 328 ? 19.046 5.039 -8.326 1.00 85.31 328 GLY A N 1
ATOM 2547 C CA . GLY A 1 328 ? 20.259 5.450 -9.031 1.00 85.31 328 GLY A CA 1
ATOM 2548 C C . GLY A 1 328 ? 20.356 6.960 -9.199 1.00 85.31 328 GLY A C 1
ATOM 2549 O O . GLY A 1 328 ? 19.394 7.688 -8.932 1.00 85.31 328 GLY A O 1
ATOM 2550 N N . GLU A 1 329 ? 21.495 7.432 -9.693 1.00 77.75 329 GLU A N 1
ATOM 2551 C CA . GLU A 1 329 ? 21.738 8.859 -9.920 1.00 77.75 329 GLU A CA 1
ATOM 2552 C C . GLU A 1 329 ? 20.849 9.446 -11.038 1.00 77.75 329 GLU A C 1
ATOM 2554 O O . GLU A 1 329 ? 20.282 8.709 -11.864 1.00 77.75 329 GLU A O 1
ATOM 2559 N N . PRO A 1 330 ? 20.654 10.775 -11.082 1.00 73.75 330 PRO A N 1
ATOM 2560 C CA . PRO A 1 330 ? 19.991 11.435 -12.203 1.00 73.75 330 PRO A CA 1
ATOM 2561 C C . PRO A 1 330 ? 20.646 11.083 -13.553 1.00 73.75 330 PRO A C 1
ATOM 2563 O O . PRO A 1 330 ? 21.868 10.996 -13.676 1.00 73.75 330 PRO A O 1
ATOM 2566 N N . GLY A 1 331 ? 19.826 10.835 -14.579 1.00 70.44 331 GLY A N 1
ATOM 2567 C CA . GLY A 1 331 ? 20.310 10.537 -15.936 1.00 70.44 331 GLY A CA 1
ATOM 2568 C C . GLY A 1 331 ? 20.844 9.114 -16.176 1.00 70.44 331 GLY A C 1
ATOM 2569 O O . GLY A 1 331 ? 21.192 8.781 -17.305 1.00 70.44 331 GLY A O 1
ATOM 2570 N N . VAL A 1 332 ? 20.850 8.237 -15.162 1.00 81.50 332 VAL A N 1
ATOM 2571 C CA . VAL A 1 332 ? 21.399 6.864 -15.261 1.00 81.50 332 VAL A CA 1
ATOM 2572 C C . VAL A 1 332 ? 20.552 5.879 -16.092 1.00 81.50 332 VAL A C 1
ATOM 2574 O O . VAL A 1 332 ? 21.009 4.776 -16.404 1.00 81.50 332 VAL A O 1
ATOM 2577 N N . GLY A 1 333 ? 19.321 6.261 -16.459 1.00 80.69 333 GLY A N 1
ATOM 2578 C CA . GLY A 1 333 ? 18.415 5.453 -17.291 1.00 80.69 333 GLY A CA 1
ATOM 2579 C C . GLY A 1 333 ? 17.226 4.799 -16.570 1.00 80.69 333 GLY A C 1
ATOM 2580 O O . GLY A 1 333 ? 16.669 3.845 -17.103 1.00 80.69 333 GLY A O 1
ATOM 2581 N N . LYS A 1 334 ? 16.815 5.298 -15.390 1.00 85.88 334 LYS A N 1
ATOM 2582 C CA . LYS A 1 334 ? 15.647 4.787 -14.633 1.00 85.88 334 LYS A CA 1
ATOM 2583 C C . LYS A 1 334 ? 14.357 4.785 -15.465 1.00 85.88 334 LYS A C 1
ATOM 2585 O O . LYS A 1 334 ? 13.761 3.730 -15.641 1.00 85.88 334 LYS A O 1
ATOM 2590 N N . THR A 1 335 ? 13.981 5.936 -16.026 1.00 81.50 335 THR A N 1
ATOM 2591 C CA . THR A 1 335 ? 12.781 6.085 -16.871 1.00 81.50 335 THR A CA 1
ATOM 2592 C C . THR A 1 335 ? 12.842 5.158 -18.082 1.00 81.50 335 THR A C 1
ATOM 2594 O O . THR A 1 335 ? 11.920 4.397 -18.323 1.00 81.50 335 THR A O 1
ATOM 2597 N N . ARG A 1 336 ? 14.000 5.076 -18.752 1.00 81.62 336 ARG A N 1
ATOM 2598 C CA . ARG A 1 336 ? 14.174 4.185 -19.910 1.00 81.62 336 ARG A CA 1
ATOM 2599 C C . ARG A 1 336 ? 13.942 2.703 -19.581 1.00 81.62 336 ARG A C 1
ATOM 2601 O O . ARG A 1 336 ? 13.467 1.970 -20.448 1.00 81.62 336 ARG A O 1
ATOM 2608 N N . LEU A 1 337 ? 14.310 2.253 -18.376 1.00 85.19 337 LEU A N 1
ATOM 2609 C CA . LEU A 1 337 ? 14.053 0.891 -17.893 1.00 85.19 337 LEU A CA 1
ATOM 2610 C C . LEU A 1 337 ? 12.559 0.662 -17.600 1.00 85.19 337 LEU A C 1
ATOM 2612 O O . LEU A 1 337 ? 12.042 -0.409 -17.919 1.00 85.19 337 LEU A O 1
ATOM 2616 N N . LEU A 1 338 ? 11.874 1.653 -17.023 1.00 88.06 338 LEU A N 1
ATOM 2617 C CA . LEU A 1 338 ? 10.427 1.612 -16.780 1.00 88.06 338 LEU A CA 1
ATOM 2618 C C . LEU A 1 338 ? 9.649 1.550 -18.097 1.00 88.06 338 LEU A C 1
ATOM 2620 O O . LEU A 1 338 ? 8.828 0.649 -18.246 1.00 88.06 338 LEU A O 1
ATOM 2624 N N . ASP A 1 339 ? 9.993 2.401 -19.072 1.00 80.31 339 ASP A N 1
ATOM 2625 C CA . ASP A 1 339 ? 9.378 2.432 -20.407 1.00 80.31 339 ASP A CA 1
ATOM 2626 C C . ASP A 1 339 ? 9.406 1.049 -21.072 1.00 80.31 339 ASP A C 1
ATOM 2628 O O . ASP A 1 339 ? 8.472 0.634 -21.754 1.00 80.31 339 ASP A O 1
ATOM 2632 N N . GLU A 1 340 ? 10.499 0.302 -20.898 1.00 79.88 340 GLU A N 1
ATOM 2633 C CA . GLU A 1 340 ? 10.653 -1.027 -21.490 1.00 79.88 340 GLU A CA 1
ATOM 2634 C C . GLU A 1 340 ? 9.662 -2.039 -20.887 1.00 79.88 340 GLU A C 1
ATOM 2636 O O . GLU A 1 340 ? 9.065 -2.848 -21.600 1.00 79.88 340 GLU A O 1
ATOM 2641 N N . ILE A 1 341 ? 9.442 -1.966 -19.572 1.00 83.50 341 ILE A N 1
ATOM 2642 C CA . ILE A 1 341 ? 8.480 -2.813 -18.856 1.00 83.50 341 ILE A CA 1
ATOM 2643 C C . ILE A 1 341 ? 7.046 -2.367 -19.119 1.00 83.50 341 ILE A C 1
ATOM 2645 O O . ILE A 1 341 ? 6.162 -3.208 -19.289 1.00 83.50 341 ILE A O 1
ATOM 2649 N N . GLU A 1 342 ? 6.815 -1.064 -19.198 1.00 83.06 342 GLU A N 1
ATOM 2650 C CA . GLU A 1 342 ? 5.523 -0.489 -19.531 1.00 83.06 342 GLU A CA 1
ATOM 2651 C C . GLU A 1 342 ? 5.084 -0.886 -20.944 1.00 83.06 342 GLU A C 1
ATOM 2653 O O . GLU A 1 342 ? 3.964 -1.359 -21.131 1.00 83.06 342 GLU A O 1
ATOM 2658 N N . ASN A 1 343 ? 5.969 -0.775 -21.937 1.00 74.38 343 ASN A N 1
ATOM 2659 C CA . ASN A 1 343 ? 5.683 -1.200 -23.307 1.00 74.38 343 ASN A CA 1
ATOM 2660 C C . ASN A 1 343 ? 5.307 -2.685 -23.366 1.00 74.38 343 ASN A C 1
ATOM 2662 O O . ASN A 1 343 ? 4.354 -3.066 -24.051 1.00 74.38 343 ASN A O 1
ATOM 2666 N N . LEU A 1 344 ? 6.003 -3.524 -22.595 1.00 73.94 344 LEU A N 1
ATOM 2667 C CA . LEU A 1 344 ? 5.686 -4.943 -22.470 1.00 73.94 344 LEU A CA 1
ATOM 2668 C C . LEU A 1 344 ? 4.316 -5.167 -21.804 1.00 73.94 344 LEU A C 1
ATOM 2670 O O . LEU A 1 344 ? 3.543 -6.022 -22.243 1.00 73.94 344 LEU A O 1
ATOM 2674 N N . ALA A 1 345 ? 3.976 -4.392 -20.776 1.00 76.62 345 ALA A N 1
ATOM 2675 C CA . ALA A 1 345 ? 2.679 -4.456 -20.110 1.00 76.62 345 ALA A CA 1
ATOM 2676 C C . ALA A 1 345 ? 1.517 -3.992 -21.002 1.00 76.62 345 ALA A C 1
ATOM 2678 O O . ALA A 1 345 ? 0.489 -4.673 -21.079 1.00 76.62 345 ALA A O 1
ATOM 2679 N N . LYS A 1 346 ? 1.701 -2.881 -21.727 1.00 73.56 346 LYS A N 1
ATOM 2680 C CA . LYS A 1 346 ? 0.757 -2.346 -22.719 1.00 73.56 346 LYS A CA 1
ATOM 2681 C C . LYS A 1 346 ? 0.535 -3.349 -23.854 1.00 73.56 346 LYS A C 1
ATOM 2683 O O . LYS A 1 346 ? -0.613 -3.620 -24.207 1.00 73.56 346 LYS A O 1
ATOM 2688 N N . ALA A 1 347 ? 1.595 -3.994 -24.353 1.00 66.56 347 ALA A N 1
ATOM 2689 C CA . ALA A 1 347 ? 1.488 -5.074 -25.341 1.00 66.56 347 ALA A CA 1
ATOM 2690 C C . ALA A 1 347 ? 0.651 -6.265 -24.829 1.00 66.56 347 ALA A C 1
ATOM 2692 O O . ALA A 1 347 ? -0.095 -6.880 -25.592 1.00 66.56 347 ALA A O 1
ATOM 2693 N N . ARG A 1 348 ? 0.708 -6.547 -23.520 1.00 68.94 348 ARG A N 1
ATOM 2694 C CA . ARG A 1 348 ? -0.101 -7.571 -22.834 1.00 68.94 348 ARG A CA 1
ATOM 2695 C C . ARG A 1 348 ? -1.498 -7.092 -22.406 1.00 68.94 348 ARG A C 1
ATOM 2697 O O . ARG A 1 348 ? -2.225 -7.862 -21.781 1.00 68.94 348 ARG A O 1
ATOM 2704 N N . LYS A 1 349 ? -1.895 -5.860 -22.752 1.00 78.19 349 LYS A N 1
ATOM 2705 C CA . LYS A 1 349 ? -3.186 -5.236 -22.391 1.00 78.19 349 LYS A CA 1
ATOM 2706 C C . LYS A 1 349 ? -3.451 -5.198 -20.877 1.00 78.19 349 LYS A C 1
ATOM 2708 O O . LYS A 1 349 ? -4.594 -5.350 -20.443 1.00 78.19 349 LYS A O 1
ATOM 2713 N N . LEU A 1 350 ? -2.397 -5.036 -20.080 1.00 82.06 350 LEU A N 1
ATOM 2714 C CA . LEU A 1 350 ? -2.507 -4.875 -18.629 1.00 82.06 350 LEU A CA 1
ATOM 2715 C C . LEU A 1 350 ? -2.902 -3.436 -18.283 1.00 82.06 350 LEU A C 1
ATOM 2717 O O . LEU A 1 350 ? -2.614 -2.516 -19.050 1.00 82.06 350 LEU A O 1
ATOM 2721 N N . LEU A 1 351 ? -3.555 -3.241 -17.134 1.00 86.94 351 LEU A N 1
ATOM 2722 C CA . LEU A 1 351 ? -3.839 -1.898 -16.633 1.00 86.94 351 LEU A CA 1
ATOM 2723 C C . LEU A 1 351 ? -2.546 -1.311 -16.065 1.00 86.94 351 LEU A C 1
ATOM 2725 O O . LEU A 1 351 ? -1.974 -1.888 -15.142 1.00 86.94 351 LEU A O 1
ATOM 2729 N N . VAL A 1 352 ? -2.101 -0.183 -16.612 1.00 90.50 352 VAL A N 1
ATOM 2730 C CA . VAL A 1 352 ? -0.934 0.560 -16.127 1.00 90.50 352 VAL A CA 1
ATOM 2731 C C . VAL A 1 352 ? -1.404 1.924 -15.648 1.00 90.50 352 VAL A C 1
ATOM 2733 O O . VAL A 1 352 ? -2.123 2.602 -16.381 1.00 90.50 352 VAL A O 1
ATOM 2736 N N . LEU A 1 353 ? -1.016 2.286 -14.428 1.00 91.19 353 LEU A N 1
ATOM 2737 C CA . LEU A 1 353 ? -1.282 3.580 -13.810 1.00 91.19 353 LEU A CA 1
ATOM 2738 C C . LEU A 1 353 ? 0.026 4.177 -13.283 1.00 91.19 353 LEU A C 1
ATOM 2740 O O . LEU A 1 353 ? 0.880 3.452 -12.765 1.00 91.19 353 LEU A O 1
ATOM 2744 N N . HIS A 1 354 ? 0.135 5.494 -13.357 1.00 90.62 354 HIS A N 1
ATOM 2745 C CA . HIS A 1 354 ? 1.291 6.280 -12.967 1.00 90.62 354 HIS A CA 1
ATOM 2746 C C . HIS A 1 354 ? 0.909 7.274 -11.880 1.00 90.62 354 HIS A C 1
ATOM 2748 O O . HIS A 1 354 ? -0.138 7.918 -11.909 1.00 90.62 354 HIS A O 1
ATOM 2754 N N . GLY A 1 355 ? 1.799 7.399 -10.909 1.00 86.25 355 GLY A N 1
ATOM 2755 C CA . GLY A 1 355 ? 1.731 8.393 -9.863 1.00 86.25 355 GLY A CA 1
ATOM 2756 C C . GLY A 1 355 ? 3.096 9.002 -9.656 1.00 86.25 355 GLY A C 1
ATOM 2757 O O . GLY A 1 355 ? 4.063 8.278 -9.433 1.00 86.25 355 GLY A O 1
ATOM 2758 N N . ARG A 1 356 ? 3.198 10.324 -9.694 1.00 80.31 356 ARG A N 1
ATOM 2759 C CA . ARG A 1 356 ? 4.453 11.008 -9.424 1.00 80.31 356 ARG A CA 1
ATOM 2760 C C . ARG A 1 356 ? 4.409 11.706 -8.078 1.00 80.31 356 ARG A C 1
ATOM 2762 O O . ARG A 1 356 ? 3.434 12.355 -7.704 1.00 80.31 356 ARG A O 1
ATOM 2769 N N . SER A 1 357 ? 5.500 11.581 -7.338 1.00 76.06 357 SER A N 1
ATOM 2770 C CA . SER A 1 357 ? 5.754 12.399 -6.162 1.00 76.06 357 SER A CA 1
ATOM 2771 C C . SER A 1 357 ? 6.539 13.634 -6.581 1.00 76.06 357 SER A C 1
ATOM 2773 O O . SER A 1 357 ? 7.552 13.541 -7.270 1.00 76.06 357 SER A O 1
ATOM 2775 N N . ILE A 1 358 ? 6.043 14.812 -6.215 1.00 64.00 358 ILE A N 1
ATOM 2776 C CA . ILE A 1 358 ? 6.679 16.076 -6.570 1.00 64.00 358 ILE A CA 1
ATOM 2777 C C . ILE A 1 358 ? 7.312 16.658 -5.316 1.00 64.00 358 ILE A C 1
ATOM 2779 O O . ILE A 1 358 ? 6.641 16.879 -4.314 1.00 64.00 358 ILE A O 1
ATOM 2783 N N . GLU A 1 359 ? 8.604 16.960 -5.406 1.00 51.41 359 GLU A N 1
ATOM 2784 C CA . GLU A 1 359 ? 9.313 17.771 -4.423 1.00 51.41 359 GLU A CA 1
ATOM 2785 C C . GLU A 1 359 ? 8.928 19.241 -4.659 1.00 51.41 359 GLU A C 1
ATOM 2787 O O . GLU A 1 359 ? 9.586 19.992 -5.386 1.00 51.41 359 GLU A O 1
ATOM 2792 N N . GLN A 1 360 ? 7.764 19.623 -4.146 1.00 46.44 360 GLN A N 1
ATOM 2793 C CA . GLN A 1 360 ? 7.363 21.014 -3.995 1.00 46.44 360 GLN A CA 1
ATOM 2794 C C . GLN A 1 360 ? 7.205 21.290 -2.506 1.00 46.44 360 GLN A C 1
ATOM 2796 O O . GLN A 1 360 ? 6.674 20.458 -1.767 1.00 46.44 360 GLN A O 1
ATOM 2801 N N . ASP A 1 361 ? 7.634 22.476 -2.075 1.00 36.75 361 ASP A N 1
ATOM 2802 C CA . ASP A 1 361 ? 7.211 23.037 -0.797 1.00 36.75 361 ASP A CA 1
ATOM 2803 C C . ASP A 1 361 ? 5.675 23.132 -0.806 1.00 36.75 361 ASP A C 1
ATOM 2805 O O . ASP A 1 361 ? 5.103 24.082 -1.333 1.00 36.75 361 ASP A O 1
ATOM 2809 N N . GLY A 1 362 ? 5.016 22.097 -0.280 1.00 45.75 362 GLY A N 1
ATOM 2810 C CA . GLY A 1 362 ? 3.557 21.976 -0.223 1.00 45.75 362 GLY A CA 1
ATOM 2811 C C . GLY A 1 362 ? 2.912 21.072 -1.283 1.00 45.75 362 GLY A C 1
ATOM 2812 O O . GLY A 1 362 ? 1.886 21.421 -1.866 1.00 45.75 362 GLY A O 1
ATOM 2813 N N . ALA A 1 363 ? 3.520 19.917 -1.576 1.00 48.75 363 ALA A N 1
ATOM 2814 C CA . ALA A 1 363 ? 2.857 18.867 -2.347 1.00 48.75 363 ALA A CA 1
ATOM 2815 C C . ALA A 1 363 ? 1.687 18.254 -1.554 1.00 48.75 363 ALA A C 1
ATOM 2817 O O . ALA A 1 363 ? 1.827 17.923 -0.377 1.00 48.75 363 ALA A O 1
ATOM 2818 N N . PHE A 1 364 ? 0.547 18.056 -2.222 1.00 56.50 364 PHE A N 1
ATOM 2819 C CA . PHE A 1 364 ? -0.655 17.479 -1.618 1.00 56.50 364 PHE A CA 1
ATOM 2820 C C . PHE A 1 364 ? -0.367 16.055 -1.080 1.00 56.50 364 PHE A C 1
ATOM 2822 O O . PHE A 1 364 ? 0.208 15.237 -1.811 1.00 56.50 364 PHE A O 1
ATOM 2829 N N . PRO A 1 365 ? -0.766 15.700 0.158 1.00 64.88 365 PRO A N 1
ATOM 2830 C CA . PRO A 1 365 ? -0.563 14.354 0.695 1.00 64.88 365 PRO A CA 1
ATOM 2831 C C . PRO A 1 365 ? -1.105 13.270 -0.243 1.00 64.88 365 PRO A C 1
ATOM 2833 O O . PRO A 1 365 ? -2.196 13.398 -0.793 1.00 64.88 365 PRO A O 1
ATOM 2836 N N . TYR A 1 366 ? -0.361 12.176 -0.427 1.00 78.88 366 TYR A N 1
ATOM 2837 C CA . TYR A 1 366 ? -0.764 11.054 -1.291 1.00 78.88 366 TYR A CA 1
ATOM 2838 C C . TYR A 1 366 ? -0.939 11.411 -2.777 1.00 78.88 366 TYR A C 1
ATOM 2840 O O . TYR A 1 366 ? -1.592 10.661 -3.507 1.00 78.88 366 TYR A O 1
ATOM 2848 N N . GLN A 1 367 ? -0.339 12.512 -3.252 1.00 78.56 367 GLN A N 1
ATOM 2849 C CA . GLN A 1 367 ? -0.455 12.978 -4.640 1.00 78.56 367 GLN A CA 1
ATOM 2850 C C . GLN A 1 367 ? -0.207 11.877 -5.679 1.00 78.56 367 GLN A C 1
ATOM 2852 O O . GLN A 1 367 ? -1.008 11.738 -6.600 1.00 78.56 367 GLN A O 1
ATOM 2857 N N . GLY A 1 368 ? 0.827 11.047 -5.504 1.00 81.12 368 GLY A N 1
ATOM 2858 C CA . GLY A 1 368 ? 1.105 9.950 -6.438 1.00 81.12 368 GLY A CA 1
ATOM 2859 C C . GLY A 1 368 ? -0.080 8.984 -6.588 1.00 81.12 368 GLY A C 1
ATOM 2860 O O . GLY A 1 368 ? -0.406 8.553 -7.689 1.00 81.12 368 GLY A O 1
ATOM 2861 N N . PHE A 1 369 ? -0.811 8.699 -5.508 1.00 88.06 369 PHE A N 1
ATOM 2862 C CA . PHE A 1 369 ? -2.020 7.876 -5.586 1.00 88.06 369 PHE A CA 1
ATOM 2863 C C . PHE A 1 369 ? -3.192 8.618 -6.240 1.00 88.06 369 PHE A C 1
ATOM 2865 O O . PHE A 1 369 ? -3.947 8.010 -6.996 1.00 88.06 369 PHE A O 1
ATOM 2872 N N . CYS A 1 370 ? -3.337 9.923 -5.989 1.00 83.56 370 CYS A N 1
ATOM 2873 C CA . CYS A 1 370 ? -4.345 10.752 -6.652 1.00 83.56 370 CYS A CA 1
ATOM 2874 C C . CYS A 1 370 ? -4.142 10.770 -8.176 1.00 83.56 370 CYS A C 1
ATOM 2876 O O . CYS A 1 370 ? -5.095 10.552 -8.926 1.00 83.56 370 CYS A O 1
ATOM 2878 N N . GLU A 1 371 ? -2.904 10.958 -8.638 1.00 84.12 371 GLU A N 1
ATOM 2879 C CA . GLU A 1 371 ? -2.555 10.955 -10.063 1.00 84.12 371 GLU A CA 1
ATOM 2880 C C . GLU A 1 371 ? -2.885 9.615 -10.729 1.00 84.12 371 GLU A C 1
ATOM 2882 O O . GLU A 1 371 ? -3.548 9.606 -11.770 1.00 84.12 371 GLU A O 1
ATOM 2887 N N . ALA A 1 372 ? -2.552 8.498 -10.073 1.00 86.31 372 ALA A N 1
ATOM 2888 C CA . ALA A 1 372 ? -2.878 7.161 -10.565 1.00 86.31 372 ALA A CA 1
ATOM 2889 C C . ALA A 1 372 ? -4.397 6.941 -10.693 1.00 86.31 372 ALA A C 1
ATOM 2891 O O . ALA A 1 372 ? -4.877 6.374 -11.678 1.00 86.31 372 ALA A O 1
ATOM 2892 N N . ILE A 1 373 ? -5.180 7.422 -9.719 1.00 87.31 373 ILE A N 1
ATOM 2893 C CA . ILE A 1 373 ? -6.649 7.357 -9.762 1.00 87.31 373 ILE A CA 1
ATOM 2894 C C . ILE A 1 373 ? -7.186 8.210 -10.917 1.00 87.31 373 ILE A C 1
ATOM 2896 O O . ILE A 1 373 ? -8.039 7.750 -11.674 1.00 87.31 373 ILE A O 1
ATOM 2900 N N . GLN A 1 374 ? -6.695 9.439 -11.084 1.00 83.75 374 GLN A N 1
ATOM 2901 C CA . GLN A 1 374 ? -7.118 10.310 -12.180 1.00 83.75 374 GLN A CA 1
ATOM 2902 C C . GLN A 1 374 ? -6.805 9.704 -13.551 1.00 83.75 374 GLN A C 1
ATOM 2904 O O . GLN A 1 374 ? -7.643 9.768 -14.453 1.00 83.75 374 GLN A O 1
ATOM 2909 N N . GLU A 1 375 ? -5.621 9.111 -13.716 1.00 82.88 375 GLU A N 1
ATOM 2910 C CA . GLU A 1 375 ? -5.208 8.490 -14.971 1.00 82.88 375 GLU A CA 1
ATOM 2911 C C . GLU A 1 375 ? -6.155 7.360 -15.388 1.00 82.88 375 GLU A C 1
ATOM 2913 O O . GLU A 1 375 ? -6.573 7.315 -16.546 1.00 82.88 375 GLU A O 1
ATOM 2918 N N . TYR A 1 376 ? -6.588 6.516 -14.447 1.00 85.62 376 TYR A N 1
ATOM 2919 C CA . TYR A 1 376 ? -7.561 5.456 -14.725 1.00 85.62 376 TYR A CA 1
ATOM 2920 C C . TYR A 1 376 ? -8.838 5.991 -15.393 1.00 85.62 376 TYR A C 1
ATOM 2922 O O . TYR A 1 376 ? -9.323 5.430 -16.381 1.00 85.62 376 TYR A O 1
ATOM 2930 N N . PHE A 1 377 ? -9.386 7.095 -14.877 1.00 79.25 377 PHE A N 1
ATOM 2931 C CA . PHE A 1 377 ? -10.585 7.709 -15.449 1.00 79.25 377 PHE A CA 1
ATOM 2932 C C . PHE A 1 377 ? -10.302 8.411 -16.781 1.00 79.25 377 PHE A C 1
ATOM 2934 O O . PHE A 1 377 ? -11.147 8.367 -17.676 1.00 79.25 377 PHE A O 1
ATOM 2941 N N . ARG A 1 378 ? -9.105 8.988 -16.965 1.00 75.44 378 ARG A N 1
ATOM 2942 C CA . ARG A 1 378 ? -8.684 9.560 -18.256 1.00 75.44 378 ARG A CA 1
ATOM 2943 C C . ARG A 1 378 ? -8.611 8.496 -19.355 1.00 75.44 378 ARG A C 1
ATOM 2945 O O . ARG A 1 378 ? -9.104 8.737 -20.455 1.00 75.44 378 ARG A O 1
ATOM 2952 N N . GLN A 1 379 ? -8.059 7.316 -19.059 1.00 73.06 379 GLN A N 1
ATOM 2953 C CA . GLN A 1 379 ? -7.897 6.226 -20.030 1.00 73.06 379 GLN A CA 1
ATOM 2954 C C . GLN A 1 379 ? -9.240 5.637 -20.524 1.00 73.06 379 GLN A C 1
ATOM 2956 O O . GLN A 1 379 ? -9.295 5.078 -21.619 1.00 73.06 379 GLN A O 1
ATOM 2961 N N . LYS A 1 380 ? -10.341 5.764 -19.762 1.00 66.06 380 LYS A N 1
ATOM 2962 C CA . LYS A 1 380 ? -11.647 5.143 -20.081 1.00 66.06 380 LYS A CA 1
ATOM 2963 C C . LYS A 1 380 ? -12.594 5.948 -20.992 1.00 66.06 380 LYS A C 1
ATOM 2965 O O . LYS A 1 380 ? -13.573 5.370 -21.450 1.00 66.06 380 LYS A O 1
ATOM 2970 N N . GLY A 1 381 ? -12.334 7.232 -21.254 1.00 44.81 381 GLY A N 1
ATOM 2971 C CA . GLY A 1 381 ? -13.047 8.124 -22.195 1.00 44.81 381 GLY A CA 1
ATOM 2972 C C . GLY A 1 381 ? -14.549 7.884 -22.500 1.00 44.81 381 GLY A C 1
ATOM 2973 O O . GLY A 1 381 ? -14.874 7.077 -23.357 1.00 44.81 381 GLY A O 1
ATOM 2974 N N . THR A 1 382 ? -15.454 8.706 -21.937 1.00 39.69 382 THR A N 1
ATOM 2975 C CA . THR A 1 382 ? -16.852 9.077 -22.349 1.00 39.69 382 THR A CA 1
ATOM 2976 C C . THR A 1 382 ? -17.860 8.031 -22.884 1.00 39.69 382 THR A C 1
ATOM 2978 O O . THR A 1 382 ? -18.997 8.395 -23.175 1.00 39.69 382 THR A O 1
ATOM 2981 N N . SER A 1 383 ? -17.521 6.746 -22.977 1.00 39.69 383 SER A N 1
ATOM 2982 C CA . SER A 1 383 ? -18.390 5.681 -23.503 1.00 39.69 383 SER A CA 1
ATOM 2983 C C . SER A 1 383 ? -18.524 4.555 -22.477 1.00 39.69 383 SER A C 1
ATOM 2985 O O . SER A 1 383 ? -18.007 3.459 -22.681 1.00 39.69 383 SER A O 1
ATOM 2987 N N . SER A 1 384 ? -19.167 4.810 -21.338 1.00 39.12 384 SER A N 1
ATOM 2988 C CA . SER A 1 384 ? -19.401 3.787 -20.313 1.00 39.12 384 SER A CA 1
ATOM 2989 C C . SER A 1 384 ? -20.886 3.433 -20.191 1.00 39.12 384 SER A C 1
ATOM 2991 O O . SER A 1 384 ? -21.761 4.291 -20.093 1.00 39.12 384 SER A O 1
ATOM 2993 N N . SER A 1 385 ? -21.167 2.129 -20.223 1.00 42.72 385 SER A N 1
ATOM 2994 C CA . SER A 1 385 ? -22.467 1.537 -19.906 1.00 42.72 385 SER A CA 1
ATOM 2995 C C . SER A 1 385 ? -22.813 1.747 -18.418 1.00 42.72 385 SER A C 1
ATOM 2997 O O . SER A 1 385 ? -21.905 1.710 -17.582 1.00 42.72 385 SER A O 1
ATOM 2999 N N . PRO A 1 386 ? -24.102 1.898 -18.057 1.00 42.19 386 PRO A N 1
ATOM 3000 C CA . PRO A 1 386 ? -24.552 2.213 -16.693 1.00 42.19 386 PRO A CA 1
ATOM 3001 C C . PRO A 1 386 ? -24.226 1.159 -15.614 1.00 42.19 386 PRO A C 1
ATOM 3003 O O . PRO A 1 386 ? -24.281 1.486 -14.431 1.00 42.19 386 PRO A O 1
ATOM 3006 N N . ASP A 1 387 ? -23.821 -0.064 -15.975 1.00 41.91 387 ASP A N 1
ATOM 3007 C CA . ASP A 1 387 ? -23.511 -1.131 -15.003 1.00 41.91 387 ASP A CA 1
ATOM 3008 C C . ASP A 1 387 ? -22.266 -0.850 -14.132 1.00 41.91 387 ASP A C 1
ATOM 3010 O O . ASP A 1 387 ? -22.170 -1.357 -13.017 1.00 41.91 387 ASP A O 1
ATOM 3014 N N . ASN A 1 388 ? -21.341 0.012 -14.574 1.00 45.38 388 ASN A N 1
ATOM 3015 C CA . ASN A 1 388 ? -20.128 0.350 -13.808 1.00 45.38 388 ASN A CA 1
ATOM 3016 C C . ASN A 1 388 ? -20.319 1.508 -12.806 1.00 45.38 388 ASN A C 1
ATOM 3018 O O . ASN A 1 388 ? -19.412 1.791 -12.024 1.00 45.38 388 ASN A O 1
ATOM 3022 N N . MET A 1 389 ? -21.480 2.182 -12.787 1.00 47.28 389 MET A N 1
ATOM 3023 C CA . MET A 1 389 ? -21.757 3.287 -11.846 1.00 47.28 389 MET A CA 1
ATOM 3024 C C . MET A 1 389 ? -21.828 2.834 -10.374 1.00 47.28 389 MET A C 1
ATOM 3026 O O . MET A 1 389 ? -21.803 3.668 -9.471 1.00 47.28 389 MET A O 1
ATOM 3030 N N . ILE A 1 390 ? -21.899 1.523 -10.121 1.00 49.06 390 ILE A N 1
ATOM 3031 C CA . ILE A 1 390 ? -22.088 0.930 -8.790 1.00 49.06 390 ILE A CA 1
ATOM 3032 C C . ILE A 1 390 ? -20.740 0.646 -8.080 1.00 49.06 390 ILE A C 1
ATOM 3034 O O . ILE A 1 390 ? -20.705 0.562 -6.852 1.00 49.06 390 ILE A O 1
ATOM 3038 N N . GLU A 1 391 ? -19.613 0.558 -8.805 1.00 59.88 391 GLU A N 1
ATOM 3039 C CA . GLU A 1 391 ? -18.347 -0.014 -8.290 1.00 59.88 391 GLU A CA 1
ATOM 3040 C C . GLU A 1 391 ? -17.557 0.849 -7.285 1.00 59.88 391 GLU A C 1
ATOM 3042 O O . GLU A 1 391 ? -16.774 0.291 -6.515 1.00 59.88 391 GLU A O 1
ATOM 3047 N N . LEU A 1 392 ? -17.736 2.177 -7.267 1.00 67.50 392 LEU A N 1
ATOM 3048 C CA . LEU A 1 392 ? -16.975 3.093 -6.391 1.00 67.50 392 LEU A CA 1
ATOM 3049 C C . LEU A 1 392 ? -17.852 3.953 -5.471 1.00 67.50 392 LEU A C 1
ATOM 3051 O O . LEU A 1 392 ? -17.340 4.808 -4.753 1.00 67.50 392 LEU A O 1
ATOM 3055 N N . ALA A 1 393 ? -19.170 3.740 -5.459 1.00 66.06 393 ALA A N 1
ATOM 3056 C CA . ALA A 1 393 ? -20.101 4.570 -4.692 1.00 66.06 393 ALA A CA 1
ATOM 3057 C C . ALA A 1 393 ? -19.866 4.533 -3.167 1.00 66.06 393 ALA A C 1
ATOM 3059 O O . ALA A 1 393 ? -20.357 5.395 -2.452 1.00 66.06 393 ALA A O 1
ATOM 3060 N N . ASP A 1 394 ? -19.176 3.514 -2.637 1.00 66.88 394 ASP A N 1
ATOM 3061 C CA . ASP A 1 394 ? -18.815 3.402 -1.208 1.00 66.88 394 ASP A CA 1
ATOM 3062 C C . ASP A 1 394 ? -17.593 4.221 -0.829 1.00 66.88 394 ASP A C 1
ATOM 3064 O O . ASP A 1 394 ? -17.516 4.686 0.300 1.00 66.88 394 ASP A O 1
ATOM 3068 N N . VAL A 1 395 ? -16.644 4.359 -1.750 1.00 76.94 395 VAL A N 1
ATOM 3069 C CA . VAL A 1 395 ? -15.382 5.064 -1.509 1.00 76.94 395 VAL A CA 1
ATOM 3070 C C . VAL A 1 395 ? -15.403 6.487 -2.058 1.00 76.94 395 VAL A C 1
ATOM 3072 O O . VAL A 1 395 ? -14.599 7.302 -1.631 1.00 76.94 395 VAL A O 1
ATOM 3075 N N . ALA A 1 396 ? -16.316 6.818 -2.977 1.00 78.81 396 ALA A N 1
ATOM 3076 C CA . ALA A 1 396 ? -16.351 8.115 -3.651 1.00 78.81 396 ALA A CA 1
ATOM 3077 C C . ALA A 1 396 ? -16.509 9.327 -2.706 1.00 78.81 396 ALA A C 1
ATOM 3079 O O . ALA A 1 396 ? -15.747 10.274 -2.890 1.00 78.81 396 ALA A O 1
ATOM 3080 N N . PRO A 1 397 ? -17.406 9.339 -1.695 1.00 75.31 397 PRO A N 1
ATOM 3081 C CA . PRO A 1 397 ? -17.509 10.473 -0.767 1.00 75.31 397 PRO A CA 1
ATOM 3082 C C . PRO A 1 397 ? -16.212 10.721 0.015 1.00 75.31 397 PRO A C 1
ATOM 3084 O O . PRO A 1 397 ? -15.724 11.846 0.086 1.00 75.31 397 PRO A O 1
ATOM 3087 N N . ASP A 1 398 ? -15.620 9.646 0.532 1.00 75.25 398 ASP A N 1
ATOM 3088 C CA . ASP A 1 398 ? -14.375 9.664 1.300 1.00 75.25 398 ASP A CA 1
ATOM 3089 C C . ASP A 1 398 ? -13.167 10.033 0.414 1.00 75.25 398 ASP A C 1
ATOM 3091 O O . ASP A 1 398 ? -12.306 10.810 0.822 1.00 75.25 398 ASP A O 1
ATOM 3095 N N . LEU A 1 399 ? -13.126 9.557 -0.837 1.00 78.69 399 LEU A N 1
ATOM 3096 C CA . LEU A 1 399 ? -12.110 9.930 -1.828 1.00 78.69 399 LEU A CA 1
ATOM 3097 C C . LEU A 1 399 ? -12.221 11.388 -2.259 1.00 78.69 399 LEU A C 1
ATOM 3099 O O . LEU A 1 399 ? -11.195 12.015 -2.479 1.00 78.69 399 LEU A O 1
ATOM 3103 N N . VAL A 1 400 ? -13.430 11.935 -2.397 1.00 78.31 400 VAL A N 1
ATOM 3104 C CA . VAL A 1 400 ? -13.623 13.365 -2.677 1.00 78.31 400 VAL A CA 1
ATOM 3105 C C . VAL A 1 400 ? -13.222 14.208 -1.469 1.00 78.31 400 VAL A C 1
ATOM 3107 O O . VAL A 1 400 ? -12.629 15.268 -1.641 1.00 78.31 400 VAL A O 1
ATOM 3110 N N . SER A 1 401 ? -13.500 13.725 -0.257 1.00 73.94 401 SER A N 1
ATOM 3111 C CA . SER A 1 401 ? -13.049 14.360 0.981 1.00 73.94 401 SER A CA 1
ATOM 3112 C C . SER A 1 401 ? -11.521 14.400 1.065 1.00 73.94 401 SER A C 1
ATOM 3114 O O . SER A 1 401 ? -10.962 15.428 1.430 1.00 73.94 401 SER A O 1
ATOM 3116 N N . LEU A 1 402 ? -10.852 13.298 0.705 1.00 73.50 402 LEU A N 1
ATOM 3117 C CA . LEU A 1 402 ? -9.393 13.198 0.702 1.00 73.50 402 LEU A CA 1
ATOM 3118 C C . LEU A 1 402 ? -8.754 13.910 -0.498 1.00 73.50 402 LEU A C 1
ATOM 3120 O O . LEU A 1 402 ? -7.679 14.472 -0.362 1.00 73.50 402 LEU A O 1
ATOM 3124 N N . PHE A 1 403 ? -9.402 13.903 -1.664 1.00 77.25 403 PHE A N 1
ATOM 3125 C CA . PHE A 1 403 ? -8.924 14.493 -2.916 1.00 77.25 403 PHE A CA 1
ATOM 3126 C C . PHE A 1 403 ? -10.033 15.335 -3.573 1.00 77.25 403 PHE A C 1
ATOM 3128 O O . PHE A 1 403 ? -10.686 14.883 -4.523 1.00 77.25 403 PHE A O 1
ATOM 3135 N N . PRO A 1 404 ? -10.228 16.599 -3.152 1.00 69.94 404 PRO A N 1
ATOM 3136 C CA . PRO A 1 404 ? -11.295 17.456 -3.683 1.00 69.94 404 PRO A CA 1
ATOM 3137 C C . PRO A 1 404 ? -11.259 17.631 -5.210 1.00 69.94 404 PRO A C 1
ATOM 3139 O O . PRO A 1 404 ? -12.293 17.807 -5.858 1.00 69.94 404 PRO A O 1
ATOM 3142 N N . MET A 1 405 ? -10.072 17.530 -5.814 1.00 67.50 405 MET A N 1
ATOM 3143 C CA . MET A 1 405 ? -9.856 17.568 -7.266 1.00 67.50 405 MET A CA 1
ATOM 3144 C C . MET A 1 405 ? -10.567 16.447 -8.046 1.00 67.50 405 MET A C 1
ATOM 3146 O O . MET A 1 405 ? -10.878 16.632 -9.220 1.00 67.50 405 MET A O 1
ATOM 3150 N N . LEU A 1 406 ? -10.904 15.318 -7.413 1.00 76.38 406 LEU A N 1
ATOM 3151 C CA . LEU A 1 406 ? -11.634 14.225 -8.067 1.00 76.38 406 LEU A CA 1
ATOM 3152 C C . LEU A 1 406 ? -13.092 14.585 -8.416 1.00 76.38 406 LEU A C 1
ATOM 3154 O O . LEU A 1 406 ? -13.697 13.916 -9.251 1.00 76.38 406 LEU A O 1
ATOM 3158 N N . THR A 1 407 ? -13.648 15.669 -7.858 1.00 73.06 407 THR A N 1
ATOM 3159 C CA . THR A 1 407 ? -14.997 16.182 -8.200 1.00 73.06 407 THR A CA 1
ATOM 3160 C C . THR A 1 407 ? -15.154 16.608 -9.663 1.00 73.06 407 THR A C 1
ATOM 3162 O O . THR A 1 407 ? -16.276 16.720 -10.174 1.00 73.06 407 THR A O 1
ATOM 3165 N N . GLU A 1 408 ? -14.043 16.845 -10.358 1.00 70.44 408 GLU A N 1
ATOM 3166 C CA . GLU A 1 408 ? -14.033 17.204 -11.777 1.00 70.44 408 GLU A CA 1
ATOM 3167 C C . GLU A 1 408 ? -14.390 16.006 -12.669 1.00 70.44 408 GLU A C 1
ATOM 3169 O O . GLU A 1 408 ? -14.962 16.188 -13.746 1.00 70.44 408 GLU A O 1
ATOM 3174 N N . ILE A 1 409 ? -14.172 14.783 -12.177 1.00 74.69 409 ILE A N 1
ATOM 3175 C CA . ILE A 1 409 ? -14.535 13.538 -12.853 1.00 74.69 409 ILE A CA 1
ATOM 3176 C C . ILE A 1 409 ? -16.033 13.288 -12.646 1.00 74.69 409 ILE A C 1
ATOM 3178 O O . ILE A 1 409 ? -16.507 13.111 -11.521 1.00 74.69 409 ILE A O 1
ATOM 3182 N N . SER A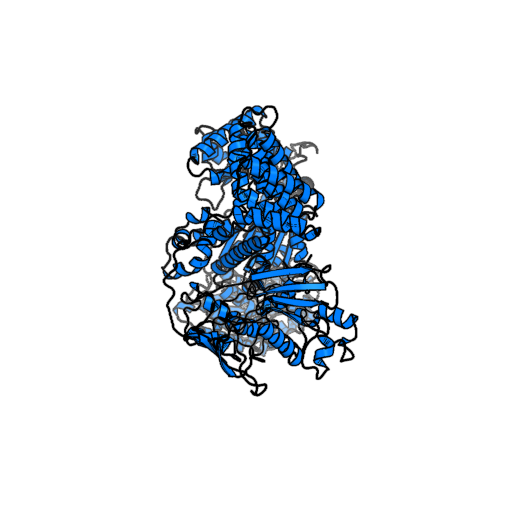 1 410 ? -16.798 13.278 -13.742 1.00 69.12 410 SER A N 1
ATOM 3183 C CA . SER A 1 410 ? -18.260 13.125 -13.731 1.00 69.12 410 SER A CA 1
ATOM 3184 C C . SER A 1 410 ? -18.732 11.891 -12.967 1.00 69.12 410 SER A C 1
ATOM 3186 O O . SER A 1 410 ? -19.683 11.971 -12.195 1.00 69.12 410 SER A O 1
ATOM 3188 N N . GLU A 1 411 ? -18.048 10.770 -13.153 1.00 71.25 411 GLU A N 1
ATOM 3189 C CA . GLU A 1 411 ? -18.358 9.469 -12.580 1.00 71.25 411 GLU A CA 1
ATOM 3190 C C . GLU A 1 411 ? -18.198 9.480 -11.056 1.00 71.25 411 GLU A C 1
ATOM 3192 O O . GLU A 1 411 ? -19.076 8.998 -10.343 1.00 71.25 411 GLU A O 1
ATOM 3197 N N . ILE A 1 412 ? -17.124 10.096 -10.548 1.00 74.38 412 ILE A N 1
ATOM 3198 C CA . ILE A 1 412 ? -16.871 10.218 -9.106 1.00 74.38 412 ILE A CA 1
ATOM 3199 C C . ILE A 1 412 ? -17.864 11.193 -8.478 1.00 74.38 412 ILE A C 1
ATOM 3201 O O . ILE A 1 412 ? -18.441 10.896 -7.435 1.00 74.38 412 ILE A O 1
ATOM 3205 N N . ARG A 1 413 ? -18.126 12.332 -9.131 1.00 73.38 413 ARG A N 1
ATOM 3206 C CA . ARG A 1 413 ? -19.082 13.333 -8.641 1.00 73.38 413 ARG A CA 1
ATOM 3207 C C . ARG A 1 413 ? -20.498 12.773 -8.508 1.00 73.38 413 ARG A C 1
ATOM 3209 O O . ARG A 1 413 ? -21.183 13.089 -7.545 1.00 73.38 413 ARG A O 1
ATOM 3216 N N . VAL A 1 414 ? -20.940 11.954 -9.463 1.00 67.50 414 VAL A N 1
ATOM 3217 C CA . VAL A 1 414 ? -22.262 11.306 -9.409 1.00 67.50 414 VAL A CA 1
ATOM 3218 C C . VAL A 1 414 ? -22.295 10.189 -8.359 1.00 67.50 414 VAL A C 1
ATOM 3220 O O . VAL A 1 414 ? -23.325 9.983 -7.723 1.00 67.50 414 VAL A O 1
ATOM 3223 N N . ALA A 1 415 ? -21.180 9.491 -8.136 1.00 66.81 415 ALA A N 1
ATOM 3224 C CA . ALA A 1 415 ? -21.068 8.463 -7.103 1.00 66.81 415 ALA A CA 1
ATOM 3225 C C . ALA A 1 415 ? -20.977 9.042 -5.672 1.00 66.81 415 ALA A C 1
ATOM 3227 O O . ALA A 1 415 ? -21.396 8.389 -4.719 1.00 66.81 415 ALA A O 1
ATOM 3228 N N . ALA A 1 416 ? -20.482 10.274 -5.511 1.00 68.56 416 ALA A N 1
ATOM 3229 C CA . ALA A 1 416 ? -20.316 10.974 -4.234 1.00 68.56 416 ALA A CA 1
ATOM 3230 C C . ALA A 1 416 ? -21.615 11.649 -3.734 1.00 68.56 416 ALA A C 1
ATOM 3232 O O . ALA A 1 416 ? -21.654 12.854 -3.503 1.00 68.56 416 ALA A O 1
ATOM 3233 N N . THR A 1 417 ? -22.701 10.883 -3.585 1.00 59.75 417 THR A N 1
ATOM 3234 C CA . THR A 1 417 ? -24.029 11.397 -3.169 1.00 59.75 417 THR A CA 1
ATOM 3235 C C . THR A 1 417 ? -24.357 11.209 -1.680 1.00 59.75 417 THR A C 1
ATOM 3237 O O . THR A 1 417 ? -25.447 11.587 -1.257 1.00 59.75 417 THR A O 1
ATOM 3240 N N . GLY A 1 418 ? -23.438 10.647 -0.884 1.00 57.31 418 GLY A N 1
ATOM 3241 C CA . GLY A 1 418 ? -23.590 10.433 0.565 1.00 57.31 418 GLY A CA 1
ATOM 3242 C C . GLY A 1 418 ? -22.593 11.233 1.413 1.00 57.31 418 GLY A C 1
ATOM 3243 O O . GLY A 1 418 ? -21.651 11.813 0.874 1.00 57.31 418 GLY A O 1
ATOM 3244 N N . ASP A 1 419 ? -22.794 11.242 2.734 1.00 49.75 419 ASP A N 1
ATOM 3245 C CA . ASP A 1 419 ? -21.917 11.935 3.688 1.00 49.75 419 ASP A CA 1
ATOM 3246 C C . ASP A 1 419 ? -20.558 11.223 3.845 1.00 49.75 419 ASP A C 1
ATOM 3248 O O . ASP A 1 419 ? -20.487 9.992 3.898 1.00 49.75 419 ASP A O 1
ATOM 3252 N N . SER A 1 420 ? -19.476 12.006 3.926 1.00 49.28 420 SER A N 1
ATOM 3253 C CA . SER A 1 420 ? -18.111 11.510 4.170 1.00 49.28 420 SER A CA 1
ATOM 3254 C C . SER A 1 420 ? -17.965 11.060 5.623 1.00 49.28 420 SER A C 1
ATOM 3256 O O . SER A 1 420 ? -18.195 11.842 6.549 1.00 49.28 420 SER A O 1
ATOM 3258 N N . LYS A 1 421 ? -17.540 9.810 5.830 1.00 57.25 421 LYS A N 1
ATOM 3259 C CA . LYS A 1 421 ? -17.254 9.284 7.173 1.00 57.25 421 LYS A CA 1
ATOM 3260 C C . LYS A 1 421 ? -15.975 9.907 7.724 1.00 57.25 421 LYS A C 1
ATOM 3262 O O . LYS A 1 421 ? -15.916 10.227 8.905 1.00 57.25 421 LYS A O 1
ATOM 3267 N N . LEU A 1 422 ? -14.999 10.169 6.852 1.00 53.44 422 LEU A N 1
ATOM 3268 C CA . LEU A 1 422 ? -13.774 10.899 7.193 1.00 53.44 422 LEU A CA 1
ATOM 3269 C C . LEU A 1 422 ? -14.061 12.312 7.724 1.00 53.44 422 LEU A C 1
ATOM 3271 O O . LEU A 1 422 ? -13.412 12.752 8.668 1.00 53.44 422 LEU A O 1
ATOM 3275 N N . ALA A 1 423 ? -15.060 13.004 7.169 1.00 51.94 423 ALA A N 1
ATOM 3276 C CA . ALA A 1 423 ? -15.431 14.351 7.607 1.00 51.94 423 ALA A CA 1
ATOM 3277 C C . ALA A 1 423 ? -16.147 14.373 8.972 1.00 51.94 423 ALA A C 1
ATOM 3279 O O . ALA A 1 423 ? -16.017 15.345 9.712 1.00 51.94 423 ALA A O 1
ATOM 3280 N N . GLN A 1 424 ? -16.880 13.311 9.333 1.00 45.03 424 GLN A N 1
ATOM 3281 C CA . GLN A 1 424 ? -17.592 13.209 10.618 1.00 45.03 424 GLN A CA 1
ATOM 3282 C C . GLN A 1 424 ? -16.663 12.888 11.804 1.00 45.03 424 GLN A C 1
ATOM 3284 O O . GLN A 1 424 ? -16.976 13.230 12.941 1.00 45.03 424 GLN A O 1
ATOM 3289 N N . ILE A 1 425 ? -15.506 12.269 11.548 1.00 45.53 425 ILE A N 1
ATOM 3290 C CA . ILE A 1 425 ? -14.537 11.838 12.574 1.00 45.53 425 ILE A CA 1
ATOM 3291 C C . ILE A 1 425 ? -13.530 12.952 12.935 1.00 45.53 425 ILE A C 1
ATOM 3293 O O . ILE A 1 425 ? -12.787 12.831 13.909 1.00 45.53 425 ILE A O 1
ATOM 3297 N N . GLY A 1 426 ? -13.540 14.084 12.219 1.00 41.06 426 GLY A N 1
ATOM 3298 C CA . GLY A 1 426 ? -12.601 15.207 12.389 1.00 41.06 426 GLY A CA 1
ATOM 3299 C C . GLY A 1 426 ? -12.538 15.851 13.788 1.00 41.06 426 GLY A C 1
ATOM 3300 O O . GLY A 1 426 ? -11.711 16.731 14.008 1.00 41.06 426 GLY A O 1
ATOM 3301 N N . GLY A 1 427 ? -13.368 15.416 14.742 1.00 38.84 427 GLY A N 1
ATOM 3302 C CA . GLY A 1 427 ? -13.351 15.856 16.140 1.00 38.84 427 GLY A CA 1
ATOM 3303 C C . GLY A 1 427 ? -12.477 15.036 17.105 1.00 38.84 427 GLY A C 1
ATOM 3304 O O . GLY A 1 427 ? -12.252 15.501 18.219 1.00 38.84 427 GLY A O 1
ATOM 3305 N N . GLN A 1 428 ? -11.968 13.850 16.735 1.00 37.53 428 GLN A N 1
ATOM 3306 C CA . GLN A 1 428 ? -11.137 13.015 17.624 1.00 37.53 428 GLN A CA 1
ATOM 3307 C C . GLN A 1 428 ? -9.752 12.742 17.008 1.00 37.53 428 GLN A C 1
ATOM 3309 O O . GLN A 1 428 ? -9.610 12.044 16.006 1.00 37.53 428 GLN A O 1
ATOM 3314 N N . GLN A 1 429 ? -8.713 13.340 17.603 1.00 39.88 429 GLN A N 1
ATOM 3315 C CA . GLN A 1 429 ? -7.320 13.246 17.155 1.00 39.88 429 GLN A CA 1
ATOM 3316 C C . GLN A 1 429 ? -6.673 11.930 17.627 1.00 39.88 429 GLN A C 1
ATOM 3318 O O . GLN A 1 429 ? -6.499 11.724 18.827 1.00 39.88 429 GLN A O 1
ATOM 3323 N N . GLY A 1 430 ? -6.269 11.061 16.689 1.00 40.91 430 GLY A N 1
ATOM 3324 C CA . GLY A 1 430 ? -5.509 9.839 16.980 1.00 40.91 430 GLY A CA 1
ATOM 3325 C C . GLY A 1 430 ? -4.935 9.119 15.738 1.00 40.91 430 GLY A C 1
ATOM 3326 O O . GLY A 1 430 ? -5.347 9.404 14.611 1.00 40.91 430 GLY A O 1
ATOM 3327 N N . PRO A 1 431 ? -4.000 8.159 15.924 1.00 34.66 431 PRO A N 1
ATOM 3328 C CA . PRO A 1 431 ? -3.384 7.343 14.859 1.00 34.66 431 PRO A CA 1
ATOM 3329 C C . PRO A 1 431 ? -4.377 6.455 14.081 1.00 34.66 431 PRO A C 1
ATOM 3331 O O . PRO A 1 431 ? -4.067 5.979 12.985 1.00 34.66 431 PRO A O 1
ATOM 3334 N N . GLU A 1 432 ? -5.590 6.264 14.607 1.00 40.12 432 GLU A N 1
ATOM 3335 C CA . GLU A 1 432 ? -6.663 5.485 13.979 1.00 40.12 432 GLU A CA 1
ATOM 3336 C C . GLU A 1 432 ? -7.147 6.095 12.644 1.00 40.12 432 GLU A C 1
ATOM 3338 O O . GLU A 1 432 ? -7.484 5.344 11.727 1.00 40.12 432 GLU A O 1
ATOM 3343 N N . ASN A 1 433 ? -7.061 7.422 12.457 1.00 56.81 433 ASN A N 1
ATOM 3344 C CA . ASN A 1 433 ? -7.477 8.090 11.210 1.00 56.81 433 ASN A CA 1
ATOM 3345 C C . ASN A 1 433 ? -6.521 7.849 10.026 1.00 56.81 433 ASN A C 1
ATOM 3347 O O . ASN A 1 433 ? -6.970 7.729 8.885 1.00 56.81 433 ASN A O 1
ATOM 3351 N N . ARG A 1 434 ? -5.205 7.707 10.261 1.00 62.44 434 ARG A N 1
ATOM 3352 C CA . ARG A 1 434 ? -4.232 7.450 9.174 1.00 62.44 434 ARG A CA 1
ATOM 3353 C C . ARG A 1 434 ? -4.446 6.084 8.530 1.00 62.44 434 ARG A C 1
ATOM 3355 O O . ARG A 1 434 ? -4.435 5.955 7.309 1.00 62.44 434 ARG A O 1
ATOM 3362 N N . THR A 1 435 ? -4.723 5.073 9.349 1.00 63.69 435 THR A N 1
ATOM 3363 C CA . THR A 1 435 ? -4.987 3.713 8.862 1.00 63.69 435 THR A CA 1
ATOM 3364 C C . THR A 1 435 ? -6.251 3.660 7.998 1.00 63.69 435 THR A C 1
ATOM 3366 O O . THR A 1 435 ? -6.280 2.929 7.009 1.00 63.69 435 THR A O 1
ATOM 3369 N N . GLN A 1 436 ? -7.271 4.470 8.308 1.00 66.19 436 GLN A N 1
ATOM 3370 C CA . GLN A 1 436 ? -8.480 4.575 7.482 1.00 66.19 436 GLN A CA 1
ATOM 3371 C C . GLN A 1 436 ? -8.186 5.171 6.101 1.00 66.19 436 GLN A C 1
ATOM 3373 O O . GLN A 1 436 ? -8.679 4.652 5.100 1.00 66.19 436 GLN A O 1
ATOM 3378 N N . ILE A 1 437 ? -7.341 6.206 6.027 1.00 73.19 437 ILE A N 1
ATOM 3379 C CA . ILE A 1 437 ? -6.883 6.780 4.753 1.00 73.19 437 ILE A CA 1
ATOM 3380 C C . ILE A 1 437 ? -6.101 5.737 3.944 1.00 73.19 437 ILE A C 1
ATOM 3382 O O . ILE A 1 437 ? -6.345 5.560 2.749 1.00 73.19 437 ILE A O 1
ATOM 3386 N N . PHE A 1 438 ? -5.195 4.994 4.583 1.00 82.50 438 PHE A N 1
ATOM 3387 C CA . PHE A 1 438 ? -4.412 3.961 3.901 1.00 82.50 438 PHE A CA 1
ATOM 3388 C C . PHE A 1 438 ? -5.300 2.826 3.368 1.00 82.50 438 PHE A C 1
ATOM 3390 O O . PHE A 1 438 ? -5.117 2.374 2.235 1.00 82.50 438 PHE A O 1
ATOM 3397 N N . GLU A 1 439 ? -6.302 2.399 4.144 1.00 79.38 439 GLU A N 1
ATOM 3398 C CA . GLU A 1 439 ? -7.283 1.401 3.705 1.00 79.38 439 GLU A CA 1
ATOM 3399 C C . GLU A 1 439 ? -8.186 1.946 2.591 1.00 79.38 439 GLU A C 1
ATOM 3401 O O . GLU A 1 439 ? -8.497 1.207 1.656 1.00 79.38 439 GLU A O 1
ATOM 3406 N N . LEU A 1 440 ? -8.572 3.227 2.623 1.00 82.25 440 LEU A N 1
ATOM 3407 C CA . LEU A 1 440 ? -9.312 3.868 1.533 1.00 82.25 440 LEU A CA 1
ATOM 3408 C C . LEU A 1 440 ? -8.525 3.795 0.217 1.00 82.25 440 LEU A C 1
ATOM 3410 O O . LEU A 1 440 ? -9.071 3.363 -0.803 1.00 82.25 440 LEU A O 1
ATOM 3414 N N . LEU A 1 441 ? -7.237 4.151 0.237 1.00 87.62 441 LEU A N 1
ATOM 3415 C CA . LEU A 1 441 ? -6.361 4.072 -0.936 1.00 87.62 441 LEU A CA 1
ATOM 3416 C C . LEU A 1 441 ? -6.198 2.626 -1.426 1.00 87.62 441 LEU A C 1
ATOM 3418 O O . LEU A 1 441 ? -6.371 2.353 -2.616 1.00 87.62 441 LEU A O 1
ATOM 3422 N N . ALA A 1 442 ? -5.945 1.677 -0.521 1.00 83.94 442 ALA A N 1
ATOM 3423 C CA . ALA A 1 442 ? -5.792 0.267 -0.877 1.00 83.94 442 ALA A CA 1
ATOM 3424 C C . ALA A 1 442 ? -7.078 -0.336 -1.474 1.00 83.94 442 ALA A C 1
ATOM 3426 O O . ALA A 1 442 ? -7.026 -1.043 -2.487 1.00 83.94 442 ALA A O 1
ATOM 3427 N N . ARG A 1 443 ? -8.246 -0.033 -0.888 1.00 82.06 443 ARG A N 1
ATOM 3428 C CA . ARG A 1 443 ? -9.560 -0.443 -1.414 1.00 82.06 443 ARG A CA 1
ATOM 3429 C C . ARG A 1 443 ? -9.805 0.143 -2.791 1.00 82.06 443 ARG A C 1
ATOM 3431 O O . ARG A 1 443 ? -10.256 -0.579 -3.676 1.00 82.06 443 ARG A O 1
ATOM 3438 N N . THR A 1 444 ? -9.473 1.416 -2.977 1.00 86.19 444 THR A N 1
ATOM 3439 C CA . THR A 1 444 ? -9.619 2.096 -4.264 1.00 86.19 444 THR A CA 1
ATOM 3440 C C . THR A 1 444 ? -8.786 1.395 -5.330 1.00 86.19 444 THR A C 1
ATOM 3442 O O . THR A 1 444 ? -9.350 0.935 -6.315 1.00 86.19 444 THR A O 1
ATOM 3445 N N . LEU A 1 445 ? -7.486 1.180 -5.103 1.00 86.88 445 LEU A N 1
ATOM 3446 C CA . LEU A 1 445 ? -6.619 0.460 -6.048 1.00 86.88 445 LEU A CA 1
ATOM 3447 C C . LEU A 1 445 ? -7.115 -0.968 -6.336 1.00 86.88 445 LEU A C 1
ATOM 3449 O O . LEU A 1 445 ? -7.128 -1.398 -7.489 1.00 86.88 445 LEU A O 1
ATOM 3453 N N . THR A 1 446 ? -7.605 -1.679 -5.316 1.00 81.75 446 THR A N 1
ATOM 3454 C CA . THR A 1 446 ? -8.199 -3.019 -5.480 1.00 81.75 446 THR A CA 1
ATOM 3455 C C . THR A 1 446 ? -9.435 -2.988 -6.388 1.00 81.75 446 THR A C 1
ATOM 3457 O O . THR A 1 446 ? -9.620 -3.878 -7.220 1.00 81.75 446 THR A O 1
ATOM 3460 N N . ARG A 1 447 ? -10.286 -1.960 -6.256 1.00 77.69 447 ARG A N 1
ATOM 3461 C CA . ARG A 1 447 ? -11.468 -1.755 -7.110 1.00 77.69 447 ARG A CA 1
ATOM 3462 C C . ARG A 1 447 ? -11.075 -1.383 -8.534 1.00 77.69 447 ARG A C 1
ATOM 3464 O O . ARG A 1 447 ? -11.615 -1.967 -9.466 1.00 77.69 447 ARG A O 1
ATOM 3471 N N . LEU A 1 448 ? -10.105 -0.484 -8.701 1.00 80.69 448 LEU A N 1
ATOM 3472 C CA . LEU A 1 448 ? -9.593 -0.083 -10.015 1.00 80.69 448 LEU A CA 1
ATOM 3473 C C . LEU A 1 448 ? -9.006 -1.270 -10.790 1.00 80.69 448 LEU A C 1
ATOM 3475 O O . LEU A 1 448 ? -9.218 -1.381 -11.996 1.00 80.69 448 LEU A O 1
ATOM 3479 N N . ALA A 1 449 ? -8.326 -2.187 -10.096 1.00 77.50 449 ALA A N 1
ATOM 3480 C CA . ALA A 1 449 ? -7.809 -3.414 -10.693 1.00 77.50 449 ALA A CA 1
ATOM 3481 C C . ALA A 1 449 ? -8.926 -4.368 -11.163 1.00 77.50 449 ALA A C 1
ATOM 3483 O O . ALA A 1 449 ? -8.735 -5.104 -12.130 1.00 77.50 449 ALA A O 1
ATOM 3484 N N . ALA A 1 450 ? -10.091 -4.377 -10.498 1.00 73.31 450 ALA A N 1
ATOM 3485 C CA . ALA A 1 450 ? -11.243 -5.233 -10.817 1.00 73.31 450 ALA A CA 1
ATOM 3486 C C . ALA A 1 450 ? -10.880 -6.726 -11.014 1.00 73.31 450 ALA A C 1
ATOM 3488 O O . ALA A 1 450 ? -11.410 -7.408 -11.892 1.00 73.31 450 ALA A O 1
ATOM 3489 N N . GLY A 1 451 ? -9.920 -7.231 -10.227 1.00 65.75 451 GLY A N 1
ATOM 3490 C CA . GLY A 1 451 ? -9.411 -8.607 -10.320 1.00 65.75 451 GLY A CA 1
ATOM 3491 C C . GLY A 1 451 ? -8.494 -8.895 -11.520 1.00 65.75 451 GLY A C 1
ATOM 3492 O O . GLY A 1 451 ? -8.088 -10.041 -11.706 1.00 65.75 451 GLY A O 1
ATOM 3493 N N . LYS A 1 452 ? -8.151 -7.887 -12.332 1.00 75.75 452 LYS A N 1
ATOM 3494 C CA . LYS A 1 452 ? -7.173 -7.976 -13.427 1.00 75.75 452 LYS A CA 1
ATOM 3495 C C . LYS A 1 452 ? -5.789 -7.525 -12.951 1.00 75.75 452 LYS A C 1
ATOM 3497 O O . LYS A 1 452 ? -5.714 -6.762 -11.988 1.00 75.75 452 LYS A O 1
ATOM 3502 N N . PRO A 1 453 ? -4.698 -7.945 -13.623 1.00 81.12 453 PRO A N 1
ATOM 3503 C CA . PRO A 1 453 ? -3.379 -7.486 -13.237 1.00 81.12 453 PRO A CA 1
ATOM 3504 C C . PRO A 1 453 ? -3.210 -5.972 -13.407 1.00 81.12 453 PRO A C 1
ATOM 3506 O O . PRO A 1 453 ? -3.483 -5.434 -14.484 1.00 81.12 453 PRO A O 1
ATOM 3509 N N . LEU A 1 454 ? -2.757 -5.317 -12.338 1.00 91.06 454 LEU A N 1
ATOM 3510 C CA . LEU A 1 454 ? -2.505 -3.878 -12.259 1.00 91.06 454 LEU A CA 1
ATOM 3511 C C . LEU A 1 454 ? -0.999 -3.629 -12.141 1.00 91.06 454 LEU A C 1
ATOM 3513 O O . LEU A 1 454 ? -0.322 -4.275 -11.346 1.00 91.06 454 LEU A O 1
ATOM 3517 N N . ILE A 1 455 ? -0.481 -2.663 -12.890 1.00 94.50 455 ILE A N 1
ATOM 3518 C CA . ILE A 1 455 ? 0.864 -2.122 -12.702 1.00 94.50 455 ILE A CA 1
ATOM 3519 C C . ILE A 1 455 ? 0.736 -0.686 -12.224 1.00 94.50 455 ILE A C 1
ATOM 3521 O O . ILE A 1 455 ? 0.052 0.116 -12.856 1.00 94.50 455 ILE A O 1
ATOM 3525 N N . LEU A 1 456 ? 1.394 -0.382 -11.112 1.00 94.75 456 LEU A N 1
ATOM 3526 C CA . LEU A 1 456 ? 1.438 0.945 -10.524 1.00 94.75 456 LEU A CA 1
ATOM 3527 C C . LEU A 1 456 ? 2.883 1.444 -10.511 1.00 94.75 456 LEU A C 1
ATOM 3529 O O . LEU A 1 456 ? 3.712 0.922 -9.761 1.00 94.75 456 LEU A O 1
ATOM 3533 N N . PHE A 1 457 ? 3.172 2.455 -11.323 1.00 94.69 457 PHE A N 1
ATOM 3534 C CA . PHE A 1 457 ? 4.443 3.169 -11.309 1.00 94.69 457 PHE A CA 1
ATOM 3535 C C . PHE A 1 457 ? 4.354 4.354 -10.349 1.00 94.69 457 PHE A C 1
ATOM 3537 O O . PHE A 1 457 ? 3.496 5.214 -10.514 1.00 94.69 457 PHE A O 1
ATOM 3544 N N . LEU A 1 458 ? 5.221 4.382 -9.335 1.00 91.94 458 LEU A N 1
ATOM 3545 C CA . LEU A 1 458 ? 5.345 5.491 -8.391 1.00 91.94 458 LEU A CA 1
ATOM 3546 C C . LEU A 1 458 ? 6.716 6.145 -8.542 1.00 91.94 458 LEU A C 1
ATOM 3548 O O . LEU A 1 458 ? 7.732 5.611 -8.089 1.00 91.94 458 LEU A O 1
ATOM 3552 N N . GLU A 1 459 ? 6.756 7.288 -9.211 1.00 87.75 459 GLU A N 1
ATOM 3553 C CA . GLU A 1 459 ? 8.003 7.977 -9.523 1.00 87.75 459 GLU A CA 1
ATOM 3554 C C . GLU A 1 459 ? 8.428 8.959 -8.434 1.00 87.75 459 GLU A C 1
ATOM 3556 O O . GLU A 1 459 ? 7.595 9.596 -7.793 1.00 87.75 459 GLU A O 1
ATOM 3561 N N . ASP A 1 460 ? 9.745 9.103 -8.264 1.00 85.44 460 ASP A N 1
ATOM 3562 C CA . ASP A 1 460 ? 10.368 10.081 -7.368 1.00 85.44 460 ASP A CA 1
ATOM 3563 C C . ASP A 1 460 ? 9.987 9.902 -5.872 1.00 85.44 460 ASP A C 1
ATOM 3565 O O . ASP A 1 460 ? 9.806 10.865 -5.136 1.00 85.44 460 ASP A O 1
ATOM 3569 N N . LEU A 1 461 ? 9.959 8.661 -5.363 1.00 88.00 461 LEU A N 1
ATOM 3570 C CA . LEU A 1 461 ? 9.572 8.307 -3.980 1.00 88.00 461 LEU A CA 1
ATOM 3571 C C . LEU A 1 461 ? 10.366 9.001 -2.857 1.00 88.00 461 LEU A C 1
ATOM 3573 O O . LEU A 1 461 ? 9.914 9.026 -1.716 1.00 88.00 461 LEU A O 1
ATOM 3577 N N . HIS A 1 462 ? 11.549 9.541 -3.147 1.00 84.06 462 HIS A N 1
ATOM 3578 C CA . HIS A 1 462 ? 12.313 10.352 -2.189 1.00 84.06 462 HIS A CA 1
ATOM 3579 C C . HIS A 1 462 ? 11.558 11.639 -1.821 1.00 84.06 462 HIS A C 1
ATOM 3581 O O . HIS A 1 462 ? 11.634 12.085 -0.689 1.00 84.06 462 HIS A O 1
ATOM 3587 N N . ALA A 1 463 ? 10.729 12.155 -2.731 1.00 73.38 463 ALA A N 1
ATOM 3588 C CA . ALA A 1 463 ? 9.867 13.310 -2.508 1.00 73.38 463 ALA A CA 1
ATOM 3589 C C . ALA A 1 463 ? 8.511 12.958 -1.855 1.00 73.38 463 ALA A C 1
ATOM 3591 O O . ALA A 1 463 ? 7.621 13.800 -1.774 1.00 73.38 463 ALA A O 1
ATOM 3592 N N . ALA A 1 464 ? 8.300 11.701 -1.445 1.00 70.44 464 ALA A N 1
ATOM 3593 C CA . ALA A 1 464 ? 6.985 11.161 -1.096 1.00 70.44 464 ALA A CA 1
ATOM 3594 C C . ALA A 1 464 ? 6.773 10.952 0.411 1.00 70.44 464 ALA A C 1
ATOM 3596 O O . ALA A 1 464 ? 6.075 10.009 0.781 1.00 70.44 464 ALA A O 1
ATOM 3597 N N . GLU A 1 465 ? 7.366 11.778 1.278 1.00 67.62 465 GLU A N 1
ATOM 3598 C CA . GLU A 1 465 ? 7.515 11.512 2.723 1.00 67.62 465 GLU A CA 1
ATOM 3599 C C . GLU A 1 465 ? 6.228 11.007 3.403 1.00 67.62 465 GLU A C 1
ATOM 3601 O O . GLU A 1 465 ? 6.211 9.891 3.919 1.00 67.62 465 GLU A O 1
ATOM 3606 N N . ILE A 1 466 ? 5.109 11.734 3.287 1.00 64.81 466 ILE A N 1
ATOM 3607 C CA . ILE A 1 466 ? 3.809 11.342 3.880 1.00 64.81 466 ILE A CA 1
ATOM 3608 C C . ILE A 1 466 ? 3.221 10.075 3.222 1.00 64.81 466 ILE A C 1
ATOM 3610 O O . ILE A 1 466 ? 2.507 9.289 3.845 1.00 64.81 466 ILE A O 1
ATOM 3614 N N . SER A 1 467 ? 3.534 9.838 1.948 1.00 78.00 467 SER A N 1
ATOM 3615 C CA . SER A 1 467 ? 3.018 8.699 1.181 1.00 78.00 467 SER A CA 1
ATOM 3616 C C . SER A 1 467 ? 3.787 7.401 1.441 1.00 78.00 467 SER A C 1
ATOM 3618 O O . SER A 1 467 ? 3.302 6.341 1.048 1.00 78.00 467 SER A O 1
ATOM 3620 N N . ILE A 1 468 ? 4.956 7.446 2.097 1.00 83.94 468 ILE A N 1
ATOM 3621 C CA . ILE A 1 468 ? 5.779 6.255 2.361 1.00 83.94 468 ILE A CA 1
ATOM 3622 C C . ILE A 1 468 ? 5.078 5.284 3.317 1.00 83.94 468 ILE A C 1
ATOM 3624 O O . ILE A 1 468 ? 5.057 4.081 3.045 1.00 83.94 468 ILE A O 1
ATOM 3628 N N . GLU A 1 469 ? 4.466 5.784 4.395 1.00 79.31 469 GLU A N 1
ATOM 3629 C CA . GLU A 1 469 ? 3.698 4.955 5.339 1.00 79.31 469 GLU A CA 1
ATOM 3630 C C . GLU A 1 469 ? 2.480 4.318 4.651 1.00 79.31 469 GLU A C 1
ATOM 3632 O O . GLU A 1 469 ? 2.249 3.110 4.768 1.00 79.31 469 GLU A O 1
ATOM 3637 N N . ALA A 1 470 ? 1.752 5.104 3.847 1.00 82.62 470 ALA A N 1
ATOM 3638 C CA . ALA A 1 470 ? 0.635 4.610 3.046 1.00 82.62 470 ALA A CA 1
ATOM 3639 C C . ALA A 1 470 ? 1.086 3.537 2.050 1.00 82.62 470 ALA A C 1
ATOM 3641 O O . ALA A 1 470 ? 0.456 2.487 1.946 1.00 82.62 470 ALA A O 1
ATOM 3642 N N . LEU A 1 471 ? 2.199 3.758 1.346 1.00 89.31 471 LEU A N 1
ATOM 3643 C CA . LEU A 1 471 ? 2.757 2.799 0.399 1.00 89.31 471 LEU A CA 1
ATOM 3644 C C . LEU A 1 471 ? 3.138 1.488 1.092 1.00 89.31 471 LEU A C 1
ATOM 3646 O O . LEU A 1 471 ? 2.801 0.414 0.593 1.00 89.31 471 LEU A O 1
ATOM 3650 N N . GLN A 1 472 ? 3.784 1.558 2.260 1.00 86.44 472 GLN A N 1
ATOM 3651 C CA . GLN A 1 472 ? 4.119 0.376 3.055 1.00 86.44 472 GLN A CA 1
ATOM 3652 C C . GLN A 1 472 ? 2.864 -0.429 3.417 1.00 86.44 472 GLN A C 1
ATOM 3654 O O . GLN A 1 472 ? 2.850 -1.656 3.269 1.00 86.44 472 GLN A O 1
ATOM 3659 N N . TYR A 1 473 ? 1.807 0.257 3.861 1.00 83.56 473 TYR A N 1
ATOM 3660 C CA . TYR A 1 473 ? 0.520 -0.359 4.171 1.00 83.56 473 TYR A CA 1
ATOM 3661 C C . TYR A 1 473 ? -0.115 -0.993 2.924 1.00 83.56 473 TYR A C 1
ATOM 3663 O O . TYR A 1 473 ? -0.474 -2.171 2.940 1.00 83.56 473 TYR A O 1
ATOM 3671 N N . ILE A 1 474 ? -0.194 -0.245 1.821 1.00 88.25 474 ILE A N 1
ATOM 3672 C CA . ILE A 1 474 ? -0.824 -0.653 0.559 1.00 88.25 474 ILE A CA 1
ATOM 3673 C C . ILE A 1 474 ? -0.123 -1.871 -0.048 1.00 88.25 474 ILE A C 1
ATOM 3675 O O . ILE A 1 474 ? -0.799 -2.828 -0.416 1.00 88.25 474 ILE A O 1
ATOM 3679 N N . VAL A 1 475 ? 1.214 -1.894 -0.108 1.00 87.38 475 VAL A N 1
ATOM 3680 C CA . VAL A 1 475 ? 1.983 -3.043 -0.627 1.00 87.38 475 VAL A CA 1
ATOM 3681 C C . VAL A 1 475 ? 1.652 -4.317 0.154 1.00 87.38 475 VAL A C 1
ATOM 3683 O O . VAL A 1 475 ? 1.456 -5.383 -0.432 1.00 87.38 475 VAL A O 1
ATOM 3686 N N . ARG A 1 476 ? 1.549 -4.223 1.487 1.00 81.81 476 ARG A N 1
ATOM 3687 C CA . ARG A 1 476 ? 1.180 -5.366 2.337 1.00 81.81 476 ARG A CA 1
ATOM 3688 C C . ARG A 1 476 ? -0.274 -5.777 2.114 1.00 81.81 476 ARG A C 1
ATOM 3690 O O . ARG A 1 476 ? -0.549 -6.967 1.954 1.00 81.81 476 ARG A O 1
ATOM 3697 N N . ARG A 1 477 ? -1.176 -4.797 2.039 1.00 78.06 477 ARG A N 1
ATOM 3698 C CA . ARG A 1 477 ? -2.620 -4.977 1.863 1.00 78.06 477 ARG A CA 1
ATOM 3699 C C . ARG A 1 477 ? -2.995 -5.593 0.515 1.00 78.06 477 ARG A C 1
ATOM 3701 O O . ARG A 1 477 ? -3.905 -6.419 0.459 1.00 78.06 477 ARG A O 1
ATOM 3708 N N . LEU A 1 478 ? -2.284 -5.217 -0.546 1.00 80.38 478 LEU A N 1
ATOM 3709 C CA . LEU A 1 478 ? -2.467 -5.718 -1.908 1.00 80.38 478 LEU A CA 1
ATOM 3710 C C . LEU A 1 478 ? -1.820 -7.088 -2.135 1.00 80.38 478 LEU A C 1
ATOM 3712 O O . LEU A 1 478 ? -1.992 -7.643 -3.213 1.00 80.38 478 LEU A O 1
ATOM 3716 N N . GLY A 1 479 ? -1.156 -7.680 -1.135 1.00 72.56 479 GLY A N 1
ATOM 3717 C CA . GLY A 1 479 ? -0.518 -9.001 -1.187 1.00 72.56 479 GLY A CA 1
ATOM 3718 C C . GLY A 1 479 ? -1.205 -10.077 -2.054 1.00 72.56 479 GLY A C 1
ATOM 3719 O O . GLY A 1 479 ? -0.518 -10.659 -2.897 1.00 72.56 479 GLY A O 1
ATOM 3720 N N . PRO A 1 480 ? -2.516 -10.348 -1.881 1.00 68.88 480 PRO A N 1
ATOM 3721 C CA . PRO A 1 480 ? -3.250 -11.375 -2.631 1.00 68.88 480 PRO A CA 1
ATOM 3722 C C . PRO A 1 480 ? -3.834 -10.892 -3.974 1.00 68.88 480 PRO A C 1
ATOM 3724 O O . PRO A 1 480 ? -4.662 -11.578 -4.569 1.00 68.88 480 PRO A O 1
ATOM 3727 N N . THR A 1 481 ? -3.472 -9.694 -4.434 1.00 75.50 481 THR A N 1
ATOM 3728 C CA . THR A 1 481 ? -3.939 -9.126 -5.706 1.00 75.50 481 THR A CA 1
ATOM 3729 C C . THR A 1 481 ? -2.851 -9.245 -6.778 1.00 75.50 481 THR A C 1
ATOM 3731 O O . THR A 1 481 ? -1.665 -9.168 -6.444 1.00 75.50 481 THR A O 1
ATOM 3734 N N . PRO A 1 482 ? -3.212 -9.400 -8.065 1.00 82.31 482 PRO A N 1
ATOM 3735 C CA . PRO A 1 482 ? -2.253 -9.489 -9.166 1.00 82.31 482 PRO A CA 1
ATOM 3736 C C . PRO A 1 482 ? -1.614 -8.123 -9.493 1.00 82.31 482 PRO A C 1
ATOM 3738 O O . PRO A 1 482 ? -1.789 -7.586 -10.582 1.00 82.31 482 PRO A O 1
ATOM 3741 N N . THR A 1 483 ? -0.892 -7.521 -8.550 1.00 90.69 483 THR A N 1
ATOM 3742 C CA . THR A 1 483 ? -0.403 -6.139 -8.675 1.00 90.69 483 THR A CA 1
ATOM 3743 C C . THR A 1 483 ? 1.123 -6.077 -8.732 1.00 90.69 483 THR A C 1
ATOM 3745 O O . THR A 1 483 ? 1.804 -6.677 -7.908 1.00 90.69 483 THR A O 1
ATOM 3748 N N . LEU A 1 484 ? 1.692 -5.338 -9.681 1.00 95.31 484 LEU A N 1
ATOM 3749 C CA . LEU A 1 484 ? 3.106 -4.959 -9.669 1.00 95.31 484 LEU A CA 1
ATOM 3750 C C . LEU A 1 484 ? 3.215 -3.482 -9.293 1.00 95.31 484 LEU A C 1
ATOM 3752 O O . LEU A 1 484 ? 2.760 -2.624 -10.039 1.00 95.31 484 LEU A O 1
ATOM 3756 N N . ILE A 1 485 ? 3.856 -3.185 -8.169 1.00 96.31 485 ILE A N 1
ATOM 3757 C CA . ILE A 1 485 ? 4.171 -1.815 -7.762 1.00 96.31 485 ILE A CA 1
ATOM 3758 C C . ILE A 1 485 ? 5.651 -1.576 -8.043 1.00 96.31 485 ILE A C 1
ATOM 3760 O O . ILE A 1 485 ? 6.497 -2.318 -7.538 1.00 96.31 485 ILE A O 1
ATOM 3764 N N . VAL A 1 486 ? 5.969 -0.554 -8.836 1.00 96.81 486 VAL A N 1
ATOM 3765 C CA . VAL A 1 486 ? 7.348 -0.169 -9.149 1.00 96.81 486 VAL A CA 1
ATOM 3766 C C . VAL A 1 486 ? 7.596 1.264 -8.697 1.00 96.81 486 VAL A C 1
ATOM 3768 O O . VAL A 1 486 ? 7.022 2.200 -9.239 1.00 96.81 486 VAL A O 1
ATOM 3771 N N . GLY A 1 487 ? 8.454 1.428 -7.694 1.00 94.44 487 GLY A N 1
ATOM 3772 C CA . GLY A 1 487 ? 8.881 2.724 -7.178 1.00 94.44 487 GLY A CA 1
ATOM 3773 C C . GLY A 1 487 ? 10.210 3.183 -7.775 1.00 94.44 487 GLY A C 1
ATOM 3774 O O . GLY A 1 487 ? 11.095 2.351 -7.967 1.00 94.44 487 GLY A O 1
ATOM 3775 N N . THR A 1 488 ? 10.418 4.481 -8.000 1.00 93.44 488 THR A N 1
ATOM 3776 C CA . THR A 1 488 ? 11.754 5.023 -8.323 1.00 93.44 488 THR A CA 1
ATOM 3777 C C . THR A 1 488 ? 12.228 6.044 -7.303 1.00 93.44 488 THR A C 1
ATOM 3779 O O . THR A 1 488 ? 11.425 6.775 -6.737 1.00 93.44 488 THR A O 1
ATOM 3782 N N . TYR A 1 489 ? 13.537 6.118 -7.048 1.00 90.88 489 TYR A N 1
ATOM 3783 C CA . TYR A 1 489 ? 14.109 7.201 -6.239 1.00 90.88 489 TYR A CA 1
ATOM 3784 C C . TYR A 1 489 ? 15.569 7.509 -6.595 1.00 90.88 489 TYR A C 1
ATOM 3786 O O . TYR A 1 489 ? 16.221 6.776 -7.348 1.00 90.88 489 TYR A O 1
ATOM 3794 N N . ARG A 1 490 ? 16.079 8.627 -6.069 1.00 86.25 490 ARG A N 1
ATOM 3795 C CA . ARG A 1 490 ? 17.455 9.095 -6.273 1.00 86.25 490 ARG A CA 1
ATOM 3796 C C . ARG A 1 490 ? 18.322 8.715 -5.083 1.00 86.25 490 ARG A C 1
ATOM 3798 O O . ARG A 1 490 ? 17.977 9.010 -3.947 1.00 86.25 490 ARG A O 1
ATOM 3805 N N . SER A 1 491 ? 19.444 8.052 -5.342 1.00 79.50 491 SER A N 1
ATOM 3806 C CA . SER A 1 491 ? 20.361 7.590 -4.292 1.00 79.50 491 SER A CA 1
ATOM 3807 C C . SER A 1 491 ? 21.061 8.728 -3.547 1.00 79.50 491 SER A C 1
ATOM 3809 O O . SER A 1 491 ? 21.330 8.584 -2.361 1.00 79.50 491 SER A O 1
ATOM 3811 N N . SER A 1 492 ? 21.337 9.843 -4.222 1.00 74.38 492 SER A N 1
ATOM 3812 C CA . SER A 1 492 ? 22.027 11.010 -3.664 1.00 74.38 492 SER A CA 1
ATOM 3813 C C . SER A 1 492 ? 21.166 11.870 -2.734 1.00 74.38 492 SER A C 1
ATOM 3815 O O . SER A 1 492 ? 21.710 12.553 -1.873 1.00 74.38 492 SER A O 1
ATOM 3817 N N . GLU A 1 493 ? 19.842 11.813 -2.872 1.00 71.81 493 GLU A N 1
ATOM 3818 C CA . GLU A 1 493 ? 18.892 12.636 -2.105 1.00 71.81 493 GLU A CA 1
ATOM 3819 C C . GLU A 1 493 ? 18.331 11.903 -0.872 1.00 71.81 493 GLU A C 1
ATOM 3821 O O . GLU A 1 493 ? 17.555 12.459 -0.103 1.00 71.81 493 GLU A O 1
ATOM 3826 N N . VAL A 1 494 ? 18.736 10.647 -0.654 1.00 78.12 494 VAL A N 1
ATOM 3827 C CA . VAL A 1 494 ? 18.210 9.794 0.415 1.00 78.12 494 VAL A CA 1
ATOM 3828 C C . VAL A 1 494 ? 19.337 9.366 1.348 1.00 78.12 494 VAL A C 1
ATOM 3830 O O . VAL A 1 494 ? 20.153 8.503 1.020 1.00 78.12 494 VAL A O 1
ATOM 3833 N N . ASP A 1 495 ? 19.365 9.952 2.542 1.00 75.94 495 ASP A N 1
ATOM 3834 C CA . ASP A 1 495 ? 20.312 9.584 3.592 1.00 75.94 495 ASP A CA 1
ATOM 3835 C C . ASP A 1 495 ? 19.859 8.354 4.406 1.00 75.94 495 ASP A C 1
ATOM 3837 O O . ASP A 1 495 ? 18.757 7.829 4.245 1.00 75.94 495 ASP A O 1
ATOM 3841 N N . ARG A 1 496 ? 20.718 7.878 5.321 1.00 71.56 496 ARG A N 1
ATOM 3842 C CA . ARG A 1 496 ? 20.425 6.708 6.177 1.00 71.56 496 ARG A CA 1
ATOM 3843 C C . ARG A 1 496 ? 19.267 6.925 7.161 1.00 71.56 496 ARG A C 1
ATOM 3845 O O . ARG A 1 496 ? 18.738 5.942 7.677 1.00 71.56 496 ARG A O 1
ATOM 3852 N N . SER A 1 497 ? 18.916 8.169 7.471 1.00 70.12 497 SER A N 1
ATOM 3853 C CA . SER A 1 497 ? 17.824 8.529 8.383 1.00 70.12 497 SER A CA 1
ATOM 3854 C C . SER A 1 497 ? 16.466 8.600 7.690 1.00 70.12 497 SER A C 1
ATOM 3856 O O . SER A 1 497 ? 15.450 8.487 8.380 1.00 70.12 497 SER A O 1
ATOM 3858 N N . HIS A 1 498 ? 16.443 8.741 6.365 1.00 78.19 498 HIS A N 1
ATOM 3859 C CA . HIS A 1 498 ? 15.240 8.948 5.573 1.00 78.19 498 HIS A CA 1
ATOM 3860 C C . HIS A 1 498 ? 14.213 7.812 5.733 1.00 78.19 498 HIS A C 1
ATOM 3862 O O . HIS A 1 498 ? 14.535 6.619 5.683 1.00 78.19 498 HIS A O 1
ATOM 3868 N N . GLN A 1 499 ? 12.936 8.190 5.868 1.00 77.81 499 GLN A N 1
ATOM 3869 C CA . GLN A 1 499 ? 11.811 7.263 6.060 1.00 77.81 499 GLN A CA 1
ATOM 3870 C C . GLN A 1 499 ? 11.693 6.192 4.959 1.00 77.81 499 GLN A C 1
ATOM 3872 O O . GLN A 1 499 ? 11.396 5.036 5.261 1.00 77.81 499 GLN A O 1
ATOM 3877 N N . LEU A 1 500 ? 11.994 6.541 3.701 1.00 85.88 500 LEU A N 1
ATOM 3878 C CA . LEU A 1 500 ? 12.006 5.614 2.572 1.00 85.88 500 LEU A CA 1
ATOM 3879 C C . LEU A 1 500 ? 12.948 4.431 2.830 1.00 85.88 500 LEU A C 1
ATOM 3881 O O . LEU A 1 500 ? 12.514 3.291 2.703 1.00 85.88 500 LEU A O 1
ATOM 3885 N N . LEU A 1 501 ? 14.197 4.653 3.263 1.00 85.38 501 LEU A N 1
ATOM 3886 C CA . LEU A 1 501 ? 15.119 3.537 3.528 1.00 85.38 501 LEU A CA 1
ATOM 3887 C C . LEU A 1 501 ? 14.649 2.658 4.686 1.00 85.38 501 LEU A C 1
ATOM 3889 O O . LEU A 1 501 ? 14.768 1.440 4.592 1.00 85.38 501 LEU A O 1
ATOM 3893 N N . ARG A 1 502 ? 14.057 3.239 5.738 1.00 82.06 502 ARG A N 1
ATOM 3894 C CA . ARG A 1 502 ? 13.466 2.461 6.844 1.00 82.06 502 ARG A CA 1
ATOM 3895 C C . ARG A 1 502 ? 12.320 1.573 6.356 1.00 82.06 502 ARG A C 1
ATOM 3897 O O . ARG A 1 502 ? 12.230 0.407 6.742 1.00 82.06 502 ARG A O 1
ATOM 3904 N N . MET A 1 503 ? 11.468 2.105 5.480 1.00 86.88 503 MET A N 1
ATOM 3905 C CA . MET A 1 503 ? 10.387 1.350 4.853 1.00 86.88 503 MET A CA 1
ATOM 3906 C C . MET A 1 503 ? 10.938 0.214 3.984 1.00 86.88 503 MET A C 1
ATOM 3908 O O . MET A 1 503 ? 10.516 -0.930 4.159 1.00 86.88 503 MET A O 1
ATOM 3912 N N . LEU A 1 504 ? 11.922 0.483 3.120 1.00 88.25 504 LEU A N 1
ATOM 3913 C CA . LEU A 1 504 ? 12.559 -0.542 2.282 1.00 88.25 504 LEU A CA 1
ATOM 3914 C C . LEU A 1 504 ? 13.256 -1.620 3.124 1.00 88.25 504 LEU A C 1
ATOM 3916 O O . LEU A 1 504 ? 13.154 -2.809 2.820 1.00 88.25 504 LEU A O 1
ATOM 3920 N N . ASP A 1 505 ? 13.903 -1.227 4.222 1.00 82.62 505 ASP A N 1
ATOM 3921 C CA . ASP A 1 505 ? 14.532 -2.150 5.163 1.00 82.62 505 ASP A CA 1
ATOM 3922 C C . ASP A 1 505 ? 13.509 -3.082 5.823 1.00 82.62 505 ASP A C 1
ATOM 3924 O O . ASP A 1 505 ? 13.795 -4.266 6.004 1.00 82.62 505 ASP A O 1
ATOM 3928 N N . SER A 1 506 ? 12.287 -2.603 6.080 1.00 81.00 506 SER A N 1
ATOM 3929 C CA . SER A 1 506 ? 11.189 -3.430 6.603 1.00 81.00 506 SER A CA 1
ATOM 3930 C C . SER A 1 506 ? 10.724 -4.539 5.645 1.00 81.00 506 SER A C 1
ATOM 3932 O O . SER A 1 506 ? 10.060 -5.479 6.083 1.00 81.00 506 SER A O 1
ATOM 3934 N N . PHE A 1 507 ? 11.060 -4.442 4.353 1.00 82.88 507 PHE A N 1
ATOM 3935 C CA . PHE A 1 507 ? 10.766 -5.454 3.334 1.00 82.88 507 PHE A CA 1
ATOM 3936 C C . PHE A 1 507 ? 11.964 -6.364 3.023 1.00 82.88 507 PHE A C 1
ATOM 3938 O O . PHE A 1 507 ? 11.841 -7.287 2.211 1.00 82.88 507 PHE A O 1
ATOM 3945 N N . ARG A 1 508 ? 13.128 -6.164 3.662 1.00 79.06 508 ARG A N 1
ATOM 3946 C CA . ARG A 1 508 ? 14.284 -7.052 3.467 1.00 79.06 508 ARG A CA 1
ATOM 3947 C C . ARG A 1 508 ? 13.924 -8.489 3.841 1.00 79.06 508 ARG A C 1
ATOM 3949 O O . ARG A 1 508 ? 13.514 -8.776 4.960 1.00 79.06 508 ARG A O 1
ATOM 3956 N N . GLY A 1 509 ? 14.125 -9.405 2.895 1.00 71.69 509 GLY A N 1
ATOM 3957 C CA . GLY A 1 509 ? 13.808 -10.825 3.058 1.00 71.69 509 GLY A CA 1
ATOM 3958 C C . GLY A 1 509 ? 12.381 -11.217 2.654 1.00 71.69 509 GLY A C 1
ATOM 3959 O O . GLY A 1 509 ? 12.087 -12.413 2.629 1.00 71.69 509 GLY A O 1
ATOM 3960 N N . ASP A 1 510 ? 11.511 -10.268 2.285 1.00 81.00 510 ASP A N 1
ATOM 3961 C CA . ASP A 1 510 ? 10.234 -10.596 1.644 1.00 81.00 510 ASP A CA 1
ATOM 3962 C C . ASP A 1 510 ? 10.494 -11.110 0.220 1.00 81.00 510 ASP A C 1
ATOM 3964 O O . ASP A 1 510 ? 11.140 -10.454 -0.598 1.00 81.00 510 ASP A O 1
ATOM 3968 N N . ARG A 1 511 ? 9.961 -12.296 -0.101 1.00 81.50 511 ARG A N 1
ATOM 3969 C CA . ARG A 1 511 ? 10.098 -12.914 -1.428 1.00 81.50 511 ARG A CA 1
ATOM 3970 C C . ARG A 1 511 ? 9.483 -12.073 -2.550 1.00 81.50 511 ARG A C 1
ATOM 3972 O O . ARG A 1 511 ? 9.871 -12.262 -3.698 1.00 81.50 511 ARG A O 1
ATOM 3979 N N . ARG A 1 512 ? 8.541 -11.180 -2.232 1.00 85.75 512 ARG A N 1
ATOM 3980 C CA . ARG A 1 512 ? 7.812 -10.305 -3.169 1.00 85.75 512 ARG A CA 1
ATOM 3981 C C . ARG A 1 512 ? 8.508 -8.966 -3.417 1.00 85.75 512 ARG A C 1
ATOM 3983 O O . ARG A 1 512 ? 8.092 -8.230 -4.308 1.00 85.75 512 ARG A O 1
ATOM 3990 N N . PHE A 1 513 ? 9.544 -8.655 -2.638 1.00 93.50 513 PHE A N 1
ATOM 3991 C CA . PHE A 1 513 ? 10.292 -7.408 -2.732 1.00 93.50 513 PHE A CA 1
ATOM 3992 C C . PHE A 1 513 ? 11.571 -7.574 -3.566 1.00 93.50 513 PHE A C 1
ATOM 3994 O O . PHE A 1 513 ? 12.233 -8.616 -3.518 1.00 93.50 513 PHE A O 1
ATOM 4001 N N . SER A 1 514 ? 11.928 -6.546 -4.338 1.00 93.19 514 SER A N 1
ATOM 4002 C CA . SER A 1 514 ? 13.204 -6.463 -5.055 1.00 93.19 514 SER A CA 1
ATOM 4003 C C . SER A 1 514 ? 13.705 -5.022 -5.117 1.00 93.19 514 SER A C 1
ATOM 4005 O O . SER A 1 514 ? 12.947 -4.111 -5.442 1.00 93.19 514 SER A O 1
ATOM 4007 N N . ALA A 1 515 ? 14.989 -4.816 -4.833 1.00 93.50 515 ALA A N 1
ATOM 4008 C CA . ALA A 1 515 ? 15.648 -3.523 -4.971 1.00 93.50 515 ALA A CA 1
ATOM 4009 C C . ALA A 1 515 ? 16.664 -3.598 -6.116 1.00 93.50 515 ALA A C 1
ATOM 4011 O O . ALA A 1 515 ? 17.565 -4.437 -6.099 1.00 93.50 515 ALA A O 1
ATOM 4012 N N . ILE A 1 516 ? 16.510 -2.722 -7.105 1.00 94.88 516 ILE A N 1
ATOM 4013 C CA . ILE A 1 516 ? 17.353 -2.639 -8.296 1.00 94.88 516 ILE A CA 1
ATOM 4014 C C . ILE A 1 516 ? 18.129 -1.328 -8.226 1.00 94.88 516 ILE A C 1
ATOM 4016 O O . ILE A 1 516 ? 17.533 -0.257 -8.258 1.00 94.88 516 ILE A O 1
ATOM 4020 N N . ALA A 1 517 ? 19.454 -1.409 -8.143 1.00 92.25 517 ALA A N 1
ATOM 4021 C CA . ALA A 1 517 ? 20.323 -0.237 -8.139 1.00 92.25 517 ALA A CA 1
ATOM 4022 C C . ALA A 1 517 ? 20.985 -0.068 -9.509 1.00 92.25 517 ALA A C 1
ATOM 4024 O O . ALA A 1 517 ? 21.740 -0.936 -9.945 1.00 92.25 517 ALA A O 1
ATOM 4025 N N . LEU A 1 518 ? 20.715 1.052 -10.176 1.00 92.19 518 LEU A N 1
ATOM 4026 C CA . LEU A 1 518 ? 21.321 1.399 -11.456 1.00 92.19 518 LEU A CA 1
ATOM 4027 C C . LEU A 1 518 ? 22.619 2.178 -11.237 1.00 92.19 518 LEU A C 1
ATOM 4029 O O . LEU A 1 518 ? 22.603 3.306 -10.743 1.00 92.19 518 LEU A O 1
ATOM 4033 N N . GLY A 1 519 ? 23.739 1.576 -11.638 1.00 85.00 519 GLY A N 1
ATOM 4034 C CA . GLY A 1 519 ? 25.052 2.225 -11.685 1.00 85.00 519 GLY A CA 1
ATOM 4035 C C . GLY A 1 519 ? 25.354 2.854 -13.046 1.00 85.00 519 GLY A C 1
ATOM 4036 O O . GLY A 1 519 ? 24.631 2.631 -14.017 1.00 85.00 519 GLY A O 1
ATOM 4037 N N . ALA A 1 520 ? 26.439 3.621 -13.145 1.00 85.19 520 ALA A N 1
ATOM 4038 C CA . ALA A 1 520 ? 26.943 4.111 -14.428 1.00 85.19 520 ALA A CA 1
ATOM 4039 C C . ALA A 1 520 ? 27.284 2.959 -15.396 1.00 85.19 520 ALA A C 1
ATOM 4041 O O . ALA A 1 520 ? 27.453 1.813 -14.970 1.00 85.19 520 ALA A O 1
ATOM 4042 N N . PHE A 1 521 ? 27.363 3.249 -16.697 1.00 87.25 521 PHE A N 1
ATOM 4043 C CA . PHE A 1 521 ? 27.788 2.257 -17.682 1.00 87.25 521 PHE A CA 1
ATOM 4044 C C . PHE A 1 521 ? 29.226 1.809 -17.432 1.00 87.25 521 PHE A C 1
ATOM 4046 O O . PHE A 1 521 ? 30.098 2.600 -17.077 1.00 87.25 521 PHE A O 1
ATOM 4053 N N . SER A 1 522 ? 29.490 0.530 -17.676 1.00 87.50 522 SER A N 1
ATOM 4054 C CA . SER A 1 522 ? 30.845 0.017 -17.833 1.00 87.50 522 SER A CA 1
ATOM 4055 C C . SER A 1 522 ? 31.500 0.594 -19.098 1.00 87.50 522 SER A C 1
ATOM 4057 O O . SER A 1 522 ? 30.801 1.015 -20.023 1.00 87.50 522 SER A O 1
ATOM 4059 N N . PRO A 1 523 ? 32.840 0.556 -19.213 1.00 83.00 523 PRO A N 1
ATOM 4060 C CA . PRO A 1 523 ? 33.531 1.027 -20.417 1.00 83.00 523 PRO A CA 1
ATOM 4061 C C . PRO A 1 523 ? 33.043 0.370 -21.722 1.00 83.00 523 PRO A C 1
ATOM 4063 O O . PRO A 1 523 ? 33.036 1.002 -22.778 1.00 83.00 523 PRO A O 1
ATOM 4066 N N . ALA A 1 524 ? 32.609 -0.894 -21.663 1.00 83.94 524 ALA A N 1
ATOM 4067 C CA . ALA A 1 524 ? 32.076 -1.615 -22.819 1.00 83.94 524 ALA A CA 1
ATOM 4068 C C . ALA A 1 524 ? 30.668 -1.131 -23.213 1.00 83.94 524 ALA A C 1
ATOM 4070 O O . ALA A 1 524 ? 30.409 -0.886 -24.390 1.00 83.94 524 ALA A O 1
ATOM 4071 N N . GLU A 1 525 ? 29.777 -0.950 -22.235 1.00 85.81 525 GLU A N 1
ATOM 4072 C CA . GLU A 1 525 ? 28.419 -0.428 -22.452 1.00 85.81 525 GLU A CA 1
ATOM 4073 C C . GLU A 1 525 ? 28.457 1.028 -22.930 1.00 85.81 525 GLU A C 1
ATOM 4075 O O . GLU A 1 525 ? 27.736 1.408 -23.851 1.00 85.81 525 GLU A O 1
ATOM 4080 N N . HIS A 1 526 ? 29.360 1.831 -22.361 1.00 85.75 526 HIS A N 1
ATOM 4081 C CA . HIS A 1 526 ? 29.580 3.218 -22.758 1.00 85.75 526 HIS A CA 1
ATOM 4082 C C . HIS A 1 526 ? 30.046 3.334 -24.209 1.00 85.75 526 HIS A C 1
ATOM 4084 O O . HIS A 1 526 ? 29.489 4.129 -24.965 1.00 85.75 526 HIS A O 1
ATOM 4090 N N . ARG A 1 527 ? 30.990 2.484 -24.639 1.00 85.56 527 ARG A N 1
ATOM 4091 C CA . ARG A 1 527 ? 31.394 2.402 -26.050 1.00 85.56 527 ARG A CA 1
ATOM 4092 C C . ARG A 1 527 ? 30.204 2.103 -26.956 1.00 85.56 527 ARG A C 1
ATOM 4094 O O . ARG A 1 527 ? 30.002 2.817 -27.931 1.00 85.56 527 ARG A O 1
ATOM 4101 N N . LEU A 1 528 ? 29.410 1.083 -26.638 1.00 81.12 528 LEU A N 1
ATOM 4102 C CA . LEU A 1 528 ? 28.256 0.698 -27.456 1.00 81.12 528 LEU A CA 1
ATOM 4103 C C . LEU A 1 528 ? 27.219 1.833 -27.548 1.00 81.12 528 LEU A C 1
ATOM 4105 O O . LEU A 1 528 ? 26.622 2.078 -28.603 1.00 81.12 528 LEU A O 1
ATOM 4109 N N . PHE A 1 529 ? 27.040 2.571 -26.451 1.00 83.31 529 PHE A N 1
ATOM 4110 C CA . PHE A 1 529 ? 26.178 3.746 -26.409 1.00 83.31 529 PHE A CA 1
ATOM 4111 C C . PHE A 1 529 ? 26.707 4.872 -27.310 1.00 83.31 529 PHE A C 1
ATOM 4113 O O . PHE A 1 529 ? 25.946 5.427 -28.104 1.00 83.31 529 PHE A O 1
ATOM 4120 N N . LEU A 1 530 ? 28.016 5.148 -27.279 1.00 80.69 530 LEU A N 1
ATOM 4121 C CA . LEU A 1 530 ? 28.676 6.113 -28.169 1.00 80.69 530 LEU A CA 1
ATOM 4122 C C . LEU A 1 530 ? 28.574 5.728 -29.650 1.00 80.69 530 LEU A C 1
ATOM 4124 O O . LEU A 1 530 ? 28.257 6.576 -30.484 1.00 80.69 530 LEU A O 1
ATOM 4128 N N . GLU A 1 531 ? 28.819 4.459 -29.985 1.00 79.94 531 GLU A N 1
ATOM 4129 C CA . GLU A 1 531 ? 28.722 3.947 -31.362 1.00 79.94 531 GLU A CA 1
ATOM 4130 C C . GLU A 1 531 ? 27.318 4.151 -31.928 1.00 79.94 531 GLU A C 1
ATOM 4132 O O . GLU A 1 531 ? 27.155 4.479 -33.107 1.00 79.94 531 GLU A O 1
ATOM 4137 N N . THR A 1 532 ? 26.308 4.017 -31.067 1.00 77.25 532 THR A N 1
ATOM 4138 C CA . THR A 1 532 ? 24.929 4.293 -31.442 1.00 77.25 532 THR A CA 1
ATOM 4139 C C . THR A 1 532 ? 24.684 5.787 -31.646 1.00 77.25 532 THR A C 1
ATOM 4141 O O . THR A 1 532 ? 24.137 6.172 -32.678 1.00 77.25 532 THR A O 1
ATOM 4144 N N . LEU A 1 533 ? 25.089 6.636 -30.697 1.00 74.31 533 LEU A N 1
ATOM 4145 C CA . LEU A 1 533 ? 24.864 8.084 -30.779 1.00 74.31 533 LEU A CA 1
ATOM 4146 C C . LEU A 1 533 ? 25.520 8.715 -32.015 1.00 74.31 533 LEU A C 1
ATOM 4148 O O . LEU A 1 533 ? 24.951 9.617 -32.622 1.00 74.31 533 LEU A O 1
ATOM 4152 N N . ILE A 1 534 ? 26.707 8.233 -32.392 1.00 76.00 534 ILE A N 1
ATOM 4153 C CA . ILE A 1 534 ? 27.515 8.769 -33.498 1.00 76.00 534 ILE A CA 1
ATOM 4154 C C . ILE A 1 534 ? 27.188 8.063 -34.836 1.00 76.00 534 ILE A C 1
ATOM 4156 O O . ILE A 1 534 ? 27.564 8.535 -35.913 1.00 76.00 534 ILE A O 1
ATOM 4160 N N . GLY A 1 535 ? 26.437 6.955 -34.798 1.00 60.28 535 GLY A N 1
ATOM 4161 C CA . GLY A 1 535 ? 25.917 6.272 -35.984 1.00 60.28 535 GLY A CA 1
ATOM 4162 C C . GLY A 1 535 ? 26.927 5.375 -36.713 1.00 60.28 535 GLY A C 1
ATOM 4163 O O . GLY A 1 535 ? 26.863 5.257 -37.939 1.00 60.28 535 GLY A O 1
ATOM 4164 N N . GLY A 1 536 ? 27.865 4.735 -36.002 1.00 61.62 536 GLY A N 1
ATOM 4165 C CA . GLY A 1 536 ? 28.752 3.730 -36.602 1.00 61.62 536 GLY A CA 1
ATOM 4166 C C . GLY A 1 536 ? 29.849 3.162 -35.679 1.00 61.62 536 GLY A C 1
ATOM 4167 O O . GLY A 1 536 ? 30.322 3.861 -34.789 1.00 61.62 536 GLY A O 1
ATOM 4168 N N . PRO A 1 537 ? 30.337 1.927 -35.933 1.00 56.59 537 PRO A N 1
ATOM 4169 C CA . PRO A 1 537 ? 31.247 1.181 -35.044 1.00 56.59 537 PRO A CA 1
ATOM 4170 C C . PRO A 1 537 ? 32.728 1.606 -35.128 1.00 56.59 537 PRO A C 1
ATOM 4172 O O . PRO A 1 537 ? 33.619 0.891 -34.678 1.00 56.59 537 PRO A O 1
ATOM 4175 N N . LYS A 1 538 ? 33.037 2.728 -35.787 1.00 69.62 538 LYS A N 1
ATOM 4176 C CA . LYS A 1 538 ? 34.417 3.188 -36.006 1.00 69.62 538 LYS A CA 1
ATOM 4177 C C . LYS A 1 538 ? 34.712 4.392 -35.115 1.00 69.62 538 LYS A C 1
ATOM 4179 O O . LYS A 1 538 ? 34.698 5.524 -35.595 1.00 69.62 538 LYS A O 1
ATOM 4184 N N . LEU A 1 539 ? 34.952 4.145 -33.830 1.00 80.38 539 LEU A N 1
ATOM 4185 C CA . LEU A 1 539 ? 35.414 5.144 -32.859 1.00 80.38 539 LEU A CA 1
ATOM 4186 C C . LEU A 1 539 ? 36.871 4.873 -32.484 1.00 80.38 539 LEU A C 1
ATOM 4188 O O . LEU A 1 539 ? 37.247 3.722 -32.272 1.00 80.38 539 LEU A O 1
ATOM 4192 N N . ALA A 1 540 ? 37.686 5.924 -32.386 1.00 81.94 540 ALA A N 1
ATOM 4193 C CA . ALA A 1 540 ? 39.039 5.805 -31.850 1.00 81.94 540 ALA A CA 1
ATOM 4194 C C . ALA A 1 540 ? 38.999 5.537 -30.335 1.00 81.94 540 ALA A C 1
ATOM 4196 O O . ALA A 1 540 ? 38.265 6.205 -29.605 1.00 81.94 540 ALA A O 1
ATOM 4197 N N . ASP A 1 541 ? 39.830 4.611 -29.846 1.00 80.94 541 ASP A N 1
ATOM 4198 C CA . ASP A 1 541 ? 39.870 4.238 -28.422 1.00 80.94 541 ASP A CA 1
ATOM 4199 C C . ASP A 1 541 ? 40.159 5.442 -27.510 1.00 80.94 541 ASP A C 1
ATOM 4201 O O . ASP A 1 541 ? 39.525 5.599 -26.471 1.00 80.94 541 ASP A O 1
ATOM 4205 N N . SER A 1 542 ? 41.012 6.365 -27.962 1.00 77.81 542 SER A N 1
ATOM 4206 C CA . SER A 1 542 ? 41.348 7.596 -27.239 1.00 77.81 542 SER A CA 1
ATOM 4207 C C . SER A 1 542 ? 40.179 8.576 -27.083 1.00 77.81 542 SER A C 1
ATOM 4209 O O . SER A 1 542 ? 40.162 9.363 -26.138 1.00 77.81 542 SER A O 1
ATOM 4211 N N . LEU A 1 543 ? 39.206 8.558 -28.001 1.00 80.38 543 LEU A N 1
ATOM 4212 C CA . LEU A 1 543 ? 37.980 9.349 -27.885 1.00 80.38 543 LEU A CA 1
ATOM 4213 C C . LEU A 1 543 ? 37.033 8.707 -26.865 1.00 80.38 543 LEU A C 1
ATOM 4215 O O . LEU A 1 543 ? 36.487 9.411 -26.021 1.00 80.38 543 LEU A O 1
ATOM 4219 N N . VAL A 1 544 ? 36.873 7.382 -26.922 1.00 82.75 544 VAL A N 1
ATOM 4220 C CA . VAL A 1 544 ? 36.021 6.623 -25.992 1.00 82.75 544 VAL A CA 1
ATOM 4221 C C . VAL A 1 544 ? 36.527 6.762 -24.555 1.00 82.75 544 VAL A C 1
ATOM 4223 O O . VAL A 1 544 ? 35.735 7.083 -23.676 1.00 82.75 544 VAL A O 1
ATOM 4226 N N . GLU A 1 545 ? 37.833 6.601 -24.319 1.00 78.44 545 GLU A N 1
ATOM 4227 C CA . GLU A 1 545 ? 38.446 6.742 -22.990 1.00 78.44 545 GLU A CA 1
ATOM 4228 C C . GLU A 1 545 ? 38.246 8.146 -22.409 1.00 78.44 545 GLU A C 1
ATOM 4230 O O . GLU A 1 545 ? 37.757 8.280 -21.292 1.00 78.44 545 GLU A O 1
ATOM 4235 N N . LYS A 1 546 ? 38.519 9.203 -23.185 1.00 73.75 546 LYS A N 1
ATOM 4236 C CA . LYS A 1 546 ? 38.333 10.590 -22.724 1.00 73.75 546 LYS A CA 1
ATOM 4237 C C . LYS A 1 546 ? 36.875 10.940 -22.441 1.00 73.75 546 LYS A C 1
ATOM 4239 O O . LYS A 1 546 ? 36.588 11.656 -21.485 1.00 73.75 546 LYS A O 1
ATOM 4244 N N . LEU A 1 547 ? 35.948 10.465 -23.275 1.00 76.44 547 LEU A N 1
ATOM 4245 C CA . LEU A 1 547 ? 34.520 10.667 -23.038 1.00 76.44 547 LEU A CA 1
ATOM 4246 C C . LEU A 1 547 ? 34.052 9.887 -21.812 1.00 76.44 547 LEU A C 1
ATOM 4248 O O . LEU A 1 547 ? 33.224 10.395 -21.065 1.00 76.44 547 LEU A O 1
ATOM 4252 N N . PHE A 1 548 ? 34.579 8.685 -21.583 1.00 76.94 548 PHE A N 1
ATOM 4253 C CA . PHE A 1 548 ? 34.281 7.903 -20.388 1.00 76.94 548 PHE A CA 1
ATOM 4254 C C . PHE A 1 548 ? 34.815 8.588 -19.125 1.00 76.94 548 PHE A C 1
ATOM 4256 O O . PHE A 1 548 ? 34.058 8.754 -18.177 1.00 76.94 548 PHE A O 1
ATOM 4263 N N . GLU A 1 549 ? 36.063 9.066 -19.132 1.00 70.81 549 GLU A N 1
ATOM 4264 C CA . GLU A 1 549 ? 36.658 9.829 -18.023 1.00 70.81 549 GLU A CA 1
ATOM 4265 C C . GLU A 1 549 ? 35.882 11.118 -17.723 1.00 70.81 549 GLU A C 1
ATOM 4267 O O . GLU A 1 549 ? 35.632 11.428 -16.564 1.00 70.81 549 GLU A O 1
ATOM 4272 N N . GLY A 1 550 ? 35.453 11.852 -18.755 1.00 59.59 550 GLY A N 1
ATOM 4273 C CA . GLY A 1 550 ? 34.715 13.108 -18.586 1.00 59.59 550 GLY A CA 1
ATOM 4274 C C . GLY A 1 550 ? 33.241 12.949 -18.195 1.00 59.59 550 GLY A C 1
ATOM 4275 O O . GLY A 1 550 ? 32.609 13.929 -17.811 1.00 59.59 550 GLY A O 1
ATOM 4276 N N . THR A 1 551 ? 32.669 11.748 -18.320 1.00 73.56 551 THR A N 1
ATOM 4277 C CA . THR A 1 551 ? 31.234 11.491 -18.061 1.00 73.56 551 THR A CA 1
ATOM 4278 C C . THR A 1 551 ? 30.994 10.454 -16.973 1.00 73.56 551 THR A C 1
ATOM 4280 O O . THR A 1 551 ? 29.844 10.231 -16.593 1.00 73.56 551 THR A O 1
ATOM 4283 N N . GLU A 1 552 ? 32.060 9.792 -16.519 1.00 72.75 552 GLU A N 1
ATOM 4284 C CA . GLU A 1 552 ? 32.056 8.660 -15.590 1.00 72.75 552 GLU A CA 1
ATOM 4285 C C . GLU A 1 552 ? 31.050 7.561 -15.982 1.00 72.75 552 GLU A C 1
ATOM 4287 O O . GLU A 1 552 ? 30.486 6.879 -15.131 1.00 72.75 552 GLU A O 1
ATOM 4292 N N . GLY A 1 553 ? 30.779 7.401 -17.283 1.00 73.81 553 GLY A N 1
ATOM 4293 C CA . GLY A 1 553 ? 29.823 6.417 -17.795 1.00 73.81 553 GLY A CA 1
ATOM 4294 C C . GLY A 1 553 ? 28.344 6.783 -17.600 1.00 73.81 553 GLY A C 1
ATOM 4295 O O . GLY A 1 553 ? 27.478 5.932 -17.817 1.00 73.81 553 GLY A O 1
ATOM 4296 N N . ASN A 1 554 ? 28.006 8.015 -17.202 1.00 81.31 554 ASN A N 1
ATOM 4297 C CA . ASN A 1 554 ? 26.610 8.449 -17.107 1.00 81.31 554 ASN A CA 1
ATOM 4298 C C . ASN A 1 554 ? 26.006 8.632 -18.523 1.00 81.31 554 ASN A C 1
ATOM 4300 O O . ASN A 1 554 ? 26.524 9.439 -19.306 1.00 81.31 554 ASN A O 1
ATOM 4304 N N . PRO A 1 555 ? 24.908 7.932 -18.876 1.00 80.94 555 PRO A N 1
ATOM 4305 C CA . PRO A 1 555 ? 24.324 7.978 -20.221 1.00 80.94 555 PRO A CA 1
ATOM 4306 C C . PRO A 1 555 ? 23.853 9.377 -20.639 1.00 80.94 555 PRO A C 1
ATOM 4308 O O . PRO A 1 555 ? 24.065 9.786 -21.781 1.00 80.94 555 PRO A O 1
ATOM 4311 N N . PHE A 1 556 ? 23.246 10.134 -19.720 1.00 76.81 556 PHE A N 1
ATOM 4312 C CA . PHE A 1 556 ? 22.786 11.495 -19.991 1.00 76.81 556 PHE A CA 1
ATOM 4313 C C . PHE A 1 556 ? 23.970 12.432 -20.271 1.00 76.81 556 PHE A C 1
ATOM 4315 O O . PHE A 1 556 ? 23.985 13.099 -21.305 1.00 76.81 556 PHE A O 1
ATOM 4322 N N . PHE A 1 557 ? 25.014 12.412 -19.431 1.00 71.44 557 PHE A N 1
ATOM 4323 C CA . PHE A 1 557 ? 26.215 13.238 -19.657 1.00 71.44 557 PHE A CA 1
ATOM 4324 C C . PHE A 1 557 ? 26.952 12.854 -20.934 1.00 71.44 557 PHE A C 1
ATOM 4326 O O . PHE A 1 557 ? 27.431 13.722 -21.658 1.00 71.44 557 PHE A O 1
ATOM 4333 N N . THR A 1 558 ? 26.997 11.560 -21.243 1.00 77.69 558 THR A N 1
ATOM 4334 C CA . THR A 1 558 ? 27.607 11.050 -22.473 1.00 77.69 558 THR A CA 1
ATOM 4335 C C . THR A 1 558 ? 26.901 11.584 -23.710 1.00 77.69 558 THR A C 1
ATOM 4337 O O . THR A 1 558 ? 27.559 12.078 -24.626 1.00 77.69 558 THR A O 1
ATOM 4340 N N . LYS A 1 559 ? 25.565 11.542 -23.728 1.00 76.50 559 LYS A N 1
ATOM 4341 C CA . LYS A 1 559 ? 24.766 12.075 -24.835 1.00 76.50 559 LYS A CA 1
ATOM 4342 C C . LYS A 1 559 ? 24.999 13.576 -25.030 1.00 76.50 559 LYS A C 1
ATOM 4344 O O . LYS A 1 559 ? 25.243 14.005 -26.157 1.00 76.50 559 LYS A O 1
ATOM 4349 N N . GLU A 1 560 ? 24.982 14.349 -23.947 1.00 67.50 560 GLU A N 1
ATOM 4350 C CA . GLU A 1 560 ? 25.158 15.804 -24.006 1.00 67.50 560 GLU A CA 1
ATOM 4351 C C . GLU A 1 560 ? 26.580 16.213 -24.421 1.00 67.50 560 GLU A C 1
ATOM 4353 O O . GLU A 1 560 ? 26.749 17.099 -25.260 1.00 67.50 560 GLU A O 1
ATOM 4358 N N . LEU A 1 561 ? 27.614 15.540 -23.902 1.00 69.12 561 LEU A N 1
ATOM 4359 C CA . LEU A 1 561 ? 29.004 15.838 -24.250 1.00 69.12 561 LEU A CA 1
ATOM 4360 C C . LEU A 1 561 ? 29.302 15.516 -25.721 1.00 69.12 561 LEU A C 1
ATOM 4362 O O . LEU A 1 561 ? 29.948 16.307 -26.407 1.00 69.12 561 LEU A O 1
ATOM 4366 N N . VAL A 1 562 ? 28.792 14.391 -26.233 1.00 74.19 562 VAL A N 1
ATOM 4367 C CA . VAL A 1 562 ? 28.922 14.029 -27.655 1.00 74.19 562 VAL A CA 1
ATOM 4368 C C . VAL A 1 562 ? 28.221 15.046 -28.549 1.00 74.19 562 VAL A C 1
ATOM 4370 O O . VAL A 1 562 ? 28.818 15.484 -29.531 1.00 74.19 562 VAL A O 1
ATOM 4373 N N . ARG A 1 563 ? 26.996 15.465 -28.200 1.00 69.19 563 ARG A N 1
ATOM 4374 C CA . ARG A 1 563 ? 26.258 16.496 -28.946 1.00 69.19 563 ARG A CA 1
ATOM 4375 C C . ARG A 1 563 ? 27.049 17.806 -28.986 1.00 69.19 563 ARG A C 1
ATOM 4377 O O . ARG A 1 563 ? 27.337 18.309 -30.067 1.00 69.19 563 ARG A O 1
ATOM 4384 N N . SER A 1 564 ? 27.546 18.268 -27.836 1.00 63.22 564 SER A N 1
ATOM 4385 C CA . SER A 1 564 ? 28.380 19.475 -27.755 1.00 63.22 564 SER A CA 1
ATOM 4386 C C . SER A 1 564 ? 29.661 19.390 -28.595 1.00 63.22 564 SER A C 1
ATOM 4388 O O . SER A 1 564 ? 30.125 20.410 -29.111 1.00 63.22 564 SER A O 1
ATOM 4390 N N . LEU A 1 565 ? 30.279 18.213 -28.707 1.00 68.00 565 LEU A N 1
ATOM 4391 C CA . LEU A 1 565 ? 31.488 18.016 -29.510 1.00 68.00 565 LEU A CA 1
ATOM 4392 C C . LEU A 1 565 ? 31.191 17.927 -31.011 1.00 68.00 565 LEU A C 1
ATOM 4394 O O . LEU A 1 565 ? 32.015 18.377 -31.805 1.00 68.00 565 LEU A O 1
ATOM 4398 N N . LEU A 1 566 ? 30.033 17.392 -31.405 1.00 66.12 566 LEU A N 1
ATOM 4399 C CA . LEU A 1 566 ? 29.569 17.417 -32.795 1.00 66.12 566 LEU A CA 1
ATOM 4400 C C . LEU A 1 566 ? 29.269 18.849 -33.247 1.00 66.12 566 LEU A C 1
ATOM 4402 O O . LEU A 1 566 ? 29.775 19.273 -34.285 1.00 66.12 566 LEU A O 1
ATOM 4406 N N . ASP A 1 567 ? 28.535 19.609 -32.433 1.00 61.03 567 ASP A N 1
ATOM 4407 C CA . ASP A 1 567 ? 28.115 20.978 -32.758 1.00 61.03 567 ASP A CA 1
ATOM 4408 C C . ASP A 1 567 ? 29.303 21.950 -32.834 1.00 61.03 567 ASP A C 1
ATOM 4410 O O . ASP A 1 567 ? 29.314 22.884 -33.634 1.00 61.03 567 ASP A O 1
ATOM 4414 N N . SER A 1 568 ? 30.339 21.719 -32.020 1.00 58.38 568 SER A N 1
ATOM 4415 C CA . SER A 1 568 ? 31.576 22.515 -32.026 1.00 58.38 568 SER A CA 1
ATOM 4416 C C . SER A 1 568 ? 32.629 22.047 -33.039 1.00 58.38 568 SER A C 1
ATOM 4418 O O . SER A 1 568 ? 33.671 22.689 -33.166 1.00 58.38 568 SER A O 1
ATOM 4420 N N . GLY A 1 569 ? 32.389 20.938 -33.750 1.00 60.03 569 GLY A N 1
ATOM 4421 C CA . GLY A 1 569 ? 33.370 20.319 -34.647 1.00 60.03 569 GLY A CA 1
ATOM 4422 C C . GLY A 1 569 ? 34.581 19.692 -33.937 1.00 60.03 569 GLY A C 1
ATOM 4423 O O . GLY A 1 569 ? 35.596 19.424 -34.579 1.00 60.03 569 GLY A O 1
ATOM 4424 N N . GLY A 1 570 ? 34.494 19.454 -32.623 1.00 64.44 570 GLY A N 1
ATOM 4425 C CA . GLY A 1 570 ? 35.560 18.869 -31.801 1.00 64.44 570 GLY A CA 1
ATOM 4426 C C . GLY A 1 570 ? 35.823 17.384 -32.075 1.00 64.44 570 GLY A C 1
ATOM 4427 O O . GLY A 1 570 ? 36.913 16.891 -31.775 1.00 64.44 570 GLY A O 1
ATOM 4428 N N . ILE A 1 571 ? 34.869 16.674 -32.689 1.00 72.75 571 ILE A N 1
ATOM 4429 C CA . ILE A 1 571 ? 35.068 15.319 -33.220 1.00 72.75 571 ILE A CA 1
ATOM 4430 C C . ILE A 1 571 ? 34.898 15.289 -34.739 1.00 72.75 571 ILE A C 1
ATOM 4432 O O . ILE A 1 571 ? 33.970 15.865 -35.299 1.00 72.75 571 ILE A O 1
ATOM 4436 N N . SER A 1 572 ? 35.812 14.604 -35.421 1.00 74.12 572 SER A N 1
ATOM 4437 C CA . SER A 1 572 ? 35.855 14.508 -36.882 1.00 74.12 572 SER A CA 1
ATOM 4438 C C . SER A 1 572 ? 36.338 13.126 -37.316 1.00 74.12 572 SER A C 1
ATOM 4440 O O . SER A 1 572 ? 36.895 12.378 -36.514 1.00 74.12 572 SER A O 1
ATOM 4442 N N . LYS A 1 573 ? 36.107 12.755 -38.579 1.00 77.56 573 LYS A N 1
ATOM 4443 C CA . LYS A 1 573 ? 36.618 11.489 -39.118 1.00 77.56 573 LYS A CA 1
ATOM 4444 C C . LYS A 1 573 ? 38.108 11.619 -39.428 1.00 77.56 573 LYS A C 1
ATOM 4446 O O . LYS A 1 573 ? 38.505 12.508 -40.178 1.00 77.56 573 LYS A O 1
ATOM 4451 N N . ASP A 1 574 ? 38.909 10.719 -38.878 1.00 71.06 574 ASP A N 1
ATOM 4452 C CA . ASP A 1 574 ? 40.332 10.600 -39.167 1.00 71.06 574 ASP A CA 1
ATOM 4453 C C . ASP A 1 574 ? 40.596 10.022 -40.574 1.00 71.06 574 ASP A C 1
ATOM 4455 O O . ASP A 1 574 ? 39.681 9.689 -41.335 1.00 71.06 574 ASP A O 1
ATOM 4459 N N . GLN A 1 575 ? 41.876 9.863 -40.925 1.00 62.47 575 GLN A N 1
ATOM 4460 C CA . GLN A 1 575 ? 42.304 9.307 -42.218 1.00 62.47 575 GLN A CA 1
ATOM 4461 C C . GLN A 1 575 ? 41.862 7.845 -42.438 1.00 62.47 575 GLN A C 1
ATOM 4463 O O . GLN A 1 575 ? 41.880 7.364 -43.570 1.00 62.47 575 GLN A O 1
ATOM 4468 N N . THR A 1 576 ? 41.453 7.135 -41.381 1.00 64.94 576 THR A N 1
ATOM 4469 C CA . THR A 1 576 ? 40.937 5.756 -41.427 1.00 64.94 576 THR A CA 1
ATOM 4470 C C . THR A 1 576 ? 39.405 5.701 -41.540 1.00 64.94 576 THR A C 1
ATOM 4472 O O . THR A 1 576 ? 38.813 4.630 -41.735 1.00 64.94 576 THR A O 1
ATOM 4475 N N . GLY A 1 577 ? 38.751 6.867 -41.473 1.00 68.50 577 GLY A N 1
ATOM 4476 C CA . GLY A 1 577 ? 37.303 7.021 -41.452 1.00 68.50 577 GLY A CA 1
ATOM 4477 C C . GLY A 1 577 ? 36.674 6.734 -40.086 1.00 68.50 577 GLY A C 1
ATOM 4478 O O . GLY A 1 577 ? 35.454 6.567 -40.031 1.00 68.50 577 GLY A O 1
ATOM 4479 N N . ALA A 1 578 ? 37.477 6.646 -39.020 1.00 73.25 578 ALA A N 1
ATOM 4480 C CA . ALA A 1 578 ? 37.020 6.526 -37.641 1.00 73.25 578 ALA A CA 1
ATOM 4481 C C . ALA A 1 578 ? 36.841 7.910 -37.013 1.00 73.25 578 ALA A C 1
ATOM 4483 O O . ALA A 1 578 ? 37.581 8.841 -37.310 1.00 73.25 578 ALA A O 1
ATOM 4484 N N . TRP A 1 579 ? 35.843 8.066 -36.154 1.00 76.88 579 TRP A N 1
ATOM 4485 C CA . TRP A 1 579 ? 35.628 9.310 -35.426 1.00 76.88 579 TRP A CA 1
ATOM 4486 C C . TRP A 1 579 ? 36.688 9.463 -34.328 1.00 76.88 579 TRP A C 1
ATOM 4488 O O . TRP A 1 579 ? 36.829 8.598 -33.460 1.00 76.88 579 TRP A O 1
ATOM 4498 N N . SER A 1 580 ? 37.425 10.569 -34.374 1.00 77.19 580 SER A N 1
ATOM 4499 C CA . SER A 1 580 ? 38.466 10.952 -33.421 1.00 77.19 580 SER A CA 1
ATOM 4500 C C . SER A 1 580 ? 38.311 12.422 -33.026 1.00 77.19 580 SER A C 1
ATOM 4502 O O . SER A 1 580 ? 37.579 13.179 -33.666 1.00 77.19 580 SER A O 1
ATOM 4504 N N . LEU A 1 581 ? 39.038 12.863 -31.998 1.00 71.31 581 LEU A N 1
ATOM 4505 C CA . LEU A 1 581 ? 39.173 14.296 -31.716 1.00 71.31 581 LEU A CA 1
ATOM 4506 C C . LEU A 1 581 ? 39.839 15.001 -32.912 1.00 71.31 581 LEU A C 1
ATOM 4508 O O . LEU A 1 581 ? 40.781 14.465 -33.502 1.00 71.31 581 LEU A O 1
ATOM 4512 N N . GLY A 1 582 ? 39.318 16.165 -33.304 1.00 61.97 582 GLY A N 1
ATOM 4513 C CA . GLY A 1 582 ? 39.820 16.936 -34.442 1.00 61.97 582 GLY A CA 1
ATOM 4514 C C . GLY A 1 582 ? 41.222 17.503 -34.200 1.00 61.97 582 GLY A C 1
ATOM 4515 O O . GLY A 1 582 ? 41.508 18.058 -33.143 1.00 61.97 582 GLY A O 1
ATOM 4516 N N . ALA A 1 583 ? 42.099 17.407 -35.205 1.00 52.47 583 ALA A N 1
ATOM 4517 C CA . ALA A 1 583 ? 43.495 17.863 -35.129 1.00 52.47 583 ALA A CA 1
ATOM 4518 C C . ALA A 1 583 ? 43.672 19.400 -35.075 1.00 52.47 583 ALA A C 1
ATOM 4520 O O . ALA A 1 583 ? 44.791 19.873 -34.906 1.00 52.47 583 ALA A O 1
ATOM 4521 N N . ALA A 1 584 ? 42.596 20.179 -35.243 1.00 47.50 584 ALA A N 1
ATOM 4522 C CA . ALA A 1 584 ? 42.619 21.648 -35.273 1.00 47.50 584 ALA A CA 1
ATOM 4523 C C . ALA A 1 584 ? 42.306 22.311 -33.917 1.00 47.50 584 ALA A C 1
ATOM 4525 O O . ALA A 1 584 ? 42.258 23.535 -33.823 1.00 47.50 584 ALA A O 1
ATOM 4526 N N . THR A 1 585 ? 42.098 21.518 -32.870 1.00 45.16 585 THR A N 1
ATOM 4527 C CA . THR A 1 585 ? 41.787 22.000 -31.524 1.00 45.16 585 THR A CA 1
ATOM 4528 C C . THR A 1 585 ? 42.821 21.461 -30.547 1.00 45.16 585 THR A C 1
ATOM 4530 O O . THR A 1 585 ? 42.728 20.310 -30.123 1.00 45.16 585 THR A O 1
ATOM 4533 N N . ASP A 1 586 ? 43.778 22.309 -30.157 1.00 42.34 586 ASP A N 1
ATOM 4534 C CA . ASP A 1 586 ? 44.532 22.181 -28.902 1.00 42.34 586 ASP A CA 1
ATOM 4535 C C . ASP A 1 586 ? 43.556 22.364 -27.721 1.00 42.34 586 ASP A C 1
ATOM 4537 O O . ASP A 1 586 ? 43.622 23.334 -26.970 1.00 42.34 586 ASP A O 1
ATOM 4541 N N . LEU A 1 587 ? 42.591 21.451 -27.574 1.00 46.25 587 LEU A N 1
ATOM 4542 C CA . LEU A 1 587 ? 41.774 21.351 -26.370 1.00 46.25 587 LEU A CA 1
ATOM 4543 C C . LEU A 1 587 ? 42.701 20.853 -25.262 1.00 46.25 587 LEU A C 1
ATOM 4545 O O . LEU A 1 587 ? 42.948 19.653 -25.112 1.00 46.25 587 LEU A O 1
ATOM 4549 N N . SER A 1 588 ? 43.259 21.804 -24.518 1.00 45.53 588 SER A N 1
ATOM 4550 C CA . SER A 1 588 ? 43.969 21.526 -23.276 1.00 45.53 588 SER A CA 1
ATOM 4551 C C . SER A 1 588 ? 42.984 20.892 -22.290 1.00 45.53 588 SER A C 1
ATOM 4553 O O . SER A 1 588 ? 41.782 21.148 -22.346 1.00 45.53 588 SER A O 1
ATOM 4555 N N . THR A 1 589 ? 43.472 20.099 -21.337 1.00 41.47 589 THR A N 1
ATOM 4556 C CA . THR A 1 589 ? 42.670 19.456 -20.274 1.00 41.47 589 THR A CA 1
ATOM 4557 C C . THR A 1 589 ? 41.779 20.419 -19.464 1.00 41.47 589 THR A C 1
ATOM 4559 O O . THR A 1 589 ? 40.924 19.951 -18.725 1.00 41.47 589 THR A O 1
ATOM 4562 N N . GLY A 1 590 ? 41.941 21.742 -19.609 1.00 44.84 590 GLY A N 1
ATOM 4563 C CA . GLY A 1 590 ? 41.106 22.777 -18.988 1.00 44.84 590 GLY A CA 1
ATOM 4564 C C . GLY A 1 590 ? 39.919 23.304 -19.815 1.00 44.84 590 GLY A C 1
ATOM 4565 O O . GLY A 1 590 ? 39.150 24.098 -19.280 1.00 44.84 590 GLY A O 1
ATOM 4566 N N . ASP A 1 591 ? 39.746 22.906 -21.084 1.00 48.31 591 ASP A N 1
ATOM 4567 C CA . ASP A 1 591 ? 38.656 23.423 -21.941 1.00 48.31 591 ASP A CA 1
ATOM 4568 C C . ASP A 1 591 ? 37.392 22.550 -21.951 1.00 48.31 591 ASP A C 1
ATOM 4570 O O . ASP A 1 591 ? 36.301 23.033 -22.286 1.00 48.31 591 ASP A O 1
ATOM 4574 N N . LEU A 1 592 ? 37.519 21.285 -21.543 1.00 51.41 592 LEU A N 1
ATOM 4575 C CA . LEU A 1 592 ? 36.380 20.421 -21.245 1.00 51.41 592 LEU A CA 1
ATOM 4576 C C . LEU A 1 592 ? 35.746 20.896 -19.926 1.00 51.41 592 LEU A C 1
ATOM 4578 O O . LEU A 1 592 ? 36.475 21.108 -18.956 1.00 51.41 592 LEU A O 1
ATOM 4582 N N . PRO A 1 593 ? 34.419 21.110 -19.864 1.00 52.28 593 PRO A N 1
ATOM 4583 C CA . PRO A 1 593 ? 33.764 21.526 -18.628 1.00 52.28 593 PRO A CA 1
ATOM 4584 C C . PRO A 1 593 ? 34.056 20.521 -17.509 1.00 52.28 593 PRO A C 1
ATOM 4586 O O . PRO A 1 593 ? 33.808 19.331 -17.683 1.00 52.28 593 PRO A O 1
ATOM 4589 N N . ALA A 1 594 ? 34.566 20.989 -16.367 1.00 49.62 594 ALA A N 1
ATOM 4590 C CA . ALA A 1 594 ? 34.884 20.116 -15.236 1.00 49.62 594 ALA A CA 1
ATOM 4591 C C . ALA A 1 594 ? 33.617 19.607 -14.525 1.00 49.62 594 ALA A C 1
ATOM 4593 O O . ALA A 1 594 ? 33.676 18.641 -13.769 1.00 49.62 594 ALA A O 1
ATOM 4594 N N . THR A 1 595 ? 32.472 20.263 -14.751 1.00 53.62 595 THR A N 1
ATOM 4595 C CA . THR A 1 595 ? 31.170 19.896 -14.187 1.00 53.62 595 THR A CA 1
ATOM 4596 C C . THR A 1 595 ? 30.031 20.135 -15.183 1.00 53.62 595 THR A C 1
ATOM 4598 O O . THR A 1 595 ? 30.122 20.967 -16.090 1.00 53.62 595 THR A O 1
ATOM 4601 N N . ILE A 1 596 ? 28.911 19.438 -14.971 1.00 54.38 596 ILE A N 1
ATOM 4602 C CA . ILE A 1 596 ? 27.655 19.587 -15.732 1.00 54.38 596 ILE A CA 1
ATOM 4603 C C . ILE A 1 596 ? 27.179 21.042 -15.712 1.00 54.38 596 ILE A C 1
ATOM 4605 O O . ILE A 1 596 ? 26.729 21.566 -16.726 1.00 54.38 596 ILE A O 1
ATOM 4609 N N . GLN A 1 597 ? 27.332 21.710 -14.566 1.00 55.56 597 GLN A N 1
ATOM 4610 C CA . GLN A 1 597 ? 26.946 23.103 -14.385 1.00 55.56 597 GLN A CA 1
ATOM 4611 C C . GLN A 1 597 ? 27.726 24.034 -15.324 1.00 55.56 597 GLN A C 1
ATOM 4613 O O . GLN A 1 597 ? 27.118 24.853 -16.002 1.00 55.56 597 GLN A O 1
ATOM 4618 N N . GLN A 1 598 ? 29.043 23.847 -15.459 1.00 61.78 598 GLN A N 1
ATOM 4619 C CA . GLN A 1 598 ? 29.881 24.649 -16.361 1.00 61.78 598 GLN A CA 1
ATOM 4620 C C . GLN A 1 598 ? 29.584 24.384 -17.846 1.00 61.78 598 GLN A C 1
ATOM 4622 O O . GLN A 1 598 ? 29.683 25.291 -18.675 1.00 61.78 598 GLN A O 1
ATOM 4627 N N . ALA A 1 599 ? 29.225 23.144 -18.200 1.00 61.94 599 ALA A N 1
ATOM 4628 C CA . ALA A 1 599 ? 28.824 22.791 -19.563 1.00 61.94 599 ALA A CA 1
ATOM 4629 C C . ALA A 1 599 ? 27.510 23.487 -19.945 1.00 61.94 599 ALA A C 1
ATOM 4631 O O . ALA A 1 599 ? 27.385 24.065 -21.026 1.00 61.94 599 ALA A O 1
ATOM 4632 N N . VAL A 1 600 ? 26.552 23.461 -19.019 1.00 64.81 600 VAL A N 1
ATOM 4633 C CA . VAL A 1 600 ? 25.241 24.095 -19.149 1.00 64.81 600 VAL A CA 1
ATOM 4634 C C . VAL A 1 600 ? 25.360 25.624 -19.153 1.00 64.81 600 VAL A C 1
ATOM 4636 O O . VAL A 1 600 ? 24.766 26.261 -20.018 1.00 64.81 600 VAL A O 1
ATOM 4639 N N . GLU A 1 601 ? 26.186 26.216 -18.284 1.00 70.00 601 GLU A N 1
ATOM 4640 C CA . GLU A 1 601 ? 26.482 27.660 -18.258 1.00 70.00 601 GLU A CA 1
ATOM 4641 C C . GLU A 1 601 ? 27.024 28.146 -19.607 1.00 70.00 601 GLU A C 1
ATOM 4643 O O . GLU A 1 601 ? 26.428 29.030 -20.226 1.00 70.00 601 GLU A O 1
ATOM 4648 N N . LYS A 1 602 ? 28.078 27.506 -20.138 1.00 69.19 602 LYS A N 1
ATOM 4649 C CA . LYS A 1 602 ? 28.644 27.858 -21.454 1.00 69.19 602 LYS A CA 1
ATOM 4650 C C . LYS A 1 602 ? 27.632 27.704 -22.595 1.00 69.19 602 LYS A C 1
ATOM 4652 O O . LYS A 1 602 ? 27.694 28.452 -23.571 1.00 69.19 602 LYS A O 1
ATOM 4657 N N . ARG A 1 603 ? 26.712 26.736 -22.510 1.00 73.12 603 ARG A N 1
ATOM 4658 C CA . ARG A 1 603 ? 25.639 26.540 -23.501 1.00 73.12 603 ARG A CA 1
ATOM 4659 C C . ARG A 1 603 ? 24.602 27.660 -23.426 1.00 73.12 603 ARG A C 1
ATOM 4661 O O . ARG A 1 603 ? 24.275 28.240 -24.456 1.00 73.12 603 ARG A O 1
ATOM 4668 N N . ILE A 1 604 ? 24.158 28.028 -22.225 1.00 81.00 604 ILE A N 1
ATOM 4669 C CA . ILE A 1 604 ? 23.221 29.139 -21.998 1.00 81.00 604 ILE A CA 1
ATOM 4670 C C . ILE A 1 604 ? 23.828 30.483 -22.440 1.00 81.00 604 ILE A C 1
ATOM 4672 O O . ILE A 1 604 ? 23.134 31.326 -23.015 1.00 81.00 604 ILE A O 1
ATOM 4676 N N . GLU A 1 605 ? 25.131 30.690 -22.224 1.00 79.75 605 GLU A N 1
ATOM 4677 C CA . GLU A 1 605 ? 25.860 31.895 -22.649 1.00 79.75 605 GLU A CA 1
ATOM 4678 C C . GLU A 1 605 ? 25.928 32.077 -24.172 1.00 79.75 605 GLU A C 1
ATOM 4680 O O . GLU A 1 605 ? 26.035 33.211 -24.647 1.00 79.75 605 GLU A O 1
ATOM 4685 N N . ARG A 1 606 ? 25.843 30.986 -24.942 1.00 80.06 606 ARG A N 1
ATOM 4686 C CA . ARG A 1 606 ? 25.837 31.016 -26.414 1.00 80.06 606 ARG A CA 1
ATOM 4687 C C . ARG A 1 606 ? 24.459 31.303 -27.008 1.00 80.06 606 ARG A C 1
ATOM 4689 O O . ARG A 1 606 ? 24.384 31.680 -28.175 1.00 80.06 606 ARG A O 1
ATOM 4696 N N . LEU A 1 607 ? 23.387 31.159 -26.226 1.00 84.25 607 LEU A N 1
ATOM 4697 C CA . LEU A 1 607 ? 22.032 31.445 -26.692 1.00 84.25 607 LEU A CA 1
ATOM 4698 C C . LEU A 1 607 ? 21.843 32.943 -26.971 1.00 84.25 607 LEU A C 1
ATOM 4700 O O . LEU A 1 607 ? 22.389 33.771 -26.228 1.00 84.25 607 LEU A O 1
ATOM 4704 N N . PRO A 1 608 ? 21.013 33.307 -27.968 1.00 87.56 608 PRO A N 1
ATOM 4705 C CA . PRO A 1 608 ? 20.517 34.667 -28.141 1.00 87.56 608 PRO A CA 1
ATOM 4706 C C . PRO A 1 608 ? 19.968 35.251 -26.831 1.00 87.56 608 PRO A C 1
ATOM 4708 O O . PRO A 1 608 ? 19.344 34.543 -26.038 1.00 87.56 608 PRO A O 1
ATOM 4711 N N . ALA A 1 609 ? 20.181 36.553 -26.610 1.00 84.31 609 ALA A N 1
ATOM 4712 C CA . ALA A 1 609 ? 19.784 37.230 -25.369 1.00 84.31 609 ALA A CA 1
ATOM 4713 C C . ALA A 1 609 ? 18.281 37.088 -25.061 1.00 84.31 609 ALA A C 1
ATOM 4715 O O . ALA A 1 609 ? 17.905 36.944 -23.903 1.00 84.31 609 ALA A O 1
ATOM 4716 N N . GLU A 1 610 ? 17.456 37.062 -26.106 1.00 86.38 610 GLU A N 1
ATOM 4717 C CA . GLU A 1 610 ? 16.007 36.861 -26.046 1.00 86.38 610 GLU A CA 1
ATOM 4718 C C . GLU A 1 610 ? 15.622 35.473 -25.503 1.00 86.38 610 GLU A C 1
ATOM 4720 O O . GLU A 1 610 ? 14.898 35.376 -24.514 1.00 86.38 610 GLU A O 1
ATOM 4725 N N . LEU A 1 611 ? 16.193 34.395 -26.059 1.00 88.00 611 LEU A N 1
ATOM 4726 C CA . LEU A 1 611 ? 15.948 33.022 -25.591 1.00 88.00 611 LEU A CA 1
ATOM 4727 C C . LEU A 1 611 ? 16.439 32.815 -24.155 1.00 88.00 611 LEU A C 1
ATOM 4729 O O . LEU A 1 611 ? 15.792 32.136 -23.358 1.00 88.00 611 LEU A O 1
ATOM 4733 N N . ARG A 1 612 ? 17.574 33.434 -23.804 1.00 88.88 612 ARG A N 1
ATOM 4734 C CA . ARG A 1 612 ? 18.107 33.396 -22.440 1.00 88.88 612 ARG A CA 1
ATOM 4735 C C . ARG A 1 612 ? 17.175 34.090 -21.451 1.00 88.88 612 ARG A C 1
ATOM 4737 O O . ARG A 1 612 ? 16.979 33.576 -20.356 1.00 88.88 612 ARG A O 1
ATOM 4744 N N . GLU A 1 613 ? 16.600 35.232 -21.821 1.00 87.12 613 GLU A N 1
ATOM 4745 C CA . GLU A 1 613 ? 15.660 35.954 -20.963 1.00 87.12 613 GLU A CA 1
ATOM 4746 C C . GLU A 1 613 ? 14.371 35.155 -20.729 1.00 87.12 613 GLU A C 1
ATOM 4748 O O . GLU A 1 613 ? 13.937 35.046 -19.581 1.00 87.12 613 GLU A O 1
ATOM 4753 N N . ILE A 1 614 ? 13.819 34.526 -21.771 1.00 89.50 614 ILE A N 1
ATOM 4754 C CA . ILE A 1 614 ? 12.635 33.659 -21.665 1.00 89.50 614 ILE A CA 1
ATOM 4755 C C . ILE A 1 614 ? 12.926 32.451 -20.765 1.00 89.50 614 ILE A C 1
ATOM 4757 O O . ILE A 1 614 ? 12.173 32.195 -19.826 1.00 89.50 614 ILE A O 1
ATOM 4761 N N . LEU A 1 615 ? 14.061 31.772 -20.957 1.00 87.88 615 LEU A N 1
ATOM 4762 C CA . LEU A 1 615 ? 14.506 30.675 -20.089 1.00 87.88 615 LEU A CA 1
ATOM 4763 C C . LEU A 1 615 ? 14.717 31.104 -18.628 1.00 87.88 615 LEU A C 1
ATOM 4765 O O . LEU A 1 615 ? 14.352 30.377 -17.702 1.00 87.88 615 LEU A O 1
ATOM 4769 N N . SER A 1 616 ? 15.296 32.284 -18.394 1.00 88.75 616 SER A N 1
ATOM 4770 C CA . SER A 1 616 ? 15.445 32.838 -17.048 1.00 88.75 616 SER A CA 1
ATOM 4771 C C . SER A 1 616 ? 14.081 33.097 -16.402 1.00 88.75 616 SER A C 1
ATOM 4773 O O . SER A 1 616 ? 13.894 32.751 -15.239 1.00 88.75 616 SER A O 1
ATOM 4775 N N . ILE A 1 617 ? 13.105 33.643 -17.131 1.00 89.19 617 ILE A N 1
ATOM 4776 C CA . ILE A 1 617 ? 11.746 33.851 -16.608 1.00 89.19 617 ILE A CA 1
ATOM 4777 C C . ILE A 1 617 ? 11.080 32.502 -16.316 1.00 89.19 617 ILE A C 1
ATOM 4779 O O . ILE A 1 617 ? 10.541 32.321 -15.228 1.00 89.19 617 ILE A O 1
ATOM 4783 N N . ALA A 1 618 ? 11.203 31.527 -17.217 1.00 88.50 618 ALA A N 1
ATOM 4784 C CA . ALA A 1 618 ? 10.710 30.169 -17.002 1.00 88.50 618 ALA A CA 1
ATOM 4785 C C . ALA A 1 618 ? 11.294 29.508 -15.740 1.00 88.50 618 ALA A C 1
ATOM 4787 O O . ALA A 1 618 ? 10.579 28.827 -15.006 1.00 88.50 618 ALA A O 1
ATOM 4788 N N . SER A 1 619 ? 12.569 29.766 -15.418 1.00 87.88 619 SER A N 1
ATOM 4789 C CA . SER A 1 619 ? 13.216 29.179 -14.235 1.00 87.88 619 SER A CA 1
ATOM 4790 C C . SER A 1 619 ? 12.603 29.632 -12.899 1.00 87.88 619 SER A C 1
ATOM 4792 O O . SER A 1 619 ? 12.690 28.896 -11.910 1.00 87.88 619 SER A O 1
ATOM 4794 N N . ILE A 1 620 ? 11.961 30.813 -12.889 1.00 88.62 620 ILE A N 1
ATOM 4795 C CA . ILE A 1 620 ? 11.221 31.376 -11.748 1.00 88.62 620 ILE A CA 1
ATOM 4796 C C . ILE A 1 620 ? 9.924 30.601 -11.504 1.00 88.62 620 ILE A C 1
ATOM 4798 O O . ILE A 1 620 ? 9.562 30.394 -10.347 1.00 88.62 620 ILE A O 1
ATOM 4802 N N . ILE A 1 621 ? 9.244 30.180 -12.578 1.00 86.44 621 ILE A N 1
ATOM 4803 C CA . ILE A 1 621 ? 7.936 29.513 -12.512 1.00 86.44 621 ILE A CA 1
ATOM 4804 C C . ILE A 1 621 ? 8.082 28.133 -11.866 1.00 86.44 621 ILE A C 1
ATOM 4806 O O . ILE A 1 621 ? 7.360 27.801 -10.932 1.00 86.44 621 ILE A O 1
ATOM 4810 N N . GLY A 1 622 ? 9.048 27.329 -12.323 1.00 74.31 622 GLY A N 1
ATOM 4811 C CA . GLY A 1 622 ? 9.247 25.983 -11.789 1.00 74.31 622 GLY A CA 1
ATOM 4812 C C . GLY A 1 622 ? 10.115 25.085 -12.667 1.00 74.31 622 GLY A C 1
ATOM 4813 O O . GLY A 1 622 ? 10.589 25.492 -13.722 1.00 74.31 622 GLY A O 1
ATOM 4814 N N . LYS A 1 623 ? 10.334 23.837 -12.222 1.00 70.44 623 LYS A N 1
ATOM 4815 C CA . LYS A 1 623 ? 10.987 22.785 -13.036 1.00 70.44 623 LYS A CA 1
ATOM 4816 C C . LYS A 1 623 ? 10.113 22.370 -14.229 1.00 70.44 623 LYS A C 1
ATOM 4818 O O . LYS A 1 623 ? 10.652 22.049 -15.282 1.00 70.44 623 LYS A O 1
ATOM 4823 N N . ALA A 1 624 ? 8.795 22.414 -14.049 1.00 73.69 624 ALA A N 1
ATOM 4824 C CA . ALA A 1 624 ? 7.780 22.266 -15.083 1.00 73.69 624 ALA A CA 1
ATOM 4825 C C . ALA A 1 624 ? 6.783 23.424 -14.966 1.00 73.69 624 ALA A C 1
ATOM 4827 O O . ALA A 1 624 ? 6.519 23.886 -13.852 1.00 73.69 624 ALA A O 1
ATOM 4828 N N . PHE A 1 625 ? 6.260 23.894 -16.091 1.00 81.50 625 PHE A N 1
ATOM 4829 C CA . PHE A 1 625 ? 5.408 25.078 -16.162 1.00 81.50 625 PHE A CA 1
ATOM 4830 C C . PHE A 1 625 ? 4.500 25.036 -17.394 1.00 81.50 625 PHE A C 1
ATOM 4832 O O . PHE A 1 625 ? 4.830 24.403 -18.396 1.00 81.50 625 PHE A O 1
ATOM 4839 N N . ASP A 1 626 ? 3.355 25.712 -17.321 1.00 81.25 626 ASP A N 1
ATOM 4840 C CA . ASP A 1 626 ? 2.469 25.890 -18.470 1.00 81.25 626 ASP A CA 1
ATOM 4841 C C . ASP A 1 626 ? 2.965 27.028 -19.373 1.00 81.25 626 ASP A C 1
ATOM 4843 O O . ASP A 1 626 ? 3.434 28.069 -18.904 1.00 81.25 626 ASP A O 1
ATOM 4847 N N . PHE A 1 627 ? 2.787 26.865 -20.684 1.00 82.62 627 PHE A N 1
ATOM 4848 C CA . PHE A 1 627 ? 3.058 27.880 -21.705 1.00 82.62 627 PHE A CA 1
ATOM 4849 C C . PHE A 1 627 ? 2.426 29.230 -21.338 1.00 82.62 627 PHE A C 1
ATOM 4851 O O . PHE A 1 627 ? 3.063 30.280 -21.414 1.00 82.62 627 PHE A O 1
ATOM 4858 N N . ARG A 1 628 ? 1.180 29.194 -20.855 1.00 80.62 628 ARG A N 1
ATOM 4859 C CA . ARG A 1 628 ? 0.389 30.385 -20.505 1.00 80.62 628 ARG A CA 1
ATOM 4860 C C . ARG A 1 628 ? 0.980 31.175 -19.340 1.00 80.62 628 ARG A C 1
ATOM 4862 O O . ARG A 1 628 ? 0.814 32.392 -19.280 1.00 80.62 628 ARG A O 1
ATOM 4869 N N . ASP A 1 629 ? 1.672 30.505 -18.421 1.00 83.06 629 ASP A N 1
ATOM 4870 C CA . ASP A 1 629 ? 2.356 31.162 -17.302 1.00 83.06 629 ASP A CA 1
ATOM 4871 C C . ASP A 1 629 ? 3.581 31.933 -17.780 1.00 83.06 629 ASP A C 1
ATOM 4873 O O . ASP A 1 629 ? 3.826 33.069 -17.362 1.00 83.06 629 ASP A O 1
ATOM 4877 N N . LEU A 1 630 ? 4.317 31.338 -18.717 1.00 86.62 630 LEU A N 1
ATOM 4878 C CA . LEU A 1 630 ? 5.464 31.974 -19.342 1.00 86.62 630 LEU A CA 1
ATOM 4879 C C . LEU A 1 630 ? 5.041 33.156 -20.224 1.00 86.62 630 LEU A C 1
ATOM 4881 O O . LEU A 1 630 ? 5.652 34.226 -20.154 1.00 86.62 630 LEU A O 1
ATOM 4885 N N . GLU A 1 631 ? 3.962 33.008 -20.992 1.00 86.00 631 GLU A N 1
ATOM 4886 C CA . GLU A 1 631 ? 3.389 34.063 -21.833 1.00 86.00 631 GLU A CA 1
ATOM 4887 C C . GLU A 1 631 ? 2.942 35.283 -21.005 1.00 86.00 631 GLU A C 1
ATOM 4889 O O . GLU A 1 631 ? 3.283 36.429 -21.322 1.00 86.00 631 GLU A O 1
ATOM 4894 N N . ALA A 1 632 ? 2.250 35.046 -19.885 1.00 82.06 632 ALA A N 1
ATOM 4895 C CA . ALA A 1 632 ? 1.778 36.107 -18.999 1.00 82.06 632 ALA A CA 1
ATOM 4896 C C . ALA A 1 632 ? 2.931 36.911 -18.365 1.00 82.06 632 ALA A C 1
ATOM 4898 O O . ALA A 1 632 ? 2.849 38.136 -18.203 1.00 82.06 632 ALA A O 1
ATOM 4899 N N . LEU A 1 633 ? 4.045 36.250 -18.035 1.00 84.06 633 LEU A N 1
ATOM 4900 C CA . LEU A 1 633 ? 5.206 36.912 -17.441 1.00 84.06 633 LEU A CA 1
ATOM 4901 C C . LEU A 1 633 ? 6.042 37.700 -18.452 1.00 84.06 633 LEU A C 1
ATOM 4903 O O . LEU A 1 633 ? 6.548 38.774 -18.101 1.00 84.06 633 LEU A O 1
ATOM 4907 N N . THR A 1 634 ? 6.151 37.203 -19.683 1.00 82.75 634 THR A N 1
ATOM 4908 C CA . THR A 1 634 ? 6.958 37.780 -20.775 1.00 82.75 634 THR A CA 1
ATOM 4909 C C . THR A 1 634 ? 6.227 38.867 -21.571 1.00 82.75 634 THR A C 1
ATOM 4911 O O . THR A 1 634 ? 6.879 39.736 -22.144 1.00 82.75 634 THR A O 1
ATOM 4914 N N . GLY A 1 635 ? 4.889 38.900 -21.548 1.00 73.88 635 GLY A N 1
ATOM 4915 C CA . GLY A 1 635 ? 4.088 39.926 -22.230 1.00 73.88 635 GLY A CA 1
ATOM 4916 C C . GLY A 1 635 ? 3.644 39.565 -23.654 1.00 73.88 635 GLY A C 1
ATOM 4917 O O . GLY A 1 635 ? 3.219 40.458 -24.389 1.00 73.88 635 GLY A O 1
ATOM 4918 N N . GLY A 1 636 ? 3.719 38.281 -24.028 1.00 66.44 636 GLY A N 1
ATOM 4919 C CA . GLY A 1 636 ? 2.965 37.687 -25.142 1.00 66.44 636 GLY A CA 1
ATOM 4920 C C . GLY A 1 636 ? 3.435 37.961 -26.575 1.00 66.44 636 GLY A C 1
ATOM 4921 O O . GLY A 1 636 ? 2.712 37.626 -27.507 1.00 66.44 636 GLY A O 1
ATOM 4922 N N . LYS A 1 637 ? 4.607 38.567 -26.805 1.00 59.81 637 LYS A N 1
ATOM 4923 C CA . LYS A 1 637 ? 5.193 38.665 -28.157 1.00 59.81 637 LYS A CA 1
ATOM 4924 C C . LYS A 1 637 ? 6.417 37.756 -28.259 1.00 59.81 637 LYS A C 1
ATOM 4926 O O . LYS A 1 637 ? 7.263 37.810 -27.375 1.00 59.81 637 LYS A O 1
ATOM 4931 N N . ASP A 1 638 ? 6.467 36.938 -29.310 1.00 68.88 638 ASP A N 1
ATOM 4932 C CA . ASP A 1 638 ? 7.598 36.080 -29.713 1.00 68.88 638 ASP A CA 1
ATOM 4933 C C . ASP A 1 638 ? 7.947 34.897 -28.769 1.00 68.88 638 ASP A C 1
ATOM 4935 O O . ASP A 1 638 ? 9.029 34.320 -28.849 1.00 68.88 638 ASP A O 1
ATOM 4939 N N . VAL A 1 639 ? 7.021 34.486 -27.888 1.00 81.81 639 VAL A N 1
ATOM 4940 C CA . VAL A 1 639 ? 7.232 33.392 -26.908 1.00 81.81 639 VAL A CA 1
ATOM 4941 C C . VAL A 1 639 ? 7.123 31.999 -27.538 1.00 81.81 639 VAL A C 1
ATOM 4943 O O . VAL A 1 639 ? 7.888 31.110 -27.179 1.00 81.81 639 VAL A O 1
ATOM 4946 N N . GLU A 1 640 ? 6.199 31.811 -28.480 1.00 82.00 640 GLU A N 1
ATOM 4947 C CA . GLU A 1 640 ? 5.948 30.529 -29.159 1.00 82.00 640 GLU A CA 1
ATOM 4948 C C . GLU A 1 640 ? 7.160 30.116 -30.012 1.00 82.00 640 GLU A C 1
ATOM 4950 O O . GLU A 1 640 ? 7.789 29.096 -29.736 1.00 82.00 640 GLU A O 1
ATOM 4955 N N . ASP A 1 641 ? 7.611 31.002 -30.909 1.00 81.75 641 ASP A N 1
ATOM 4956 C CA . ASP A 1 641 ? 8.835 30.822 -31.707 1.00 81.75 641 ASP A CA 1
ATOM 4957 C C . ASP A 1 641 ? 10.087 30.588 -30.839 1.00 81.75 641 ASP A C 1
ATOM 4959 O O . ASP A 1 641 ? 11.025 29.888 -31.234 1.00 81.75 641 ASP A O 1
ATOM 4963 N N . ALA A 1 642 ? 10.142 31.204 -29.656 1.00 84.75 642 ALA A N 1
ATOM 4964 C CA . ALA A 1 642 ? 11.244 31.014 -28.726 1.00 84.75 642 ALA A CA 1
ATOM 4965 C C . ALA A 1 642 ? 11.216 29.632 -28.067 1.00 84.75 642 ALA A C 1
ATOM 4967 O O . ALA A 1 642 ? 12.273 29.027 -27.897 1.00 84.75 642 ALA A O 1
ATOM 4968 N N . ILE A 1 643 ? 10.037 29.126 -27.705 1.00 84.81 643 ILE A N 1
ATOM 4969 C CA . ILE A 1 643 ? 9.873 27.800 -27.104 1.00 84.81 643 ILE A CA 1
ATOM 4970 C C . ILE A 1 643 ? 10.228 26.714 -28.110 1.00 84.81 643 ILE A C 1
ATOM 4972 O O . ILE A 1 643 ? 11.035 25.853 -27.765 1.00 84.81 643 ILE A O 1
ATOM 4976 N N . ASP A 1 644 ? 9.748 26.811 -29.351 1.00 81.50 644 ASP A N 1
ATOM 4977 C CA . ASP A 1 644 ? 10.090 25.863 -30.418 1.00 81.50 644 ASP A CA 1
ATOM 4978 C C . ASP A 1 644 ? 11.610 25.747 -30.579 1.00 81.50 644 ASP A C 1
ATOM 4980 O O . ASP A 1 644 ? 12.179 24.654 -30.548 1.00 81.50 644 ASP A O 1
ATOM 4984 N N . ARG A 1 645 ? 12.309 26.888 -30.621 1.00 80.12 645 ARG A N 1
ATOM 4985 C CA . ARG A 1 645 ? 13.779 26.915 -30.671 1.00 80.12 645 ARG A CA 1
ATOM 4986 C C . ARG A 1 645 ? 14.423 26.317 -29.425 1.00 80.12 645 ARG A C 1
ATOM 4988 O O . ARG A 1 645 ? 15.432 25.633 -29.531 1.00 80.12 645 ARG A O 1
ATOM 4995 N N . LEU A 1 646 ? 13.882 26.565 -28.235 1.00 82.88 646 LEU A N 1
ATOM 4996 C CA . LEU A 1 646 ? 14.413 26.020 -26.980 1.00 82.88 646 LEU A CA 1
ATOM 4997 C C . LEU A 1 646 ? 14.198 24.504 -26.848 1.00 82.88 646 LEU A C 1
ATOM 4999 O O . LEU A 1 646 ? 15.011 23.830 -26.204 1.00 82.88 646 LEU A O 1
ATOM 5003 N N . VAL A 1 647 ? 13.143 23.976 -27.468 1.00 78.50 647 VAL A N 1
ATOM 5004 C CA . VAL A 1 647 ? 12.869 22.540 -27.594 1.00 78.50 647 VAL A CA 1
ATOM 5005 C C . VAL A 1 647 ? 13.793 21.903 -28.636 1.00 78.50 647 VAL A C 1
ATOM 5007 O O . VAL A 1 647 ? 14.411 20.877 -28.350 1.00 78.50 647 VAL A O 1
ATOM 5010 N N . GLU A 1 648 ? 13.993 22.533 -29.798 1.00 73.00 648 GLU A N 1
ATOM 5011 C CA . GLU A 1 648 ? 14.969 22.093 -30.813 1.00 73.00 648 GLU A CA 1
ATOM 5012 C C . GLU A 1 648 ? 16.400 22.051 -30.253 1.00 73.00 648 GLU A C 1
ATOM 5014 O O . GLU A 1 648 ? 17.137 21.063 -30.408 1.00 73.00 648 GLU A O 1
ATOM 5019 N N . GLU A 1 649 ? 16.773 23.102 -29.521 1.00 70.06 649 GLU A N 1
ATOM 5020 C CA . GLU A 1 649 ? 18.038 23.188 -28.801 1.00 70.06 649 GLU A CA 1
ATOM 5021 C C . GLU A 1 649 ? 18.126 22.145 -27.684 1.00 70.06 649 GLU A C 1
ATOM 5023 O O . GLU A 1 649 ? 19.229 21.844 -27.244 1.00 70.06 649 GLU A O 1
ATOM 5028 N N . GLY A 1 650 ? 17.018 21.537 -27.245 1.00 64.88 650 GLY A N 1
ATOM 5029 C CA . GLY A 1 650 ? 16.974 20.497 -26.214 1.00 64.88 650 GLY A CA 1
ATOM 5030 C C . GLY A 1 650 ? 17.232 21.027 -24.806 1.00 64.88 650 GLY A C 1
ATOM 5031 O O . GLY A 1 650 ? 17.898 20.360 -24.017 1.00 64.88 650 GLY A O 1
ATOM 5032 N N . LEU A 1 651 ? 16.804 22.260 -24.522 1.00 75.69 651 LEU A N 1
ATOM 5033 C CA . LEU A 1 651 ? 16.845 22.870 -23.188 1.00 75.69 651 LEU A CA 1
ATOM 5034 C C . LEU A 1 651 ? 15.497 22.741 -22.477 1.00 75.69 651 LEU A C 1
ATOM 5036 O O . LEU A 1 651 ? 15.472 22.565 -21.254 1.00 75.69 651 LEU A O 1
ATOM 5040 N N . LEU A 1 652 ? 14.411 22.758 -23.249 1.00 78.06 652 LEU A N 1
ATOM 5041 C CA . LEU A 1 652 ? 13.057 22.436 -22.816 1.00 78.06 652 LEU A CA 1
ATOM 5042 C C . LEU A 1 652 ? 12.566 21.163 -23.513 1.00 78.06 652 LEU A C 1
ATOM 5044 O O . LEU A 1 652 ? 13.038 20.813 -24.592 1.00 78.06 652 LEU A O 1
ATOM 5048 N N . GLU A 1 653 ? 11.619 20.479 -22.886 1.00 75.56 653 GLU A N 1
ATOM 5049 C CA . GLU A 1 653 ? 10.900 19.342 -23.453 1.00 75.56 653 GLU A CA 1
ATOM 5050 C C . GLU A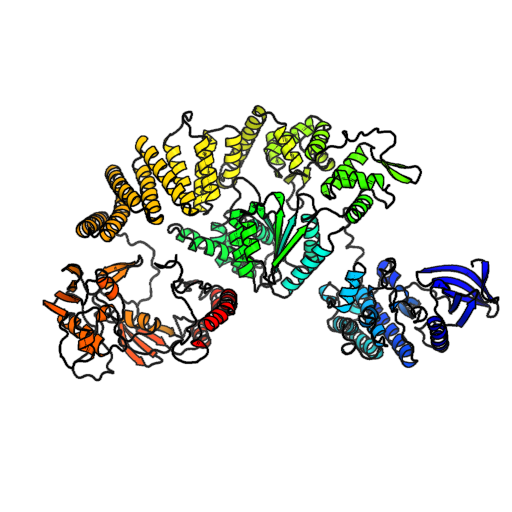 1 653 ? 9.391 19.551 -23.280 1.00 75.56 653 GLU A C 1
ATOM 5052 O O . GLU A 1 653 ? 8.944 20.138 -22.291 1.00 75.56 653 GLU A O 1
ATOM 5057 N N . GLU A 1 654 ? 8.607 19.052 -24.234 1.00 75.25 654 GLU A N 1
ATOM 5058 C CA . GLU A 1 654 ? 7.145 19.016 -24.150 1.00 75.25 654 GLU A CA 1
ATOM 5059 C C . GLU A 1 654 ? 6.679 17.746 -23.423 1.00 75.25 654 GLU A C 1
ATOM 5061 O O . GLU A 1 654 ? 7.106 16.628 -23.738 1.00 75.25 654 GLU A O 1
ATOM 5066 N N . GLU A 1 655 ? 5.785 17.901 -22.444 1.00 66.19 655 GLU A N 1
ATOM 5067 C CA . GLU A 1 655 ? 5.263 16.787 -21.648 1.00 66.19 655 GLU A CA 1
ATOM 5068 C C . GLU A 1 655 ? 4.267 15.941 -22.471 1.00 66.19 655 GLU A C 1
ATOM 5070 O O . GLU A 1 655 ? 3.120 16.334 -22.692 1.00 66.19 655 GLU A O 1
ATOM 5075 N N . ARG A 1 656 ? 4.707 14.749 -22.911 1.00 47.53 656 ARG A N 1
ATOM 5076 C CA . ARG A 1 656 ? 4.044 13.889 -23.921 1.00 47.53 656 ARG A CA 1
ATOM 5077 C C . ARG A 1 656 ? 2.627 13.391 -23.587 1.00 47.53 656 ARG A C 1
ATOM 5079 O O . ARG A 1 656 ? 1.956 12.895 -24.490 1.00 47.53 656 ARG A O 1
ATOM 5086 N N . GLU A 1 657 ? 2.163 13.499 -22.342 1.00 50.22 657 GLU A N 1
ATOM 5087 C CA . GLU A 1 657 ? 0.846 12.990 -21.911 1.00 50.22 657 GLU A CA 1
ATOM 5088 C C . GLU A 1 657 ? -0.157 14.074 -21.483 1.00 50.22 657 GLU A C 1
ATOM 5090 O O . GLU A 1 657 ? -1.311 13.767 -21.171 1.00 50.22 657 GLU A O 1
ATOM 5095 N N . SER A 1 658 ? 0.224 15.353 -21.526 1.00 39.19 658 SER A N 1
ATOM 5096 C CA . SER A 1 658 ? -0.719 16.456 -21.325 1.00 39.19 658 SER A CA 1
ATOM 5097 C C . SER A 1 658 ? -1.214 16.966 -22.682 1.00 39.19 658 SER A C 1
ATOM 5099 O O . SER A 1 658 ? -0.473 17.003 -23.662 1.00 39.19 658 SER A O 1
ATOM 5101 N N . ARG A 1 659 ? -2.493 17.341 -22.790 1.00 40.12 659 ARG A N 1
ATOM 5102 C CA . ARG A 1 659 ? -3.001 18.027 -23.987 1.00 40.12 659 ARG A CA 1
ATOM 5103 C C . ARG A 1 659 ? -2.372 19.432 -24.076 1.00 40.12 659 ARG A C 1
ATOM 5105 O O . ARG A 1 659 ? -3.001 20.391 -23.650 1.00 40.12 659 ARG A O 1
ATOM 5112 N N . GLY A 1 660 ? -1.180 19.537 -24.659 1.00 49.47 660 GLY A N 1
ATOM 5113 C CA . GLY A 1 660 ? -0.779 20.657 -25.518 1.00 49.47 660 GLY A CA 1
ATOM 5114 C C . GLY A 1 660 ? 0.176 21.728 -24.985 1.00 49.47 660 GLY A C 1
ATOM 5115 O O . GLY A 1 660 ? 0.955 22.211 -25.789 1.00 49.47 660 GLY A O 1
ATOM 5116 N N . ASP A 1 661 ? 0.180 22.091 -23.697 1.00 62.22 661 ASP A N 1
ATOM 5117 C CA . ASP A 1 661 ? 0.777 23.391 -23.305 1.00 62.22 661 ASP A CA 1
ATOM 5118 C C . ASP A 1 661 ? 1.853 23.309 -22.197 1.00 62.22 661 ASP A C 1
ATOM 5120 O O . ASP A 1 661 ? 2.364 24.345 -21.769 1.00 62.22 661 ASP A O 1
ATOM 5124 N N . ARG A 1 662 ? 2.223 22.114 -21.706 1.00 76.00 662 ARG A N 1
ATOM 5125 C CA . ARG A 1 662 ? 3.123 21.974 -20.544 1.00 76.00 662 ARG A CA 1
ATOM 5126 C C . ARG A 1 662 ? 4.562 21.638 -20.926 1.00 76.00 662 ARG A C 1
ATOM 5128 O O . ARG A 1 662 ? 4.831 20.681 -21.654 1.00 76.00 662 ARG A O 1
ATOM 5135 N N . LEU A 1 663 ? 5.485 22.421 -20.373 1.00 78.62 663 LEU A N 1
ATOM 5136 C CA . LEU A 1 663 ? 6.913 22.391 -20.668 1.00 78.62 663 LEU A CA 1
ATOM 5137 C C . LEU A 1 663 ? 7.710 22.012 -19.420 1.00 78.62 663 LEU A C 1
ATOM 5139 O O . LEU A 1 663 ? 7.365 22.392 -18.298 1.00 78.62 663 LEU A O 1
ATOM 5143 N N . ILE A 1 664 ? 8.809 21.291 -19.616 1.00 75.69 664 ILE A N 1
ATOM 5144 C CA . ILE A 1 664 ? 9.745 20.919 -18.554 1.00 75.69 664 ILE A CA 1
ATOM 5145 C C . ILE A 1 664 ? 11.174 21.270 -18.959 1.00 75.69 664 ILE A C 1
ATOM 5147 O O . ILE A 1 664 ? 11.551 21.181 -20.126 1.00 75.69 664 ILE A O 1
ATOM 5151 N N . PHE A 1 665 ? 11.999 21.664 -17.989 1.00 74.81 665 PHE A N 1
ATOM 5152 C CA . PHE A 1 665 ? 13.436 21.750 -18.223 1.00 74.81 665 PHE A CA 1
ATOM 5153 C C . PHE A 1 665 ? 14.004 20.348 -18.469 1.00 74.81 665 PHE A C 1
ATOM 5155 O O . PHE A 1 665 ? 13.861 19.465 -17.625 1.00 74.81 665 PHE A O 1
ATOM 5162 N N . SER A 1 666 ? 14.729 20.181 -19.576 1.00 64.56 666 SER A N 1
ATOM 5163 C CA . SER A 1 666 ? 15.455 18.943 -19.926 1.00 64.56 666 SER A CA 1
ATOM 5164 C C . SER A 1 666 ? 16.375 18.429 -18.803 1.00 64.56 666 SER A C 1
ATOM 5166 O O . SER A 1 666 ? 16.682 17.241 -18.715 1.00 64.56 666 SER A O 1
ATOM 5168 N N . SER A 1 667 ? 16.831 19.325 -17.918 1.00 65.06 667 SER A N 1
ATOM 5169 C CA . SER A 1 667 ? 17.583 18.991 -16.711 1.00 65.06 667 SER A CA 1
ATOM 5170 C C . SER A 1 667 ? 17.382 20.037 -15.614 1.00 65.06 667 SER A C 1
ATOM 5172 O O . SER A 1 667 ? 17.368 21.240 -15.878 1.00 65.06 667 SER A O 1
ATOM 5174 N N . GLY A 1 668 ? 17.311 19.588 -14.355 1.00 56.81 668 GLY A N 1
ATOM 5175 C CA . GLY A 1 668 ? 17.250 20.475 -13.184 1.00 56.81 668 GLY A CA 1
ATOM 5176 C C . GLY A 1 668 ? 18.444 21.433 -13.092 1.00 56.81 668 GLY A C 1
ATOM 5177 O O . GLY A 1 668 ? 18.270 22.587 -12.718 1.00 56.81 668 GLY A O 1
ATOM 5178 N N . VAL A 1 669 ? 19.621 21.008 -13.567 1.00 63.38 669 VAL A N 1
ATOM 5179 C CA . VAL A 1 669 ? 20.831 21.848 -13.591 1.00 63.38 669 VAL A CA 1
ATOM 5180 C C . VAL A 1 669 ? 20.652 23.067 -14.503 1.00 63.38 669 VAL A C 1
ATOM 5182 O O . VAL A 1 669 ? 21.141 24.147 -14.182 1.00 63.38 669 VAL A O 1
ATOM 5185 N N . VAL A 1 670 ? 19.919 22.929 -15.616 1.00 71.69 670 VAL A N 1
ATOM 5186 C CA . VAL A 1 670 ? 19.618 24.046 -16.533 1.00 71.69 670 VAL A CA 1
ATOM 5187 C C . VAL A 1 670 ? 18.818 25.118 -15.806 1.00 71.69 670 VAL A C 1
ATOM 5189 O O . VAL A 1 670 ? 19.189 26.291 -15.846 1.00 71.69 670 VAL A O 1
ATOM 5192 N N . ARG A 1 671 ? 17.771 24.713 -15.080 1.00 81.94 671 ARG A N 1
ATOM 5193 C CA . ARG A 1 671 ? 16.966 25.629 -14.270 1.00 81.94 671 ARG A CA 1
ATOM 5194 C C . ARG A 1 671 ? 17.807 26.311 -13.195 1.00 81.94 671 ARG A C 1
ATOM 5196 O O . ARG A 1 671 ? 17.728 27.528 -13.071 1.00 81.94 671 ARG A O 1
ATOM 5203 N N . ASP A 1 672 ? 18.590 25.555 -12.433 1.00 66.69 672 ASP A N 1
ATOM 5204 C CA . ASP A 1 672 ? 19.307 26.086 -11.268 1.00 66.69 672 ASP A CA 1
ATOM 5205 C C . ASP A 1 672 ? 20.376 27.111 -11.675 1.00 66.69 672 ASP A C 1
ATOM 5207 O O . ASP A 1 672 ? 20.493 28.170 -11.052 1.00 66.69 672 ASP A O 1
ATOM 5211 N N . VAL A 1 673 ? 21.085 26.856 -12.782 1.00 76.81 673 VAL A N 1
ATOM 5212 C CA . VAL A 1 673 ? 22.017 27.814 -13.398 1.00 76.81 673 VAL A CA 1
ATOM 5213 C C . VAL A 1 673 ? 21.295 29.097 -13.810 1.00 76.81 673 VAL A C 1
ATOM 5215 O O . VAL A 1 673 ? 21.730 30.199 -13.465 1.00 76.81 673 VAL A O 1
ATOM 5218 N N . LEU A 1 674 ? 20.176 28.969 -14.530 1.00 84.19 674 LEU A N 1
ATOM 5219 C CA . LEU A 1 674 ? 19.389 30.114 -14.990 1.00 84.19 674 LEU A CA 1
ATOM 5220 C C . LEU A 1 674 ? 18.836 30.926 -13.819 1.00 84.19 674 LEU A C 1
ATOM 5222 O O . LEU A 1 674 ? 18.953 32.148 -13.824 1.00 84.19 674 LEU A O 1
ATOM 5226 N N . TYR A 1 675 ? 18.284 30.259 -12.807 1.00 83.62 675 TYR A N 1
ATOM 5227 C CA . TYR A 1 675 ? 17.713 30.885 -11.619 1.00 83.62 675 TYR A CA 1
ATOM 5228 C C . TYR A 1 675 ? 18.787 31.614 -10.797 1.00 83.62 675 TYR A C 1
ATOM 5230 O O . TYR A 1 675 ? 18.588 32.755 -10.363 1.00 83.62 675 TYR A O 1
ATOM 5238 N N . GLY A 1 676 ? 19.958 30.988 -10.632 1.00 78.75 676 GLY A N 1
ATOM 5239 C CA . GLY A 1 676 ? 21.120 31.566 -9.956 1.00 78.75 676 GLY A CA 1
ATOM 5240 C C . GLY A 1 676 ? 21.669 32.812 -10.656 1.00 78.75 676 GLY A C 1
ATOM 5241 O O . GLY A 1 676 ? 22.043 33.775 -9.978 1.00 78.75 676 GLY A O 1
ATOM 5242 N N . ALA A 1 677 ? 21.641 32.835 -11.993 1.00 83.44 677 ALA A N 1
ATOM 5243 C CA . ALA A 1 677 ? 22.118 33.950 -12.813 1.00 83.44 677 ALA A CA 1
ATOM 5244 C C . ALA A 1 677 ? 21.230 35.211 -12.739 1.00 83.44 677 ALA A C 1
ATOM 5246 O O . ALA A 1 677 ? 21.681 36.312 -13.072 1.00 83.44 677 ALA A O 1
ATOM 5247 N N . ILE A 1 678 ? 19.977 35.103 -12.283 1.00 88.31 678 ILE A N 1
ATOM 5248 C CA . ILE A 1 678 ? 19.079 36.258 -12.144 1.00 88.31 678 ILE A CA 1
ATOM 5249 C C . ILE A 1 678 ? 19.485 37.067 -10.905 1.00 88.31 678 ILE A C 1
ATOM 5251 O O . ILE A 1 678 ? 19.713 36.527 -9.822 1.00 88.31 678 ILE A O 1
ATOM 5255 N N . SER A 1 679 ? 19.529 38.397 -11.009 1.00 90.44 679 SER A N 1
ATOM 5256 C CA . SER A 1 679 ? 19.805 39.247 -9.843 1.00 90.44 679 SER A CA 1
ATOM 5257 C C . SER A 1 679 ? 18.693 39.142 -8.788 1.00 90.44 679 SER A C 1
ATOM 5259 O O . SER A 1 679 ? 17.514 39.023 -9.124 1.00 90.44 679 SER A O 1
ATOM 5261 N N . ARG A 1 680 ? 19.038 39.253 -7.495 1.00 87.00 680 ARG A N 1
ATOM 5262 C CA . ARG A 1 680 ? 18.069 39.166 -6.377 1.00 87.00 680 ARG A CA 1
ATOM 5263 C C . ARG A 1 680 ? 16.873 40.115 -6.552 1.00 87.00 680 ARG A C 1
ATOM 5265 O O . ARG A 1 680 ? 15.738 39.732 -6.293 1.00 87.00 680 ARG A O 1
ATOM 5272 N N . ARG A 1 681 ? 17.115 41.336 -7.049 1.00 90.44 681 ARG A N 1
ATOM 5273 C CA . ARG A 1 681 ? 16.063 42.328 -7.336 1.00 90.44 681 ARG A CA 1
ATOM 5274 C C . ARG A 1 681 ? 15.117 41.870 -8.453 1.00 90.44 681 ARG A C 1
ATOM 5276 O O . ARG A 1 681 ? 13.908 42.015 -8.303 1.00 90.44 681 ARG A O 1
ATOM 5283 N N . LYS A 1 682 ? 15.649 41.325 -9.557 1.00 87.69 682 LYS A N 1
ATOM 5284 C CA . LYS A 1 682 ? 14.832 40.835 -10.683 1.00 87.69 682 LYS A CA 1
ATOM 5285 C C . LYS A 1 682 ? 14.060 39.565 -10.290 1.00 87.69 682 LYS A C 1
ATOM 5287 O O . LYS A 1 682 ? 12.884 39.486 -10.618 1.00 87.69 682 LYS A O 1
ATOM 5292 N N . ARG A 1 683 ? 14.654 38.654 -9.501 1.00 91.12 683 ARG A N 1
ATOM 5293 C CA . ARG A 1 683 ? 13.962 37.469 -8.943 1.00 91.12 683 ARG A CA 1
ATOM 5294 C C . ARG A 1 683 ? 12.738 37.849 -8.114 1.00 91.12 683 ARG A C 1
ATOM 5296 O O . ARG A 1 683 ? 11.644 37.403 -8.433 1.00 91.12 683 ARG A O 1
ATOM 5303 N N . ARG A 1 684 ? 12.903 38.737 -7.124 1.00 91.19 684 ARG A N 1
ATOM 5304 C CA . ARG A 1 684 ? 11.792 39.233 -6.286 1.00 91.19 684 ARG A CA 1
ATOM 5305 C C . ARG A 1 684 ? 10.657 39.817 -7.128 1.00 91.19 684 ARG A C 1
ATOM 5307 O O . ARG A 1 684 ? 9.494 39.487 -6.926 1.00 91.19 684 ARG A O 1
ATOM 5314 N N . SER A 1 685 ? 11.003 40.651 -8.111 1.00 91.69 685 SER A N 1
ATOM 5315 C CA . SER A 1 685 ? 10.014 41.263 -9.003 1.00 91.69 685 SER A CA 1
ATOM 5316 C C . SER A 1 685 ? 9.258 40.238 -9.854 1.00 91.69 685 SER A C 1
ATOM 5318 O O . SER A 1 685 ? 8.063 40.417 -10.069 1.00 91.69 685 SER A O 1
ATOM 5320 N N . LEU A 1 686 ? 9.936 39.203 -10.361 1.00 90.12 686 LEU A N 1
ATOM 5321 C CA . LEU A 1 686 ? 9.315 38.167 -11.191 1.00 90.12 686 LEU A CA 1
ATOM 5322 C C . LEU A 1 686 ? 8.439 37.223 -10.360 1.00 90.12 686 LEU A C 1
ATOM 5324 O O . LEU A 1 686 ? 7.322 36.941 -10.775 1.00 90.12 686 LEU A O 1
ATOM 5328 N N . HIS A 1 687 ? 8.895 36.806 -9.175 1.00 92.06 687 HIS A N 1
ATOM 5329 C CA . HIS A 1 687 ? 8.090 36.009 -8.245 1.00 92.06 687 HIS A CA 1
ATOM 5330 C C . HIS A 1 687 ? 6.807 36.727 -7.829 1.00 92.06 687 HIS A C 1
ATOM 5332 O O . HIS A 1 687 ? 5.734 36.136 -7.891 1.00 92.06 687 HIS A O 1
ATOM 5338 N N . ARG A 1 688 ? 6.901 38.022 -7.500 1.00 93.62 688 ARG A N 1
ATOM 5339 C CA . ARG A 1 688 ? 5.730 38.851 -7.195 1.00 93.62 688 ARG A CA 1
ATOM 5340 C C . ARG A 1 688 ? 4.747 38.909 -8.363 1.00 93.62 688 ARG A C 1
ATOM 5342 O O . ARG A 1 688 ? 3.576 38.608 -8.182 1.00 93.62 688 ARG A O 1
ATOM 5349 N N . LYS A 1 689 ? 5.237 39.237 -9.564 1.00 91.44 689 LYS A N 1
ATOM 5350 C CA . LYS A 1 689 ? 4.405 39.319 -10.774 1.00 91.44 689 LYS A CA 1
ATOM 5351 C C . LYS A 1 689 ? 3.729 37.979 -11.091 1.00 91.44 689 LYS A C 1
ATOM 5353 O O . LYS A 1 689 ? 2.583 37.961 -11.524 1.00 91.44 689 LYS A O 1
ATOM 5358 N N . TYR A 1 690 ? 4.431 36.865 -10.877 1.00 91.31 690 TYR A N 1
ATOM 5359 C CA . TYR A 1 690 ? 3.878 35.531 -11.095 1.00 91.31 690 TYR A CA 1
ATOM 5360 C C . TYR A 1 690 ? 2.791 35.192 -10.074 1.00 91.31 690 TYR A C 1
ATOM 5362 O O . TYR A 1 690 ? 1.703 34.775 -10.461 1.00 91.31 690 TYR A O 1
ATOM 5370 N N . ALA A 1 691 ? 3.047 35.442 -8.789 1.00 90.75 691 ALA A N 1
ATOM 5371 C CA . ALA A 1 691 ? 2.074 35.217 -7.725 1.00 90.75 691 ALA A CA 1
ATOM 5372 C C . ALA A 1 691 ? 0.783 36.027 -7.936 1.00 90.75 691 ALA A C 1
ATOM 5374 O O . ALA A 1 691 ? -0.306 35.477 -7.800 1.00 90.75 691 ALA A O 1
ATOM 5375 N N . GLU A 1 692 ? 0.894 37.299 -8.339 1.00 92.19 692 GLU A N 1
ATOM 5376 C CA . GLU A 1 692 ? -0.253 38.163 -8.667 1.00 92.19 692 GLU A CA 1
ATOM 5377 C C . GLU A 1 692 ? -1.095 37.599 -9.826 1.00 92.19 692 GLU A C 1
ATOM 5379 O O . GLU A 1 692 ? -2.327 37.650 -9.792 1.00 92.19 692 GLU A O 1
ATOM 5384 N N . GLU A 1 693 ? -0.454 37.025 -10.848 1.00 89.31 693 GLU A N 1
ATOM 5385 C CA . GLU A 1 693 ? -1.158 36.416 -11.980 1.00 89.31 693 GLU A CA 1
ATOM 5386 C C . GLU A 1 693 ? -1.842 35.097 -11.588 1.00 89.31 693 GLU A C 1
ATOM 5388 O O . GLU A 1 693 ? -3.002 34.868 -11.947 1.00 89.31 693 GLU A O 1
ATOM 5393 N N . VAL A 1 694 ? -1.165 34.255 -10.798 1.00 86.12 694 VAL A N 1
ATOM 5394 C CA . VAL A 1 694 ? -1.740 33.015 -10.250 1.00 86.12 694 VAL A CA 1
ATOM 5395 C C . VAL A 1 694 ? -2.941 33.331 -9.356 1.00 86.12 694 VAL A C 1
ATOM 5397 O O . VAL A 1 694 ? -3.995 32.711 -9.515 1.00 86.12 694 VAL A O 1
ATOM 5400 N N . GLU A 1 695 ? -2.819 34.323 -8.470 1.00 91.25 695 GLU A N 1
ATOM 5401 C CA . GLU A 1 695 ? -3.886 34.793 -7.581 1.00 91.25 695 GLU A CA 1
ATOM 5402 C C . GLU A 1 695 ? -5.096 35.295 -8.381 1.00 91.25 695 GLU A C 1
ATOM 5404 O O . GLU A 1 695 ? -6.232 34.882 -8.136 1.00 91.25 695 GLU A O 1
ATOM 5409 N N . LYS A 1 696 ? -4.865 36.137 -9.394 1.00 89.19 696 LYS A N 1
ATOM 5410 C CA . LYS A 1 696 ? -5.926 36.679 -10.249 1.00 89.19 696 LYS A CA 1
ATOM 5411 C C . LYS A 1 696 ? -6.663 35.583 -11.015 1.00 89.19 696 LYS A C 1
ATOM 5413 O O . LYS A 1 696 ? -7.897 35.593 -11.069 1.00 89.19 696 LYS A O 1
ATOM 5418 N N . ARG A 1 697 ? -5.930 34.629 -11.596 1.00 82.88 697 ARG A N 1
ATOM 5419 C CA . ARG A 1 697 ? -6.504 33.533 -12.391 1.00 82.88 697 ARG A CA 1
ATOM 5420 C C . ARG A 1 697 ? -7.349 32.580 -11.549 1.00 82.88 697 ARG A C 1
ATOM 5422 O O . ARG A 1 697 ? -8.359 32.076 -12.032 1.00 82.88 697 ARG A O 1
ATOM 5429 N N . HIS A 1 698 ? -6.964 32.372 -10.294 1.00 81.94 698 HIS A N 1
ATOM 5430 C CA . HIS A 1 698 ? -7.648 31.477 -9.362 1.00 81.94 698 HIS A CA 1
ATOM 5431 C C . HIS A 1 698 ? -8.581 32.222 -8.396 1.00 81.94 698 HIS A C 1
ATOM 5433 O O . HIS A 1 698 ? -8.928 31.680 -7.346 1.00 81.94 698 HIS A O 1
ATOM 5439 N N . SER A 1 699 ? -9.027 33.435 -8.752 1.00 77.06 699 SER A N 1
ATOM 5440 C CA . SER A 1 699 ? -9.977 34.245 -7.976 1.00 77.06 699 SER A CA 1
ATOM 5441 C C . SER A 1 699 ? -11.343 33.547 -7.848 1.00 77.06 699 SER A C 1
ATOM 5443 O O . SER A 1 699 ? -12.273 33.748 -8.623 1.00 77.06 699 SER A O 1
ATOM 5445 N N . GLY A 1 700 ? -11.445 32.648 -6.869 1.00 71.25 700 GLY A N 1
ATOM 5446 C CA . GLY A 1 700 ? -12.609 31.794 -6.620 1.00 71.25 700 GLY A CA 1
ATOM 5447 C C . GLY A 1 700 ? -12.270 30.357 -6.216 1.00 71.25 700 GLY A C 1
ATOM 5448 O O . GLY A 1 700 ? -13.169 29.651 -5.770 1.00 71.25 700 GLY A O 1
ATOM 5449 N N . ARG A 1 701 ? -11.007 29.927 -6.369 1.00 77.94 701 ARG A N 1
ATOM 5450 C CA . ARG A 1 701 ? -10.481 28.614 -5.940 1.00 77.94 701 ARG A CA 1
ATOM 5451 C C . ARG A 1 701 ? -9.019 28.700 -5.476 1.00 77.94 701 ARG A C 1
ATOM 5453 O O . ARG A 1 701 ? -8.163 27.935 -5.926 1.00 77.94 701 ARG A O 1
ATOM 5460 N N . LEU A 1 702 ? -8.708 29.695 -4.644 1.00 78.56 702 LEU A N 1
ATOM 5461 C CA . LEU A 1 702 ? -7.334 29.986 -4.208 1.00 78.56 702 LEU A CA 1
ATOM 5462 C C . LEU A 1 702 ? -6.732 28.856 -3.363 1.00 78.56 702 LEU A C 1
ATOM 5464 O O . LEU A 1 702 ? -5.519 28.674 -3.360 1.00 78.56 702 LEU A O 1
ATOM 5468 N N . GLU A 1 703 ? -7.573 28.055 -2.710 1.00 73.44 703 GLU A N 1
ATOM 5469 C CA . GLU A 1 703 ? -7.179 26.894 -1.913 1.00 73.44 703 GLU A CA 1
ATOM 5470 C C . GLU A 1 703 ? -6.354 25.857 -2.683 1.00 73.44 703 GLU A C 1
ATOM 5472 O O . GLU A 1 703 ? -5.547 25.148 -2.091 1.00 73.44 703 GLU A O 1
ATOM 5477 N N . ARG A 1 704 ? -6.487 25.810 -4.013 1.00 70.25 704 ARG A N 1
ATOM 5478 C CA . ARG A 1 704 ? -5.728 24.897 -4.882 1.00 70.25 704 ARG A CA 1
ATOM 5479 C C . ARG A 1 704 ? -4.292 25.342 -5.142 1.00 70.25 704 ARG A C 1
ATOM 5481 O O . ARG A 1 704 ? -3.492 24.551 -5.628 1.00 70.25 704 ARG A O 1
ATOM 5488 N N . VAL A 1 705 ? -3.991 26.611 -4.880 1.00 78.81 705 VAL A N 1
ATOM 5489 C CA . VAL A 1 705 ? -2.717 27.245 -5.237 1.00 78.81 705 VAL A CA 1
ATOM 5490 C C . VAL A 1 705 ? -2.040 27.913 -4.043 1.00 78.81 705 VAL A C 1
ATOM 5492 O O . VAL A 1 705 ? -1.027 28.578 -4.233 1.00 78.81 705 VAL A O 1
ATOM 5495 N N . TYR A 1 706 ? -2.531 27.719 -2.810 1.00 83.81 706 TYR A N 1
ATOM 5496 C CA . TYR A 1 706 ? -1.881 28.270 -1.614 1.00 83.81 706 TYR A CA 1
ATOM 5497 C C . TYR A 1 706 ? -0.382 27.952 -1.524 1.00 83.81 706 TYR A C 1
ATOM 5499 O O . TYR A 1 706 ? 0.366 28.902 -1.307 1.00 83.81 706 TYR A O 1
ATOM 5507 N N . PRO A 1 707 ? 0.100 26.718 -1.781 1.00 79.00 707 PRO A N 1
ATOM 5508 C CA . PRO A 1 707 ? 1.538 26.441 -1.776 1.00 79.00 707 PRO A CA 1
ATOM 5509 C C . PRO A 1 707 ? 2.328 27.330 -2.747 1.00 79.00 707 PRO A C 1
ATOM 5511 O O . PRO A 1 707 ? 3.337 27.932 -2.381 1.00 79.00 707 PRO A O 1
ATOM 5514 N N . GLN A 1 708 ? 1.820 27.495 -3.973 1.00 82.00 708 GLN A N 1
ATOM 5515 C CA . GLN A 1 708 ? 2.444 28.333 -5.001 1.00 82.00 708 GLN A CA 1
ATOM 5516 C C . GLN A 1 708 ? 2.410 29.815 -4.616 1.00 82.00 708 GLN A C 1
ATOM 5518 O O . GLN A 1 708 ? 3.403 30.520 -4.788 1.00 82.00 708 GLN A O 1
ATOM 5523 N N . LEU A 1 709 ? 1.288 30.288 -4.067 1.00 90.00 709 LEU A N 1
ATOM 5524 C CA . LEU A 1 709 ? 1.139 31.669 -3.615 1.00 90.00 709 LEU A CA 1
ATOM 5525 C C . LEU A 1 709 ? 2.075 31.970 -2.442 1.00 90.00 709 LEU A C 1
ATOM 5527 O O . LEU A 1 709 ? 2.781 32.971 -2.488 1.00 90.00 709 LEU A O 1
ATOM 5531 N N . VAL A 1 710 ? 2.147 31.100 -1.432 1.00 89.50 710 VAL A N 1
ATOM 5532 C CA . VAL A 1 710 ? 3.043 31.266 -0.275 1.00 89.50 710 VAL A CA 1
ATOM 5533 C C . VAL A 1 710 ? 4.502 31.248 -0.719 1.00 89.50 710 VAL A C 1
ATOM 5535 O O . VAL A 1 710 ? 5.266 32.146 -0.361 1.00 89.50 710 VAL A O 1
ATOM 5538 N N . HIS A 1 711 ? 4.894 30.286 -1.559 1.00 86.38 711 HIS A N 1
ATOM 5539 C CA . HIS A 1 711 ? 6.254 30.212 -2.085 1.00 86.38 711 HIS A CA 1
ATOM 5540 C C . HIS A 1 711 ? 6.617 31.468 -2.895 1.00 86.38 711 HIS A C 1
ATOM 5542 O O . HIS A 1 711 ? 7.655 32.084 -2.667 1.00 86.38 711 HIS A O 1
ATOM 5548 N N . HIS A 1 712 ? 5.767 31.909 -3.823 1.00 90.12 712 HIS A N 1
ATOM 5549 C CA . HIS A 1 712 ? 6.113 33.035 -4.690 1.00 90.12 712 HIS A CA 1
ATOM 5550 C C . HIS A 1 712 ? 5.939 34.410 -4.031 1.00 90.12 712 HIS A C 1
ATOM 5552 O O . HIS A 1 712 ? 6.739 35.302 -4.312 1.00 90.12 712 HIS A O 1
ATOM 5558 N N . PHE A 1 713 ? 4.982 34.609 -3.120 1.00 94.06 713 PHE A N 1
ATOM 5559 C CA . PHE A 1 713 ? 4.898 35.855 -2.350 1.00 94.06 713 PHE A CA 1
ATOM 5560 C C . PHE A 1 713 ? 6.025 35.979 -1.318 1.00 94.06 713 PHE A C 1
ATOM 5562 O O . PHE A 1 713 ? 6.573 37.077 -1.188 1.00 94.06 713 PHE A O 1
ATOM 5569 N N . SER A 1 714 ? 6.463 34.879 -0.688 1.00 90.56 714 SER A N 1
ATOM 5570 C CA . SER A 1 714 ? 7.629 34.907 0.213 1.00 90.56 714 SER A CA 1
ATOM 5571 C C . SER A 1 714 ? 8.920 35.224 -0.550 1.00 90.56 714 SER A C 1
ATOM 5573 O O . SER A 1 714 ? 9.633 36.166 -0.205 1.00 90.56 714 SER A O 1
ATOM 5575 N N . GLN A 1 715 ? 9.189 34.543 -1.672 1.00 89.94 715 GLN A N 1
ATOM 5576 C CA . GLN A 1 715 ? 10.330 34.867 -2.545 1.00 89.94 715 GLN A CA 1
ATOM 5577 C C . GLN A 1 715 ? 10.213 36.264 -3.185 1.00 89.94 715 GLN A C 1
ATOM 5579 O O . GLN A 1 715 ? 11.222 36.893 -3.522 1.00 89.94 715 GLN A O 1
ATOM 5584 N N . GLY A 1 716 ? 8.984 36.756 -3.358 1.00 91.38 716 GLY A N 1
ATOM 5585 C CA . GLY A 1 716 ? 8.645 38.093 -3.838 1.00 91.38 716 GLY A CA 1
ATOM 5586 C C . GLY A 1 716 ? 8.746 39.197 -2.782 1.00 91.38 716 GLY A C 1
ATOM 5587 O O . GLY A 1 716 ? 8.588 40.369 -3.143 1.00 91.38 716 GLY A O 1
ATOM 5588 N N . ASP A 1 717 ? 9.042 38.852 -1.524 1.00 89.88 717 ASP A N 1
ATOM 5589 C CA . ASP A 1 717 ? 9.139 39.786 -0.397 1.00 89.88 717 ASP A CA 1
ATOM 5590 C C . ASP A 1 717 ? 7.837 40.599 -0.244 1.00 89.88 717 ASP A C 1
ATOM 5592 O O . ASP A 1 717 ? 7.849 41.830 -0.295 1.00 89.88 717 ASP A O 1
ATOM 5596 N N . VAL A 1 718 ? 6.692 39.900 -0.203 1.00 93.25 718 VAL A N 1
ATOM 5597 C CA . VAL A 1 718 ? 5.346 40.472 -0.005 1.00 93.25 718 VAL A CA 1
ATOM 5598 C C . VAL A 1 718 ? 4.767 39.932 1.312 1.00 93.25 718 VAL A C 1
ATOM 5600 O O . VAL A 1 718 ? 4.079 38.904 1.292 1.00 93.25 718 VAL A O 1
ATOM 5603 N N . PRO A 1 719 ? 5.057 40.586 2.454 1.00 90.50 719 PRO A N 1
ATOM 5604 C CA . PRO A 1 719 ? 4.699 40.083 3.781 1.00 90.50 719 PRO A CA 1
ATOM 5605 C C . PRO A 1 719 ? 3.195 39.818 3.944 1.00 90.50 719 PRO A C 1
ATOM 5607 O O . PRO A 1 719 ? 2.813 38.691 4.251 1.00 90.50 719 PRO A O 1
ATOM 5610 N N . ASP A 1 720 ? 2.336 40.786 3.601 1.00 91.31 720 ASP A N 1
ATOM 5611 C CA . ASP A 1 720 ? 0.877 40.687 3.795 1.00 91.31 720 ASP A CA 1
ATOM 5612 C C . ASP A 1 720 ? 0.257 39.433 3.174 1.00 91.31 720 ASP A C 1
ATOM 5614 O O . ASP A 1 720 ? -0.503 38.700 3.810 1.00 91.31 720 ASP A O 1
ATOM 5618 N N . LYS A 1 721 ? 0.618 39.158 1.918 1.00 93.56 721 LYS A N 1
ATOM 5619 C CA . LYS A 1 721 ? 0.114 38.006 1.166 1.00 93.56 721 LYS A CA 1
ATOM 5620 C C . LYS A 1 721 ? 0.738 36.692 1.621 1.00 93.56 721 LYS A C 1
ATOM 5622 O O . LYS A 1 721 ? 0.062 35.664 1.594 1.00 93.56 721 LYS A O 1
ATOM 5627 N N . THR A 1 722 ? 1.996 36.722 2.057 1.00 93.69 722 THR A N 1
ATOM 5628 C CA . THR A 1 722 ? 2.681 35.545 2.607 1.00 93.69 722 THR A CA 1
ATOM 5629 C C . THR A 1 722 ? 2.020 35.102 3.910 1.00 93.69 722 THR A C 1
ATOM 5631 O O . THR A 1 722 ? 1.716 33.921 4.063 1.00 93.69 722 THR A O 1
ATOM 5634 N N . VAL A 1 723 ? 1.716 36.048 4.803 1.00 94.69 723 VAL A N 1
ATOM 5635 C CA . VAL A 1 723 ? 1.019 35.788 6.069 1.00 94.69 723 VAL A CA 1
ATOM 5636 C C . VAL A 1 723 ? -0.415 35.307 5.814 1.00 94.69 723 VAL A C 1
ATOM 5638 O O . VAL A 1 723 ? -0.802 34.254 6.322 1.00 94.69 723 VAL A O 1
ATOM 5641 N N . GLU A 1 724 ? -1.190 36.014 4.978 1.00 93.69 724 GLU A N 1
ATOM 5642 C CA . GLU A 1 724 ? -2.586 35.658 4.672 1.00 93.69 724 GLU A CA 1
ATOM 5643 C C . GLU A 1 724 ? -2.706 34.227 4.125 1.00 93.69 724 GLU A C 1
ATOM 5645 O O . GLU A 1 724 ? -3.483 33.413 4.639 1.00 93.69 724 GLU A O 1
ATOM 5650 N N . TYR A 1 725 ? -1.947 33.910 3.073 1.00 94.31 725 TYR A N 1
ATOM 5651 C CA . TYR A 1 725 ? -2.030 32.602 2.430 1.00 94.31 725 TYR A CA 1
ATOM 5652 C C . TYR A 1 725 ? -1.312 31.511 3.219 1.00 94.31 725 TYR A C 1
ATOM 5654 O O . TYR A 1 725 ? -1.781 30.374 3.212 1.00 94.31 725 TYR A O 1
ATOM 5662 N N . GLY A 1 726 ? -0.246 31.839 3.952 1.00 92.12 726 GLY A N 1
ATOM 5663 C CA . GLY A 1 726 ? 0.494 30.890 4.782 1.00 92.12 726 GLY A CA 1
ATOM 5664 C C . GLY A 1 726 ? -0.337 30.363 5.948 1.00 92.12 726 GLY A C 1
ATOM 5665 O O . GLY A 1 726 ? -0.352 29.157 6.189 1.00 92.12 726 GLY A O 1
ATOM 5666 N N . LEU A 1 727 ? -1.121 31.223 6.609 1.00 93.56 727 LEU A N 1
ATOM 5667 C CA . LEU A 1 727 ? -2.049 30.794 7.663 1.00 93.56 727 LEU A CA 1
ATOM 5668 C C . LEU A 1 727 ? -3.159 29.888 7.111 1.00 93.56 727 LEU A C 1
ATOM 5670 O O . LEU A 1 727 ? -3.468 28.849 7.699 1.00 93.56 727 LEU A O 1
ATOM 5674 N N . ARG A 1 728 ? -3.741 30.236 5.953 1.00 91.62 728 ARG A N 1
ATOM 5675 C CA . ARG A 1 728 ? -4.766 29.401 5.300 1.00 91.62 728 ARG A CA 1
ATOM 5676 C C . ARG A 1 728 ? -4.202 28.063 4.826 1.00 91.62 728 ARG A C 1
ATOM 5678 O O . ARG A 1 728 ? -4.875 27.044 4.981 1.00 91.62 728 ARG A O 1
ATOM 5685 N N . MET A 1 729 ? -2.978 28.057 4.297 1.00 88.25 729 MET A N 1
ATOM 5686 C CA . MET A 1 729 ? -2.250 26.846 3.921 1.00 88.25 729 MET A CA 1
ATOM 5687 C C . MET A 1 729 ? -2.018 25.955 5.138 1.00 88.25 729 MET A C 1
ATOM 5689 O O . MET A 1 729 ? -2.393 24.790 5.102 1.00 88.25 729 MET A O 1
ATOM 5693 N N . ALA A 1 730 ? -1.476 26.505 6.229 1.00 82.81 730 ALA A N 1
ATOM 5694 C CA . ALA A 1 730 ? -1.209 25.751 7.449 1.00 82.81 730 ALA A CA 1
ATOM 5695 C C . ALA A 1 730 ? -2.487 25.131 8.029 1.00 82.81 730 ALA A C 1
ATOM 5697 O O . ALA A 1 730 ? -2.498 23.952 8.374 1.00 82.81 730 ALA A O 1
ATOM 5698 N N . LYS A 1 731 ? -3.591 25.886 8.058 1.00 83.38 731 LYS A N 1
ATOM 5699 C CA . LYS A 1 731 ? -4.894 25.373 8.493 1.00 83.38 731 LYS A CA 1
ATOM 5700 C C . LYS A 1 731 ? -5.419 24.255 7.587 1.00 83.38 731 LYS A C 1
ATOM 5702 O O . LYS A 1 731 ? -5.790 23.200 8.081 1.00 83.38 731 LYS A O 1
ATOM 5707 N N . THR A 1 732 ? -5.398 24.461 6.270 1.00 75.62 732 THR A N 1
ATOM 5708 C CA . THR A 1 732 ? -5.857 23.449 5.300 1.00 75.62 732 THR A CA 1
ATOM 5709 C C . THR A 1 732 ? -5.005 22.178 5.381 1.00 75.62 732 THR A C 1
ATOM 5711 O O . THR A 1 732 ? -5.530 21.073 5.294 1.00 75.62 732 THR A O 1
ATOM 5714 N N . ALA A 1 733 ? -3.695 22.322 5.598 1.00 68.62 733 ALA A N 1
ATOM 5715 C CA . ALA A 1 733 ? -2.778 21.206 5.795 1.00 68.62 733 ALA A CA 1
ATOM 5716 C C . ALA A 1 733 ? -3.087 20.432 7.087 1.00 68.62 733 ALA A C 1
ATOM 5718 O O . ALA A 1 733 ? -3.072 19.203 7.066 1.00 68.62 733 ALA A O 1
ATOM 5719 N N . LEU A 1 734 ? -3.432 21.111 8.189 1.00 66.75 734 LEU A N 1
ATOM 5720 C CA . LEU A 1 734 ? -3.899 20.450 9.415 1.00 66.75 734 LEU A CA 1
ATOM 5721 C C . LEU A 1 734 ? -5.214 19.698 9.202 1.00 66.75 734 LEU A C 1
ATOM 5723 O O . LEU A 1 734 ? -5.309 18.540 9.605 1.00 66.75 734 LEU A O 1
ATOM 5727 N N . ASP A 1 735 ? -6.184 20.316 8.523 1.00 68.06 735 ASP A N 1
ATOM 5728 C CA . ASP A 1 735 ? -7.470 19.688 8.188 1.00 68.06 735 ASP A CA 1
ATOM 5729 C C . ASP A 1 735 ? -7.275 18.444 7.288 1.00 68.06 735 ASP A C 1
ATOM 5731 O O . ASP A 1 735 ? -8.041 17.484 7.362 1.00 68.06 735 ASP A O 1
ATOM 5735 N N . ALA A 1 736 ? -6.208 18.428 6.479 1.00 54.91 736 ALA A N 1
ATOM 5736 C CA . ALA A 1 736 ? -5.779 17.299 5.650 1.00 54.91 736 ALA A CA 1
ATOM 5737 C C . ALA A 1 736 ? -4.797 16.330 6.350 1.00 54.91 736 ALA A C 1
ATOM 5739 O O . ALA A 1 736 ? -4.260 15.425 5.707 1.00 54.91 736 ALA A O 1
ATOM 5740 N N . PHE A 1 737 ? -4.549 16.496 7.653 1.00 51.53 737 PHE A N 1
ATOM 5741 C CA . PHE A 1 737 ? -3.626 15.691 8.465 1.00 51.53 737 PHE A CA 1
ATOM 5742 C C . PHE A 1 737 ? -2.143 15.717 8.017 1.00 51.53 737 PHE A C 1
ATOM 5744 O O . PHE A 1 737 ? -1.381 14.788 8.299 1.00 51.53 737 PHE A O 1
ATOM 5751 N N . SER A 1 738 ? -1.703 16.798 7.366 1.00 58.81 738 SER A N 1
ATOM 5752 C CA . SER A 1 738 ? -0.328 17.042 6.897 1.00 58.81 738 SER A CA 1
ATOM 5753 C C . SER A 1 738 ? 0.465 17.890 7.903 1.00 58.81 738 SER A C 1
ATOM 5755 O O . SER A 1 738 ? 0.509 19.119 7.824 1.00 58.81 738 SER A O 1
ATOM 5757 N N . SER A 1 739 ? 1.087 17.249 8.900 1.00 68.19 739 SER A N 1
ATOM 5758 C CA . SER A 1 739 ? 1.728 17.961 10.021 1.00 68.19 739 SER A CA 1
ATOM 5759 C C . SER A 1 739 ? 2.974 18.723 9.597 1.00 68.19 739 SER A C 1
ATOM 5761 O O . SER A 1 739 ? 3.223 19.828 10.063 1.00 68.19 739 SER A O 1
ATOM 5763 N N . GLU A 1 740 ? 3.771 18.150 8.705 1.00 69.44 740 GLU A N 1
ATOM 5764 C CA . GLU A 1 740 ? 5.020 18.777 8.291 1.00 69.44 740 GLU A CA 1
ATOM 5765 C C . GLU A 1 740 ? 4.784 20.009 7.416 1.00 69.44 740 GLU A C 1
ATOM 5767 O O . GLU A 1 740 ? 5.421 21.043 7.611 1.00 69.44 740 GLU A O 1
ATOM 5772 N N . GLU A 1 741 ? 3.828 19.929 6.493 1.00 67.81 741 GLU A N 1
ATOM 5773 C CA . GLU A 1 741 ? 3.449 21.045 5.633 1.00 67.81 741 GLU A CA 1
ATOM 5774 C C . GLU A 1 741 ? 2.788 22.167 6.434 1.00 67.81 741 GLU A C 1
ATOM 5776 O O . GLU A 1 741 ? 3.130 23.335 6.243 1.00 67.81 741 GLU A O 1
ATOM 5781 N N . ALA A 1 742 ? 1.924 21.818 7.393 1.00 79.44 742 ALA A N 1
ATOM 5782 C CA . ALA A 1 742 ? 1.368 22.779 8.335 1.00 79.44 742 ALA A CA 1
ATOM 5783 C C . ALA A 1 742 ? 2.467 23.488 9.138 1.00 79.44 742 ALA A C 1
ATOM 5785 O O . ALA A 1 742 ? 2.467 24.715 9.237 1.00 79.44 742 ALA A O 1
ATOM 5786 N N . ALA A 1 743 ? 3.447 22.735 9.650 1.00 82.12 743 ALA A N 1
ATOM 5787 C CA . ALA A 1 743 ? 4.585 23.296 10.372 1.00 82.12 743 ALA A CA 1
ATOM 5788 C C . ALA A 1 743 ? 5.500 24.141 9.470 1.00 82.12 743 ALA A C 1
ATOM 5790 O O . ALA A 1 743 ? 6.053 25.144 9.920 1.00 82.12 743 ALA A O 1
ATOM 5791 N N . ARG A 1 744 ? 5.697 23.757 8.202 1.00 83.94 744 ARG A N 1
ATOM 5792 C CA . ARG A 1 744 ? 6.479 24.524 7.220 1.00 83.94 744 ARG A CA 1
ATOM 5793 C C . ARG A 1 744 ? 5.794 25.851 6.913 1.00 83.94 744 ARG A C 1
ATOM 5795 O O . ARG A 1 744 ? 6.417 26.889 7.093 1.00 83.94 744 ARG A O 1
ATOM 5802 N N . ALA A 1 745 ? 4.512 25.821 6.554 1.00 85.81 745 ALA A N 1
ATOM 5803 C CA . ALA A 1 745 ? 3.729 27.017 6.267 1.00 85.81 745 ALA A CA 1
ATOM 5804 C C . ALA A 1 745 ? 3.660 27.958 7.481 1.00 85.81 745 ALA A C 1
ATOM 5806 O O . ALA A 1 745 ? 3.919 29.150 7.340 1.00 85.81 745 ALA A O 1
ATOM 5807 N N . ALA A 1 746 ? 3.400 27.431 8.683 1.00 92.75 746 ALA A N 1
ATOM 5808 C CA . ALA A 1 746 ? 3.382 28.232 9.906 1.00 92.75 746 ALA A CA 1
ATOM 5809 C C . ALA A 1 746 ? 4.752 28.862 10.222 1.00 92.75 746 ALA A C 1
ATOM 5811 O O . ALA A 1 746 ? 4.811 30.031 10.594 1.00 92.75 746 ALA A O 1
ATOM 5812 N N . ARG A 1 747 ? 5.864 28.137 10.018 1.00 93.38 747 ARG A N 1
ATOM 5813 C CA . ARG A 1 747 ? 7.220 28.701 10.167 1.00 93.38 747 ARG A CA 1
ATOM 5814 C C . ARG A 1 747 ? 7.512 29.787 9.138 1.00 93.38 747 ARG A C 1
ATOM 5816 O O . ARG A 1 747 ? 8.017 30.833 9.521 1.00 93.38 747 ARG A O 1
ATOM 5823 N N . THR A 1 748 ? 7.139 29.580 7.874 1.00 90.31 748 THR A N 1
ATOM 5824 C CA . THR A 1 748 ? 7.262 30.616 6.840 1.00 90.31 748 THR A CA 1
ATOM 5825 C C . THR A 1 748 ? 6.474 31.866 7.215 1.00 90.31 748 THR A C 1
ATOM 5827 O O . THR A 1 748 ? 6.972 32.961 7.022 1.00 90.31 748 THR A O 1
ATOM 5830 N N . VAL A 1 749 ? 5.279 31.738 7.799 1.00 94.69 749 VAL A N 1
ATOM 5831 C CA . VAL A 1 749 ? 4.532 32.900 8.308 1.00 94.69 749 VAL A CA 1
ATOM 5832 C C . VAL A 1 749 ? 5.302 33.610 9.426 1.00 94.69 749 VAL A C 1
ATOM 5834 O O . VAL A 1 749 ? 5.444 34.827 9.382 1.00 94.69 749 VAL A O 1
ATOM 5837 N N . LEU A 1 750 ? 5.833 32.862 10.399 1.00 93.19 750 LEU A N 1
ATOM 5838 C CA . LEU A 1 750 ? 6.584 33.423 11.528 1.00 93.19 750 LEU A CA 1
ATOM 5839 C C . LEU A 1 750 ? 7.864 34.160 11.103 1.00 93.19 750 LEU A C 1
ATOM 5841 O O . LEU A 1 750 ? 8.247 35.113 11.768 1.00 93.19 750 LEU A O 1
ATOM 5845 N N . GLU A 1 751 ? 8.502 33.773 9.994 1.00 92.12 751 GLU A N 1
ATOM 5846 C CA . GLU A 1 751 ? 9.660 34.496 9.437 1.00 92.12 751 GLU A CA 1
ATOM 5847 C C . GLU A 1 751 ? 9.322 35.921 8.967 1.00 92.12 751 GLU A C 1
ATOM 5849 O O . GLU A 1 751 ? 10.215 36.761 8.912 1.00 92.12 751 GLU A O 1
ATOM 5854 N N . PHE A 1 752 ? 8.056 36.195 8.627 1.00 91.25 752 PHE A N 1
ATOM 5855 C CA . PHE A 1 752 ? 7.578 37.509 8.169 1.00 91.25 752 PHE A CA 1
ATOM 5856 C C . PHE A 1 752 ? 6.830 38.299 9.257 1.00 91.25 752 PHE A C 1
ATOM 5858 O O . PHE A 1 752 ? 6.463 39.449 9.024 1.00 91.25 752 PHE A O 1
ATOM 5865 N N . LEU A 1 753 ? 6.588 37.690 10.421 1.00 90.06 753 LEU A N 1
ATOM 5866 C CA . LEU A 1 753 ? 5.958 38.315 11.586 1.00 90.06 753 LEU A CA 1
ATOM 5867 C C . LEU A 1 753 ? 7.029 38.682 12.622 1.00 90.06 753 LEU A C 1
ATOM 5869 O O . LEU A 1 753 ? 7.064 38.124 13.718 1.00 90.06 753 LEU A O 1
ATOM 5873 N N . ASP A 1 754 ? 7.934 39.585 12.248 1.00 81.88 754 ASP A N 1
ATOM 5874 C CA . ASP A 1 754 ? 8.987 40.113 13.120 1.00 81.88 754 ASP A CA 1
ATOM 5875 C C . ASP A 1 754 ? 8.636 41.509 13.678 1.00 81.88 754 ASP A C 1
ATOM 5877 O O . ASP A 1 754 ? 7.509 41.990 13.550 1.00 81.88 754 ASP A O 1
ATOM 5881 N N . GLU A 1 755 ? 9.594 42.175 14.334 1.00 72.38 755 GLU A N 1
ATOM 5882 C CA . GLU A 1 755 ? 9.392 43.521 14.896 1.00 72.38 755 GLU A CA 1
ATOM 5883 C C . GLU A 1 755 ? 9.102 44.600 13.827 1.00 72.38 755 GLU A C 1
ATOM 5885 O O . GLU A 1 755 ? 8.654 45.691 14.184 1.00 72.38 755 GLU A O 1
ATOM 5890 N N . GLU A 1 756 ? 9.341 44.321 12.538 1.00 76.69 756 GLU A N 1
ATOM 5891 C CA . GLU A 1 756 ? 9.086 45.232 11.413 1.00 76.69 756 GLU A CA 1
ATOM 5892 C C . GLU A 1 756 ? 7.683 45.039 10.792 1.00 76.69 756 GLU A C 1
ATOM 5894 O O . GLU A 1 756 ? 7.296 45.797 9.898 1.00 76.69 756 GLU A O 1
ATOM 5899 N N . TRP A 1 757 ? 6.889 44.069 11.265 1.00 86.06 757 TRP A N 1
ATOM 5900 C CA . TRP A 1 757 ? 5.527 43.808 10.788 1.00 86.06 757 TRP A CA 1
ATOM 5901 C C . TRP A 1 757 ? 4.531 44.910 11.203 1.00 86.06 757 TRP A C 1
ATOM 5903 O O . TRP A 1 757 ? 4.290 45.149 12.385 1.00 86.06 757 TRP A O 1
ATOM 5913 N N . GLU A 1 758 ? 3.895 45.558 10.219 1.00 81.94 758 GLU A N 1
ATOM 5914 C CA . GLU A 1 758 ? 2.925 46.651 10.435 1.00 81.94 758 GLU A CA 1
ATOM 5915 C C . GLU A 1 758 ? 1.458 46.176 10.584 1.00 81.94 758 GLU A C 1
ATOM 5917 O O . GLU A 1 758 ? 0.560 46.996 10.796 1.00 81.94 758 GLU A O 1
ATOM 5922 N N . GLY A 1 759 ? 1.188 44.871 10.439 1.00 84.25 759 GLY A N 1
ATOM 5923 C CA . GLY A 1 759 ? -0.159 44.291 10.509 1.00 84.25 759 GLY A CA 1
ATOM 5924 C C . GLY A 1 759 ? -0.596 43.880 11.922 1.00 84.25 759 GLY A C 1
ATOM 5925 O O . GLY A 1 759 ? -0.032 44.317 12.918 1.00 84.25 759 GLY A O 1
ATOM 5926 N N . ASP A 1 760 ? -1.624 43.028 12.025 1.00 87.62 760 ASP A N 1
ATOM 5927 C CA . ASP A 1 760 ? -2.152 42.562 13.319 1.00 87.62 760 ASP A CA 1
ATOM 5928 C C . ASP A 1 760 ? -1.130 41.654 14.046 1.00 87.62 760 ASP A C 1
ATOM 5930 O O . ASP A 1 760 ? -0.829 40.566 13.535 1.00 87.62 760 ASP A O 1
ATOM 5934 N N . PRO A 1 761 ? -0.605 42.046 15.227 1.00 84.69 761 PRO A N 1
ATOM 5935 C CA . PRO A 1 761 ? 0.343 41.234 15.993 1.00 84.69 761 PRO A CA 1
ATOM 5936 C C . PRO A 1 761 ? -0.258 39.915 16.505 1.00 84.69 761 PRO A C 1
ATOM 5938 O O . PRO A 1 761 ? 0.471 38.963 16.786 1.00 84.69 761 PRO A O 1
ATOM 5941 N N . ALA A 1 762 ? -1.589 39.801 16.592 1.00 88.69 762 ALA A N 1
ATOM 5942 C CA . ALA A 1 762 ? -2.254 38.573 17.025 1.00 88.69 762 ALA A CA 1
ATOM 5943 C C . ALA A 1 762 ? -2.092 37.408 16.030 1.00 88.69 762 ALA A C 1
ATOM 5945 O O . ALA A 1 762 ? -2.299 36.248 16.408 1.00 88.69 762 ALA A O 1
ATOM 5946 N N . LEU A 1 763 ? -1.707 37.689 14.778 1.00 92.38 763 LEU A N 1
ATOM 5947 C CA . LEU A 1 763 ? -1.427 36.675 13.756 1.00 92.38 763 LEU A CA 1
ATOM 5948 C C . LEU A 1 763 ? -0.198 35.826 14.100 1.00 92.38 763 LEU A C 1
ATOM 5950 O O . LEU A 1 763 ? -0.169 34.644 13.756 1.00 92.38 763 LEU A O 1
ATOM 5954 N N . GLU A 1 764 ? 0.768 36.373 14.848 1.00 93.12 764 GLU A N 1
ATOM 5955 C CA . GLU A 1 764 ? 1.912 35.604 15.362 1.00 93.12 764 GLU A CA 1
ATOM 5956 C C . GLU A 1 764 ? 1.407 34.505 16.307 1.00 93.12 764 GLU A C 1
ATOM 5958 O O . GLU A 1 764 ? 1.790 33.339 16.202 1.00 93.12 764 GLU A O 1
ATOM 5963 N N . GLY A 1 765 ? 0.438 34.852 17.158 1.00 91.94 765 GLY A N 1
ATOM 5964 C CA . GLY A 1 765 ? -0.266 33.900 18.008 1.00 91.94 765 GLY A CA 1
ATOM 5965 C C . GLY A 1 765 ? -1.026 32.825 17.221 1.00 91.94 765 GLY A C 1
ATOM 5966 O O . GLY A 1 765 ? -1.013 31.667 17.628 1.00 91.94 765 GLY A O 1
ATOM 5967 N N . GLU A 1 766 ? -1.658 33.159 16.088 1.00 93.06 766 GLU A N 1
ATOM 5968 C CA . GLU A 1 766 ? -2.323 32.157 15.225 1.00 93.06 766 GLU A CA 1
ATOM 5969 C C . GLU A 1 766 ? -1.332 31.186 14.605 1.00 93.06 766 GLU A C 1
ATOM 5971 O O . GLU A 1 766 ? -1.549 29.975 14.653 1.00 93.06 766 GLU A O 1
ATOM 5976 N N . ALA A 1 767 ? -0.240 31.709 14.045 1.00 94.94 767 ALA A N 1
ATOM 5977 C CA . ALA A 1 767 ? 0.797 30.892 13.436 1.00 94.94 767 ALA A CA 1
ATOM 5978 C C . ALA A 1 767 ? 1.399 29.922 14.464 1.00 94.94 767 ALA A C 1
ATOM 5980 O O . ALA A 1 767 ? 1.577 28.744 14.161 1.00 94.94 767 ALA A O 1
ATOM 5981 N N . GLN A 1 768 ? 1.621 30.379 15.702 1.00 96.06 768 GLN A N 1
ATOM 5982 C CA . GLN A 1 768 ? 2.082 29.531 16.805 1.00 96.06 768 GLN A CA 1
ATOM 5983 C C . GLN A 1 768 ? 1.051 28.462 17.220 1.00 96.06 768 GLN A C 1
ATOM 5985 O O . GLN A 1 768 ? 1.446 27.331 17.495 1.00 96.06 768 GLN A O 1
ATOM 5990 N N . ILE A 1 769 ? -0.261 28.755 17.219 1.00 92.44 769 ILE A N 1
ATOM 5991 C CA . ILE A 1 769 ? -1.304 27.729 17.455 1.00 92.44 769 ILE A CA 1
ATOM 5992 C C . ILE A 1 769 ? -1.246 26.651 16.370 1.00 92.44 769 ILE A C 1
ATOM 5994 O O . ILE A 1 769 ? -1.235 25.462 16.689 1.00 92.44 769 ILE A O 1
ATOM 5998 N N . LEU A 1 770 ? -1.196 27.053 15.097 1.00 92.75 770 LEU A N 1
ATOM 5999 C CA . LEU A 1 770 ? -1.151 26.118 13.968 1.00 92.75 770 LEU A CA 1
ATOM 6000 C C . LEU A 1 770 ? 0.135 25.278 14.003 1.00 92.75 770 LEU A C 1
ATOM 6002 O O . LEU A 1 770 ? 0.089 24.067 13.789 1.00 92.75 770 LEU A O 1
ATOM 6006 N N . LEU A 1 771 ? 1.269 25.890 14.354 1.00 94.06 771 LEU A N 1
ATOM 6007 C CA . LEU A 1 771 ? 2.542 25.195 14.551 1.00 94.06 771 LEU A CA 1
ATOM 6008 C C . LEU A 1 771 ? 2.476 24.198 15.720 1.00 94.06 771 LEU A C 1
ATOM 6010 O O . LEU A 1 771 ? 2.959 23.073 15.599 1.00 94.06 771 LEU A O 1
ATOM 6014 N N . ALA A 1 772 ? 1.835 24.569 16.830 1.00 88.31 772 ALA A N 1
ATOM 6015 C CA . ALA A 1 772 ? 1.635 23.679 17.969 1.00 88.31 772 ALA A CA 1
ATOM 6016 C C . ALA A 1 772 ? 0.762 22.469 17.613 1.00 88.31 772 ALA A C 1
ATOM 6018 O O . ALA A 1 772 ? 1.109 21.334 17.940 1.00 88.31 772 ALA A O 1
ATOM 6019 N N . GLN A 1 773 ? -0.344 22.691 16.897 1.00 81.94 773 GLN A N 1
ATOM 6020 C CA . GLN A 1 773 ? -1.213 21.624 16.391 1.00 81.94 773 GLN A CA 1
ATOM 6021 C C . GLN A 1 773 ? -0.459 20.699 15.428 1.00 81.94 773 GLN A C 1
ATOM 6023 O O . GLN A 1 773 ? -0.591 19.478 15.515 1.00 81.94 773 GLN A O 1
ATOM 6028 N N . ALA A 1 774 ? 0.383 21.270 14.565 1.00 75.81 774 ALA A N 1
ATOM 6029 C CA . ALA A 1 774 ? 1.214 20.523 13.633 1.00 75.81 774 ALA A CA 1
ATOM 6030 C C . ALA A 1 774 ? 2.225 19.621 14.359 1.00 75.81 774 ALA A C 1
ATOM 6032 O O . ALA A 1 774 ? 2.279 18.421 14.089 1.00 75.81 774 ALA A O 1
ATOM 6033 N N . HIS A 1 775 ? 2.973 20.155 15.330 1.00 76.62 775 HIS A N 1
ATOM 6034 C CA . HIS A 1 775 ? 3.909 19.367 16.139 1.00 76.62 775 HIS A CA 1
ATOM 6035 C C . HIS A 1 775 ? 3.203 18.290 16.970 1.00 76.62 775 HIS A C 1
ATOM 6037 O O . HIS A 1 775 ? 3.668 17.149 17.009 1.00 76.62 775 HIS A O 1
ATOM 6043 N N . ARG A 1 776 ? 2.040 18.605 17.560 1.00 77.44 776 ARG A N 1
ATOM 6044 C CA . ARG A 1 776 ? 1.236 17.637 18.324 1.00 77.44 776 ARG A CA 1
ATOM 6045 C C . ARG A 1 776 ? 0.798 16.480 17.428 1.00 77.44 776 ARG A C 1
ATOM 6047 O O . ARG A 1 776 ? 0.928 15.324 17.815 1.00 77.44 776 ARG A O 1
ATOM 6054 N N . MET A 1 777 ? 0.362 16.778 16.202 1.00 65.75 777 MET A N 1
ATOM 6055 C CA . MET A 1 777 ? -0.012 15.776 15.199 1.00 65.75 777 MET A CA 1
ATOM 6056 C C . MET A 1 777 ? 1.182 14.959 14.675 1.00 65.75 777 MET A C 1
ATOM 6058 O O . MET A 1 777 ? 1.012 13.801 14.290 1.00 65.75 777 MET A O 1
ATOM 6062 N N . ALA A 1 778 ? 2.389 15.530 14.679 1.00 59.62 778 ALA A N 1
ATOM 6063 C CA . ALA A 1 778 ? 3.631 14.822 14.367 1.00 59.62 778 ALA A CA 1
ATOM 6064 C C . ALA A 1 778 ? 4.144 13.943 15.528 1.00 59.62 778 ALA A C 1
ATOM 6066 O O . ALA A 1 778 ? 5.076 13.166 15.332 1.00 59.62 778 ALA A O 1
ATOM 6067 N N . GLY A 1 779 ? 3.552 14.054 16.724 1.00 60.94 779 GLY A N 1
ATOM 6068 C CA . GLY A 1 779 ? 3.999 13.363 17.936 1.00 60.94 779 GLY A CA 1
ATOM 6069 C C . GLY A 1 779 ? 5.169 14.044 18.659 1.00 60.94 779 GLY A C 1
ATOM 6070 O O . GLY A 1 779 ? 5.656 13.511 19.653 1.00 60.94 779 GLY A O 1
ATOM 6071 N N . ASP A 1 780 ? 5.603 15.223 18.205 1.00 77.69 780 ASP A N 1
ATOM 6072 C CA . ASP A 1 780 ? 6.613 16.041 18.883 1.00 77.69 780 ASP A CA 1
ATOM 6073 C C . ASP A 1 780 ? 5.938 16.913 19.951 1.00 77.69 780 ASP A C 1
ATOM 6075 O O . ASP A 1 780 ? 5.662 18.101 19.762 1.00 77.69 780 ASP A O 1
ATOM 6079 N N . LEU A 1 781 ? 5.599 16.277 21.074 1.00 74.12 781 LEU A N 1
ATOM 6080 C CA . LEU A 1 781 ? 4.842 16.914 22.154 1.00 74.12 781 LEU A CA 1
ATOM 6081 C C . LEU A 1 781 ? 5.622 18.050 22.836 1.00 74.12 781 LEU A C 1
ATOM 6083 O O . LEU A 1 781 ? 5.010 18.978 23.362 1.00 74.12 781 LEU A O 1
ATOM 6087 N N . ASP A 1 782 ? 6.956 18.013 22.802 1.00 83.56 782 ASP A N 1
ATOM 6088 C CA . ASP A 1 782 ? 7.802 19.059 23.379 1.00 83.56 782 ASP A CA 1
ATOM 6089 C C . ASP A 1 782 ? 7.772 20.334 22.534 1.00 83.56 782 ASP A C 1
ATOM 6091 O O . ASP A 1 782 ? 7.509 21.416 23.067 1.00 83.56 782 ASP A O 1
ATOM 6095 N N . ALA A 1 783 ? 7.973 20.221 21.217 1.00 82.94 783 ALA A N 1
ATOM 6096 C CA . ALA A 1 783 ? 7.858 21.365 20.315 1.00 82.94 783 ALA A CA 1
ATOM 6097 C C . ALA A 1 783 ? 6.427 21.927 20.289 1.00 82.94 783 ALA A C 1
ATOM 6099 O O . ALA A 1 783 ? 6.235 23.146 20.281 1.00 82.94 783 ALA A O 1
ATOM 6100 N N . ALA A 1 784 ? 5.420 21.048 20.351 1.00 83.69 784 ALA A N 1
ATOM 6101 C CA . ALA A 1 784 ? 4.015 21.437 20.418 1.00 83.69 784 ALA A CA 1
ATOM 6102 C C . ALA A 1 784 ? 3.694 22.255 21.672 1.00 83.69 784 ALA A C 1
ATOM 6104 O O . ALA A 1 784 ? 3.035 23.292 21.586 1.00 83.69 784 ALA A O 1
ATOM 6105 N N . LEU A 1 785 ? 4.196 21.819 22.831 1.00 90.62 785 LEU A N 1
ATOM 6106 C CA . LEU A 1 785 ? 4.013 22.527 24.092 1.00 90.62 785 LEU A CA 1
ATOM 6107 C C . LEU A 1 785 ? 4.665 23.915 24.054 1.00 90.62 785 LEU A C 1
ATOM 6109 O O . LEU A 1 785 ? 4.032 24.898 24.438 1.00 90.62 785 LEU A O 1
ATOM 6113 N N . ILE A 1 786 ? 5.898 24.012 23.544 1.00 94.06 786 ILE A N 1
ATOM 6114 C CA . ILE A 1 786 ? 6.626 25.286 23.422 1.00 94.06 786 ILE A CA 1
ATOM 6115 C C . ILE A 1 786 ? 5.852 26.277 22.542 1.00 94.06 786 ILE A C 1
ATOM 6117 O O . ILE A 1 786 ? 5.667 27.432 22.936 1.00 94.06 786 ILE A O 1
ATOM 6121 N N . ALA A 1 787 ? 5.379 25.832 21.376 1.00 94.00 787 ALA A N 1
ATOM 6122 C CA . ALA A 1 787 ? 4.616 26.670 20.455 1.00 94.00 787 ALA A CA 1
ATOM 6123 C C . ALA A 1 787 ? 3.256 27.092 21.049 1.00 94.00 787 ALA A C 1
ATOM 6125 O O . ALA A 1 787 ? 2.882 28.261 20.963 1.00 94.00 787 ALA A O 1
ATOM 6126 N N . ALA A 1 788 ? 2.545 26.190 21.738 1.00 93.19 788 ALA A N 1
ATOM 6127 C CA . ALA A 1 788 ? 1.261 26.504 22.371 1.00 93.19 788 ALA A CA 1
ATOM 6128 C C . ALA A 1 788 ? 1.404 27.521 23.522 1.00 93.19 788 ALA A C 1
ATOM 6130 O O . ALA A 1 788 ? 0.602 28.450 23.642 1.00 93.19 788 ALA A O 1
ATOM 6131 N N . GLU A 1 789 ? 2.453 27.406 24.345 1.00 94.00 789 GLU A N 1
ATOM 6132 C CA . GLU A 1 789 ? 2.753 28.390 25.395 1.00 94.00 789 GLU A CA 1
ATOM 6133 C C . GLU A 1 789 ? 3.204 29.742 24.820 1.00 94.00 789 GLU A C 1
ATOM 6135 O O . GLU A 1 789 ? 2.896 30.795 25.387 1.00 94.00 789 GLU A O 1
ATOM 6140 N N . ALA A 1 790 ? 3.935 29.745 23.699 1.00 94.31 790 ALA A N 1
ATOM 6141 C CA . ALA A 1 790 ? 4.276 30.972 22.981 1.00 94.31 790 ALA A CA 1
ATOM 6142 C C . ALA A 1 790 ? 3.015 31.670 22.449 1.00 94.31 790 ALA A C 1
ATOM 6144 O O . ALA A 1 790 ? 2.826 32.855 22.728 1.00 94.31 790 ALA A O 1
ATOM 6145 N N . ALA A 1 791 ? 2.118 30.926 21.793 1.00 94.94 791 ALA A N 1
ATOM 6146 C CA . ALA A 1 791 ? 0.831 31.433 21.324 1.00 94.94 791 ALA A CA 1
ATOM 6147 C C . ALA A 1 791 ? -0.001 32.056 22.451 1.00 94.94 791 ALA A C 1
ATOM 6149 O O . ALA A 1 791 ? -0.491 33.175 22.307 1.00 94.94 791 ALA A O 1
ATOM 6150 N N . GLY A 1 792 ? -0.133 31.353 23.584 1.00 92.19 792 GLY A N 1
ATOM 6151 C CA . GLY A 1 792 ? -0.860 31.849 24.752 1.00 92.19 792 GLY A CA 1
ATOM 6152 C C . GLY A 1 792 ? -0.311 33.191 25.238 1.00 92.19 792 GLY A C 1
ATOM 6153 O O . GLY A 1 792 ? -1.058 34.161 25.325 1.00 92.19 792 GLY A O 1
ATOM 6154 N N . ARG A 1 793 ? 1.011 33.285 25.449 1.00 92.94 793 ARG A N 1
ATOM 6155 C CA . ARG A 1 793 ? 1.665 34.523 25.912 1.00 92.94 793 ARG A CA 1
ATOM 6156 C C . ARG A 1 793 ? 1.482 35.698 24.950 1.00 92.94 793 ARG A C 1
ATOM 6158 O O . ARG A 1 793 ? 1.241 36.814 25.407 1.00 92.94 793 ARG A O 1
ATOM 6165 N N . ILE A 1 794 ? 1.615 35.463 23.643 1.00 92.38 794 ILE A N 1
ATOM 6166 C CA . ILE A 1 794 ? 1.440 36.504 22.619 1.00 92.38 794 ILE A CA 1
ATOM 6167 C C . ILE A 1 794 ? -0.010 37.000 22.631 1.00 92.38 794 ILE A C 1
ATOM 6169 O O . ILE A 1 794 ? -0.253 38.196 22.756 1.00 92.38 794 ILE A O 1
ATOM 6173 N N . LEU A 1 795 ? -0.985 36.090 22.591 1.00 92.50 795 LEU A N 1
ATOM 6174 C CA . LEU A 1 795 ? -2.404 36.449 22.537 1.00 92.50 795 LEU A CA 1
ATOM 6175 C C . LEU A 1 795 ? -2.896 37.129 23.822 1.00 92.50 795 LEU A C 1
ATOM 6177 O O . LEU A 1 795 ? -3.768 37.993 23.751 1.00 92.50 795 LEU A O 1
ATOM 6181 N N . GLU A 1 796 ? -2.338 36.787 24.986 1.00 90.12 796 GLU A N 1
ATOM 6182 C CA . GLU A 1 796 ? -2.607 37.503 26.240 1.00 90.12 796 GLU A CA 1
ATOM 6183 C C . GLU A 1 796 ? -2.033 38.920 26.235 1.00 90.12 796 GLU A C 1
ATOM 6185 O O . GLU A 1 796 ? -2.727 39.852 26.648 1.00 90.12 796 GLU A O 1
ATOM 6190 N N . ARG A 1 797 ? -0.797 39.100 25.744 1.00 91.00 797 ARG A N 1
ATOM 6191 C CA . ARG A 1 797 ? -0.157 40.420 25.612 1.00 91.00 797 ARG A CA 1
ATOM 6192 C C . ARG A 1 797 ? -0.989 41.351 24.729 1.00 91.00 797 ARG A C 1
ATOM 6194 O O . ARG A 1 797 ? -1.196 42.504 25.095 1.00 91.00 797 ARG A O 1
ATOM 6201 N N . GLU A 1 798 ? -1.525 40.822 23.632 1.00 89.94 798 GLU A N 1
ATOM 6202 C CA . GLU A 1 798 ? -2.381 41.558 22.694 1.00 89.94 798 GLU A CA 1
ATOM 6203 C C . GLU A 1 798 ? -3.869 41.603 23.119 1.00 89.94 798 GLU A C 1
ATOM 6205 O O . GLU A 1 798 ? -4.718 42.094 22.384 1.00 89.94 798 GLU A O 1
ATOM 6210 N N . SER A 1 799 ? -4.223 41.125 24.322 1.00 89.25 799 SER A N 1
ATOM 6211 C CA . SER A 1 799 ? -5.593 41.148 24.879 1.00 89.25 799 SER A CA 1
ATOM 6212 C C . SER A 1 799 ? -6.653 40.332 24.106 1.00 89.25 799 SER A C 1
ATOM 6214 O O . SER A 1 799 ? -7.857 40.567 24.243 1.00 89.25 799 SER A O 1
ATOM 6216 N N . HIS A 1 800 ? -6.248 39.310 23.345 1.00 89.06 800 HIS A N 1
ATOM 6217 C CA . HIS A 1 800 ? -7.137 38.373 22.642 1.00 89.06 800 HIS A CA 1
ATOM 6218 C C . HIS A 1 800 ? -7.511 37.160 23.516 1.00 89.06 800 HIS A C 1
ATOM 6220 O O . HIS A 1 800 ? -7.229 36.007 23.179 1.00 89.06 800 HIS A O 1
ATOM 6226 N N . TYR A 1 801 ? -8.189 37.409 24.641 1.00 85.38 801 TYR A N 1
ATOM 6227 C CA . TYR A 1 801 ? -8.392 36.417 25.709 1.00 85.38 801 TYR A CA 1
ATOM 6228 C C . TYR A 1 801 ? -9.072 35.104 25.279 1.00 85.38 801 TYR A C 1
ATOM 6230 O O . TYR A 1 801 ? -8.628 34.040 25.689 1.00 85.38 801 TYR A O 1
ATOM 6238 N N . SER A 1 802 ? -10.098 35.126 24.420 1.00 84.50 802 SER A N 1
ATOM 6239 C CA . SER A 1 802 ? -10.760 33.884 23.957 1.00 84.50 802 SER A CA 1
ATOM 6240 C C . SER A 1 802 ? -9.811 32.974 23.159 1.00 84.50 802 SER A C 1
ATOM 6242 O O . SER A 1 802 ? -9.793 31.755 23.333 1.00 84.50 802 SER A O 1
ATOM 6244 N N . ARG A 1 803 ? -8.949 33.567 22.327 1.00 86.00 803 ARG A N 1
ATOM 6245 C CA . ARG A 1 803 ? -7.958 32.819 21.542 1.00 86.00 803 ARG A CA 1
ATOM 6246 C C . ARG A 1 803 ? -6.765 32.393 22.393 1.00 86.00 803 ARG A C 1
ATOM 6248 O O . ARG A 1 803 ? -6.255 31.293 22.202 1.00 86.00 803 ARG A O 1
ATOM 6255 N N . ALA A 1 804 ? -6.372 33.214 23.367 1.00 90.12 804 ALA A N 1
ATOM 6256 C CA . ALA A 1 804 ? -5.382 32.839 24.371 1.00 90.12 804 ALA A CA 1
ATOM 6257 C C . ALA A 1 804 ? -5.826 31.607 25.176 1.00 90.12 804 ALA A C 1
ATOM 6259 O O . ALA A 1 804 ? -5.036 30.686 25.358 1.00 90.12 804 ALA A O 1
ATOM 6260 N N . VAL A 1 805 ? -7.101 31.538 25.578 1.00 90.69 805 VAL A N 1
ATOM 6261 C CA . VAL A 1 805 ? -7.677 30.362 26.255 1.00 90.69 805 VAL A CA 1
ATOM 6262 C C . VAL A 1 805 ? -7.552 29.113 25.389 1.00 90.69 805 VAL A C 1
ATOM 6264 O O . VAL A 1 805 ? -7.120 28.079 25.888 1.00 90.69 805 VAL A O 1
ATOM 6267 N N . THR A 1 806 ? -7.839 29.215 24.088 1.00 86.69 806 THR A N 1
ATOM 6268 C CA . THR A 1 806 ? -7.688 28.091 23.146 1.00 86.69 806 THR A CA 1
ATOM 6269 C C . THR A 1 806 ? -6.234 27.597 23.084 1.00 86.69 806 THR A C 1
ATOM 6271 O O . THR A 1 806 ? -5.982 26.396 23.168 1.00 86.69 806 THR A O 1
ATOM 6274 N N . ALA A 1 807 ? -5.265 28.515 22.986 1.00 90.62 807 ALA A N 1
ATOM 6275 C CA . ALA A 1 807 ? -3.839 28.181 22.948 1.00 90.62 807 ALA A CA 1
ATOM 6276 C C . ALA A 1 807 ? -3.332 27.566 24.264 1.00 90.62 807 ALA A C 1
ATOM 6278 O O . ALA A 1 807 ? -2.613 26.568 24.256 1.00 90.62 807 ALA A O 1
ATOM 6279 N N . LEU A 1 808 ? -3.728 28.135 25.404 1.00 93.38 808 LEU A N 1
ATOM 6280 C CA . LEU A 1 808 ? -3.341 27.638 26.723 1.00 93.38 808 LEU A CA 1
ATOM 6281 C C . LEU A 1 808 ? -3.983 26.280 27.030 1.00 93.38 808 LEU A C 1
ATOM 6283 O O . LEU A 1 808 ? -3.351 25.435 27.661 1.00 93.38 808 LEU A O 1
ATOM 6287 N N . LEU A 1 809 ? -5.217 26.049 26.573 1.00 89.19 809 LEU A N 1
ATOM 6288 C CA . LEU A 1 809 ? -5.891 24.760 26.710 1.00 89.19 809 LEU A CA 1
ATOM 6289 C C . LEU A 1 809 ? -5.170 23.685 25.891 1.00 89.19 809 LEU A C 1
ATOM 6291 O O . LEU A 1 809 ? -4.864 22.617 26.419 1.00 89.19 809 LEU A O 1
ATOM 6295 N N . LEU A 1 810 ? -4.796 24.010 24.648 1.00 87.31 810 LEU A N 1
ATOM 6296 C CA . LEU A 1 810 ? -3.939 23.167 23.814 1.00 87.31 810 LEU A CA 1
ATOM 6297 C C . LEU A 1 810 ? -2.605 22.850 24.516 1.00 87.31 810 LEU A C 1
ATOM 6299 O O . LEU A 1 810 ? -2.178 21.695 24.510 1.00 87.31 810 LEU A O 1
ATOM 6303 N N . ALA A 1 811 ? -1.969 23.831 25.164 1.00 91.81 811 ALA A N 1
ATOM 6304 C CA . ALA A 1 811 ? -0.749 23.614 25.944 1.00 91.81 811 ALA A CA 1
ATOM 6305 C C . ALA A 1 811 ? -0.983 22.656 27.127 1.00 91.81 811 ALA A C 1
ATOM 6307 O O . ALA A 1 811 ? -0.211 21.716 27.314 1.00 91.81 811 ALA A O 1
ATOM 6308 N N . ALA A 1 812 ? -2.056 22.853 27.904 1.00 87.88 812 ALA A N 1
ATOM 6309 C CA . ALA A 1 812 ? -2.386 22.014 29.058 1.00 87.88 812 ALA A CA 1
ATOM 6310 C C . ALA A 1 812 ? -2.628 20.551 28.654 1.00 87.88 812 ALA A C 1
ATOM 6312 O O . ALA A 1 812 ? -2.078 19.638 29.266 1.00 87.88 812 ALA A O 1
ATOM 6313 N N . GLU A 1 813 ? -3.395 20.322 27.589 1.00 83.31 813 GLU A N 1
ATOM 6314 C CA . GLU A 1 813 ? -3.626 18.979 27.054 1.00 83.31 813 GLU A CA 1
ATOM 6315 C C . GLU A 1 813 ? -2.352 18.336 26.506 1.00 83.31 813 GLU A C 1
ATOM 6317 O O . GLU A 1 813 ? -2.128 17.142 26.695 1.00 83.31 813 GLU A O 1
ATOM 6322 N N . THR A 1 814 ? -1.508 19.118 25.831 1.00 78.94 814 THR A N 1
ATOM 6323 C CA . THR A 1 814 ? -0.246 18.622 25.270 1.00 78.94 814 THR A CA 1
ATOM 6324 C C . THR A 1 814 ? 0.722 18.229 26.387 1.00 78.94 814 THR A C 1
ATOM 6326 O O . THR A 1 814 ? 1.328 17.163 26.322 1.00 78.94 814 THR A O 1
ATOM 6329 N N . ALA A 1 815 ? 0.821 19.031 27.453 1.00 81.50 815 ALA A N 1
ATOM 6330 C CA . ALA A 1 815 ? 1.606 18.694 28.641 1.00 81.50 815 ALA A CA 1
ATOM 6331 C C . ALA A 1 815 ? 1.078 17.426 29.333 1.00 81.50 815 ALA A C 1
ATOM 6333 O O . ALA A 1 815 ? 1.870 16.569 29.737 1.00 81.50 815 ALA A O 1
ATOM 6334 N N . TRP A 1 816 ? -0.248 17.269 29.406 1.00 81.25 816 TRP A N 1
ATOM 6335 C CA . TRP A 1 816 ? -0.878 16.068 29.950 1.00 81.25 816 TRP A CA 1
ATOM 6336 C C . TRP A 1 816 ? -0.518 14.825 29.129 1.00 81.25 816 TRP A C 1
ATOM 6338 O O . TRP A 1 816 ? -0.052 13.828 29.681 1.00 81.25 816 TRP A O 1
ATOM 6348 N N . GLN A 1 817 ? -0.644 14.909 27.801 1.00 74.69 817 GLN A N 1
ATOM 6349 C CA . GLN A 1 817 ? -0.245 13.842 26.878 1.00 74.69 817 GLN A CA 1
ATOM 6350 C C . GLN A 1 817 ? 1.253 13.516 26.978 1.00 74.69 817 GLN A C 1
ATOM 6352 O O . GLN A 1 817 ? 1.628 12.345 26.949 1.00 74.69 817 GLN A O 1
ATOM 6357 N N . ALA A 1 818 ? 2.105 14.527 27.172 1.00 69.44 818 ALA A N 1
ATOM 6358 C CA . ALA A 1 818 ? 3.548 14.375 27.367 1.00 69.44 818 ALA A CA 1
ATOM 6359 C C . ALA A 1 818 ? 3.938 13.824 28.753 1.00 69.44 818 ALA A C 1
ATOM 6361 O O . ALA A 1 818 ? 5.126 13.685 29.042 1.00 69.44 818 ALA A O 1
ATOM 6362 N N . ARG A 1 819 ? 2.962 13.521 29.624 1.00 77.62 819 ARG A N 1
ATOM 6363 C CA . ARG A 1 819 ? 3.156 13.068 31.016 1.00 77.62 819 ARG A CA 1
ATOM 6364 C C . ARG A 1 819 ? 3.929 14.070 31.889 1.00 77.62 819 ARG A C 1
ATOM 6366 O O . ARG A 1 819 ? 4.572 13.689 32.866 1.00 77.62 819 ARG A O 1
ATOM 6373 N N . LYS A 1 820 ? 3.831 15.359 31.565 1.00 81.44 820 LYS A N 1
ATOM 6374 C CA . LYS A 1 820 ? 4.449 16.481 32.284 1.00 81.44 820 LYS A CA 1
ATOM 6375 C C . LYS A 1 820 ? 3.501 17.014 33.357 1.00 81.44 820 LYS A C 1
ATOM 6377 O O . LYS A 1 820 ? 2.796 18.005 33.157 1.00 81.44 820 LYS A O 1
ATOM 6382 N N . VAL A 1 821 ? 3.391 16.290 34.472 1.00 80.25 821 VAL A N 1
ATOM 6383 C CA . VAL A 1 821 ? 2.350 16.513 35.495 1.00 80.25 821 VAL A CA 1
ATOM 6384 C C . VAL A 1 821 ? 2.475 17.893 36.152 1.00 80.25 821 VAL A C 1
ATOM 6386 O O . VAL A 1 821 ? 1.462 18.569 36.372 1.00 80.25 821 VAL A O 1
ATOM 6389 N N . GLU A 1 822 ? 3.695 18.344 36.447 1.00 84.12 822 GLU A N 1
ATOM 6390 C CA . GLU A 1 822 ? 3.968 19.663 37.019 1.00 84.12 822 GLU A CA 1
ATOM 6391 C C . GLU A 1 822 ? 3.576 20.797 36.061 1.00 84.12 822 GLU A C 1
ATOM 6393 O O . GLU A 1 822 ? 2.837 21.705 36.460 1.00 84.12 822 GLU A O 1
ATOM 6398 N N . GLU A 1 823 ? 3.991 20.733 34.792 1.00 86.44 823 GLU A N 1
ATOM 6399 C CA . GLU A 1 823 ? 3.604 21.715 33.776 1.00 86.44 823 GLU A CA 1
ATOM 6400 C C . GLU A 1 823 ? 2.094 21.707 33.519 1.00 86.44 823 GLU A C 1
ATOM 6402 O O . GLU A 1 823 ? 1.484 22.776 33.469 1.00 86.44 823 GLU A O 1
ATOM 6407 N N . THR A 1 824 ? 1.470 20.525 33.448 1.00 85.19 824 THR A N 1
ATOM 6408 C CA . THR A 1 824 ? 0.013 20.389 33.274 1.00 85.19 824 THR A CA 1
ATOM 6409 C C . THR A 1 824 ? -0.729 21.082 34.412 1.00 85.19 824 THR A C 1
ATOM 6411 O O . THR A 1 824 ? -1.668 21.836 34.181 1.00 85.19 824 THR A O 1
ATOM 6414 N N . THR A 1 825 ? -0.273 20.895 35.653 1.00 86.62 825 THR A N 1
ATOM 6415 C CA . THR A 1 825 ? -0.877 21.539 36.830 1.00 86.62 825 THR A CA 1
ATOM 6416 C C . THR A 1 825 ? -0.817 23.057 36.728 1.00 86.62 825 THR A C 1
ATOM 6418 O O . THR A 1 825 ? -1.814 23.737 36.975 1.00 86.62 825 THR A O 1
ATOM 6421 N N . ARG A 1 826 ? 0.354 23.593 36.368 1.00 93.56 826 ARG A N 1
ATOM 6422 C CA . ARG A 1 826 ? 0.556 25.033 36.190 1.00 93.56 826 ARG A CA 1
ATOM 6423 C C . ARG A 1 826 ? -0.364 25.580 35.097 1.00 93.56 826 ARG A C 1
ATOM 6425 O O . ARG A 1 826 ? -1.009 26.605 35.302 1.00 93.56 826 ARG A O 1
ATOM 6432 N N . LEU A 1 827 ? -0.429 24.892 33.958 1.00 92.38 827 LEU A N 1
ATOM 6433 C CA . LEU A 1 827 ? -1.209 25.307 32.796 1.00 92.38 827 LEU A CA 1
ATOM 6434 C C . LEU A 1 827 ? -2.713 25.231 33.047 1.00 92.38 827 LEU A C 1
ATOM 6436 O O . LEU A 1 827 ? -3.414 26.177 32.717 1.00 92.38 827 LEU A O 1
ATOM 6440 N N . VAL A 1 828 ? -3.209 24.183 33.705 1.00 91.88 828 VAL A N 1
ATOM 6441 C CA . VAL A 1 828 ? -4.630 24.060 34.068 1.00 91.88 828 VAL A CA 1
ATOM 6442 C C . VAL A 1 828 ? -5.089 25.239 34.926 1.00 91.88 828 VAL A C 1
ATOM 6444 O O . VAL A 1 828 ? -6.109 25.852 34.622 1.00 91.88 828 VAL A O 1
ATOM 6447 N N . GLN A 1 829 ? -4.312 25.625 35.945 1.00 91.56 829 GLN A N 1
ATOM 6448 C CA . GLN A 1 829 ? -4.639 26.806 36.756 1.00 91.56 829 GLN A CA 1
ATOM 6449 C C . GLN A 1 829 ? -4.637 28.093 35.920 1.00 91.56 829 GLN A C 1
ATOM 6451 O O . GLN A 1 829 ? -5.498 28.956 36.104 1.00 91.56 829 GLN A O 1
ATOM 6456 N N . HIS A 1 830 ? -3.701 28.204 34.976 1.00 92.62 830 HIS A N 1
ATOM 6457 C CA . HIS A 1 830 ? -3.609 29.356 34.087 1.00 92.62 830 HIS A CA 1
ATOM 6458 C C . HIS A 1 830 ? -4.821 29.455 33.144 1.00 92.62 830 HIS A C 1
ATOM 6460 O O . HIS A 1 830 ? -5.468 30.500 33.081 1.00 92.62 830 HIS A O 1
ATOM 6466 N N . VAL A 1 831 ? -5.193 28.347 32.493 1.00 93.00 831 VAL A N 1
ATOM 6467 C CA . VAL A 1 831 ? -6.354 28.249 31.597 1.00 93.00 831 VAL A CA 1
ATOM 6468 C C . VAL A 1 831 ? -7.649 28.559 32.337 1.00 93.00 831 VAL A C 1
ATOM 6470 O O . VAL A 1 831 ? -8.475 29.298 31.814 1.00 93.00 831 VAL A O 1
ATOM 6473 N N . MET A 1 832 ? -7.835 28.056 33.561 1.00 92.69 832 MET A N 1
ATOM 6474 C CA . MET A 1 832 ? -9.025 28.359 34.366 1.00 92.69 832 MET A CA 1
ATOM 6475 C C . MET A 1 832 ? -9.168 29.863 34.633 1.00 92.69 832 MET A C 1
ATOM 6477 O O . MET A 1 832 ? -10.259 30.420 34.496 1.00 92.69 832 MET A O 1
ATOM 6481 N N . GLY A 1 833 ? -8.068 30.532 34.995 1.00 90.00 833 GLY A N 1
ATOM 6482 C CA . GLY A 1 833 ? -8.043 31.983 35.191 1.00 90.00 833 GLY A CA 1
ATOM 6483 C C . GLY A 1 833 ? -8.352 32.751 33.904 1.00 90.00 833 GLY A C 1
ATOM 6484 O O . GLY A 1 833 ? -9.197 33.652 33.907 1.00 90.00 833 GLY A O 1
ATOM 6485 N N . ALA A 1 834 ? -7.728 32.355 32.793 1.00 88.56 834 ALA A N 1
ATOM 6486 C CA . ALA A 1 834 ? -7.951 32.957 31.483 1.00 88.56 834 ALA A CA 1
ATOM 6487 C C . ALA A 1 834 ? -9.398 32.748 30.988 1.00 88.56 834 ALA A C 1
ATOM 6489 O O . ALA A 1 834 ? -10.042 33.705 30.560 1.00 88.56 834 ALA A O 1
ATOM 6490 N N . ALA A 1 835 ? -9.957 31.541 31.124 1.00 90.31 835 ALA A N 1
ATOM 6491 C CA . ALA A 1 835 ? -11.312 31.201 30.681 1.00 90.31 835 ALA A CA 1
ATOM 6492 C C . ALA A 1 835 ? -12.385 31.952 31.480 1.00 90.31 835 ALA A C 1
ATOM 6494 O O . ALA A 1 835 ? -13.337 32.478 30.899 1.00 90.31 835 ALA A O 1
ATOM 6495 N N . ARG A 1 836 ? -12.194 32.103 32.799 1.00 90.88 836 ARG A N 1
ATOM 6496 C CA . ARG A 1 836 ? -13.057 32.942 33.652 1.00 90.88 836 ARG A CA 1
ATOM 6497 C C . ARG A 1 836 ? -13.009 34.415 33.249 1.00 90.88 836 ARG A C 1
ATOM 6499 O O . ARG A 1 836 ? -14.044 35.073 33.240 1.00 90.88 836 ARG A O 1
ATOM 6506 N N . THR A 1 837 ? -11.830 34.916 32.884 1.00 86.38 837 THR A N 1
ATOM 6507 C CA . THR A 1 837 ? -11.640 36.304 32.429 1.00 86.38 837 THR A CA 1
ATOM 6508 C C . THR A 1 837 ? -12.276 36.542 31.056 1.00 86.38 837 THR A C 1
ATOM 6510 O O . THR A 1 837 ? -12.892 37.582 30.836 1.00 86.38 837 THR A O 1
ATOM 6513 N N . ALA A 1 838 ? -12.184 35.563 30.152 1.00 86.00 838 ALA A N 1
ATOM 6514 C CA . ALA A 1 838 ? -12.790 35.605 28.821 1.00 86.00 838 ALA A CA 1
ATOM 6515 C C . ALA A 1 838 ? -14.308 35.330 28.818 1.00 86.00 838 ALA A C 1
ATOM 6517 O O . ALA A 1 838 ? -14.974 35.614 27.824 1.00 86.00 838 ALA A O 1
ATOM 6518 N N . GLY A 1 839 ? -14.858 34.763 29.898 1.00 86.50 839 GLY A N 1
ATOM 6519 C CA . GLY A 1 839 ? -16.249 34.304 29.957 1.00 86.50 839 GLY A CA 1
ATOM 6520 C C . GLY A 1 839 ? -16.533 33.056 29.108 1.00 86.50 839 GLY A C 1
ATOM 6521 O O . GLY A 1 839 ? -17.693 32.793 28.789 1.00 86.50 839 GLY A O 1
ATOM 6522 N N . ASP A 1 840 ? -15.498 32.294 28.740 1.00 86.19 840 ASP A N 1
ATOM 6523 C CA . ASP A 1 840 ? -15.598 31.094 27.904 1.00 86.19 840 ASP A CA 1
ATOM 6524 C C . ASP A 1 840 ? -15.976 29.874 28.757 1.00 86.19 840 ASP A C 1
ATOM 6526 O O . ASP A 1 840 ? -15.129 29.195 29.345 1.00 86.19 840 ASP A O 1
ATOM 6530 N N . LYS A 1 841 ? -17.285 29.626 28.857 1.00 85.25 841 LYS A N 1
ATOM 6531 C CA . LYS A 1 841 ? -17.844 28.541 29.674 1.00 85.25 841 LYS A CA 1
ATOM 6532 C C . LYS A 1 841 ? -17.499 27.151 29.142 1.00 85.25 841 LYS A C 1
ATOM 6534 O O . LYS A 1 841 ? -17.369 26.233 29.949 1.00 85.25 841 LYS A O 1
ATOM 6539 N N . ASP A 1 842 ? -17.340 26.998 27.829 1.00 80.00 842 ASP A N 1
ATOM 6540 C CA . ASP A 1 842 ? -17.075 25.702 27.204 1.00 80.00 842 ASP A CA 1
ATOM 6541 C C . ASP A 1 842 ? -15.632 25.266 27.470 1.00 80.00 842 ASP A C 1
ATOM 6543 O O . ASP A 1 842 ? -15.406 24.164 27.979 1.00 80.00 842 ASP A O 1
ATOM 6547 N N . SER A 1 843 ? -14.667 26.164 27.242 1.00 82.50 843 SER A N 1
ATOM 6548 C CA . SER A 1 843 ? -13.258 25.918 27.571 1.00 82.50 843 SER A CA 1
ATOM 6549 C C . SER A 1 843 ? -13.037 25.773 29.080 1.00 82.50 843 SER A C 1
ATOM 6551 O O . SER A 1 843 ? -12.240 24.935 29.508 1.00 82.50 843 SER A O 1
ATOM 6553 N N . LEU A 1 844 ? -13.765 26.541 29.907 1.00 87.94 844 LEU A N 1
ATOM 6554 C CA . LEU A 1 844 ? -13.721 26.406 31.366 1.00 87.94 844 LEU A CA 1
ATOM 6555 C C . LEU A 1 844 ? -14.224 25.028 31.818 1.00 87.94 844 LEU A C 1
ATOM 6557 O O . LEU A 1 844 ? -13.583 24.379 32.638 1.00 87.94 844 LEU A O 1
ATOM 6561 N N . ARG A 1 845 ? -15.337 24.544 31.260 1.00 83.69 845 ARG A N 1
ATOM 6562 C CA . ARG A 1 845 ? -15.846 23.198 31.553 1.00 83.69 845 ARG A CA 1
ATOM 6563 C C . ARG A 1 845 ? -14.844 22.117 31.142 1.00 83.69 845 ARG A C 1
ATOM 6565 O O . ARG A 1 845 ? -14.611 21.183 31.906 1.00 83.69 845 ARG A O 1
ATOM 6572 N N . HIS A 1 846 ? -14.234 22.260 29.966 1.00 78.38 846 HIS A N 1
ATOM 6573 C CA . HIS A 1 846 ? -13.248 21.305 29.456 1.00 78.38 846 HIS A CA 1
ATOM 6574 C C . HIS A 1 846 ? -12.014 21.215 30.361 1.00 78.38 846 HIS A C 1
ATOM 6576 O O . HIS A 1 846 ? -11.614 20.124 30.771 1.00 78.38 846 HIS A O 1
ATOM 6582 N N . VAL A 1 847 ? -11.454 22.360 30.770 1.00 85.56 847 VAL A N 1
ATOM 6583 C CA . VAL A 1 847 ? -10.288 22.376 31.664 1.00 85.56 847 VAL A CA 1
ATOM 6584 C C . VAL A 1 847 ? -10.627 21.908 33.087 1.00 85.56 847 VAL A C 1
ATOM 6586 O O . VAL A 1 847 ? -9.786 21.283 33.729 1.00 85.56 847 VAL A O 1
ATOM 6589 N N . LEU A 1 848 ? -11.847 22.151 33.587 1.00 85.19 848 LEU A N 1
ATOM 6590 C CA . LEU A 1 848 ? -12.292 21.681 34.908 1.00 85.19 848 LEU A CA 1
ATOM 6591 C C . LEU A 1 848 ? -12.304 20.148 34.999 1.00 85.19 848 LEU A C 1
ATOM 6593 O O . LEU A 1 848 ? -11.918 19.596 36.027 1.00 85.19 848 LEU A O 1
ATOM 6597 N N . SER A 1 849 ? -12.648 19.453 33.912 1.00 78.31 849 SER A N 1
ATOM 6598 C CA . SER A 1 849 ? -12.555 17.988 33.842 1.00 78.31 849 SER A CA 1
ATOM 6599 C C . SER A 1 849 ? -11.106 17.494 33.973 1.00 78.31 849 SER A C 1
ATOM 6601 O O . SER A 1 849 ? -10.809 16.552 34.717 1.00 78.31 849 SER A O 1
ATOM 6603 N N . LEU A 1 850 ? -10.167 18.165 33.296 1.00 77.44 850 LEU A N 1
ATOM 6604 C CA . LEU A 1 850 ? -8.736 17.864 33.415 1.00 77.44 850 LEU A CA 1
ATOM 6605 C C . LEU A 1 850 ? -8.205 18.200 34.823 1.00 77.44 850 LEU A C 1
ATOM 6607 O O . LEU A 1 850 ? -7.419 17.440 35.390 1.00 77.44 850 LEU A O 1
ATOM 6611 N N . ALA A 1 851 ? -8.681 19.292 35.426 1.00 82.38 851 ALA A N 1
ATOM 6612 C CA . ALA A 1 851 ? -8.350 19.690 36.793 1.00 82.38 851 ALA A CA 1
ATOM 6613 C C . ALA A 1 851 ? -8.836 18.668 37.833 1.00 82.38 851 ALA A C 1
ATOM 6615 O O . ALA A 1 851 ? -8.079 18.310 38.737 1.00 82.38 851 ALA A O 1
ATOM 6616 N N . ALA A 1 852 ? -10.062 18.156 37.679 1.00 75.69 852 ALA A N 1
ATOM 6617 C CA . ALA A 1 852 ? -10.618 17.103 38.525 1.00 75.69 852 ALA A CA 1
ATOM 6618 C C . ALA A 1 852 ? -9.794 15.813 38.438 1.00 75.69 852 ALA A C 1
ATOM 6620 O O . ALA A 1 852 ? -9.470 15.205 39.457 1.00 75.69 852 ALA A O 1
ATOM 6621 N N . THR A 1 853 ? -9.374 15.441 37.227 1.00 74.56 853 THR A N 1
ATOM 6622 C CA . THR A 1 853 ? -8.507 14.277 36.993 1.00 74.56 853 THR A CA 1
ATOM 6623 C C . THR A 1 853 ? -7.168 14.418 37.726 1.00 74.56 853 THR A C 1
ATOM 6625 O O . THR A 1 853 ? -6.742 13.501 38.429 1.00 74.56 853 THR A O 1
ATOM 6628 N N . LEU A 1 854 ? -6.521 15.584 37.630 1.00 76.12 854 LEU A N 1
ATOM 6629 C CA . LEU A 1 854 ? -5.261 15.861 38.331 1.00 76.12 854 LEU A CA 1
ATOM 6630 C C . LEU A 1 854 ? -5.417 15.864 39.857 1.00 76.12 854 LEU A C 1
ATOM 6632 O O . LEU A 1 854 ? -4.540 15.363 40.560 1.00 76.12 854 LEU A O 1
ATOM 6636 N N . ALA A 1 855 ? -6.518 16.419 40.369 1.00 73.69 855 ALA A N 1
ATOM 6637 C CA . ALA A 1 855 ? -6.821 16.436 41.797 1.00 73.69 855 ALA A CA 1
ATOM 6638 C C . ALA A 1 855 ? -7.054 15.014 42.338 1.00 73.69 855 ALA A C 1
ATOM 6640 O O . ALA A 1 855 ? -6.462 14.642 43.353 1.00 73.69 855 ALA A O 1
ATOM 6641 N N . ASN A 1 856 ? -7.800 14.178 41.608 1.00 67.38 856 ASN A N 1
ATOM 6642 C CA . ASN A 1 856 ? -8.003 12.765 41.942 1.00 67.38 856 ASN A CA 1
ATOM 6643 C C . ASN A 1 856 ? -6.680 11.990 42.018 1.00 67.38 856 ASN A C 1
ATOM 6645 O O . ASN A 1 856 ? -6.447 11.261 42.980 1.00 67.38 856 ASN A O 1
ATOM 6649 N N . LEU A 1 857 ? -5.772 12.191 41.057 1.00 66.12 857 LEU A N 1
ATOM 6650 C CA . LEU A 1 857 ? -4.464 11.520 41.044 1.00 66.12 857 LEU A CA 1
ATOM 6651 C C . LEU A 1 857 ? -3.544 11.935 42.199 1.00 66.12 857 LEU A C 1
ATOM 6653 O O . LEU A 1 857 ? -2.604 11.214 42.527 1.00 66.12 857 LEU A O 1
ATOM 6657 N N . ARG A 1 858 ? -3.808 13.085 42.823 1.00 72.62 858 ARG A N 1
ATOM 6658 C CA . ARG A 1 858 ? -3.064 13.598 43.983 1.00 72.62 858 ARG A CA 1
ATOM 6659 C C . ARG A 1 858 ? -3.734 13.301 45.321 1.00 72.62 858 ARG A C 1
ATOM 6661 O O . ARG A 1 858 ? -3.200 13.691 46.355 1.00 72.62 858 ARG A O 1
ATOM 6668 N N . GLY A 1 859 ? -4.883 12.625 45.310 1.00 67.81 859 GLY A N 1
ATOM 6669 C CA . GLY A 1 859 ? -5.680 12.378 46.511 1.00 67.81 859 GLY A CA 1
ATOM 6670 C C . GLY A 1 859 ? -6.430 13.610 47.031 1.00 67.81 859 GLY A C 1
ATOM 6671 O O . GLY A 1 859 ? -6.894 13.603 48.167 1.00 67.81 859 GLY A O 1
ATOM 6672 N N . GLU A 1 860 ? -6.570 14.667 46.225 1.00 77.50 860 GLU A N 1
ATOM 6673 C CA . GLU A 1 860 ? -7.316 15.892 46.549 1.00 77.50 860 GLU A CA 1
ATOM 6674 C C . GLU A 1 860 ? -8.807 15.740 46.159 1.00 77.50 860 GLU A C 1
ATOM 6676 O O . GLU A 1 860 ? -9.329 16.504 45.349 1.00 77.50 860 GLU A O 1
ATOM 6681 N N . TYR A 1 861 ? -9.502 14.730 46.697 1.00 63.78 861 TYR A N 1
ATOM 6682 C CA . TYR A 1 861 ? -10.842 14.327 46.228 1.00 63.78 861 TYR A CA 1
ATOM 6683 C C . TYR A 1 861 ? -11.939 15.385 46.425 1.00 63.78 861 TYR A C 1
ATOM 6685 O O . TYR A 1 861 ? -12.793 15.543 45.556 1.00 63.78 861 TYR A O 1
ATOM 6693 N N . GLU A 1 862 ? -11.911 16.141 47.529 1.00 74.25 862 GLU A N 1
ATOM 6694 C CA . GLU A 1 862 ? -12.865 17.244 47.754 1.00 74.25 862 GLU A CA 1
ATOM 6695 C C . GLU A 1 862 ? -12.758 18.287 46.637 1.00 74.25 862 GLU A C 1
ATOM 6697 O O . GLU A 1 862 ? -13.747 18.670 46.022 1.00 74.25 862 GLU A O 1
ATOM 6702 N N . LYS A 1 863 ? -11.526 18.645 46.280 1.00 76.06 863 LYS A N 1
ATOM 6703 C CA . LYS A 1 863 ? -11.229 19.604 45.218 1.00 76.06 863 LYS A CA 1
ATOM 6704 C C . LYS A 1 863 ? -11.579 19.065 43.829 1.00 76.06 863 LYS A C 1
ATOM 6706 O O . LYS A 1 863 ? -11.970 19.829 42.952 1.00 76.06 863 LYS A O 1
ATOM 6711 N N . ALA A 1 864 ? -11.427 17.757 43.614 1.00 64.25 864 ALA A N 1
ATOM 6712 C CA . ALA A 1 864 ? -11.855 17.112 42.379 1.00 64.25 864 ALA A CA 1
ATOM 6713 C C . ALA A 1 864 ? -13.379 17.186 42.209 1.00 64.25 864 ALA A C 1
ATOM 6715 O O . ALA A 1 864 ? -13.850 17.512 41.120 1.00 64.25 864 ALA A O 1
ATOM 6716 N N . ASN A 1 865 ? -14.133 16.951 43.286 1.00 69.31 865 ASN A N 1
ATOM 6717 C CA . ASN A 1 865 ? -15.586 17.106 43.291 1.00 69.31 865 ASN A CA 1
ATOM 6718 C C . ASN A 1 865 ? -16.000 18.561 43.048 1.00 69.31 865 ASN A C 1
ATOM 6720 O O . ASN A 1 865 ? -16.852 18.790 42.194 1.00 69.31 865 ASN A O 1
ATOM 6724 N N . ASP A 1 866 ? -15.348 19.532 43.697 1.00 83.25 866 ASP A N 1
ATOM 6725 C CA . ASP A 1 866 ? -15.614 20.959 43.469 1.00 83.25 866 ASP A CA 1
ATOM 6726 C C . ASP A 1 866 ? -15.476 21.329 41.978 1.00 83.25 866 ASP A C 1
ATOM 6728 O O . ASP A 1 866 ? -16.321 22.032 41.418 1.00 83.25 866 ASP A O 1
ATOM 6732 N N . TYR A 1 867 ? -14.438 20.819 41.300 1.00 84.38 867 TYR A N 1
ATOM 6733 C CA . TYR A 1 867 ? -14.240 21.051 39.866 1.00 84.38 867 TYR A CA 1
ATOM 6734 C C . TYR A 1 867 ? -15.322 20.401 38.993 1.00 84.38 867 TYR A C 1
ATOM 6736 O O . TYR A 1 867 ? -15.768 21.011 38.017 1.00 84.38 867 TYR A O 1
ATOM 6744 N N . LEU A 1 868 ? -15.758 19.183 39.329 1.00 73.06 868 LEU A N 1
ATOM 6745 C CA . LEU A 1 868 ? -16.818 18.483 38.597 1.00 73.06 868 LEU A CA 1
ATOM 6746 C C . LEU A 1 868 ? -18.185 19.155 38.785 1.00 73.06 868 LEU A C 1
ATOM 6748 O O . LEU A 1 868 ? -18.928 19.299 37.813 1.00 73.06 868 LEU A O 1
ATOM 6752 N N . GLU A 1 869 ? -18.505 19.611 39.997 1.00 80.19 869 GLU A N 1
ATOM 6753 C CA . GLU A 1 869 ? -19.735 20.355 40.289 1.00 80.19 869 GLU A CA 1
ATOM 6754 C C . GLU A 1 869 ? -19.771 21.700 39.551 1.00 80.19 869 GLU A C 1
ATOM 6756 O O . GLU A 1 869 ? -20.779 22.039 38.919 1.00 80.19 869 GLU A O 1
ATOM 6761 N N . GLU A 1 870 ? -18.654 22.440 39.552 1.00 85.62 870 GLU A N 1
ATOM 6762 C CA . GLU A 1 870 ? -18.517 23.673 38.771 1.00 85.62 870 GLU A CA 1
ATOM 6763 C C . GLU A 1 870 ? -18.729 23.385 37.274 1.00 85.62 870 GLU A C 1
ATOM 6765 O O . GLU A 1 870 ? -19.529 24.064 36.626 1.00 85.62 870 GLU A O 1
ATOM 6770 N N . GLY A 1 871 ? -18.107 22.333 36.730 1.00 79.94 871 GLY A N 1
ATOM 6771 C CA . GLY A 1 871 ? -18.264 21.927 35.329 1.00 79.94 871 GLY A CA 1
ATOM 6772 C C . GLY A 1 871 ? -19.699 21.533 34.959 1.00 79.94 871 GLY A C 1
ATOM 6773 O O . GLY A 1 871 ? -20.199 21.932 33.903 1.00 79.94 871 GLY A O 1
ATOM 6774 N N . ALA A 1 872 ? -20.393 20.808 35.840 1.00 75.50 872 ALA A N 1
ATOM 6775 C CA . ALA A 1 872 ? -21.787 20.409 35.652 1.00 75.50 872 ALA A CA 1
ATOM 6776 C C . ALA A 1 872 ? -22.737 21.617 35.630 1.00 75.50 872 ALA A C 1
ATOM 6778 O O . ALA A 1 872 ? -23.663 21.665 34.819 1.00 75.50 872 ALA A O 1
ATOM 6779 N N . SER A 1 873 ? -22.473 22.633 36.459 1.00 80.75 873 SER A N 1
ATOM 6780 C CA . SER A 1 873 ? -23.266 23.870 36.503 1.00 80.75 873 SER A CA 1
ATOM 6781 C C . SER A 1 873 ? -23.173 24.717 35.220 1.00 80.75 873 SER A C 1
ATOM 6783 O O . SER A 1 873 ? -24.038 25.559 34.964 1.00 80.75 873 SER A O 1
ATOM 6785 N N . LEU A 1 874 ? -22.141 24.486 34.399 1.00 80.31 874 LEU A N 1
ATOM 6786 C CA . LEU A 1 874 ? -21.875 25.203 33.150 1.00 80.31 874 LEU A CA 1
ATOM 6787 C C . LEU A 1 874 ? -22.478 24.521 31.906 1.00 80.31 874 LEU A C 1
ATOM 6789 O O . LEU A 1 874 ? -22.443 25.115 30.827 1.00 80.31 874 LEU A O 1
ATOM 6793 N N . ALA A 1 875 ? -23.040 23.311 32.022 1.00 66.25 875 ALA A N 1
ATOM 6794 C CA . ALA A 1 875 ? -23.570 22.559 30.883 1.00 66.25 875 ALA A CA 1
ATOM 6795 C C . ALA A 1 875 ? -24.857 23.194 30.293 1.00 66.25 875 ALA A C 1
ATOM 6797 O O . ALA A 1 875 ? -25.770 23.554 31.041 1.00 66.25 875 ALA A O 1
ATOM 6798 N N . PRO A 1 876 ? -24.984 23.322 28.955 1.00 54.34 876 PRO A N 1
ATOM 6799 C CA . PRO A 1 876 ? -26.215 23.804 28.331 1.00 54.34 876 PRO A CA 1
ATOM 6800 C C . PRO A 1 876 ? -27.353 22.778 28.459 1.00 54.34 876 PRO A C 1
ATOM 6802 O O . PRO A 1 876 ? -27.126 21.572 28.393 1.00 54.34 876 PRO A O 1
ATOM 6805 N N . ALA A 1 877 ? -28.599 23.253 28.581 1.00 50.25 877 ALA A N 1
ATOM 6806 C CA . ALA A 1 877 ? -29.785 22.398 28.499 1.00 50.25 877 ALA A CA 1
ATOM 6807 C C . ALA A 1 877 ? -29.846 21.729 27.111 1.00 50.25 877 ALA A C 1
ATOM 6809 O O . ALA A 1 877 ? -29.880 22.413 26.085 1.00 50.25 877 ALA A O 1
ATOM 6810 N N . THR A 1 878 ? -29.821 20.400 27.077 1.00 39.16 878 THR A N 1
ATOM 6811 C CA . THR A 1 878 ? -29.709 19.577 25.867 1.00 39.16 878 THR A CA 1
ATOM 6812 C C . THR A 1 878 ? -30.844 19.856 24.872 1.00 39.16 878 THR A C 1
ATOM 6814 O O . THR A 1 878 ? -32.022 19.692 25.184 1.00 39.16 878 THR A O 1
ATOM 6817 N N . LYS A 1 879 ? -30.492 20.260 23.642 1.00 36.59 879 LYS A N 1
ATOM 6818 C CA . LYS A 1 879 ? -31.391 20.254 22.479 1.00 36.59 879 LYS A CA 1
ATOM 6819 C C . LYS A 1 879 ? -31.281 18.897 21.787 1.00 36.59 879 LYS A C 1
ATOM 6821 O O . LYS A 1 879 ? -30.327 18.653 21.059 1.00 36.59 879 LYS A O 1
ATOM 6826 N N . GLU A 1 880 ? -32.274 18.039 21.990 1.00 35.78 880 GLU A N 1
ATOM 6827 C CA . GLU A 1 880 ? -32.528 16.887 21.122 1.00 35.78 880 GLU A CA 1
ATOM 6828 C C . GLU A 1 880 ? -32.936 17.404 19.738 1.00 35.78 880 GLU A C 1
ATOM 6830 O O . GLU A 1 880 ? -34.050 17.899 19.552 1.00 35.78 880 GLU A O 1
ATOM 6835 N N . THR A 1 881 ? -32.044 17.381 18.749 1.00 37.38 881 THR A N 1
ATOM 6836 C CA . THR A 1 881 ? -32.459 17.559 17.349 1.00 37.38 881 THR A CA 1
ATOM 6837 C C . THR A 1 881 ? -31.459 16.936 16.380 1.00 37.38 881 THR A C 1
ATOM 6839 O O . THR A 1 881 ? -30.766 17.626 15.643 1.00 37.38 881 THR A O 1
ATOM 6842 N N . GLU A 1 882 ? -31.456 15.606 16.320 1.00 34.09 882 GLU A N 1
ATOM 6843 C CA . GLU A 1 882 ? -31.063 14.872 15.116 1.00 34.09 882 GLU A CA 1
ATOM 6844 C C . GLU A 1 882 ? -32.244 14.005 14.670 1.00 34.09 882 GLU A C 1
ATOM 6846 O O . GLU A 1 882 ? -32.955 13.411 15.481 1.00 34.09 882 GLU A O 1
ATOM 6851 N N . ARG A 1 883 ? -32.530 14.033 13.365 1.00 38.25 883 ARG A N 1
ATOM 6852 C CA . ARG A 1 883 ? -33.711 13.423 12.740 1.00 38.25 883 ARG A CA 1
ATOM 6853 C C . ARG A 1 883 ? -33.690 11.902 12.922 1.00 38.25 883 ARG A C 1
ATOM 6855 O O . ARG A 1 883 ? -33.081 11.195 12.125 1.00 38.25 883 ARG A O 1
ATOM 6862 N N . GLN A 1 884 ? -34.409 11.400 13.921 1.00 37.34 884 GLN A N 1
ATOM 6863 C CA . GLN A 1 884 ? -34.712 9.977 14.045 1.00 37.34 884 GLN A CA 1
ATOM 6864 C C . GLN A 1 884 ? -35.658 9.565 12.910 1.00 37.34 884 GLN A C 1
ATOM 6866 O O . GLN A 1 884 ? -36.786 10.052 12.815 1.00 37.34 884 GLN A O 1
ATOM 6871 N N . GLN A 1 885 ? -35.199 8.662 12.042 1.00 41.97 885 GLN A N 1
ATOM 6872 C CA . GLN A 1 885 ? -36.110 7.808 11.281 1.00 41.97 885 GLN A CA 1
ATOM 6873 C C . GLN A 1 885 ? -37.043 7.110 12.283 1.00 41.97 885 GLN A C 1
ATOM 6875 O O . GLN A 1 885 ? -36.588 6.704 13.352 1.00 41.97 885 GLN A O 1
ATOM 6880 N N . GLU A 1 886 ? -38.340 7.008 11.982 1.00 45.50 886 GLU A N 1
ATOM 6881 C CA . GLU A 1 886 ? -39.308 6.347 12.865 1.00 45.50 886 GLU A CA 1
ATOM 6882 C C . GLU A 1 886 ? -38.869 4.900 13.134 1.00 45.50 886 GLU A C 1
ATOM 6884 O O . GLU A 1 886 ? -39.004 4.027 12.277 1.00 45.50 886 GLU A O 1
ATOM 6889 N N . ILE A 1 887 ? -38.323 4.646 14.327 1.00 57.16 887 ILE A N 1
ATOM 6890 C CA . ILE A 1 887 ? -37.950 3.301 14.765 1.00 57.16 887 ILE A CA 1
ATOM 6891 C C . ILE A 1 887 ? -39.250 2.499 14.937 1.00 57.16 887 ILE A C 1
ATOM 6893 O O . ILE A 1 887 ? -40.117 2.913 15.721 1.00 57.16 887 ILE A O 1
ATOM 6897 N N . PRO A 1 888 ? -39.419 1.363 14.236 1.00 61.06 888 PRO A N 1
ATOM 6898 C CA . PRO A 1 888 ? -40.581 0.502 14.407 1.00 61.06 888 PRO A CA 1
ATOM 6899 C C . PRO A 1 888 ? -40.750 0.088 15.874 1.00 61.06 888 PRO A C 1
ATOM 6901 O O . PRO A 1 888 ? -39.790 -0.304 16.537 1.00 61.06 888 PRO A O 1
ATOM 6904 N N . LYS A 1 889 ? -41.981 0.177 16.392 1.00 70.44 889 LYS A N 1
ATOM 6905 C CA . LYS A 1 889 ? -42.320 -0.234 17.762 1.00 70.44 889 LYS A CA 1
ATOM 6906 C C . LYS A 1 889 ? -42.947 -1.628 17.750 1.00 70.44 889 LYS A C 1
ATOM 6908 O O . LYS A 1 889 ? -43.949 -1.849 17.079 1.00 70.44 889 LYS A O 1
ATOM 6913 N N . GLY A 1 890 ? -42.406 -2.516 18.565 1.00 76.38 890 GLY A N 1
ATOM 6914 C CA . GLY A 1 890 ? -42.802 -3.909 18.741 1.00 76.38 890 GLY A CA 1
ATOM 6915 C C . GLY A 1 890 ? -41.921 -4.870 17.947 1.00 76.38 890 GLY A C 1
ATOM 6916 O O . GLY A 1 890 ? -40.956 -4.473 17.296 1.00 76.38 890 GLY A O 1
ATOM 6917 N N . GLY A 1 891 ? -42.277 -6.149 17.991 1.00 86.25 891 GLY A N 1
ATOM 6918 C CA . GLY A 1 891 ? -41.647 -7.191 17.188 1.00 86.25 891 GLY A CA 1
ATOM 6919 C C . GLY A 1 891 ? -40.536 -7.952 17.902 1.00 86.25 891 GLY A C 1
ATOM 6920 O O . GLY A 1 891 ? -40.247 -7.748 19.085 1.00 86.25 891 GLY A O 1
ATOM 6921 N N . LYS A 1 892 ? -39.953 -8.884 17.152 1.00 90.25 892 LYS A N 1
ATOM 6922 C CA . LYS A 1 892 ? -38.973 -9.850 17.625 1.00 90.25 892 LYS A CA 1
ATOM 6923 C C . LYS A 1 892 ? -37.661 -9.652 16.884 1.00 90.25 892 LYS A C 1
ATOM 6925 O O . LYS A 1 892 ? -37.677 -9.608 15.661 1.00 90.25 892 LYS A O 1
ATOM 6930 N N . LEU A 1 893 ? -36.564 -9.580 17.631 1.00 91.62 893 LEU A N 1
ATOM 6931 C CA . LEU A 1 893 ? -35.211 -9.551 17.084 1.00 91.62 893 LEU A CA 1
ATOM 6932 C C . LEU A 1 893 ? -34.571 -10.933 17.226 1.00 91.62 893 LEU A C 1
ATOM 6934 O O . LEU A 1 893 ? -34.525 -11.476 18.329 1.00 91.62 893 LEU A O 1
ATOM 6938 N N . VAL A 1 894 ? -34.070 -11.501 16.133 1.00 94.44 894 VAL A N 1
ATOM 6939 C CA . VAL A 1 894 ? -33.350 -12.777 16.134 1.00 94.44 894 VAL A CA 1
ATOM 6940 C C . VAL A 1 894 ? -31.853 -12.534 15.975 1.00 94.44 894 VAL A C 1
ATOM 6942 O O . VAL A 1 894 ? -31.393 -12.075 14.929 1.00 94.44 894 VAL A O 1
ATOM 6945 N N . VAL A 1 895 ? -31.094 -12.901 17.004 1.00 93.12 895 VAL A N 1
ATOM 6946 C CA . VAL A 1 895 ? -29.641 -12.752 17.080 1.00 93.12 895 VAL A CA 1
ATOM 6947 C C . VAL A 1 895 ? -28.966 -14.121 16.976 1.00 93.12 895 VAL A C 1
ATOM 6949 O O . VAL A 1 895 ? -29.362 -15.064 17.660 1.00 93.12 895 VAL A O 1
ATOM 6952 N N . ALA A 1 896 ? -27.942 -14.251 16.138 1.00 92.50 896 ALA A N 1
ATOM 6953 C CA . ALA A 1 896 ? -27.228 -15.507 15.911 1.00 92.50 896 ALA A CA 1
ATOM 6954 C C . ALA A 1 896 ? -25.789 -15.488 16.439 1.00 92.50 896 ALA A C 1
ATOM 6956 O O . ALA A 1 896 ? -25.054 -14.524 16.217 1.00 92.50 896 ALA A O 1
ATOM 6957 N N . LEU A 1 897 ? -25.401 -16.570 17.121 1.00 88.00 897 LEU A N 1
ATOM 6958 C CA . LEU A 1 897 ? -24.110 -16.746 17.788 1.00 88.00 897 LEU A CA 1
ATOM 6959 C C . LEU A 1 897 ? -23.469 -18.077 17.369 1.00 88.00 897 LEU A C 1
ATOM 6961 O O . LEU A 1 897 ? -24.155 -19.104 17.294 1.00 88.00 897 LEU A O 1
ATOM 6965 N N . ALA A 1 898 ? -22.151 -18.085 17.159 1.00 85.56 898 ALA A N 1
ATOM 6966 C CA . ALA A 1 898 ? -21.422 -19.323 16.883 1.00 85.56 898 ALA A CA 1
ATOM 6967 C C . ALA A 1 898 ? -21.194 -20.165 18.153 1.00 85.56 898 ALA A C 1
ATOM 6969 O O . ALA A 1 898 ? -21.316 -21.393 18.132 1.00 85.56 898 ALA A O 1
ATOM 6970 N N . THR A 1 899 ? -20.898 -19.506 19.273 1.00 84.81 899 THR A N 1
ATOM 6971 C CA . THR A 1 899 ? -20.538 -20.140 20.549 1.00 84.81 899 THR A CA 1
ATOM 6972 C C . THR A 1 899 ? -21.786 -20.613 21.318 1.00 84.81 899 THR A C 1
ATOM 6974 O O . THR A 1 899 ? -22.782 -19.886 21.340 1.00 84.81 899 THR A O 1
ATOM 6977 N N . PRO A 1 900 ? -21.791 -21.818 21.932 1.00 83.81 900 PRO A N 1
ATOM 6978 C CA . PRO A 1 900 ? -22.885 -22.265 22.802 1.00 83.81 900 PRO A CA 1
ATOM 6979 C C . PRO A 1 900 ? -22.951 -21.449 24.101 1.00 83.81 900 PRO A C 1
ATOM 6981 O O . PRO A 1 900 ? -21.929 -20.964 24.579 1.00 83.81 900 PRO A O 1
ATOM 6984 N N . LEU A 1 901 ? -24.143 -21.352 24.692 1.00 83.88 901 LEU A N 1
ATOM 6985 C CA . LEU A 1 901 ? -24.356 -20.671 25.973 1.00 83.88 901 LEU A CA 1
ATOM 6986 C C . LEU A 1 901 ? -24.062 -21.619 27.144 1.00 83.88 901 LEU A C 1
ATOM 6988 O O . LEU A 1 901 ? -24.441 -22.794 27.098 1.00 83.88 901 LEU A O 1
ATOM 6992 N N . GLY A 1 902 ? -23.381 -21.118 28.177 1.00 80.69 902 GLY A N 1
ATOM 6993 C CA . GLY A 1 902 ? -22.964 -21.884 29.347 1.00 80.69 902 GLY A CA 1
ATOM 6994 C C . GLY A 1 902 ? -23.912 -21.736 30.536 1.00 80.69 902 GLY A C 1
ATOM 6995 O O . GLY A 1 902 ? -24.594 -22.696 30.908 1.00 80.69 902 GLY A O 1
ATOM 6996 N N . ASP A 1 903 ? -23.935 -20.556 31.157 1.00 85.81 903 ASP A N 1
ATOM 6997 C CA . ASP A 1 903 ? -24.675 -20.277 32.399 1.00 85.81 903 ASP A CA 1
ATOM 6998 C C . ASP A 1 903 ? -25.534 -19.004 32.265 1.00 85.81 903 ASP A C 1
ATOM 7000 O O . ASP A 1 903 ? -25.206 -18.083 31.521 1.00 85.81 903 ASP A O 1
ATOM 7004 N N . ILE A 1 904 ? -26.655 -18.952 32.989 1.00 87.31 904 ILE A N 1
ATOM 7005 C CA . ILE A 1 904 ? -27.556 -17.784 33.038 1.00 87.31 904 ILE A CA 1
ATOM 7006 C C . ILE A 1 904 ? -27.365 -16.944 34.303 1.00 87.31 904 ILE A C 1
ATOM 7008 O O . ILE A 1 904 ? -28.014 -15.910 34.463 1.00 87.31 904 ILE A O 1
ATOM 7012 N N . ASN A 1 905 ? -26.494 -17.382 35.216 1.00 88.31 905 ASN A N 1
ATOM 7013 C CA . ASN A 1 905 ? -26.106 -16.605 36.382 1.00 88.31 905 ASN A CA 1
ATOM 7014 C C . ASN A 1 905 ? -24.965 -15.650 36.016 1.00 88.31 905 ASN A C 1
ATOM 7016 O O . ASN A 1 905 ? -23.911 -16.116 35.575 1.00 88.31 905 ASN A O 1
ATOM 7020 N N . PRO A 1 906 ? -25.106 -14.338 36.280 1.00 91.81 906 PRO A N 1
ATOM 7021 C CA . PRO A 1 906 ? -24.111 -13.358 35.867 1.00 91.81 906 PRO A CA 1
ATOM 7022 C C . PRO A 1 906 ? -22.714 -13.637 36.447 1.00 91.81 906 PRO A C 1
ATOM 7024 O O . PRO A 1 906 ? -21.711 -13.473 35.761 1.00 91.81 906 PRO A O 1
ATOM 7027 N N . VAL A 1 907 ? -22.624 -14.138 37.682 1.00 92.31 907 VAL A N 1
ATOM 7028 C CA . VAL A 1 907 ? -21.332 -14.416 38.334 1.00 92.31 907 VAL A CA 1
ATOM 7029 C C . VAL A 1 907 ? -20.509 -15.516 37.643 1.00 92.31 907 VAL A C 1
ATOM 7031 O O . VAL A 1 907 ? -19.286 -15.526 37.748 1.00 92.31 907 VAL A O 1
ATOM 7034 N N . ASN A 1 908 ? -21.167 -16.409 36.896 1.00 91.12 908 ASN A N 1
ATOM 7035 C CA . ASN A 1 908 ? -20.548 -17.546 36.213 1.00 91.12 908 ASN A CA 1
ATOM 7036 C C . ASN A 1 908 ? -20.354 -17.310 34.710 1.00 91.12 908 ASN A C 1
ATOM 7038 O O . ASN A 1 908 ? -20.041 -18.259 33.996 1.00 91.12 908 ASN A O 1
ATOM 7042 N N . MET A 1 909 ? -20.530 -16.074 34.229 1.00 89.06 909 MET A N 1
ATOM 7043 C CA . MET A 1 909 ? -20.251 -15.733 32.835 1.00 89.06 909 MET A CA 1
ATOM 7044 C C . MET A 1 909 ? -18.777 -15.978 32.507 1.00 89.06 909 MET A C 1
ATOM 7046 O O . MET A 1 909 ? -17.877 -15.537 33.226 1.00 89.06 909 MET A O 1
ATOM 7050 N N . GLU A 1 910 ? -18.522 -16.657 31.400 1.00 84.81 910 GLU A N 1
ATOM 7051 C CA . GLU A 1 910 ? -17.176 -16.900 30.875 1.00 84.81 910 GLU A CA 1
ATOM 7052 C C . GLU A 1 910 ? -17.006 -16.262 29.491 1.00 84.81 910 GLU A C 1
ATOM 7054 O O . GLU A 1 910 ? -15.896 -15.877 29.121 1.00 84.81 910 GLU A O 1
ATOM 7059 N N . LEU A 1 911 ? -18.104 -16.103 28.749 1.00 85.19 911 LEU A N 1
ATOM 7060 C CA . LEU A 1 911 ? -18.108 -15.620 27.374 1.00 85.19 911 LEU A CA 1
ATOM 7061 C C . LEU A 1 911 ? -18.591 -14.166 27.283 1.00 85.19 911 LEU A C 1
ATOM 7063 O O . LEU A 1 911 ? -19.513 -13.747 27.985 1.00 85.19 911 LEU A O 1
ATOM 7067 N N . VAL A 1 912 ? -18.021 -13.399 26.349 1.00 81.56 912 VAL A N 1
ATOM 7068 C CA . VAL A 1 912 ? -18.473 -12.024 26.043 1.00 81.56 912 VAL A CA 1
ATOM 7069 C C . VAL A 1 912 ? -19.925 -12.040 25.559 1.00 81.56 912 VAL A C 1
ATOM 7071 O O . VAL A 1 912 ? -20.716 -11.144 25.839 1.00 81.56 912 VAL A O 1
ATOM 7074 N N . GLU A 1 913 ? -20.289 -13.108 24.861 1.00 84.31 913 GLU A N 1
ATOM 7075 C CA . GLU A 1 913 ? -21.625 -13.393 24.373 1.00 84.31 913 GLU A CA 1
ATOM 7076 C C . GLU A 1 913 ? -22.659 -13.487 25.494 1.00 84.31 913 GLU A C 1
ATOM 7078 O O . GLU A 1 913 ? -23.765 -12.968 25.353 1.00 84.31 913 GLU A O 1
ATOM 7083 N N . GLU A 1 914 ? -22.294 -14.116 26.610 1.00 88.75 914 GLU A N 1
ATOM 7084 C CA . GLU A 1 914 ? -23.152 -14.221 27.789 1.00 88.75 914 GLU A CA 1
ATOM 7085 C C . GLU A 1 914 ? -23.326 -12.852 28.441 1.00 88.75 914 GLU A C 1
ATOM 7087 O O . GLU A 1 914 ? -24.448 -12.482 28.780 1.00 88.75 914 GLU A O 1
ATOM 7092 N N . GLN A 1 915 ? -22.253 -12.060 28.530 1.00 88.62 915 GLN A N 1
ATOM 7093 C CA . GLN A 1 915 ? -22.313 -10.694 29.046 1.00 88.62 915 GLN A CA 1
ATOM 7094 C C . GLN A 1 915 ? -23.279 -9.820 28.241 1.00 88.62 915 GLN A C 1
ATOM 7096 O O . GLN A 1 915 ? -24.122 -9.151 28.832 1.00 88.62 915 GLN A O 1
ATOM 7101 N N . GLU A 1 916 ? -23.209 -9.844 26.909 1.00 86.25 916 GLU A N 1
ATOM 7102 C CA . GLU A 1 916 ? -24.112 -9.064 26.051 1.00 86.25 916 GLU A CA 1
ATOM 7103 C C . GLU A 1 916 ? -25.587 -9.450 26.261 1.00 86.25 916 GLU A C 1
ATOM 7105 O O . GLU A 1 916 ? -26.465 -8.588 26.266 1.00 86.25 916 GLU A O 1
ATOM 7110 N N . ILE A 1 917 ? -25.878 -10.734 26.482 1.00 90.81 917 ILE A N 1
ATOM 7111 C CA . ILE A 1 917 ? -27.243 -11.213 26.739 1.00 90.81 917 ILE A CA 1
ATOM 7112 C C . ILE A 1 917 ? -27.693 -10.822 28.148 1.00 90.81 917 ILE A C 1
ATOM 7114 O O . ILE A 1 917 ? -28.765 -10.245 28.328 1.00 90.81 917 ILE A O 1
ATOM 7118 N N . LEU A 1 918 ? -26.889 -11.142 29.160 1.00 92.50 918 LEU A N 1
ATOM 7119 C CA . LEU A 1 918 ? -27.269 -11.009 30.562 1.00 92.50 918 LEU A CA 1
ATOM 7120 C C . LEU A 1 918 ? -27.238 -9.553 31.043 1.00 92.50 918 LEU A C 1
ATOM 7122 O O . LEU A 1 918 ? -28.017 -9.215 31.930 1.00 92.50 918 LEU A O 1
ATOM 7126 N N . ALA A 1 919 ? -26.471 -8.663 30.404 1.00 90.88 919 ALA A N 1
ATOM 7127 C CA . ALA A 1 919 ? -26.540 -7.212 30.619 1.00 90.88 919 ALA A CA 1
ATOM 7128 C C . ALA A 1 919 ? -27.916 -6.607 30.274 1.00 90.88 919 ALA A C 1
ATOM 7130 O O . ALA A 1 919 ? -28.284 -5.553 30.786 1.00 90.88 919 ALA A O 1
ATOM 7131 N N . ASN A 1 920 ? -28.710 -7.278 29.430 1.00 92.38 920 ASN A N 1
ATOM 7132 C CA . ASN A 1 920 ? -30.090 -6.877 29.137 1.00 92.38 920 ASN A CA 1
ATOM 7133 C C . ASN A 1 920 ? -31.093 -7.333 30.215 1.00 92.38 920 ASN A C 1
ATOM 7135 O O . ASN A 1 920 ? -32.256 -6.918 30.197 1.00 92.38 920 ASN A O 1
ATOM 7139 N N . VAL A 1 921 ? -30.655 -8.188 31.143 1.00 94.00 921 VAL A N 1
ATOM 7140 C CA . VAL A 1 921 ? -31.484 -8.812 32.183 1.00 94.00 921 VAL A CA 1
ATOM 7141 C C . VAL A 1 921 ? -31.097 -8.311 33.574 1.00 94.00 921 VAL A C 1
ATOM 7143 O O . VAL A 1 921 ? -31.975 -7.998 34.379 1.00 94.00 921 VAL A O 1
ATOM 7146 N N . PHE A 1 922 ? -29.801 -8.196 33.853 1.00 95.00 922 PHE A N 1
ATOM 7147 C CA . PHE A 1 922 ? -29.237 -7.809 35.143 1.00 95.00 922 PHE A CA 1
ATOM 7148 C C . PHE A 1 922 ? -28.479 -6.491 35.024 1.00 95.00 922 PHE A C 1
ATOM 7150 O O . PHE A 1 922 ? -27.797 -6.240 34.034 1.00 95.00 922 PHE A O 1
ATOM 7157 N N . GLU A 1 923 ? -28.568 -5.665 36.062 1.00 95.12 923 GLU A N 1
ATOM 7158 C CA . GLU A 1 923 ? -27.800 -4.427 36.179 1.00 95.12 923 GLU A CA 1
ATOM 7159 C C . GLU A 1 923 ? -26.895 -4.503 37.420 1.00 95.12 923 GLU A C 1
ATOM 7161 O O . GLU A 1 923 ? -27.150 -5.254 38.368 1.00 95.12 923 GLU A O 1
ATOM 7166 N N . THR A 1 924 ? -25.815 -3.732 37.399 1.00 96.62 924 THR A N 1
ATOM 7167 C CA . THR A 1 924 ? -24.826 -3.593 38.475 1.00 96.62 924 THR A CA 1
ATOM 7168 C C . THR A 1 924 ? -25.090 -2.329 39.299 1.00 96.62 924 THR A C 1
ATOM 7170 O O . THR A 1 924 ? -25.891 -1.469 38.926 1.00 96.62 924 THR A O 1
ATOM 7173 N N . LEU A 1 925 ? -24.409 -2.173 40.440 1.00 95.94 925 LEU A N 1
ATOM 7174 C CA . LEU A 1 925 ? -24.516 -0.939 41.234 1.00 95.94 925 LEU A CA 1
ATOM 7175 C C . LEU A 1 925 ? -23.977 0.283 40.473 1.00 95.94 925 LEU A C 1
ATOM 7177 O O . LEU A 1 925 ? -24.568 1.361 40.557 1.00 95.94 925 LEU A O 1
ATOM 7181 N N . LEU A 1 926 ? -22.905 0.091 39.702 1.00 94.69 926 LEU A N 1
ATOM 7182 C CA . LEU A 1 926 ? -22.192 1.112 38.933 1.00 94.69 926 LEU A CA 1
ATOM 7183 C C . LEU A 1 926 ? -21.968 0.633 37.499 1.00 94.69 926 LEU A C 1
ATOM 7185 O O . LEU A 1 926 ? -21.816 -0.564 37.271 1.00 94.69 926 LEU A O 1
ATOM 7189 N N . ILE A 1 927 ? -21.894 1.558 36.547 1.00 90.31 927 ILE A N 1
ATOM 7190 C CA . ILE A 1 927 ? -21.497 1.279 35.158 1.00 90.31 927 ILE A CA 1
ATOM 7191 C C . ILE A 1 927 ? -20.453 2.303 34.703 1.00 90.31 927 ILE A C 1
ATOM 7193 O O . ILE A 1 927 ? -20.085 3.208 35.453 1.00 90.31 927 ILE A O 1
ATOM 7197 N N . THR A 1 928 ? -19.993 2.160 33.467 1.00 83.06 928 THR A N 1
ATOM 7198 C CA . THR A 1 928 ? -19.059 3.082 32.823 1.00 83.06 928 THR A CA 1
ATOM 7199 C C . THR A 1 928 ? -19.737 3.763 31.633 1.00 83.06 928 THR A C 1
ATOM 7201 O O . THR A 1 928 ? -20.487 3.101 30.911 1.00 83.06 928 THR A O 1
ATOM 7204 N N . ASP A 1 929 ? -19.514 5.066 31.439 1.00 78.38 929 ASP A N 1
ATOM 7205 C CA . ASP A 1 929 ? -19.952 5.783 30.232 1.00 78.38 929 ASP A CA 1
ATOM 7206 C C . ASP A 1 929 ? -19.048 5.490 29.012 1.00 78.38 929 ASP A C 1
ATOM 7208 O O . ASP A 1 929 ? -18.144 4.651 29.074 1.00 78.38 929 ASP A O 1
ATOM 7212 N N . LEU A 1 930 ? -19.323 6.140 27.873 1.00 58.06 930 LEU A N 1
ATOM 7213 C CA . LEU A 1 930 ? -18.580 5.925 26.622 1.00 58.06 930 LEU A CA 1
ATOM 7214 C C . LE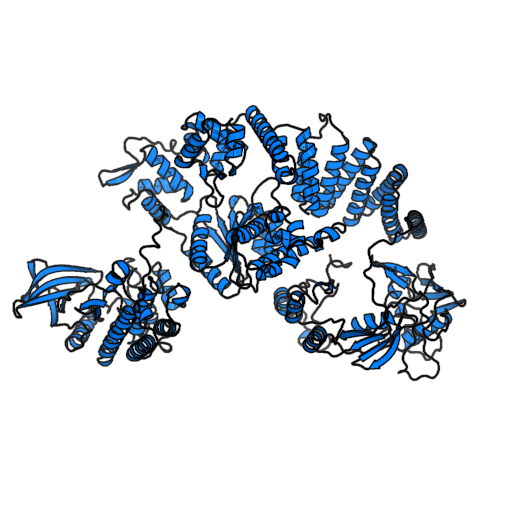U A 1 930 ? -17.120 6.394 26.720 1.00 58.06 930 LEU A C 1
ATOM 7216 O O . LEU A 1 930 ? -16.255 5.870 26.019 1.00 58.06 930 LEU A O 1
ATOM 7220 N N . GLU A 1 931 ? -16.849 7.354 27.597 1.00 58.06 931 GLU A N 1
ATOM 7221 C CA . GLU A 1 931 ? -15.540 7.946 27.847 1.00 58.06 931 GLU A CA 1
ATOM 7222 C C . GLU A 1 931 ? -14.726 7.180 28.904 1.00 58.06 931 GLU A C 1
ATOM 7224 O O . GLU A 1 931 ? -13.545 7.472 29.101 1.00 58.06 931 GLU A O 1
ATOM 7229 N N . GLY A 1 932 ? -15.310 6.171 29.557 1.00 65.25 932 GLY A N 1
ATOM 7230 C CA . GLY A 1 932 ? -14.623 5.371 30.569 1.00 65.25 932 GLY A CA 1
ATOM 7231 C C . GLY A 1 932 ? -14.823 5.858 32.010 1.00 65.25 932 GLY A C 1
ATOM 7232 O O . GLY A 1 932 ? -14.190 5.318 32.921 1.00 65.25 932 GLY A O 1
ATOM 7233 N N . ASN A 1 933 ? -15.689 6.845 32.249 1.00 77.12 933 ASN A N 1
ATOM 7234 C CA . ASN A 1 933 ? -15.958 7.372 33.585 1.00 77.12 933 ASN A CA 1
ATOM 7235 C C . ASN A 1 933 ? -16.967 6.501 34.337 1.00 77.12 933 ASN A C 1
ATOM 7237 O O . ASN A 1 933 ? -17.922 5.977 33.763 1.00 77.12 933 ASN A O 1
ATOM 7241 N N . LEU A 1 934 ? -16.786 6.383 35.653 1.00 81.56 934 LEU A N 1
ATOM 7242 C CA . LEU A 1 934 ? -17.741 5.698 36.522 1.00 81.56 934 LEU A CA 1
ATOM 7243 C C . LEU A 1 934 ? -19.007 6.529 36.700 1.00 81.56 934 LEU A C 1
ATOM 7245 O O . LEU A 1 934 ? -18.937 7.684 37.121 1.00 81.56 934 LEU A O 1
ATOM 7249 N N . ILE A 1 935 ? -20.163 5.906 36.480 1.00 88.19 935 ILE A N 1
ATOM 7250 C CA . ILE A 1 935 ? -21.467 6.531 36.698 1.00 88.19 935 ILE A CA 1
ATOM 7251 C C . ILE A 1 935 ? -22.392 5.634 37.549 1.00 88.19 935 ILE A C 1
ATOM 7253 O O . ILE A 1 935 ? -22.360 4.402 37.426 1.00 88.19 935 ILE A O 1
ATOM 7257 N N . PRO A 1 936 ? -23.242 6.221 38.417 1.00 91.12 936 PRO A N 1
ATOM 7258 C CA . PRO A 1 936 ? -24.212 5.467 39.213 1.00 91.12 936 PRO A CA 1
ATOM 7259 C C . PRO A 1 936 ? -25.264 4.744 38.357 1.00 91.12 936 PRO A C 1
ATOM 7261 O O . PRO A 1 936 ? -25.919 5.370 37.519 1.00 91.12 936 PRO A O 1
ATOM 7264 N N . ALA A 1 937 ? -25.494 3.451 38.619 1.00 92.56 937 ALA A N 1
ATOM 7265 C CA . ALA A 1 937 ? -26.525 2.647 37.956 1.00 92.56 937 ALA A CA 1
ATOM 7266 C C . ALA A 1 937 ? -27.693 2.323 38.901 1.00 92.56 937 ALA A C 1
ATOM 7268 O O . ALA A 1 937 ? -28.626 3.122 38.991 1.00 92.56 937 ALA A O 1
ATOM 7269 N N . LEU A 1 938 ? -27.666 1.186 39.609 1.00 95.69 938 LEU A N 1
ATOM 7270 C CA . LEU A 1 938 ? -28.688 0.860 40.619 1.00 95.69 938 LEU A CA 1
ATOM 7271 C C . LEU A 1 938 ? -28.526 1.685 41.907 1.00 95.69 938 LEU A C 1
ATOM 7273 O O . LEU A 1 938 ? -29.486 1.843 42.667 1.00 95.69 938 LEU A O 1
ATOM 7277 N N . CYS A 1 939 ? -27.335 2.245 42.139 1.00 93.75 939 CYS A N 1
ATOM 7278 C CA . CYS A 1 939 ? -27.130 3.267 43.156 1.00 93.75 939 CYS A CA 1
ATOM 7279 C C . CYS A 1 939 ? -27.349 4.683 42.597 1.00 93.75 939 CYS A C 1
ATOM 7281 O O . CYS A 1 939 ? -27.295 4.928 41.391 1.00 93.75 939 CYS A O 1
ATOM 7283 N N . GLU A 1 940 ? -27.646 5.615 43.494 1.00 91.38 940 GLU A N 1
ATOM 7284 C CA . GLU A 1 940 ? -27.698 7.051 43.232 1.00 91.38 940 GLU A CA 1
ATOM 7285 C C . GLU A 1 940 ? -26.317 7.689 43.412 1.00 91.38 940 GLU A C 1
ATOM 7287 O O . GLU A 1 940 ? -25.918 8.535 42.618 1.00 91.38 940 GLU A O 1
ATOM 7292 N N . LYS A 1 941 ? -25.576 7.253 44.437 1.00 88.44 941 LYS A N 1
ATOM 7293 C CA . LYS A 1 941 ? -24.225 7.725 44.755 1.00 88.44 941 LYS A CA 1
ATOM 7294 C C . LYS A 1 941 ? -23.452 6.708 45.594 1.00 88.44 941 LYS A C 1
ATOM 7296 O O . LYS A 1 941 ? -24.051 5.813 46.206 1.00 88.44 941 LYS A O 1
ATOM 7301 N N . TRP A 1 942 ? -22.136 6.892 45.669 1.00 93.94 942 TRP A N 1
ATOM 7302 C CA . TRP A 1 942 ? -21.251 6.153 46.565 1.00 93.94 942 TRP A CA 1
ATOM 7303 C C . TRP A 1 942 ? -20.284 7.092 47.294 1.00 93.94 942 TRP A C 1
ATOM 7305 O O . TRP A 1 942 ? -19.996 8.189 46.822 1.00 93.94 942 TRP A O 1
ATOM 7315 N N . GLU A 1 943 ? -19.795 6.659 48.451 1.00 91.75 943 GLU A N 1
ATOM 7316 C CA . GLU A 1 943 ? -18.850 7.396 49.296 1.00 91.75 943 GLU A CA 1
ATOM 7317 C C . GLU A 1 943 ? -17.772 6.411 49.773 1.00 91.75 943 GLU A C 1
ATOM 7319 O O . GLU A 1 943 ? -18.100 5.324 50.247 1.00 91.75 943 GLU A O 1
ATOM 7324 N N . VAL A 1 944 ? -16.492 6.763 49.636 1.00 87.62 944 VAL A N 1
ATOM 7325 C CA . VAL A 1 944 ? -15.367 5.954 50.137 1.00 87.62 944 VAL A CA 1
ATOM 7326 C C . VAL A 1 944 ? -14.885 6.559 51.456 1.00 87.62 944 VAL A C 1
ATOM 7328 O O . VAL A 1 944 ? -14.628 7.760 51.517 1.00 87.62 944 VAL A O 1
ATOM 7331 N N . SER A 1 945 ? -14.760 5.749 52.506 1.00 86.00 945 SER A N 1
ATOM 7332 C CA . SER A 1 945 ? -14.273 6.165 53.828 1.00 86.00 945 SER A CA 1
ATOM 7333 C C . SER A 1 945 ? -13.137 5.268 54.324 1.00 86.00 945 SER A C 1
ATOM 7335 O O . SER A 1 945 ? -12.724 4.321 53.650 1.00 86.00 945 SER A O 1
ATOM 7337 N N . ASP A 1 946 ? -12.607 5.596 55.506 1.00 80.69 946 ASP A N 1
ATOM 7338 C CA . ASP A 1 946 ? -11.616 4.786 56.226 1.00 80.69 946 ASP A CA 1
ATOM 7339 C C . ASP A 1 946 ? -10.394 4.429 55.361 1.00 80.69 946 ASP A C 1
ATOM 7341 O O . ASP A 1 946 ? -10.009 3.267 55.237 1.00 80.69 946 ASP A O 1
ATOM 7345 N N . GLU A 1 947 ? -9.830 5.444 54.693 1.00 80.75 947 GLU A N 1
ATOM 7346 C CA . GLU A 1 947 ? -8.663 5.328 53.799 1.00 80.75 947 GLU A CA 1
ATOM 7347 C C . GLU A 1 947 ? -8.839 4.303 52.658 1.00 80.75 947 GLU A C 1
ATOM 7349 O O . GLU A 1 947 ? -7.866 3.772 52.130 1.00 80.75 947 GLU A O 1
ATOM 7354 N N . GLY A 1 948 ? -10.083 4.035 52.243 1.00 80.62 948 GLY A N 1
ATOM 7355 C CA . GLY A 1 948 ? -10.386 3.095 51.163 1.00 80.62 948 GLY A CA 1
ATOM 7356 C C . GLY A 1 948 ? -10.702 1.677 51.628 1.00 80.62 948 GLY A C 1
ATOM 7357 O O . GLY A 1 948 ? -10.725 0.778 50.792 1.00 80.62 948 GLY A O 1
ATOM 7358 N N . THR A 1 949 ? -10.938 1.458 52.926 1.00 90.31 949 THR A N 1
ATOM 7359 C CA . THR A 1 949 ? -11.357 0.150 53.471 1.00 90.31 949 THR A CA 1
ATOM 7360 C C . THR A 1 949 ? -12.872 -0.014 53.593 1.00 90.31 949 THR A C 1
ATOM 7362 O O . THR A 1 949 ? -13.346 -1.145 53.690 1.00 90.31 949 THR A O 1
ATOM 7365 N N . SER A 1 950 ? -13.637 1.077 53.522 1.00 93.06 950 SER A N 1
ATOM 7366 C CA . SER A 1 950 ? -15.100 1.063 53.612 1.00 93.06 950 SER A CA 1
ATOM 7367 C C . SER A 1 950 ? -15.709 1.855 52.458 1.00 93.06 950 SER A C 1
ATOM 7369 O O . SER A 1 950 ? -15.251 2.951 52.128 1.00 93.06 950 SER A O 1
ATOM 7371 N N . VAL A 1 951 ? -16.760 1.316 51.838 1.00 94.88 951 VAL A N 1
ATOM 7372 C CA . VAL A 1 951 ? -17.481 1.982 50.744 1.00 94.88 951 VAL A CA 1
ATOM 7373 C C . VAL A 1 951 ? -18.983 1.939 51.000 1.00 94.88 951 VAL A C 1
ATOM 7375 O O . VAL A 1 951 ? -19.577 0.868 51.117 1.00 94.88 951 VAL A O 1
ATOM 7378 N N . PHE A 1 952 ? -19.613 3.108 51.062 1.00 95.62 952 PHE A N 1
ATOM 7379 C CA . PHE A 1 952 ? -21.052 3.258 51.241 1.00 95.62 952 PHE A CA 1
ATOM 7380 C C . PHE A 1 952 ? -21.751 3.449 49.900 1.00 95.62 952 PHE A C 1
ATOM 7382 O O . PHE A 1 952 ? -21.341 4.281 49.095 1.00 95.62 952 PHE A O 1
ATOM 7389 N N . PHE A 1 953 ? -22.866 2.752 49.701 1.00 97.00 953 PHE A N 1
ATOM 7390 C CA . PHE A 1 953 ? -23.730 2.897 48.532 1.00 97.00 953 PHE A CA 1
ATOM 7391 C C . PHE A 1 953 ? -25.127 3.337 48.957 1.00 97.00 953 PHE A C 1
ATOM 7393 O O . PHE A 1 953 ? -25.730 2.728 49.842 1.00 97.00 953 PHE A O 1
ATOM 7400 N N . THR A 1 954 ? -25.648 4.378 48.303 1.00 96.56 954 THR A N 1
ATOM 7401 C CA . THR A 1 954 ? -27.050 4.806 48.434 1.00 96.56 954 THR A CA 1
ATOM 7402 C C . THR A 1 954 ? -27.818 4.319 47.211 1.00 96.56 954 THR A C 1
ATOM 7404 O O . THR A 1 954 ? -27.499 4.716 46.095 1.00 96.56 954 THR A O 1
ATOM 7407 N N . LEU A 1 955 ? -28.779 3.420 47.401 1.00 97.00 955 LEU A N 1
ATOM 7408 C CA . LEU A 1 955 ? -29.588 2.805 46.351 1.00 97.00 955 LEU A CA 1
ATOM 7409 C C . LEU A 1 955 ? -30.714 3.731 45.893 1.00 97.00 955 LEU A C 1
ATOM 7411 O O . LEU A 1 955 ? -31.240 4.519 46.672 1.00 97.00 955 LEU A O 1
ATOM 7415 N N . ARG A 1 956 ? -31.120 3.592 44.631 1.00 94.62 956 ARG A N 1
ATOM 7416 C CA . ARG A 1 956 ? -32.277 4.307 44.085 1.00 94.62 956 ARG A CA 1
ATOM 7417 C C . ARG A 1 956 ? -33.585 3.680 44.572 1.00 94.62 956 ARG A C 1
ATOM 7419 O O . ARG A 1 956 ? -33.801 2.482 44.408 1.00 94.62 956 ARG A O 1
ATOM 7426 N N . GLU A 1 957 ? -34.501 4.502 45.076 1.00 91.75 957 GLU A N 1
ATOM 7427 C CA . GLU A 1 957 ? -35.773 4.033 45.656 1.00 91.75 957 GLU A CA 1
ATOM 7428 C C . GLU A 1 957 ? -36.786 3.500 44.625 1.00 91.75 957 GLU A C 1
ATOM 7430 O O . GLU A 1 957 ? -37.690 2.736 44.960 1.00 91.75 957 GLU A O 1
ATOM 7435 N N . ASN A 1 958 ? -36.668 3.901 43.355 1.00 90.81 958 ASN A N 1
ATOM 7436 C CA . ASN A 1 958 ? -37.607 3.519 42.296 1.00 90.81 958 ASN A CA 1
ATOM 7437 C C . ASN A 1 958 ? -37.224 2.224 41.562 1.00 90.81 958 ASN A C 1
ATOM 7439 O O . ASN A 1 958 ? -37.955 1.805 40.661 1.00 90.81 958 ASN A O 1
ATOM 7443 N N . VAL A 1 959 ? -36.095 1.605 41.911 1.00 93.88 959 VAL A N 1
ATOM 7444 C CA . VAL A 1 959 ? -35.617 0.394 41.243 1.00 93.88 959 VAL A CA 1
ATOM 7445 C C . VAL A 1 959 ? -36.443 -0.808 41.680 1.00 93.88 959 VAL A C 1
ATOM 7447 O O . VAL A 1 959 ? -36.674 -1.044 42.868 1.00 93.88 959 VAL A O 1
ATOM 7450 N N . ARG A 1 960 ? -36.875 -1.593 40.693 1.00 91.69 960 ARG A N 1
ATOM 7451 C CA . ARG A 1 960 ? -37.672 -2.801 40.894 1.00 91.69 960 ARG A CA 1
ATOM 7452 C C . ARG A 1 960 ? -37.083 -3.970 40.126 1.00 91.69 960 ARG A C 1
ATOM 7454 O O . ARG A 1 960 ? -36.603 -3.812 39.004 1.00 91.69 960 ARG A O 1
ATOM 7461 N N . PHE A 1 961 ? -37.171 -5.147 40.725 1.00 93.06 961 PHE A N 1
ATOM 7462 C CA . PHE A 1 961 ? -36.969 -6.409 40.033 1.00 93.06 961 PHE A CA 1
ATOM 7463 C C . PHE A 1 961 ? -38.111 -6.665 39.041 1.00 93.06 961 PHE A C 1
ATOM 7465 O O . PHE A 1 961 ? -39.205 -6.111 39.156 1.00 93.06 961 PHE A O 1
ATOM 7472 N N . GLN A 1 962 ? -37.891 -7.556 38.075 1.00 91.31 962 GLN A N 1
ATOM 7473 C CA . GLN A 1 962 ? -38.885 -7.894 37.041 1.00 91.31 962 GLN A CA 1
ATOM 7474 C C . GLN A 1 962 ? -40.180 -8.525 37.599 1.00 91.31 962 GLN A C 1
ATOM 7476 O O . GLN A 1 962 ? -41.165 -8.641 36.872 1.00 91.31 962 GLN A O 1
ATOM 7481 N N . ASN A 1 963 ? -40.195 -8.941 38.870 1.00 88.56 963 ASN A N 1
ATOM 7482 C CA . ASN A 1 963 ? -41.379 -9.421 39.592 1.00 88.56 963 ASN A CA 1
ATOM 7483 C C . ASN A 1 963 ? -42.068 -8.330 40.442 1.00 88.56 963 ASN A C 1
ATOM 7485 O O . ASN A 1 963 ? -42.890 -8.665 41.292 1.00 88.56 963 ASN A O 1
ATOM 7489 N N . ASP A 1 964 ? -41.731 -7.056 40.220 1.00 88.56 964 ASP A N 1
ATOM 7490 C CA . ASP A 1 964 ? -42.269 -5.869 40.905 1.00 88.56 964 ASP A CA 1
ATOM 7491 C C . ASP A 1 964 ? -41.836 -5.695 42.378 1.00 88.56 964 ASP A C 1
ATOM 7493 O O . ASP A 1 964 ? -42.301 -4.786 43.068 1.00 88.56 964 ASP A O 1
ATOM 7497 N N . GLN A 1 965 ? -40.903 -6.518 42.872 1.00 90.69 965 GLN A N 1
ATOM 7498 C CA . GLN A 1 965 ? -40.286 -6.299 44.183 1.00 90.69 965 GLN A CA 1
ATOM 7499 C C . GLN A 1 965 ? -39.304 -5.121 44.141 1.00 90.69 965 GLN A C 1
ATOM 7501 O O . GLN A 1 965 ? -38.546 -4.967 43.185 1.00 90.69 965 GLN A O 1
ATOM 7506 N N . ILE A 1 966 ? -39.302 -4.299 45.191 1.00 91.88 966 ILE A N 1
ATOM 7507 C CA . ILE A 1 966 ? -38.401 -3.145 45.323 1.00 91.88 966 ILE A CA 1
ATOM 7508 C C . ILE A 1 966 ? -36.977 -3.635 45.613 1.00 91.88 966 ILE A C 1
ATOM 7510 O O . ILE A 1 966 ? -36.785 -4.556 46.410 1.00 91.88 966 ILE A O 1
ATOM 7514 N N . LEU A 1 967 ? -35.980 -3.008 44.986 1.00 95.00 967 LEU A N 1
ATOM 7515 C CA . LEU A 1 967 ? -34.578 -3.257 45.303 1.00 95.00 967 LEU A CA 1
ATOM 7516 C C . LEU A 1 967 ? -34.211 -2.591 46.637 1.00 95.00 967 LEU A C 1
ATOM 7518 O O . LEU A 1 967 ? -34.230 -1.369 46.752 1.00 95.00 967 LEU A O 1
ATOM 7522 N N . THR A 1 968 ? -33.834 -3.398 47.629 1.00 96.12 968 THR A N 1
ATOM 7523 C CA . THR A 1 968 ? -33.357 -2.925 48.937 1.00 96.12 968 THR A CA 1
ATOM 7524 C C . THR A 1 968 ? -31.893 -3.295 49.168 1.00 96.12 968 THR A C 1
ATOM 7526 O O . THR A 1 968 ? -31.352 -4.204 48.536 1.00 96.12 968 THR A O 1
ATOM 7529 N N . ALA A 1 969 ? -31.248 -2.638 50.130 1.00 96.44 969 ALA A N 1
ATOM 7530 C CA . ALA A 1 969 ? -29.898 -2.964 50.582 1.00 96.44 969 ALA A CA 1
ATOM 7531 C C . ALA A 1 969 ? -29.786 -4.420 51.064 1.00 96.44 969 ALA A C 1
ATOM 7533 O O . ALA A 1 969 ? -28.785 -5.086 50.799 1.00 96.44 969 ALA A O 1
ATOM 7534 N N . GLN A 1 970 ? -30.844 -4.949 51.688 1.00 94.62 970 GLN A N 1
ATOM 7535 C CA . GLN A 1 970 ? -30.922 -6.359 52.070 1.00 94.62 970 GLN A CA 1
ATOM 7536 C C . GLN A 1 970 ? -30.956 -7.286 50.845 1.00 94.62 970 GLN A C 1
ATOM 7538 O O . GLN A 1 970 ? -30.294 -8.323 50.843 1.00 94.62 970 GLN A O 1
ATOM 7543 N N . ALA A 1 971 ? -31.679 -6.908 49.785 1.00 93.44 971 ALA A N 1
ATOM 7544 C CA . ALA A 1 971 ? -31.698 -7.667 48.536 1.00 93.44 971 ALA A CA 1
ATOM 7545 C C . ALA A 1 971 ? -30.321 -7.669 47.850 1.00 93.44 971 ALA A C 1
ATOM 7547 O O . ALA A 1 971 ? -29.880 -8.714 47.380 1.00 93.44 971 ALA A O 1
ATOM 7548 N N . VAL A 1 972 ? -29.606 -6.536 47.854 1.00 95.50 972 VAL A N 1
ATOM 7549 C CA . VAL A 1 972 ? -28.226 -6.447 47.338 1.00 95.50 972 VAL A CA 1
ATOM 7550 C C . VAL A 1 972 ? -27.272 -7.334 48.142 1.00 95.50 972 VAL A C 1
ATOM 7552 O O . VAL A 1 972 ? -26.509 -8.095 47.548 1.00 95.50 972 VAL A O 1
ATOM 7555 N N . LYS A 1 973 ? -27.348 -7.302 49.482 1.00 95.19 973 LYS A N 1
ATOM 7556 C CA . LYS A 1 973 ? -26.546 -8.179 50.352 1.00 95.19 973 LYS A CA 1
ATOM 7557 C C . LYS A 1 973 ? -26.773 -9.654 50.015 1.00 95.19 973 LYS A C 1
ATOM 7559 O O . LYS A 1 973 ? -25.811 -10.374 49.761 1.00 95.19 973 LYS A O 1
ATOM 7564 N N . HIS A 1 974 ? -28.031 -10.085 49.931 1.00 92.38 974 HIS A N 1
ATOM 7565 C CA . HIS A 1 974 ? -28.359 -11.467 49.580 1.00 92.38 974 HIS A CA 1
ATOM 7566 C C . HIS A 1 974 ? -27.927 -11.852 48.163 1.00 92.38 974 HIS A C 1
ATOM 7568 O O . HIS A 1 974 ? -27.478 -12.980 47.950 1.00 92.38 974 HIS A O 1
ATOM 7574 N N . ALA A 1 975 ? -28.016 -10.929 47.202 1.00 93.00 975 ALA A N 1
ATOM 7575 C CA . ALA A 1 975 ? -27.523 -11.155 45.849 1.00 93.00 975 ALA A CA 1
ATOM 7576 C C . ALA A 1 975 ? -26.013 -11.439 45.855 1.00 93.00 975 ALA A C 1
ATOM 7578 O O . ALA A 1 975 ? -25.580 -12.432 45.273 1.00 93.00 975 ALA A O 1
ATOM 7579 N N . PHE A 1 976 ? -25.218 -10.630 46.561 1.00 94.88 976 PHE A N 1
ATOM 7580 C CA . PHE A 1 976 ? -23.768 -10.828 46.664 1.00 94.88 976 PHE A CA 1
ATOM 7581 C C . PHE A 1 976 ? -23.400 -12.102 47.428 1.00 94.88 976 PHE A C 1
ATOM 7583 O O . PHE A 1 976 ? -22.573 -12.872 46.943 1.00 94.88 976 PHE A O 1
ATOM 7590 N N . GLU A 1 977 ? -24.043 -12.386 48.562 1.00 92.38 977 GLU A N 1
ATOM 7591 C CA . GLU A 1 977 ? -23.849 -13.637 49.311 1.00 92.38 977 GLU A CA 1
ATOM 7592 C C . GLU A 1 977 ? -24.110 -14.866 48.433 1.00 92.38 977 GLU A C 1
ATOM 7594 O O . GLU A 1 977 ? -23.326 -15.821 48.418 1.00 92.38 977 GLU A O 1
ATOM 7599 N N . ARG A 1 978 ? -25.197 -14.842 47.657 1.00 89.06 978 ARG A N 1
ATOM 7600 C CA . ARG A 1 978 ? -25.513 -15.927 46.731 1.00 89.06 978 ARG A CA 1
ATOM 7601 C C . ARG A 1 978 ? -24.482 -16.023 45.617 1.00 89.06 978 ARG A C 1
ATOM 7603 O O . ARG A 1 978 ? -23.995 -17.124 45.378 1.00 89.06 978 ARG A O 1
ATOM 7610 N N . SER A 1 979 ? -24.143 -14.911 44.966 1.00 91.62 979 SER A N 1
ATOM 7611 C CA . SER A 1 979 ? -23.135 -14.877 43.902 1.00 91.62 979 SER A CA 1
ATOM 7612 C C . SER A 1 979 ? -21.812 -15.463 44.384 1.00 91.62 979 SER A C 1
ATOM 7614 O O . SER A 1 979 ? -21.266 -16.331 43.719 1.00 91.62 979 SER A O 1
ATOM 7616 N N . ILE A 1 980 ? -21.358 -15.101 45.587 1.00 92.50 980 ILE A N 1
ATOM 7617 C CA . ILE A 1 980 ? -20.148 -15.657 46.211 1.00 92.50 980 ILE A CA 1
ATOM 7618 C C . ILE A 1 980 ? -20.254 -17.179 46.396 1.00 92.50 980 ILE A C 1
ATOM 7620 O O . ILE A 1 980 ? -19.282 -17.890 46.162 1.00 92.50 980 ILE A O 1
ATOM 7624 N N . ARG A 1 981 ? -21.426 -17.702 46.779 1.00 88.75 981 ARG A N 1
ATOM 7625 C CA . ARG A 1 981 ? -21.641 -19.147 46.985 1.00 88.75 981 ARG A CA 1
ATOM 7626 C C . ARG A 1 981 ? -21.706 -19.965 45.699 1.00 88.75 981 ARG A C 1
ATOM 7628 O O . ARG A 1 981 ? -21.330 -21.133 45.723 1.00 88.75 981 ARG A O 1
ATOM 7635 N N . VAL A 1 982 ? -22.249 -19.402 44.622 1.00 87.69 982 VAL A N 1
ATOM 7636 C CA . VAL A 1 982 ? -22.441 -20.122 43.348 1.00 87.69 982 VAL A CA 1
ATOM 7637 C C . VAL A 1 982 ? -21.338 -19.847 42.327 1.00 87.69 982 VAL A C 1
ATOM 7639 O O . VAL A 1 982 ? -21.290 -20.531 41.303 1.00 87.69 982 VAL A O 1
ATOM 7642 N N . ALA A 1 983 ? -20.467 -18.871 42.601 1.00 89.88 983 ALA A N 1
ATOM 7643 C CA . ALA A 1 983 ? -19.320 -18.532 41.775 1.00 89.88 983 ALA A CA 1
ATOM 7644 C C . ALA A 1 983 ? -18.391 -19.738 41.604 1.00 89.88 983 ALA A C 1
ATOM 7646 O O . ALA A 1 983 ? -17.889 -20.295 42.582 1.00 89.88 983 ALA A O 1
ATOM 7647 N N . ARG A 1 984 ? -18.106 -20.103 40.352 1.00 89.38 984 ARG A N 1
ATOM 7648 C CA . ARG A 1 984 ? -17.004 -21.028 40.034 1.00 89.38 984 ARG A CA 1
ATOM 7649 C C . ARG A 1 984 ? -15.653 -20.403 40.371 1.00 89.38 984 ARG A C 1
ATOM 7651 O O . ARG A 1 984 ? -14.779 -21.065 40.923 1.00 89.38 984 ARG A O 1
ATOM 7658 N N . GLU A 1 985 ? -15.521 -19.119 40.055 1.00 89.75 985 GLU A N 1
ATOM 7659 C CA . GLU A 1 985 ? -14.388 -18.266 40.387 1.00 89.75 985 GLU A CA 1
ATOM 7660 C C . GLU A 1 985 ? -14.923 -16.910 40.854 1.00 89.75 985 GLU A C 1
ATOM 7662 O O . GLU A 1 985 ? -15.813 -16.331 40.230 1.00 89.75 985 GLU A O 1
ATOM 7667 N N . LEU A 1 986 ? -14.411 -16.422 41.983 1.00 90.38 986 LEU A N 1
ATOM 7668 C CA . LEU A 1 986 ? -14.869 -15.174 42.583 1.00 90.38 986 LEU A CA 1
ATOM 7669 C C . LEU A 1 986 ? -14.380 -13.968 41.766 1.00 90.38 986 LEU A C 1
ATOM 7671 O O . LEU A 1 986 ? -13.166 -13.777 41.666 1.00 90.38 986 LEU A O 1
ATOM 7675 N N . PRO A 1 987 ? -15.278 -13.115 41.236 1.00 92.56 987 PRO A N 1
ATOM 7676 C CA . PRO A 1 987 ? -14.856 -11.905 40.545 1.00 92.56 987 PRO A CA 1
ATOM 7677 C C . PRO A 1 987 ? -14.168 -10.937 41.527 1.00 92.56 987 PRO A C 1
ATOM 7679 O O . PRO A 1 987 ? -14.554 -10.889 42.702 1.00 92.56 987 PRO A O 1
ATOM 7682 N N . PRO A 1 988 ? -13.195 -10.122 41.072 1.00 92.62 988 PRO A N 1
ATOM 7683 C CA . PRO A 1 988 ? -12.393 -9.260 41.945 1.00 92.62 988 PRO A CA 1
ATOM 7684 C C . PRO A 1 988 ? -13.217 -8.353 42.871 1.00 92.62 988 PRO A C 1
ATOM 7686 O O . PRO A 1 988 ? -12.885 -8.212 44.047 1.00 92.62 988 PRO A O 1
ATOM 7689 N N . GLY A 1 989 ? -14.330 -7.796 42.377 1.00 92.38 989 GLY A N 1
ATOM 7690 C CA . GLY A 1 989 ? -15.223 -6.944 43.172 1.00 92.38 989 GLY A CA 1
ATOM 7691 C C . GLY A 1 989 ? -15.930 -7.669 44.326 1.00 92.38 989 GLY A C 1
ATOM 7692 O O . GLY A 1 989 ? -16.226 -7.052 45.346 1.00 92.38 989 GLY A O 1
ATOM 7693 N N . LEU A 1 990 ? -16.168 -8.981 44.214 1.00 94.94 990 LEU A N 1
ATOM 7694 C CA . LEU A 1 990 ? -16.719 -9.790 45.309 1.00 94.94 990 LEU A CA 1
ATOM 7695 C C . LEU A 1 990 ? -15.611 -10.373 46.194 1.00 94.94 990 LEU A C 1
ATOM 7697 O O . LEU A 1 990 ? -15.780 -10.464 47.406 1.00 94.94 990 LEU A O 1
ATOM 7701 N N . ALA A 1 991 ? -14.465 -10.729 45.606 1.00 94.19 991 ALA A N 1
ATOM 7702 C CA . ALA A 1 991 ? -13.311 -11.268 46.324 1.00 94.19 991 ALA A CA 1
ATOM 7703 C C . ALA A 1 991 ? -12.692 -10.260 47.306 1.00 94.19 991 ALA A C 1
ATOM 7705 O O . ALA A 1 991 ? -12.203 -10.659 48.360 1.00 94.19 991 ALA A O 1
ATOM 7706 N N . ALA A 1 992 ? -12.728 -8.965 46.975 1.00 94.12 992 ALA A N 1
ATOM 7707 C CA . ALA A 1 992 ? -12.197 -7.899 47.823 1.00 94.12 992 ALA A CA 1
ATOM 7708 C C . ALA A 1 992 ? -13.029 -7.646 49.096 1.00 94.12 992 ALA A C 1
ATOM 7710 O O . ALA A 1 992 ? -12.549 -6.976 50.011 1.00 94.12 992 ALA A O 1
ATOM 7711 N N . ILE A 1 993 ? -14.258 -8.174 49.177 1.00 95.88 993 ILE A N 1
ATOM 7712 C CA . ILE A 1 993 ? -15.134 -8.001 50.340 1.00 95.88 993 ILE A CA 1
ATOM 7713 C C . ILE A 1 993 ? -14.593 -8.814 51.517 1.00 95.88 993 ILE A C 1
ATOM 7715 O O . ILE A 1 993 ? -14.294 -10.007 51.410 1.00 95.88 993 ILE A O 1
ATOM 7719 N N . ARG A 1 994 ? -14.514 -8.177 52.684 1.00 94.69 994 ARG A N 1
ATOM 7720 C CA . ARG A 1 994 ? -14.030 -8.799 53.913 1.00 94.69 994 ARG A CA 1
ATOM 7721 C C . ARG A 1 994 ? -14.858 -10.040 54.265 1.00 94.69 994 ARG A C 1
ATOM 7723 O O . ARG A 1 994 ? -16.072 -9.970 54.451 1.00 94.69 994 ARG A O 1
ATOM 7730 N N . GLY A 1 995 ? -14.186 -11.181 54.409 1.00 91.56 995 GLY A N 1
ATOM 7731 C CA . GLY A 1 995 ? -14.821 -12.454 54.756 1.00 91.56 995 GLY A CA 1
ATOM 7732 C C . GLY A 1 995 ? -15.374 -13.252 53.567 1.00 91.56 995 GLY A C 1
ATOM 7733 O O . GLY A 1 995 ? -15.930 -14.329 53.780 1.00 91.56 995 GLY A O 1
ATOM 7734 N N . ALA A 1 996 ? -15.266 -12.754 52.326 1.00 92.12 996 ALA A N 1
ATOM 7735 C CA . ALA A 1 996 ? -15.847 -13.419 51.155 1.00 92.12 996 ALA A CA 1
ATOM 7736 C C . ALA A 1 996 ? -15.206 -14.788 50.883 1.00 92.12 996 ALA A C 1
ATOM 7738 O O . ALA A 1 996 ? -15.908 -15.765 50.620 1.00 92.12 996 ALA A O 1
ATOM 7739 N N . ALA A 1 997 ? -13.878 -14.884 51.002 1.00 87.25 997 ALA A N 1
ATOM 7740 C CA . ALA A 1 997 ? -13.145 -16.130 50.792 1.00 87.25 997 ALA A CA 1
ATOM 7741 C C . ALA A 1 997 ? -13.516 -17.203 51.831 1.00 87.25 997 ALA A C 1
ATOM 7743 O O . ALA A 1 997 ? -13.669 -18.374 51.480 1.00 87.25 997 ALA A O 1
ATOM 7744 N N . GLU A 1 998 ? -13.696 -16.830 53.099 1.00 88.56 998 GLU A N 1
ATOM 7745 C CA . GLU A 1 998 ? -14.146 -17.734 54.159 1.00 88.56 998 GLU A CA 1
ATOM 7746 C C . GLU A 1 998 ? -15.599 -18.169 53.951 1.00 88.56 998 GLU A C 1
ATOM 7748 O O . GLU A 1 998 ? -15.908 -19.353 54.099 1.00 88.56 998 GLU A O 1
ATOM 7753 N N . PHE A 1 999 ? -16.467 -17.240 53.543 1.00 89.69 999 PHE A N 1
ATOM 7754 C CA . PHE A 1 999 ? -17.889 -17.492 53.311 1.00 89.69 999 PHE A CA 1
ATOM 7755 C C . PHE A 1 999 ? -18.143 -18.533 52.213 1.00 89.69 999 PHE A C 1
ATOM 7757 O O . PHE A 1 999 ? -19.087 -19.311 52.320 1.00 89.69 999 PHE A O 1
ATOM 7764 N N . THR A 1 1000 ? -17.274 -18.630 51.196 1.00 85.56 1000 THR A N 1
ATOM 7765 C CA . THR A 1 1000 ? -17.378 -19.708 50.186 1.00 85.56 1000 THR A CA 1
ATOM 7766 C C . THR A 1 1000 ? -17.225 -21.113 50.770 1.00 85.56 1000 THR A C 1
ATOM 7768 O O . THR A 1 1000 ? -17.741 -22.076 50.207 1.00 85.56 1000 THR A O 1
ATOM 7771 N N . LYS A 1 1001 ? -16.502 -21.248 51.890 1.00 83.25 1001 LYS A N 1
ATOM 7772 C CA . LYS A 1 1001 ? -16.167 -22.535 52.518 1.00 83.25 1001 LYS A CA 1
ATOM 7773 C C . LYS A 1 1001 ? -16.998 -22.817 53.769 1.00 83.25 1001 LYS A C 1
ATOM 7775 O O . LYS A 1 1001 ? -16.970 -23.948 54.257 1.00 83.25 1001 LYS A O 1
ATOM 7780 N N . SER A 1 1002 ? -17.688 -21.815 54.315 1.00 82.25 1002 SER A N 1
ATOM 7781 C CA . SER A 1 1002 ? -18.475 -21.939 55.540 1.00 82.25 1002 SER A CA 1
ATOM 7782 C C . SER A 1 1002 ? -19.961 -22.186 55.250 1.00 82.25 1002 SER A C 1
ATOM 7784 O O . SER A 1 1002 ? -20.469 -21.943 54.159 1.00 82.25 1002 SER A O 1
ATOM 7786 N N . ASN A 1 1003 ? -20.682 -22.688 56.256 1.00 77.38 1003 ASN A N 1
ATOM 7787 C CA . ASN A 1 1003 ? -22.146 -22.794 56.220 1.00 77.38 1003 ASN A CA 1
ATOM 7788 C C . ASN A 1 1003 ? -22.827 -21.554 56.829 1.00 77.38 1003 ASN A C 1
ATOM 7790 O O . ASN A 1 1003 ? -24.030 -21.594 57.107 1.00 77.38 1003 ASN A O 1
ATOM 7794 N N . ASP A 1 1004 ? -22.079 -20.471 57.061 1.00 81.69 1004 ASP A N 1
ATOM 7795 C CA . ASP A 1 1004 ? -22.599 -19.263 57.700 1.00 81.69 1004 ASP A CA 1
ATOM 7796 C C . ASP A 1 1004 ? -23.667 -18.620 56.828 1.00 81.69 1004 ASP A C 1
ATOM 7798 O O . ASP A 1 1004 ? -23.547 -18.583 55.608 1.00 81.69 1004 ASP A O 1
ATOM 7802 N N . LYS A 1 1005 ? -24.742 -18.127 57.442 1.00 75.19 1005 LYS A N 1
ATOM 7803 C CA . LYS A 1 1005 ? -25.886 -17.595 56.690 1.00 75.19 1005 LYS A CA 1
ATOM 7804 C C . LYS A 1 1005 ? -25.670 -16.184 56.153 1.00 75.19 1005 LYS A C 1
ATOM 7806 O O . LYS A 1 1005 ? -26.395 -15.809 55.243 1.00 75.19 1005 LYS A O 1
ATOM 7811 N N . GLU A 1 1006 ? -24.710 -15.440 56.698 1.00 81.44 1006 GLU A N 1
ATOM 7812 C CA . GLU A 1 1006 ? -24.471 -14.044 56.332 1.00 81.44 1006 GLU A CA 1
ATOM 7813 C C . GLU A 1 1006 ? -22.983 -13.733 56.169 1.00 81.44 1006 GLU A C 1
ATOM 7815 O O . GLU A 1 1006 ? -22.142 -14.262 56.902 1.00 81.44 1006 GLU A O 1
ATOM 7820 N N . LEU A 1 1007 ? -22.675 -12.840 55.231 1.00 88.81 1007 LEU A N 1
ATOM 7821 C CA . LEU A 1 1007 ? -21.335 -12.324 54.987 1.00 88.81 1007 LEU A CA 1
ATOM 7822 C C . LEU A 1 1007 ? -21.067 -11.086 55.853 1.00 88.81 1007 LEU A C 1
ATOM 7824 O O . LEU A 1 1007 ? -21.788 -10.091 55.777 1.00 88.81 1007 LEU A O 1
ATOM 7828 N N . ALA A 1 1008 ? -19.997 -11.127 56.650 1.00 83.62 1008 ALA A N 1
ATOM 7829 C CA . ALA A 1 1008 ? -19.661 -10.058 57.594 1.00 83.62 1008 ALA A CA 1
ATOM 7830 C C . ALA A 1 1008 ? -19.277 -8.727 56.921 1.00 83.62 1008 ALA A C 1
ATOM 7832 O O . ALA A 1 1008 ? -19.544 -7.669 57.481 1.00 83.62 1008 ALA A O 1
ATOM 7833 N N . GLY A 1 1009 ? -18.663 -8.768 55.734 1.00 91.94 1009 GLY A N 1
ATOM 7834 C CA . GLY A 1 1009 ? -18.191 -7.578 55.021 1.00 91.94 1009 GLY A CA 1
ATOM 7835 C C . GLY A 1 1009 ? -19.274 -6.752 54.323 1.00 91.94 1009 GLY A C 1
ATOM 7836 O O . GLY A 1 1009 ? -18.928 -5.776 53.668 1.00 91.94 1009 GLY A O 1
ATOM 7837 N N . ILE A 1 1010 ? -20.558 -7.116 54.433 1.00 95.94 1010 ILE A N 1
ATOM 7838 C CA . ILE A 1 1010 ? -21.674 -6.329 53.886 1.00 95.94 1010 ILE A CA 1
ATOM 7839 C C . ILE A 1 1010 ? -22.653 -5.994 55.012 1.00 95.94 1010 ILE A C 1
ATOM 7841 O O . ILE A 1 1010 ? -23.337 -6.870 55.555 1.00 95.94 1010 ILE A O 1
ATOM 7845 N N . LEU A 1 1011 ? -22.753 -4.707 55.335 1.00 96.00 1011 LEU A N 1
ATOM 7846 C CA . LEU A 1 1011 ? -23.604 -4.191 56.401 1.00 96.00 1011 LEU A CA 1
ATOM 7847 C C . LEU A 1 1011 ? -24.762 -3.389 55.804 1.00 96.00 1011 LEU A C 1
ATOM 7849 O O . LEU A 1 1011 ? -24.571 -2.484 54.994 1.00 96.00 1011 LEU A O 1
ATOM 7853 N N . VAL A 1 1012 ? -25.985 -3.714 56.219 1.00 96.25 1012 VAL A N 1
ATOM 7854 C CA . VAL A 1 1012 ? -27.187 -2.969 55.827 1.00 96.25 1012 VAL A CA 1
ATOM 7855 C C . VAL A 1 1012 ? -27.404 -1.847 56.838 1.00 96.25 1012 VAL A C 1
ATOM 7857 O O . VAL A 1 1012 ? -27.679 -2.108 58.007 1.00 96.25 1012 VAL A O 1
ATOM 7860 N N . VAL A 1 1013 ? -27.255 -0.600 56.388 1.00 95.06 1013 VAL A N 1
ATOM 7861 C CA . VAL A 1 1013 ? -27.388 0.609 57.218 1.00 95.06 1013 VAL A CA 1
ATOM 7862 C C . VAL A 1 1013 ? -28.846 1.082 57.255 1.00 95.06 1013 VAL A C 1
ATOM 7864 O O . VAL A 1 1013 ? -29.339 1.507 58.298 1.00 95.06 1013 VAL A O 1
ATOM 7867 N N . SER A 1 1014 ? -29.549 0.998 56.124 1.00 95.75 1014 SER A N 1
ATOM 7868 C CA . SER A 1 1014 ? -30.993 1.233 55.985 1.00 95.75 1014 SER A CA 1
ATOM 7869 C C . SER A 1 1014 ? -31.534 0.483 54.763 1.00 95.75 1014 SER A C 1
ATOM 7871 O O . SER A 1 1014 ? -30.754 -0.115 54.025 1.00 95.75 1014 SER A O 1
ATOM 7873 N N . ASP A 1 1015 ? -32.843 0.555 54.492 1.00 93.44 1015 ASP A N 1
ATOM 7874 C CA . ASP A 1 1015 ? -33.461 -0.091 53.320 1.00 93.44 1015 ASP A CA 1
ATOM 7875 C C . ASP A 1 1015 ? -32.799 0.289 51.984 1.00 93.44 1015 ASP A C 1
ATOM 7877 O O . ASP A 1 1015 ? -32.805 -0.515 51.053 1.00 93.44 1015 ASP A O 1
ATOM 7881 N N . TYR A 1 1016 ? -32.174 1.469 51.902 1.00 96.50 1016 TYR A N 1
ATOM 7882 C CA . TYR A 1 1016 ? -31.516 1.982 50.696 1.00 96.50 1016 TYR A CA 1
ATOM 7883 C C . TYR A 1 1016 ? -30.044 2.339 50.906 1.00 96.50 1016 TYR A C 1
ATOM 7885 O O . TYR A 1 1016 ? -29.438 2.944 50.029 1.00 96.50 1016 TYR A O 1
ATOM 7893 N N . LYS A 1 1017 ? -29.435 1.991 52.044 1.00 96.94 1017 LYS A N 1
ATOM 7894 C CA . LYS A 1 1017 ? -28.013 2.263 52.286 1.00 96.94 1017 LYS A CA 1
ATOM 7895 C C . LYS A 1 1017 ? -27.304 1.004 52.760 1.00 96.94 1017 LYS A C 1
ATOM 7897 O O . LYS A 1 1017 ? -27.701 0.414 53.764 1.00 96.94 1017 LYS A O 1
ATOM 7902 N N . LEU A 1 1018 ? -26.240 0.620 52.059 1.00 96.38 1018 LEU A N 1
ATOM 7903 C CA . LEU A 1 1018 ? -25.338 -0.455 52.473 1.00 96.38 1018 LEU A CA 1
ATOM 7904 C C . LEU A 1 1018 ? -23.895 0.038 52.562 1.00 96.38 1018 LEU A C 1
ATOM 7906 O O . LEU A 1 1018 ? -23.494 0.956 51.850 1.00 96.38 1018 LEU A O 1
ATOM 7910 N N . GLU A 1 1019 ? -23.135 -0.599 53.436 1.00 97.06 1019 GLU A N 1
ATOM 7911 C CA . GLU A 1 1019 ? -21.695 -0.444 53.594 1.00 97.06 1019 GLU A CA 1
ATOM 7912 C C . GLU A 1 1019 ? -21.022 -1.753 53.181 1.00 97.06 1019 GLU A C 1
ATOM 7914 O O . GLU A 1 1019 ? -21.436 -2.838 53.599 1.00 97.06 1019 GLU A O 1
ATOM 7919 N N . ILE A 1 1020 ? -19.986 -1.644 52.357 1.00 96.81 1020 ILE A N 1
ATOM 7920 C CA . ILE A 1 1020 ? -19.113 -2.751 51.992 1.00 96.81 1020 ILE A CA 1
ATOM 7921 C C . ILE A 1 1020 ? -17.750 -2.509 52.631 1.00 96.81 1020 ILE A C 1
ATOM 7923 O O . ILE A 1 1020 ? -17.090 -1.513 52.338 1.00 96.81 1020 ILE A O 1
ATOM 7927 N N . GLN A 1 1021 ? -17.333 -3.441 53.482 1.00 96.44 1021 GLN A N 1
ATOM 7928 C CA . GLN A 1 1021 ? -16.023 -3.449 54.120 1.00 96.44 1021 GLN A CA 1
ATOM 7929 C C . GLN A 1 1021 ? -15.070 -4.340 53.329 1.00 96.44 1021 GLN A C 1
ATOM 7931 O O . GLN A 1 1021 ? -15.383 -5.496 53.029 1.00 96.44 1021 GLN A O 1
ATOM 7936 N N . LEU A 1 1022 ? -13.898 -3.809 53.008 1.00 95.00 1022 LEU A N 1
ATOM 7937 C CA . LEU A 1 1022 ? -12.886 -4.466 52.191 1.00 95.00 1022 LEU A CA 1
ATOM 7938 C C . LEU A 1 1022 ? -11.841 -5.175 53.056 1.00 95.00 1022 LEU A C 1
ATOM 7940 O O . LEU A 1 1022 ? -11.643 -4.846 54.227 1.00 95.00 1022 LEU A O 1
ATOM 7944 N N . LEU A 1 1023 ? -11.193 -6.188 52.477 1.00 90.56 1023 LEU A N 1
ATOM 7945 C CA . LEU A 1 1023 ? -10.088 -6.900 53.123 1.00 90.56 1023 LEU A CA 1
ATOM 7946 C C . LEU A 1 1023 ? -8.852 -6.001 53.282 1.00 90.56 1023 LEU A C 1
ATOM 7948 O O . LEU A 1 1023 ? -8.250 -5.983 54.353 1.00 90.56 1023 LEU A O 1
ATOM 7952 N N . ASP A 1 1024 ? -8.530 -5.246 52.230 1.00 89.62 1024 ASP A N 1
ATOM 7953 C CA . ASP A 1 1024 ? -7.404 -4.318 52.135 1.00 89.62 1024 ASP A CA 1
ATOM 7954 C C . ASP A 1 1024 ? -7.891 -2.960 51.582 1.00 89.62 1024 ASP A C 1
ATOM 7956 O O . ASP A 1 1024 ? -8.892 -2.932 50.855 1.00 89.62 1024 ASP A O 1
ATOM 7960 N N . PRO A 1 1025 ? -7.207 -1.835 51.879 1.00 89.06 1025 PRO A N 1
ATOM 7961 C CA . PRO A 1 1025 ? -7.547 -0.533 51.307 1.00 89.06 1025 PRO A CA 1
ATOM 7962 C C . PRO A 1 1025 ? -7.472 -0.557 49.773 1.00 89.06 1025 PRO A C 1
ATOM 7964 O O . PRO A 1 1025 ? -6.416 -0.842 49.203 1.00 89.06 1025 PRO A O 1
ATOM 7967 N N . LEU A 1 1026 ? -8.581 -0.247 49.093 1.00 86.31 1026 LEU A N 1
ATOM 7968 C CA . LEU A 1 1026 ? -8.668 -0.333 47.635 1.00 86.31 1026 LEU A CA 1
ATOM 7969 C C . LEU A 1 1026 ? -9.543 0.780 47.043 1.00 86.31 1026 LEU A C 1
ATOM 7971 O O . LEU A 1 1026 ? -10.732 0.600 46.784 1.00 86.31 1026 LEU A O 1
ATOM 7975 N N . SER A 1 1027 ? -8.933 1.927 46.738 1.00 77.06 1027 SER A N 1
ATOM 7976 C CA . SER A 1 1027 ? -9.637 3.105 46.200 1.00 77.06 1027 SER A CA 1
ATOM 7977 C C . SER A 1 1027 ? -10.337 2.861 44.855 1.00 77.06 1027 SER A C 1
ATOM 7979 O O . SER A 1 1027 ? -11.307 3.541 44.536 1.00 77.06 1027 SER A O 1
ATOM 7981 N N . ILE A 1 1028 ? -9.878 1.877 44.072 1.00 84.44 1028 ILE A N 1
ATOM 7982 C CA . ILE A 1 1028 ? -10.478 1.497 42.780 1.00 84.44 1028 ILE A CA 1
ATOM 7983 C C . ILE A 1 1028 ? -11.666 0.531 42.914 1.00 84.44 1028 ILE A C 1
ATOM 7985 O O . ILE A 1 1028 ? -12.207 0.092 41.901 1.00 84.44 1028 ILE A O 1
ATOM 7989 N N . TYR A 1 1029 ? -12.072 0.165 44.136 1.00 92.00 1029 TYR A N 1
ATOM 7990 C CA . TYR A 1 1029 ? -13.146 -0.801 44.373 1.00 92.00 1029 TYR A CA 1
ATOM 7991 C C . TYR A 1 1029 ? -14.457 -0.489 43.622 1.00 92.00 1029 TYR A C 1
ATOM 7993 O O . TYR A 1 1029 ? -14.999 -1.410 43.007 1.00 92.00 1029 TYR A O 1
ATOM 8001 N N . PRO A 1 1030 ? -14.945 0.772 43.562 1.00 91.94 1030 PRO A N 1
ATOM 8002 C CA . PRO A 1 1030 ? -16.115 1.120 42.753 1.00 91.94 1030 PRO A CA 1
ATOM 8003 C C . PRO A 1 1030 ? -15.992 0.690 41.282 1.00 91.94 1030 PRO A C 1
ATOM 8005 O O . PRO A 1 1030 ? -16.952 0.175 40.711 1.00 91.94 1030 PRO A O 1
ATOM 8008 N N . SER A 1 1031 ? -14.803 0.806 40.681 1.00 88.88 1031 SER A N 1
ATOM 8009 C CA . SER A 1 1031 ? -14.565 0.364 39.303 1.00 88.88 1031 SER A CA 1
ATOM 8010 C C . SER A 1 1031 ? -14.742 -1.141 39.129 1.00 88.88 1031 SER A C 1
ATOM 8012 O O . SER A 1 1031 ? -15.230 -1.581 38.093 1.00 88.88 1031 SER A O 1
ATOM 8014 N N . LEU A 1 1032 ? -14.404 -1.946 40.141 1.00 92.62 1032 LEU A N 1
ATOM 8015 C CA . LEU A 1 1032 ? -14.553 -3.405 40.087 1.00 92.62 1032 LEU A CA 1
ATOM 8016 C C . LEU A 1 1032 ? -16.021 -3.858 40.098 1.00 92.62 1032 LEU A C 1
ATOM 8018 O O . LEU A 1 1032 ? -16.314 -4.972 39.675 1.00 92.62 1032 LEU A O 1
ATOM 8022 N N . LEU A 1 1033 ? -16.941 -3.003 40.555 1.00 94.50 1033 LEU A N 1
ATOM 8023 C CA . LEU A 1 1033 ? -18.385 -3.261 40.537 1.00 94.50 1033 LEU A CA 1
ATOM 8024 C C . LEU A 1 1033 ? -19.055 -2.892 39.205 1.00 94.50 1033 LEU A C 1
ATOM 8026 O O . LEU A 1 1033 ? -20.266 -3.053 39.069 1.00 94.50 1033 LEU A O 1
ATOM 8030 N N . THR A 1 1034 ? -18.289 -2.399 38.226 1.00 92.94 1034 THR A N 1
ATOM 8031 C CA . THR A 1 1034 ? -18.771 -2.235 36.843 1.00 92.94 1034 THR A CA 1
ATOM 8032 C C . THR A 1 1034 ? -18.740 -3.545 36.055 1.00 92.94 1034 THR A C 1
ATOM 8034 O O . THR A 1 1034 ? -19.389 -3.658 35.017 1.00 92.94 1034 THR A O 1
ATOM 8037 N N . ASP A 1 1035 ? -18.029 -4.560 36.560 1.00 91.62 1035 ASP A N 1
ATOM 8038 C CA . ASP A 1 1035 ? -18.040 -5.906 35.998 1.00 91.62 1035 ASP A CA 1
ATOM 8039 C C . ASP A 1 1035 ? -19.448 -6.508 36.121 1.00 91.62 1035 ASP A C 1
ATOM 8041 O O . ASP A 1 1035 ? -19.990 -6.653 37.221 1.00 91.62 1035 ASP A O 1
ATOM 8045 N N . TYR A 1 1036 ? -20.032 -6.911 34.992 1.00 91.88 1036 TYR A N 1
ATOM 8046 C CA . TYR A 1 1036 ? -21.363 -7.514 34.935 1.00 91.88 1036 TYR A CA 1
ATOM 8047 C C . TYR A 1 1036 ? -21.474 -8.825 35.727 1.00 91.88 1036 TYR A C 1
ATOM 8049 O O . TYR A 1 1036 ? -22.586 -9.214 36.089 1.00 91.88 1036 TYR A O 1
ATOM 8057 N N . LYS A 1 1037 ? -20.358 -9.479 36.087 1.00 93.31 1037 LYS A N 1
ATOM 8058 C CA . LYS A 1 1037 ? -20.352 -10.604 37.042 1.00 93.31 1037 LYS A CA 1
ATOM 8059 C C . LYS A 1 1037 ? -20.857 -10.224 38.435 1.00 93.31 1037 LYS A C 1
ATOM 8061 O O . LYS A 1 1037 ? -21.258 -11.095 39.205 1.00 93.31 1037 LYS A O 1
ATOM 8066 N N . THR A 1 1038 ? -20.876 -8.931 38.752 1.00 94.88 1038 THR A N 1
ATOM 8067 C CA . THR A 1 1038 ? -21.436 -8.371 39.991 1.00 94.88 1038 THR A CA 1
ATOM 8068 C C . THR A 1 1038 ? -22.917 -7.985 39.863 1.00 94.88 1038 THR A C 1
ATOM 8070 O O . THR A 1 1038 ? -23.468 -7.343 40.755 1.00 94.88 1038 THR A O 1
ATOM 8073 N N . GLY A 1 1039 ? -23.585 -8.379 38.771 1.00 94.88 1039 GLY A N 1
ATOM 8074 C CA . GLY A 1 1039 ? -24.998 -8.089 38.530 1.00 94.88 1039 GLY A CA 1
ATOM 8075 C C . GLY A 1 1039 ? -25.912 -8.548 39.671 1.00 94.88 1039 GLY A C 1
ATOM 8076 O O . GLY A 1 1039 ? -25.759 -9.644 40.222 1.00 94.88 1039 GLY A O 1
ATOM 8077 N N . ILE A 1 1040 ? -26.883 -7.704 40.023 1.00 95.50 1040 ILE A N 1
ATOM 8078 C CA . ILE A 1 1040 ? -27.802 -7.966 41.132 1.00 95.50 1040 ILE A CA 1
ATOM 8079 C C . ILE A 1 1040 ? -28.903 -8.924 40.681 1.00 95.50 1040 ILE A C 1
ATOM 8081 O O . ILE A 1 1040 ? -29.643 -8.650 39.734 1.00 95.50 1040 ILE A O 1
ATOM 8085 N N . THR A 1 1041 ? -29.027 -10.046 41.391 1.00 92.50 1041 THR A N 1
ATOM 8086 C CA . THR A 1 1041 ? -30.025 -11.083 41.110 1.00 92.50 1041 THR A CA 1
ATOM 8087 C C . THR A 1 1041 ? -30.938 -11.315 42.303 1.00 92.50 1041 THR A C 1
ATOM 8089 O O . THR A 1 1041 ? -30.512 -11.279 43.457 1.00 92.50 1041 THR A O 1
ATOM 8092 N N . LEU A 1 1042 ? -32.199 -11.602 42.009 1.00 88.06 1042 LEU A N 1
ATOM 8093 C CA . LEU A 1 1042 ? -33.188 -12.074 42.959 1.00 88.06 1042 LEU A CA 1
ATOM 8094 C C . LEU A 1 1042 ? -33.593 -13.497 42.573 1.00 88.06 1042 LEU A C 1
ATOM 8096 O O . LEU A 1 1042 ? -33.850 -13.794 41.409 1.00 88.06 1042 LEU A O 1
ATOM 8100 N N . ASN A 1 1043 ? -33.680 -14.380 43.558 1.00 70.75 1043 ASN A N 1
ATOM 8101 C CA . ASN A 1 1043 ? -34.193 -15.731 43.377 1.00 70.75 1043 ASN A CA 1
ATOM 8102 C C . ASN A 1 1043 ? -35.223 -16.022 44.467 1.00 70.75 1043 ASN A C 1
ATOM 8104 O O . ASN A 1 1043 ? -35.052 -15.581 45.602 1.00 70.75 1043 ASN A O 1
ATOM 8108 N N . VAL A 1 1044 ? -36.292 -16.741 44.123 1.00 62.53 1044 VAL A N 1
ATOM 8109 C CA . VAL A 1 1044 ? -37.394 -17.020 45.051 1.00 62.53 1044 VAL A CA 1
ATOM 8110 C C . VAL A 1 1044 ? -37.008 -18.175 45.980 1.00 62.53 1044 VAL A C 1
ATOM 8112 O O . VAL A 1 1044 ? -36.523 -19.217 45.534 1.00 62.53 1044 VAL A O 1
ATOM 8115 N N . ASP A 1 1045 ? -37.213 -17.994 47.286 1.00 50.81 1045 ASP A N 1
ATOM 8116 C CA . ASP A 1 1045 ? -36.904 -19.008 48.296 1.00 50.81 1045 ASP A CA 1
ATOM 8117 C C . ASP A 1 1045 ? -37.634 -20.337 48.027 1.00 50.81 1045 ASP A C 1
ATOM 8119 O O . ASP A 1 1045 ? -38.851 -20.377 47.841 1.00 50.81 1045 ASP A O 1
ATOM 8123 N N . GLY A 1 1046 ? -36.885 -21.446 48.052 1.00 53.47 1046 GLY A N 1
ATOM 8124 C CA . GLY A 1 1046 ? -37.403 -22.808 47.855 1.00 53.47 1046 GLY A CA 1
ATOM 8125 C C . GLY A 1 1046 ? -37.294 -23.356 46.425 1.00 53.47 1046 GLY A C 1
ATOM 8126 O O . GLY A 1 1046 ? -37.617 -24.525 46.201 1.00 53.47 1046 GLY A O 1
ATOM 8127 N N . GLU A 1 1047 ? -36.808 -22.564 45.467 1.00 53.69 1047 GLU A N 1
ATOM 8128 C CA . GLU A 1 1047 ? -36.551 -23.028 44.102 1.00 53.69 1047 GLU A CA 1
ATOM 8129 C C . GLU A 1 1047 ? -35.216 -23.784 43.973 1.00 53.69 1047 GLU A C 1
ATOM 8131 O O . GLU A 1 1047 ? -34.248 -23.535 44.695 1.00 53.69 1047 GLU A O 1
ATOM 8136 N N . LYS A 1 1048 ? -35.173 -24.756 43.050 1.00 56.47 1048 LYS A N 1
ATOM 8137 C CA . LYS A 1 1048 ? -33.951 -25.507 42.714 1.00 56.47 1048 LYS A CA 1
ATOM 8138 C C . LYS A 1 1048 ? -32.881 -24.549 42.179 1.00 56.47 1048 LYS A C 1
ATOM 8140 O O . LYS A 1 1048 ? -33.209 -23.536 41.577 1.00 56.47 1048 LYS A O 1
ATOM 8145 N N . THR A 1 1049 ? -31.611 -24.925 42.309 1.00 53.88 1049 THR A N 1
ATOM 8146 C CA . THR A 1 1049 ? -30.451 -24.201 41.747 1.00 53.88 1049 THR A CA 1
ATOM 8147 C C . THR A 1 1049 ? -30.546 -23.907 40.243 1.00 53.88 1049 THR A C 1
ATOM 8149 O O . THR A 1 1049 ? -29.833 -23.030 39.774 1.00 53.88 1049 THR A O 1
ATOM 8152 N N . ASP A 1 1050 ? -31.447 -24.580 39.520 1.00 57.41 1050 ASP A N 1
ATOM 8153 C CA . ASP A 1 1050 ? -31.682 -24.413 38.080 1.00 57.41 1050 ASP A CA 1
ATOM 8154 C C . ASP A 1 1050 ? -32.822 -23.425 37.736 1.00 57.41 1050 ASP A C 1
ATOM 8156 O O . ASP A 1 1050 ? -33.265 -23.387 36.586 1.00 57.41 1050 ASP A O 1
ATOM 8160 N N . SER A 1 1051 ? -33.375 -22.673 38.701 1.00 74.19 1051 SER A N 1
ATOM 8161 C CA . SER A 1 1051 ? -34.394 -21.661 38.388 1.00 74.19 1051 SER A CA 1
ATOM 8162 C C . SER A 1 1051 ? -33.796 -20.424 37.715 1.00 74.19 1051 SER A C 1
ATOM 8164 O O . SER A 1 1051 ? -32.629 -20.083 37.902 1.00 74.19 1051 SER A O 1
ATOM 8166 N N . ILE A 1 1052 ? -34.603 -19.777 36.870 1.00 85.94 1052 ILE A N 1
ATOM 8167 C CA . ILE A 1 1052 ? -34.187 -18.611 36.090 1.00 85.94 1052 ILE A CA 1
ATOM 8168 C C . ILE A 1 1052 ? -34.075 -17.401 37.035 1.00 85.94 1052 ILE A C 1
ATOM 8170 O O . ILE A 1 1052 ? -35.091 -17.016 37.621 1.00 85.94 1052 ILE A O 1
ATOM 8174 N N . PRO A 1 1053 ? -32.891 -16.776 37.162 1.00 86.94 1053 PRO A N 1
ATOM 8175 C CA . PRO A 1 1053 ? -32.714 -15.640 38.052 1.00 86.94 1053 PRO A CA 1
ATOM 8176 C C . PRO A 1 1053 ? -33.489 -14.410 37.573 1.00 86.94 1053 PRO A C 1
ATOM 8178 O O . PRO A 1 1053 ? -33.572 -14.125 36.378 1.00 86.94 1053 PRO A O 1
ATOM 8181 N N . ILE A 1 1054 ? -34.040 -13.662 38.531 1.00 91.12 1054 ILE A N 1
ATOM 8182 C CA . ILE A 1 1054 ? -34.806 -12.436 38.295 1.00 91.12 1054 ILE A CA 1
ATOM 8183 C C . ILE A 1 1054 ? -33.860 -11.241 38.410 1.00 91.12 1054 ILE A C 1
ATOM 8185 O O . ILE A 1 1054 ? -33.152 -11.092 39.405 1.00 91.12 1054 ILE A O 1
ATOM 8189 N N . GLY A 1 1055 ? -33.847 -10.382 37.395 1.00 93.44 1055 GLY A N 1
ATOM 8190 C CA . GLY A 1 1055 ? -33.019 -9.175 37.359 1.00 93.44 1055 GLY A CA 1
ATOM 8191 C C . GLY A 1 1055 ? -33.826 -7.883 37.468 1.00 93.44 1055 GLY A C 1
ATOM 8192 O O . GLY A 1 1055 ? -35.025 -7.900 37.760 1.00 93.44 1055 GLY A O 1
ATOM 8193 N N . THR A 1 1056 ? -33.163 -6.755 37.221 1.00 94.19 1056 THR A N 1
ATOM 8194 C CA . THR A 1 1056 ? -33.755 -5.402 37.217 1.00 94.19 1056 THR A CA 1
ATOM 8195 C C . THR A 1 1056 ? -33.827 -4.781 35.820 1.00 94.19 1056 THR A C 1
ATOM 8197 O O . THR A 1 1056 ? -34.429 -3.723 35.656 1.00 94.19 1056 THR A O 1
ATOM 8200 N N . GLY A 1 1057 ? -33.239 -5.439 34.815 1.00 93.19 1057 GLY A N 1
ATOM 8201 C CA . GLY A 1 1057 ? -33.038 -4.911 33.470 1.00 93.19 1057 GLY A CA 1
ATOM 8202 C C . GLY A 1 1057 ? -34.304 -4.798 32.603 1.00 93.19 1057 GLY A C 1
ATOM 8203 O O . GLY A 1 1057 ? -35.410 -5.180 33.017 1.00 93.19 1057 GLY A O 1
ATOM 8204 N N . PRO A 1 1058 ? -34.145 -4.270 31.373 1.00 92.88 1058 PRO A N 1
ATOM 8205 C CA . PRO A 1 1058 ? -35.239 -4.010 30.433 1.00 92.88 1058 PRO A CA 1
ATOM 8206 C C . PRO A 1 1058 ? -35.887 -5.271 29.846 1.00 92.88 1058 PRO A C 1
ATOM 8208 O O . PRO A 1 1058 ? -37.007 -5.194 29.334 1.00 92.88 1058 PRO A O 1
ATOM 8211 N N . PHE A 1 1059 ? -35.236 -6.430 29.942 1.00 93.50 1059 PHE A N 1
ATOM 8212 C CA . PHE A 1 1059 ? -35.794 -7.716 29.537 1.00 93.50 1059 PHE A CA 1
ATOM 8213 C C . PHE A 1 1059 ? -35.705 -8.744 30.663 1.00 93.50 1059 PHE A C 1
ATOM 8215 O O . PHE A 1 1059 ? -34.869 -8.629 31.550 1.00 93.50 1059 PHE A O 1
ATOM 8222 N N . ARG A 1 1060 ? -36.557 -9.769 30.614 1.00 91.88 1060 ARG A N 1
ATOM 8223 C CA . ARG A 1 1060 ? -36.511 -10.952 31.484 1.00 91.88 1060 ARG A CA 1
ATOM 8224 C C . ARG A 1 1060 ? -36.283 -12.207 30.649 1.00 91.88 1060 ARG A C 1
ATOM 8226 O O . ARG A 1 1060 ? -36.756 -12.282 29.516 1.00 91.88 1060 ARG A O 1
ATOM 8233 N N . ILE A 1 1061 ? -35.620 -13.211 31.209 1.00 93.31 1061 ILE A N 1
ATOM 8234 C CA . ILE A 1 1061 ? -35.425 -14.497 30.530 1.00 93.31 1061 ILE A CA 1
ATOM 8235 C C . ILE A 1 1061 ? -36.755 -15.264 30.549 1.00 93.31 1061 ILE A C 1
ATOM 8237 O O . ILE A 1 1061 ? -37.271 -15.603 31.612 1.00 93.31 1061 ILE A O 1
ATOM 8241 N N . ALA A 1 1062 ? -37.316 -15.533 29.371 1.00 92.44 1062 ALA A N 1
ATOM 8242 C CA . ALA A 1 1062 ? -38.553 -16.296 29.209 1.00 92.44 1062 ALA A CA 1
ATOM 8243 C C . ALA A 1 1062 ? -38.290 -17.800 29.063 1.00 92.44 1062 ALA A C 1
ATOM 8245 O O . ALA A 1 1062 ? -39.038 -18.625 29.585 1.00 92.44 1062 ALA A O 1
ATOM 8246 N N . SER A 1 1063 ? -37.216 -18.169 28.360 1.00 91.69 1063 SER A N 1
ATOM 8247 C CA . SER A 1 1063 ? -36.760 -19.558 28.254 1.00 91.69 1063 SER A CA 1
ATOM 8248 C C . SER A 1 1063 ? -35.262 -19.631 27.971 1.00 91.69 1063 SER A C 1
ATOM 8250 O O . SER A 1 1063 ? -34.704 -18.726 27.350 1.00 91.69 1063 SER A O 1
ATOM 8252 N N . TYR A 1 1064 ? -34.627 -20.717 28.416 1.00 90.00 1064 TYR A N 1
ATOM 8253 C CA . TYR A 1 1064 ? -33.195 -20.963 28.260 1.00 90.00 1064 TYR A CA 1
ATOM 8254 C C . TYR A 1 1064 ? -32.901 -22.432 27.927 1.00 90.00 1064 TYR A C 1
ATOM 8256 O O . TYR A 1 1064 ? -33.510 -23.351 28.476 1.00 90.00 1064 TYR A O 1
ATOM 8264 N N . SER A 1 1065 ? -31.939 -22.633 27.032 1.00 88.56 1065 SER A N 1
ATOM 8265 C CA . SER A 1 1065 ? -31.269 -23.887 26.696 1.00 88.56 1065 SER A CA 1
ATOM 8266 C C . SER A 1 1065 ? -29.873 -23.563 26.144 1.00 88.56 1065 SER A C 1
ATOM 8268 O O . SER A 1 1065 ? -29.636 -22.436 25.712 1.00 88.56 1065 SER A O 1
ATOM 8270 N N . ALA A 1 1066 ? -28.971 -24.546 26.078 1.00 83.31 1066 ALA A N 1
ATOM 8271 C CA . ALA A 1 1066 ? -27.598 -24.336 25.592 1.00 83.31 1066 ALA A CA 1
ATOM 8272 C C . ALA A 1 1066 ? -27.512 -23.746 24.164 1.00 83.31 1066 ALA A C 1
ATOM 8274 O O . ALA A 1 1066 ? -26.548 -23.058 23.832 1.00 83.31 1066 ALA A O 1
ATOM 8275 N N . ASP A 1 1067 ? -28.529 -23.998 23.332 1.00 89.75 1067 ASP A N 1
ATOM 8276 C CA . ASP A 1 1067 ? -28.573 -23.570 21.928 1.00 89.75 1067 ASP A CA 1
ATOM 8277 C C . ASP A 1 1067 ? -29.500 -22.357 21.704 1.00 89.75 1067 ASP A C 1
ATOM 8279 O O . ASP A 1 1067 ? -29.593 -21.838 20.589 1.00 89.75 1067 ASP A O 1
ATOM 8283 N N . ARG A 1 1068 ? -30.236 -21.909 22.733 1.00 91.88 1068 ARG A N 1
ATOM 8284 C CA . ARG A 1 1068 ? -31.272 -20.877 22.577 1.00 91.88 1068 ARG A CA 1
ATOM 8285 C C . ARG A 1 1068 ? -31.651 -20.210 23.893 1.00 91.88 1068 ARG A C 1
ATOM 8287 O O . ARG A 1 1068 ? -32.033 -20.905 24.834 1.00 91.88 1068 ARG A O 1
ATOM 8294 N N . ILE A 1 1069 ? -31.691 -18.879 23.906 1.00 93.69 1069 ILE A N 1
ATOM 8295 C CA . ILE A 1 1069 ? -32.276 -18.085 24.995 1.00 93.69 1069 ILE A CA 1
ATOM 8296 C C . ILE A 1 1069 ? -33.242 -17.042 24.430 1.00 93.69 1069 ILE A C 1
ATOM 8298 O O . ILE A 1 1069 ? -32.971 -16.411 23.410 1.00 93.69 1069 ILE A O 1
ATOM 8302 N N . VAL A 1 1070 ? -34.399 -16.896 25.072 1.00 95.31 1070 VAL A N 1
ATOM 8303 C CA . VAL A 1 1070 ? -35.445 -15.950 24.667 1.00 95.31 1070 VAL A CA 1
ATOM 8304 C C . VAL A 1 1070 ? -35.663 -14.952 25.788 1.00 95.31 1070 VAL A C 1
ATOM 8306 O O . VAL A 1 1070 ? -35.948 -15.344 26.922 1.00 95.31 1070 VAL A O 1
ATOM 8309 N N . LEU A 1 1071 ? -35.538 -13.672 25.458 1.00 95.31 1071 LEU A N 1
ATOM 8310 C CA . LEU A 1 1071 ? -35.772 -12.551 26.351 1.00 95.31 1071 LEU A CA 1
ATOM 8311 C C . LEU A 1 1071 ? -37.094 -11.869 25.997 1.00 95.31 1071 LEU A C 1
ATOM 8313 O O . LEU A 1 1071 ? -37.332 -11.534 24.841 1.00 95.31 1071 LEU A O 1
ATOM 8317 N N . GLU A 1 1072 ? -37.932 -11.623 26.996 1.00 93.62 1072 GLU A N 1
ATOM 8318 C CA . GLU A 1 1072 ? -39.192 -10.889 26.858 1.00 93.62 1072 GLU A CA 1
ATOM 8319 C C . GLU A 1 1072 ? -39.091 -9.513 27.511 1.00 93.62 1072 GLU A C 1
ATOM 8321 O O . GLU A 1 1072 ? -38.444 -9.349 28.548 1.00 93.62 1072 GLU A O 1
ATOM 8326 N N . ARG A 1 1073 ? -39.779 -8.520 26.942 1.00 91.62 1073 ARG A N 1
ATOM 8327 C CA . ARG A 1 1073 ? -39.814 -7.156 27.484 1.00 91.62 1073 ARG A CA 1
ATOM 8328 C C . ARG A 1 1073 ? -40.283 -7.118 28.946 1.00 91.62 1073 ARG A C 1
ATOM 8330 O O . ARG A 1 1073 ? -41.378 -7.581 29.276 1.00 91.62 1073 ARG A O 1
ATOM 8337 N N . ASN A 1 1074 ? -39.517 -6.445 29.806 1.00 90.25 1074 ASN A N 1
ATOM 8338 C CA . ASN A 1 1074 ? -39.935 -6.087 31.158 1.00 90.25 1074 ASN A CA 1
ATOM 8339 C C . ASN A 1 1074 ? -40.843 -4.845 31.120 1.00 90.25 1074 ASN A C 1
ATOM 8341 O O . ASN A 1 1074 ? -40.387 -3.712 30.972 1.00 90.25 1074 ASN A O 1
ATOM 8345 N N . LYS A 1 1075 ? -42.155 -5.047 31.277 1.00 83.75 1075 LYS A N 1
ATOM 8346 C CA . LYS A 1 1075 ? -43.144 -3.952 31.271 1.00 83.75 1075 LYS A CA 1
ATOM 8347 C C . LYS A 1 1075 ? -43.027 -3.009 32.474 1.00 83.75 1075 LYS A C 1
ATOM 8349 O O . LYS A 1 1075 ? -43.547 -1.901 32.404 1.00 83.75 1075 LYS A O 1
ATOM 8354 N N . ALA A 1 1076 ? -42.373 -3.448 33.547 1.00 80.25 1076 ALA A N 1
ATOM 8355 C CA . ALA A 1 1076 ? -42.184 -2.697 34.782 1.00 80.25 1076 ALA A CA 1
ATOM 8356 C C . ALA A 1 1076 ? -40.752 -2.144 34.915 1.00 80.25 1076 ALA A C 1
ATOM 8358 O O . ALA A 1 1076 ? -40.293 -1.889 36.026 1.00 80.25 1076 ALA A O 1
ATOM 8359 N N . TYR A 1 1077 ? -40.022 -1.983 33.801 1.00 90.50 1077 TYR A N 1
ATOM 8360 C CA . TYR A 1 1077 ? -38.652 -1.478 33.846 1.00 90.50 1077 TYR A CA 1
ATOM 8361 C C . TYR A 1 1077 ? -38.585 -0.066 34.442 1.00 90.50 1077 TYR A C 1
ATOM 8363 O O . TYR A 1 1077 ? -39.294 0.853 34.026 1.00 90.50 1077 TYR A O 1
ATOM 8371 N N . TRP A 1 1078 ? -37.712 0.102 35.432 1.00 88.25 1078 TRP A N 1
ATOM 8372 C CA . TRP A 1 1078 ? -37.709 1.262 36.320 1.00 88.25 1078 TRP A CA 1
ATOM 8373 C C . TRP A 1 1078 ? -37.241 2.567 35.655 1.00 88.25 1078 TRP A C 1
ATOM 8375 O O . TRP A 1 1078 ? -37.607 3.646 36.123 1.00 88.25 1078 TRP A O 1
ATOM 8385 N N . LYS A 1 1079 ? -36.492 2.498 34.541 1.00 87.31 1079 LYS A N 1
ATOM 8386 C CA . LYS A 1 1079 ? -36.104 3.676 33.733 1.00 87.31 1079 LYS A CA 1
ATOM 8387 C C . LYS A 1 1079 ? -37.183 4.111 32.724 1.00 87.31 1079 LYS A C 1
ATOM 8389 O O . LYS A 1 1079 ? -36.938 5.002 31.917 1.00 87.31 1079 LYS A O 1
ATOM 8394 N N . GLY A 1 1080 ? -38.375 3.507 32.751 1.00 76.56 1080 GLY A N 1
ATOM 8395 C CA . GLY A 1 1080 ? -39.461 3.781 31.804 1.00 76.56 1080 GLY A CA 1
ATOM 8396 C C . GLY A 1 1080 ? -39.475 2.820 30.604 1.00 76.56 1080 GLY A C 1
ATOM 8397 O O . GLY A 1 1080 ? -38.795 1.793 30.632 1.00 76.56 1080 GLY A O 1
ATOM 8398 N N . PRO A 1 1081 ? -40.269 3.094 29.547 1.00 64.44 1081 PRO A N 1
ATOM 8399 C CA . PRO A 1 1081 ? -40.399 2.214 28.383 1.00 64.44 1081 PRO A CA 1
ATOM 8400 C C . PRO A 1 1081 ? -39.114 2.228 27.537 1.00 64.44 1081 PRO A C 1
ATOM 8402 O O . PRO A 1 1081 ? -39.033 2.906 26.519 1.00 64.44 1081 PRO A O 1
ATOM 8405 N N . ALA A 1 1082 ? -38.104 1.478 27.976 1.00 56.22 1082 ALA A N 1
ATOM 8406 C CA . ALA A 1 1082 ? -36.758 1.494 27.401 1.00 56.22 1082 ALA A CA 1
ATOM 8407 C C . ALA A 1 1082 ? -36.582 0.604 26.161 1.00 56.22 1082 ALA A C 1
ATOM 8409 O O . ALA A 1 1082 ? -35.574 0.708 25.473 1.00 56.22 1082 ALA A O 1
ATOM 8410 N N . ALA A 1 1083 ? -37.543 -0.269 25.856 1.00 59.69 1083 ALA A N 1
ATOM 8411 C CA . ALA A 1 1083 ? -37.426 -1.214 24.754 1.00 59.69 1083 ALA A CA 1
ATOM 8412 C C . ALA A 1 1083 ? -38.550 -1.001 23.745 1.00 59.69 1083 ALA A C 1
ATOM 8414 O O . ALA A 1 1083 ? -39.731 -1.158 24.063 1.00 59.69 1083 ALA A O 1
ATOM 8415 N N . PHE A 1 1084 ? -38.181 -0.685 22.505 1.00 74.56 1084 PHE A N 1
ATOM 8416 C CA . PHE A 1 1084 ? -39.111 -0.744 21.384 1.00 74.56 1084 PHE A CA 1
ATOM 8417 C C . PHE A 1 1084 ? -39.417 -2.194 20.974 1.00 74.56 1084 PHE A C 1
ATOM 8419 O O . PHE A 1 1084 ? -40.413 -2.388 20.301 1.00 74.56 1084 PHE A O 1
ATOM 8426 N N . LEU A 1 1085 ? -38.667 -3.206 21.432 1.00 86.31 1085 LEU A N 1
ATOM 8427 C CA . LEU A 1 1085 ? -38.823 -4.627 21.066 1.00 86.31 1085 LEU A CA 1
ATOM 8428 C C . LEU A 1 1085 ? -39.665 -5.430 22.071 1.00 86.31 1085 LEU A C 1
ATOM 8430 O O . LEU A 1 1085 ? -39.561 -5.223 23.280 1.00 86.31 1085 LEU A O 1
ATOM 8434 N N . ASP A 1 1086 ? -40.495 -6.357 21.585 1.00 89.31 1086 ASP A N 1
ATOM 8435 C CA . ASP A 1 1086 ? -41.298 -7.257 22.432 1.00 89.31 1086 ASP A CA 1
ATOM 8436 C C . ASP A 1 1086 ? -40.490 -8.465 22.916 1.00 89.31 1086 ASP A C 1
ATOM 8438 O O . ASP A 1 1086 ? -40.622 -8.876 24.072 1.00 89.31 1086 ASP A O 1
ATOM 8442 N N . GLU A 1 1087 ? -39.635 -8.995 22.041 1.00 93.06 1087 GLU A N 1
ATOM 8443 C CA . GLU A 1 1087 ? -38.857 -10.208 22.276 1.00 93.06 1087 GLU A CA 1
ATOM 8444 C C . GLU A 1 1087 ? -37.479 -10.120 21.603 1.00 93.06 1087 GLU A C 1
ATOM 8446 O O . GLU A 1 1087 ? -37.346 -9.577 20.503 1.00 93.06 1087 GLU A O 1
ATOM 8451 N N . VAL A 1 1088 ? -36.457 -10.695 22.236 1.00 94.69 1088 VAL A N 1
ATOM 8452 C CA . VAL A 1 1088 ? -35.146 -10.943 21.625 1.00 94.69 1088 VAL A CA 1
ATOM 8453 C C . VAL A 1 1088 ? -34.830 -12.429 21.748 1.00 94.69 1088 VAL A C 1
ATOM 8455 O O . VAL A 1 1088 ? -34.776 -12.972 22.849 1.00 94.69 1088 VAL A O 1
ATOM 8458 N N . GLU A 1 1089 ? -34.633 -13.104 20.623 1.00 95.25 1089 GLU A N 1
ATOM 8459 C CA . GLU A 1 1089 ? -34.227 -14.506 20.574 1.00 95.25 1089 GLU A CA 1
ATOM 8460 C C . GLU A 1 1089 ? -32.757 -14.602 20.181 1.00 95.25 1089 GLU A C 1
ATOM 8462 O O . GLU A 1 1089 ? -32.394 -14.231 19.069 1.00 95.25 1089 GLU A O 1
ATOM 8467 N N . PHE A 1 1090 ? -31.934 -15.190 21.042 1.00 93.94 1090 PHE A N 1
ATOM 8468 C CA . PHE A 1 1090 ? -30.562 -15.555 20.709 1.00 93.94 1090 PHE A CA 1
ATOM 8469 C C . PHE A 1 1090 ? -30.502 -17.044 20.358 1.00 93.94 1090 PHE A C 1
ATOM 8471 O O . PHE A 1 1090 ? -30.921 -17.895 21.148 1.00 93.94 1090 PHE A O 1
ATOM 8478 N N . ARG A 1 1091 ? -29.975 -17.359 19.173 1.00 93.56 1091 ARG A N 1
ATOM 8479 C CA . ARG A 1 1091 ? -29.717 -18.719 18.679 1.00 93.56 1091 ARG A CA 1
ATOM 8480 C C . ARG A 1 1091 ? -28.215 -18.969 18.680 1.00 93.56 1091 ARG A C 1
ATOM 8482 O O . ARG A 1 1091 ? -27.477 -18.223 18.045 1.00 93.56 1091 ARG A O 1
ATOM 8489 N N . ALA A 1 1092 ? -27.779 -20.005 19.378 1.00 90.19 1092 ALA A N 1
ATOM 8490 C CA . ALA A 1 1092 ? -26.376 -20.362 19.540 1.00 90.19 1092 ALA A CA 1
ATOM 8491 C C . ALA A 1 1092 ? -26.018 -21.636 18.753 1.00 90.19 1092 ALA A C 1
ATOM 8493 O O . ALA A 1 1092 ? -26.893 -22.284 18.174 1.00 90.19 1092 ALA A O 1
ATOM 8494 N N . ARG A 1 1093 ? -24.727 -22.001 18.736 1.00 89.31 1093 ARG A N 1
ATOM 8495 C CA . ARG A 1 1093 ? -24.191 -23.194 18.045 1.00 89.31 1093 ARG A CA 1
ATOM 8496 C C . ARG A 1 1093 ? -24.472 -23.205 16.531 1.00 89.31 1093 ARG A C 1
ATOM 8498 O O . ARG A 1 1093 ? -24.648 -24.261 15.925 1.00 89.31 1093 ARG A O 1
ATOM 8505 N N . LEU A 1 1094 ? -24.521 -22.033 15.905 1.00 89.69 1094 LEU A N 1
ATOM 8506 C CA . LEU A 1 1094 ? -24.681 -21.922 14.456 1.00 89.69 1094 LEU A CA 1
ATOM 8507 C C . LEU A 1 1094 ? -23.313 -21.899 13.768 1.00 89.69 1094 LEU A C 1
ATOM 8509 O O . LEU A 1 1094 ? -22.373 -21.278 14.259 1.00 89.69 1094 LEU A O 1
ATOM 8513 N N . SER A 1 1095 ? -23.181 -22.565 12.619 1.00 90.19 1095 SER A N 1
ATOM 8514 C CA . SER A 1 1095 ? -21.971 -22.411 11.805 1.00 90.19 1095 SER A CA 1
ATOM 8515 C C . SER A 1 1095 ? -21.973 -21.053 11.097 1.00 90.19 1095 SER A C 1
ATOM 8517 O O . SER A 1 1095 ? -23.038 -20.518 10.791 1.00 90.19 1095 SER A O 1
ATOM 8519 N N . ALA A 1 1096 ? -20.797 -20.517 10.750 1.00 86.19 1096 ALA A N 1
ATOM 8520 C CA . ALA A 1 1096 ? -20.696 -19.273 9.975 1.00 86.19 1096 ALA A CA 1
ATOM 8521 C C . ALA A 1 1096 ? -21.532 -19.315 8.675 1.00 86.19 1096 ALA A C 1
ATOM 8523 O O . ALA A 1 1096 ? -22.122 -18.313 8.275 1.00 86.19 1096 ALA A O 1
ATOM 8524 N N . SER A 1 1097 ? -21.648 -20.497 8.056 1.00 87.94 1097 SER A N 1
ATOM 8525 C CA . SER A 1 1097 ? -22.471 -20.713 6.862 1.00 87.94 1097 SER A CA 1
ATOM 8526 C C . SER A 1 1097 ? -23.974 -20.649 7.159 1.00 87.94 1097 SER A C 1
ATOM 8528 O O . SER A 1 1097 ? -24.716 -20.017 6.405 1.00 87.94 1097 SER A O 1
ATOM 8530 N N . ASP A 1 1098 ? -24.427 -21.236 8.271 1.00 91.06 1098 ASP A N 1
ATOM 8531 C CA . ASP A 1 1098 ? -25.832 -21.165 8.700 1.00 91.06 1098 ASP A CA 1
ATOM 8532 C C . ASP A 1 1098 ? -26.225 -19.733 9.059 1.00 91.06 1098 ASP A C 1
ATOM 8534 O O . ASP A 1 1098 ? -27.307 -19.272 8.693 1.00 91.06 1098 ASP A O 1
ATOM 8538 N N . ILE A 1 1099 ? -25.319 -19.009 9.720 1.00 92.12 1099 ILE A N 1
ATOM 8539 C CA . ILE A 1 1099 ? -25.483 -17.593 10.050 1.00 92.12 1099 ILE A CA 1
ATOM 8540 C C . ILE A 1 1099 ? -25.627 -16.764 8.767 1.00 92.12 1099 ILE A C 1
ATOM 8542 O O . ILE A 1 1099 ? -26.593 -16.013 8.614 1.00 92.12 1099 ILE A O 1
ATOM 8546 N N . ALA A 1 1100 ? -24.718 -16.943 7.803 1.00 89.44 1100 ALA A N 1
ATOM 8547 C CA . ALA A 1 1100 ? -24.773 -16.247 6.521 1.00 89.44 1100 ALA A CA 1
ATOM 8548 C C . ALA A 1 1100 ? -26.053 -16.588 5.733 1.00 89.44 1100 ALA A C 1
ATOM 8550 O O . ALA A 1 1100 ? -26.706 -15.711 5.170 1.00 89.44 1100 ALA A O 1
ATOM 8551 N N . SER A 1 1101 ? -26.460 -17.858 5.702 1.00 91.12 1101 SER A N 1
ATOM 8552 C CA . SER A 1 1101 ? -27.722 -18.291 5.088 1.00 91.12 1101 SER A CA 1
ATOM 8553 C C . SER A 1 1101 ? -28.945 -17.661 5.771 1.00 91.12 1101 SER A C 1
ATOM 8555 O O . SER A 1 1101 ? -29.875 -17.186 5.107 1.00 91.12 1101 SER A O 1
ATOM 8557 N N . GLY A 1 1102 ? -28.935 -17.590 7.102 1.00 90.62 1102 GLY A N 1
ATOM 8558 C CA . GLY A 1 1102 ? -30.019 -17.004 7.876 1.00 90.62 1102 GLY A CA 1
ATOM 8559 C C . GLY A 1 1102 ? -30.169 -15.498 7.653 1.00 90.62 1102 GLY A C 1
ATOM 8560 O O . GLY A 1 1102 ? -31.292 -15.032 7.466 1.00 90.62 1102 GLY A O 1
ATOM 8561 N N . LEU A 1 1103 ? -29.058 -14.762 7.540 1.00 89.56 1103 LEU A N 1
ATOM 8562 C CA . LEU A 1 1103 ? -29.067 -13.351 7.131 1.00 89.56 1103 LEU A CA 1
ATOM 8563 C C . LEU A 1 1103 ? -29.614 -13.172 5.708 1.00 89.56 1103 LEU A C 1
ATOM 8565 O O . LEU A 1 1103 ? -30.502 -12.353 5.485 1.00 89.56 1103 LEU A O 1
ATOM 8569 N N . ARG A 1 1104 ? -29.140 -13.966 4.732 1.00 87.00 1104 ARG A N 1
ATOM 8570 C CA . ARG A 1 1104 ? -29.611 -13.881 3.331 1.00 87.00 1104 ARG A CA 1
ATOM 8571 C C . ARG A 1 1104 ? -31.116 -14.148 3.205 1.00 87.00 1104 ARG A C 1
ATOM 8573 O O . ARG A 1 1104 ? -31.770 -13.551 2.350 1.00 87.00 1104 ARG A O 1
ATOM 8580 N N . SER A 1 1105 ? -31.643 -15.052 4.032 1.00 90.44 1105 SER A N 1
ATOM 8581 C CA . SER A 1 1105 ? -33.062 -15.432 4.057 1.00 90.44 1105 SER A CA 1
ATOM 8582 C C . SER A 1 1105 ? -33.943 -14.524 4.922 1.00 90.44 1105 SER A C 1
ATOM 8584 O O . SER A 1 1105 ? -35.165 -14.630 4.829 1.00 90.44 1105 SER A O 1
ATOM 8586 N N . GLY A 1 1106 ? -33.355 -13.651 5.749 1.00 87.12 1106 GLY A N 1
ATOM 8587 C CA . GLY A 1 1106 ? -34.078 -12.823 6.721 1.00 87.12 1106 GLY A CA 1
ATOM 8588 C C . GLY A 1 1106 ? -34.626 -13.606 7.920 1.00 87.12 1106 GLY A C 1
ATOM 8589 O O . GLY A 1 1106 ? -35.553 -13.153 8.580 1.00 87.12 1106 GLY A O 1
ATOM 8590 N N . SER A 1 1107 ? -34.103 -14.806 8.189 1.00 91.25 1107 SER A N 1
ATOM 8591 C CA . SER A 1 1107 ? -34.457 -15.595 9.382 1.00 91.25 1107 SER A CA 1
ATOM 8592 C C . SER A 1 1107 ? -33.583 -15.280 10.604 1.00 91.25 1107 SER A C 1
ATOM 8594 O O . SER A 1 1107 ? -33.866 -15.774 11.703 1.00 91.25 1107 SER A O 1
ATOM 8596 N N . ILE A 1 1108 ? -32.532 -14.483 10.391 1.00 92.62 1108 ILE A N 1
ATOM 8597 C CA . ILE A 1 1108 ? -31.642 -13.873 11.379 1.00 92.62 1108 ILE A CA 1
ATOM 8598 C C . ILE A 1 1108 ? -31.601 -12.375 11.063 1.00 92.62 1108 ILE A C 1
ATOM 8600 O O . ILE A 1 1108 ? -31.371 -12.008 9.910 1.00 92.62 1108 ILE A O 1
ATOM 8604 N N . ASP A 1 1109 ? -31.802 -11.538 12.077 1.00 87.75 1109 ASP A N 1
ATOM 8605 C CA . ASP A 1 1109 ? -31.809 -10.076 11.944 1.00 87.75 1109 ASP A CA 1
ATOM 8606 C C . ASP A 1 1109 ? -30.445 -9.475 12.297 1.00 87.75 1109 ASP A C 1
ATOM 8608 O O . ASP A 1 1109 ? -30.003 -8.501 11.690 1.00 87.75 1109 ASP A O 1
ATOM 8612 N N . LEU A 1 1110 ? -29.766 -10.075 13.279 1.00 87.31 1110 LEU A N 1
ATOM 8613 C CA . LEU A 1 1110 ? -28.458 -9.654 13.762 1.00 87.31 1110 LEU A CA 1
ATOM 8614 C C . LEU A 1 1110 ? -27.546 -10.870 13.923 1.00 87.31 1110 LEU A C 1
ATOM 8616 O O . LEU A 1 1110 ? -27.944 -11.903 14.456 1.00 87.31 1110 LEU A O 1
ATOM 8620 N N . ALA A 1 1111 ? -26.302 -10.757 13.485 1.00 81.75 1111 ALA A N 1
ATOM 8621 C CA . ALA A 1 1111 ? -25.350 -11.852 13.548 1.00 81.75 1111 ALA A CA 1
ATOM 8622 C C . ALA A 1 1111 ? -23.931 -11.355 13.793 1.00 81.75 1111 ALA A C 1
ATOM 8624 O O . ALA A 1 1111 ? -23.561 -10.262 13.363 1.00 81.75 1111 ALA A O 1
ATOM 8625 N N . ARG A 1 1112 ? -23.134 -12.220 14.416 1.00 71.88 1112 ARG A N 1
ATOM 8626 C CA . ARG A 1 1112 ? -21.672 -12.135 14.476 1.00 71.88 1112 ARG A CA 1
ATOM 8627 C C . ARG A 1 1112 ? -21.045 -13.376 13.834 1.00 71.88 1112 ARG A C 1
ATOM 8629 O O . ARG A 1 1112 ? -21.759 -14.282 13.417 1.00 71.88 1112 ARG A O 1
ATOM 8636 N N . ASP A 1 1113 ? -19.719 -13.400 13.745 1.00 75.00 1113 ASP A N 1
ATOM 8637 C CA . ASP A 1 1113 ? -18.940 -14.594 13.372 1.00 75.00 1113 ASP A CA 1
ATOM 8638 C C . ASP A 1 1113 ? -19.141 -15.088 11.925 1.00 75.00 1113 ASP A C 1
ATOM 8640 O O . ASP A 1 1113 ? -19.097 -16.285 11.633 1.00 75.00 1113 ASP A O 1
ATOM 8644 N N . LEU A 1 1114 ? -19.339 -14.156 10.987 1.00 79.81 1114 LEU A N 1
ATOM 8645 C CA . LEU A 1 1114 ? -19.311 -14.457 9.554 1.00 79.81 1114 LEU A CA 1
ATOM 8646 C C . LEU A 1 1114 ? -17.896 -14.814 9.089 1.00 79.81 1114 LEU A C 1
ATOM 8648 O O . LEU A 1 1114 ? -16.904 -14.275 9.582 1.00 79.81 1114 LEU A O 1
ATOM 8652 N N . SER A 1 1115 ? -17.802 -15.683 8.079 1.00 79.25 1115 SER A N 1
ATOM 8653 C CA . SER A 1 1115 ? -16.521 -15.939 7.423 1.00 79.25 1115 SER A CA 1
ATOM 8654 C C . SER A 1 1115 ? -16.035 -14.672 6.695 1.00 79.25 1115 SER A C 1
ATOM 8656 O O . SER A 1 1115 ? -16.866 -13.896 6.211 1.00 79.25 1115 SER A O 1
ATOM 8658 N N . PRO A 1 1116 ? -14.713 -14.456 6.542 1.00 70.12 1116 PRO A N 1
ATOM 8659 C CA . PRO A 1 1116 ? -14.194 -13.305 5.798 1.00 70.12 1116 PRO A CA 1
ATOM 8660 C C . PRO A 1 1116 ? -14.761 -13.196 4.375 1.00 70.12 1116 PRO A C 1
ATOM 8662 O O . PRO A 1 1116 ? -15.000 -12.095 3.882 1.00 70.12 1116 PRO A O 1
ATOM 8665 N N . GLN A 1 1117 ? -15.019 -14.338 3.729 1.00 71.88 1117 GLN A N 1
ATOM 8666 C CA . GLN A 1 1117 ? -15.582 -14.398 2.383 1.00 71.88 1117 GLN A CA 1
ATOM 8667 C C . GLN A 1 1117 ? -17.057 -13.973 2.351 1.00 71.88 1117 GLN A C 1
ATOM 8669 O O . GLN A 1 1117 ? -17.429 -13.158 1.510 1.00 71.88 1117 GLN A O 1
ATOM 8674 N N . ASP A 1 1118 ? -17.884 -14.485 3.270 1.00 78.69 1118 ASP A N 1
ATOM 8675 C CA . ASP A 1 1118 ? -19.294 -14.082 3.376 1.00 78.69 1118 ASP A CA 1
ATOM 8676 C C . ASP A 1 1118 ? -19.406 -12.594 3.717 1.00 78.69 1118 ASP A C 1
ATOM 8678 O O . ASP A 1 1118 ? -20.250 -11.883 3.178 1.00 78.69 1118 ASP A O 1
ATOM 8682 N N . LEU A 1 1119 ? -18.527 -12.098 4.586 1.00 72.25 1119 LEU A N 1
ATOM 8683 C CA . LEU A 1 1119 ? -18.521 -10.706 5.011 1.00 72.25 1119 LEU A CA 1
ATOM 8684 C C . LEU A 1 1119 ? -18.158 -9.757 3.855 1.00 72.25 1119 LEU A C 1
ATOM 8686 O O . LEU A 1 1119 ? -18.816 -8.734 3.663 1.00 72.25 1119 LEU A O 1
ATOM 8690 N N . GLU A 1 1120 ? -17.188 -10.129 3.013 1.00 68.25 1120 GLU A N 1
ATOM 8691 C CA . GLU A 1 1120 ? -16.927 -9.423 1.755 1.00 68.25 1120 GLU A CA 1
ATOM 8692 C C . GLU A 1 1120 ? -18.110 -9.454 0.781 1.00 68.25 1120 GLU A C 1
ATOM 8694 O O . GLU A 1 1120 ? -18.314 -8.487 0.044 1.00 68.25 1120 GLU A O 1
ATOM 8699 N N . GLU A 1 1121 ? -18.870 -10.546 0.740 1.00 72.94 1121 GLU A N 1
ATOM 8700 C CA . GLU A 1 1121 ? -20.055 -10.675 -0.108 1.00 72.94 1121 GLU A CA 1
ATOM 8701 C C . GLU A 1 1121 ? -21.195 -9.769 0.384 1.00 72.94 1121 GLU A C 1
ATOM 8703 O O . GLU A 1 1121 ? -21.759 -9.013 -0.406 1.00 72.94 1121 GLU A O 1
ATOM 8708 N N . PHE A 1 1122 ? -21.475 -9.752 1.692 1.00 71.88 1122 PHE A N 1
ATOM 8709 C CA . PHE A 1 1122 ? -22.485 -8.873 2.293 1.00 71.88 1122 PHE A CA 1
ATOM 8710 C C . PHE A 1 1122 ? -22.148 -7.387 2.143 1.00 71.88 1122 PHE A C 1
ATOM 8712 O O . PHE A 1 1122 ? -23.044 -6.582 1.900 1.00 71.88 1122 PHE A O 1
ATOM 8719 N N . LEU A 1 1123 ? -20.865 -7.014 2.203 1.00 60.78 1123 LEU A N 1
ATOM 8720 C CA . LEU A 1 1123 ? -20.409 -5.645 1.921 1.00 60.78 1123 LEU A CA 1
ATOM 8721 C C . LEU A 1 1123 ? -20.684 -5.203 0.476 1.00 60.78 1123 LEU A C 1
ATOM 8723 O O . LEU A 1 1123 ? -20.780 -4.004 0.202 1.00 60.78 1123 LEU A O 1
ATOM 8727 N N . ARG A 1 1124 ? -20.794 -6.157 -0.456 1.00 57.34 1124 ARG A N 1
ATOM 8728 C CA . ARG A 1 1124 ? -21.133 -5.901 -1.863 1.00 57.34 1124 ARG A CA 1
ATOM 8729 C C . ARG A 1 1124 ? -22.647 -5.870 -2.097 1.00 57.34 1124 ARG A C 1
ATOM 8731 O O . ARG A 1 1124 ? -23.068 -5.323 -3.112 1.00 57.34 1124 ARG A O 1
ATOM 8738 N N . ASP A 1 1125 ? -23.456 -6.411 -1.184 1.00 62.75 1125 ASP A N 1
ATOM 8739 C CA . ASP A 1 1125 ? -24.917 -6.454 -1.297 1.00 62.75 1125 ASP A CA 1
ATOM 8740 C C . ASP A 1 1125 ? -25.561 -5.155 -0.753 1.00 62.75 1125 ASP A C 1
ATOM 8742 O O . ASP A 1 1125 ? -25.473 -4.860 0.447 1.00 62.75 1125 ASP A O 1
ATOM 8746 N N . PRO A 1 1126 ? -26.257 -4.366 -1.599 1.00 57.59 1126 PRO A N 1
ATOM 8747 C CA . PRO A 1 1126 ? -26.872 -3.100 -1.197 1.00 57.59 1126 PRO A CA 1
ATOM 8748 C C . PRO A 1 1126 ? -27.871 -3.210 -0.038 1.00 57.59 1126 PRO A C 1
ATOM 8750 O O . PRO A 1 1126 ? -28.076 -2.225 0.668 1.00 57.59 1126 PRO A O 1
ATOM 8753 N N . ARG A 1 1127 ? -28.483 -4.385 0.180 1.00 65.62 1127 ARG A N 1
ATOM 8754 C CA . ARG A 1 1127 ? -29.471 -4.607 1.251 1.00 65.62 1127 ARG A CA 1
ATOM 8755 C C . ARG A 1 1127 ? -28.860 -4.522 2.647 1.00 65.62 1127 ARG A C 1
ATOM 8757 O O . ARG A 1 1127 ? -29.536 -4.100 3.577 1.00 65.62 1127 ARG A O 1
ATOM 8764 N N . PHE A 1 1128 ? -27.596 -4.917 2.788 1.00 64.50 1128 PHE A N 1
ATOM 8765 C CA . PHE A 1 1128 ? -26.913 -5.036 4.082 1.00 64.50 1128 PHE A CA 1
ATOM 8766 C C . PHE A 1 1128 ? -25.913 -3.903 4.329 1.00 64.50 1128 PHE A C 1
ATOM 8768 O O . PHE A 1 1128 ? -25.581 -3.596 5.472 1.00 64.50 1128 PHE A O 1
ATOM 8775 N N . ARG A 1 1129 ? -25.481 -3.222 3.263 1.00 58.81 1129 ARG A N 1
ATOM 8776 C CA . ARG A 1 1129 ? -24.456 -2.172 3.287 1.00 58.81 1129 ARG A CA 1
ATOM 8777 C C . ARG A 1 1129 ? -24.728 -1.012 4.256 1.00 58.81 1129 ARG A C 1
ATOM 8779 O O . ARG A 1 1129 ? -23.776 -0.454 4.792 1.00 58.81 1129 ARG A O 1
ATOM 8786 N N . GLY A 1 1130 ? -25.991 -0.641 4.475 1.00 50.19 1130 GLY A N 1
ATOM 8787 C CA . GLY A 1 1130 ? -26.372 0.447 5.390 1.00 50.19 1130 GLY A CA 1
ATOM 8788 C C . GLY A 1 1130 ? -26.454 0.052 6.871 1.00 50.19 1130 GLY A C 1
ATOM 8789 O O . GLY A 1 1130 ? -26.367 0.926 7.724 1.00 50.19 1130 GLY A O 1
ATOM 8790 N N . GLY A 1 1131 ? -26.612 -1.242 7.176 1.00 52.94 1131 GLY A N 1
ATOM 8791 C CA . GLY A 1 1131 ? -26.735 -1.765 8.547 1.00 52.94 1131 GLY A CA 1
ATOM 8792 C C . GLY A 1 1131 ? -25.459 -2.417 9.086 1.00 52.94 1131 GLY A C 1
ATOM 8793 O O . GLY A 1 1131 ? -25.437 -2.878 10.222 1.00 52.94 1131 GLY A O 1
ATOM 8794 N N . PHE A 1 1132 ? -24.403 -2.484 8.273 1.00 61.75 1132 PHE A N 1
ATOM 8795 C CA . PHE A 1 1132 ? -23.141 -3.107 8.646 1.00 61.75 1132 PHE A CA 1
ATOM 8796 C C . PHE A 1 1132 ? -22.279 -2.153 9.485 1.00 61.75 1132 PHE A C 1
ATOM 8798 O O . PHE A 1 1132 ? -21.932 -1.059 9.034 1.00 61.75 1132 PHE A O 1
ATOM 8805 N N . VAL A 1 1133 ? -21.916 -2.582 10.696 1.00 57.25 1133 VAL A N 1
ATOM 8806 C CA . VAL A 1 1133 ? -21.105 -1.810 11.648 1.00 57.25 1133 VAL A CA 1
ATOM 8807 C C . VAL A 1 1133 ? -19.812 -2.572 11.934 1.00 57.25 1133 VAL A C 1
ATOM 8809 O O . VAL A 1 1133 ? -19.844 -3.669 12.488 1.00 57.25 1133 VAL A O 1
ATOM 8812 N N . GLU A 1 1134 ? -18.669 -1.990 11.564 1.00 58.25 1134 GLU A N 1
ATOM 8813 C CA . GLU A 1 1134 ? -17.345 -2.472 11.975 1.00 58.25 1134 GLU A CA 1
ATOM 8814 C C . GLU A 1 1134 ? -16.942 -1.722 13.252 1.00 58.25 1134 GLU A C 1
ATOM 8816 O O . GLU A 1 1134 ? -16.833 -0.498 13.236 1.00 58.25 1134 GLU A O 1
ATOM 8821 N N . SER A 1 1135 ? -16.730 -2.441 14.357 1.00 56.09 1135 SER A N 1
ATOM 8822 C CA . SER A 1 1135 ? -16.234 -1.862 15.611 1.00 56.09 1135 SER A CA 1
ATOM 8823 C C . SER A 1 1135 ? -14.932 -2.553 16.011 1.00 56.09 1135 SER A C 1
ATOM 8825 O O . SER A 1 1135 ? -14.948 -3.773 16.215 1.00 56.09 1135 SER A O 1
ATOM 8827 N N . PRO A 1 1136 ? -13.813 -1.823 16.164 1.00 56.94 1136 PRO A N 1
ATOM 8828 C CA . PRO A 1 1136 ? -12.586 -2.405 16.688 1.00 56.94 1136 PRO A CA 1
ATOM 8829 C C . PRO A 1 1136 ? -12.827 -2.911 18.117 1.00 56.94 1136 PRO A C 1
ATOM 8831 O O . PRO A 1 1136 ? -13.411 -2.221 18.953 1.00 56.94 1136 PRO A O 1
ATOM 8834 N N . ARG A 1 1137 ? -12.406 -4.148 18.395 1.00 61.88 1137 ARG A N 1
ATOM 8835 C CA . ARG A 1 1137 ? -12.468 -4.755 19.732 1.00 61.88 1137 ARG A CA 1
ATOM 8836 C C . ARG A 1 1137 ? -11.073 -4.698 20.350 1.00 61.88 1137 ARG A C 1
ATOM 8838 O O . ARG A 1 1137 ? -10.098 -5.076 19.704 1.00 61.88 1137 ARG A O 1
ATOM 8845 N N . LYS A 1 1138 ? -10.981 -4.286 21.616 1.00 69.00 1138 LYS A N 1
ATOM 8846 C CA . LYS A 1 1138 ? -9.730 -4.277 22.393 1.00 69.00 1138 LYS A CA 1
ATOM 8847 C C . LYS A 1 1138 ? -9.407 -5.678 22.941 1.00 69.00 1138 LYS A C 1
ATOM 8849 O O . LYS A 1 1138 ? -9.244 -5.854 24.143 1.00 69.00 1138 LYS A O 1
ATOM 8854 N N . ASN A 1 1139 ? -9.336 -6.674 22.055 1.00 72.56 1139 ASN A N 1
ATOM 8855 C CA . ASN A 1 1139 ? -9.086 -8.077 22.397 1.00 72.56 1139 ASN A CA 1
ATOM 8856 C C . ASN A 1 1139 ? -7.808 -8.578 21.715 1.00 72.56 1139 ASN A C 1
ATOM 8858 O O . ASN A 1 1139 ? -7.548 -8.247 20.559 1.00 72.56 1139 ASN A O 1
ATOM 8862 N N . THR A 1 1140 ? -7.064 -9.448 22.398 1.00 81.69 1140 THR A N 1
ATOM 8863 C CA . THR A 1 1140 ? -5.854 -10.081 21.859 1.00 81.69 1140 THR A CA 1
ATOM 8864 C C . THR A 1 1140 ? -6.060 -11.585 21.741 1.00 81.69 1140 THR A C 1
ATOM 8866 O O . THR A 1 1140 ? -6.406 -12.244 22.719 1.00 81.69 1140 THR A O 1
ATOM 8869 N N . TYR A 1 1141 ? -5.805 -12.147 20.559 1.00 81.88 1141 TYR A N 1
ATOM 8870 C CA . TYR A 1 1141 ? -5.729 -13.596 20.363 1.00 81.88 1141 TYR A CA 1
ATOM 8871 C C . TYR A 1 1141 ? -4.295 -14.072 20.603 1.00 81.88 1141 TYR A C 1
ATOM 8873 O O . TYR A 1 1141 ? -3.353 -13.518 20.037 1.00 81.88 1141 TYR A O 1
ATOM 8881 N N . PHE A 1 1142 ? -4.119 -15.104 21.427 1.00 85.00 1142 PHE A N 1
ATOM 8882 C CA . PHE A 1 1142 ? -2.802 -15.621 21.798 1.00 85.00 1142 PHE A CA 1
ATOM 8883 C C . PHE A 1 1142 ? -2.802 -17.143 21.942 1.00 85.00 1142 PHE A C 1
ATOM 8885 O O . PHE A 1 1142 ? -3.840 -17.783 22.101 1.00 85.00 1142 PHE A O 1
ATOM 8892 N N . LEU A 1 1143 ? -1.606 -17.729 21.884 1.00 80.12 1143 LEU A N 1
ATOM 8893 C CA . LEU A 1 1143 ? -1.385 -19.149 22.136 1.00 80.12 1143 LEU A CA 1
ATOM 8894 C C . LEU A 1 1143 ? -0.971 -19.349 23.594 1.00 80.12 1143 LEU A C 1
ATOM 8896 O O . LEU A 1 1143 ? -0.008 -18.742 24.062 1.00 80.12 1143 LEU A O 1
ATOM 8900 N N . ILE A 1 1144 ? -1.675 -20.233 24.300 1.00 83.69 1144 ILE A N 1
ATOM 8901 C CA . ILE A 1 1144 ? -1.341 -20.611 25.675 1.00 83.69 1144 ILE A CA 1
ATOM 8902 C C . ILE A 1 1144 ? -0.488 -21.877 25.656 1.00 83.69 1144 ILE A C 1
ATOM 8904 O O . ILE A 1 1144 ? -0.903 -22.918 25.146 1.00 83.69 1144 ILE A O 1
ATOM 8908 N N . PHE A 1 1145 ? 0.690 -21.812 26.275 1.00 81.75 1145 PHE A N 1
ATOM 8909 C CA . PHE A 1 1145 ? 1.486 -22.997 26.577 1.00 81.75 1145 PHE A CA 1
ATOM 8910 C C . PHE A 1 1145 ? 1.134 -23.503 27.972 1.00 81.75 1145 PHE A C 1
ATOM 8912 O O . PHE A 1 1145 ? 1.375 -22.812 28.961 1.00 81.75 1145 PHE A O 1
ATOM 8919 N N . ASN A 1 1146 ? 0.613 -24.727 28.072 1.00 81.38 1146 ASN A N 1
ATOM 8920 C CA . ASN A 1 1146 ? 0.406 -25.353 29.372 1.00 81.38 1146 ASN A CA 1
ATOM 8921 C C . ASN A 1 1146 ? 1.765 -25.726 29.991 1.00 81.38 1146 ASN A C 1
ATOM 8923 O O . ASN A 1 1146 ? 2.350 -26.761 29.680 1.00 81.38 1146 ASN A O 1
ATOM 8927 N N . SER A 1 1147 ? 2.268 -24.865 30.872 1.00 75.38 1147 SER A N 1
ATOM 8928 C CA . SER A 1 1147 ? 3.555 -25.033 31.555 1.00 75.38 1147 SER A CA 1
ATOM 8929 C C . SER A 1 1147 ? 3.519 -26.073 32.678 1.00 75.38 1147 SER A C 1
ATOM 8931 O O . SER A 1 1147 ? 4.567 -26.436 33.206 1.00 75.38 1147 SER A O 1
ATOM 8933 N N . THR A 1 1148 ? 2.338 -26.575 33.042 1.00 74.00 1148 THR A N 1
ATOM 8934 C CA . THR A 1 1148 ? 2.162 -27.523 34.152 1.00 74.00 1148 THR A CA 1
ATOM 8935 C C . THR A 1 1148 ? 2.107 -28.980 33.692 1.00 74.00 1148 THR A C 1
ATOM 8937 O O . THR A 1 1148 ? 2.479 -29.871 34.453 1.00 74.00 1148 THR A O 1
ATOM 8940 N N . SER A 1 1149 ? 1.743 -29.242 32.431 1.00 66.25 1149 SER A N 1
ATOM 8941 C CA . SER A 1 1149 ? 1.640 -30.596 31.874 1.00 66.25 1149 SER A CA 1
ATOM 8942 C C . SER A 1 1149 ? 2.381 -30.741 30.538 1.00 66.25 1149 SER A C 1
ATOM 8944 O O . SER A 1 1149 ? 2.075 -30.037 29.580 1.00 66.25 1149 SER A O 1
ATOM 8946 N N . GLY A 1 1150 ? 3.298 -31.713 30.451 1.00 62.34 1150 GLY A N 1
ATOM 8947 C CA . GLY A 1 1150 ? 4.026 -32.070 29.224 1.00 62.34 1150 GLY A CA 1
ATOM 8948 C C . GLY A 1 1150 ? 5.484 -31.592 29.211 1.00 62.34 1150 GLY A C 1
ATOM 8949 O O . GLY A 1 1150 ? 5.774 -30.416 29.412 1.00 62.34 1150 GLY A O 1
ATOM 8950 N N . SER A 1 1151 ? 6.416 -32.511 28.935 1.00 63.44 1151 SER A N 1
ATOM 8951 C CA . SER A 1 1151 ? 7.874 -32.285 29.006 1.00 63.44 1151 SER A CA 1
ATOM 8952 C C . SER A 1 1151 ? 8.399 -31.218 28.039 1.00 63.44 1151 SER A C 1
ATOM 8954 O O . SER A 1 1151 ? 9.437 -30.611 28.280 1.00 63.44 1151 SER A O 1
ATOM 8956 N N . VAL A 1 1152 ? 7.676 -30.980 26.948 1.00 67.88 1152 VAL A N 1
ATOM 8957 C CA . VAL A 1 1152 ? 8.087 -30.088 25.861 1.00 67.88 1152 VAL A CA 1
ATOM 8958 C C . VAL A 1 1152 ? 7.668 -28.633 26.131 1.00 67.88 1152 VAL A C 1
ATOM 8960 O O . VAL A 1 1152 ? 8.465 -27.719 25.938 1.00 67.88 1152 VAL A O 1
ATOM 8963 N N . ALA A 1 1153 ? 6.459 -28.405 26.658 1.00 69.19 1153 ALA A N 1
ATOM 8964 C CA . ALA A 1 1153 ? 5.943 -27.065 26.962 1.00 69.19 1153 ALA A CA 1
ATOM 8965 C C . ALA A 1 1153 ? 6.534 -26.456 28.249 1.00 69.19 1153 ALA A C 1
ATOM 8967 O O . ALA A 1 1153 ? 6.485 -25.238 28.425 1.00 69.19 1153 ALA A O 1
ATOM 8968 N N . GLN A 1 1154 ? 7.135 -27.269 29.128 1.00 80.12 1154 GLN A N 1
ATOM 8969 C CA . GLN A 1 1154 ? 7.864 -26.805 30.318 1.00 80.12 1154 GLN A CA 1
ATOM 8970 C C . GLN A 1 1154 ? 9.169 -26.076 29.973 1.00 80.12 1154 GLN A C 1
ATOM 8972 O O . GLN A 1 1154 ? 9.568 -25.165 30.702 1.00 80.12 1154 GLN A O 1
ATOM 8977 N N . ASN A 1 1155 ? 9.800 -26.411 28.844 1.00 84.31 1155 ASN A N 1
ATOM 8978 C CA . ASN A 1 1155 ? 11.061 -25.809 28.431 1.00 84.31 1155 ASN A CA 1
ATOM 8979 C C . ASN A 1 1155 ? 10.845 -24.370 27.894 1.00 84.31 1155 ASN A C 1
ATOM 8981 O O . ASN A 1 1155 ? 10.175 -24.202 26.871 1.00 84.31 1155 ASN A O 1
ATOM 8985 N N . PRO A 1 1156 ? 11.400 -23.329 28.548 1.00 82.38 1156 PRO A N 1
ATOM 8986 C CA . PRO A 1 1156 ? 11.272 -21.943 28.096 1.00 82.38 1156 PRO A CA 1
ATOM 8987 C C . PRO A 1 1156 ? 11.882 -21.695 26.712 1.00 82.38 1156 PRO A C 1
ATOM 8989 O O . PRO A 1 1156 ? 11.265 -20.987 25.918 1.00 82.38 1156 PRO A O 1
ATOM 8992 N N . ASP A 1 1157 ? 13.012 -22.324 26.383 1.00 84.12 1157 ASP A N 1
ATOM 8993 C CA . ASP A 1 1157 ? 13.675 -22.163 25.083 1.00 84.12 1157 ASP A CA 1
ATOM 8994 C C . ASP A 1 1157 ? 12.819 -22.732 23.950 1.00 84.12 1157 ASP A C 1
ATOM 8996 O O . ASP A 1 1157 ? 12.751 -22.167 22.860 1.00 84.12 1157 ASP A O 1
ATOM 9000 N N . PHE A 1 1158 ? 12.105 -23.829 24.215 1.00 83.25 1158 PHE A N 1
ATOM 9001 C CA . PHE A 1 1158 ? 11.183 -24.417 23.247 1.00 83.25 1158 PHE A CA 1
ATOM 9002 C C . PHE A 1 1158 ? 9.969 -23.518 22.992 1.00 83.25 1158 PHE A C 1
ATOM 9004 O O . PHE A 1 1158 ? 9.584 -23.319 21.839 1.00 83.25 1158 PHE A O 1
ATOM 9011 N N . ARG A 1 1159 ? 9.385 -22.934 24.050 1.00 84.38 1159 ARG A N 1
ATOM 9012 C CA . ARG A 1 1159 ? 8.297 -21.950 23.907 1.00 84.38 1159 ARG A CA 1
ATOM 9013 C C . ARG A 1 1159 ? 8.757 -20.738 23.095 1.00 84.38 1159 ARG A C 1
ATOM 9015 O O . ARG A 1 1159 ? 8.040 -20.310 22.194 1.00 84.38 1159 ARG A O 1
ATOM 9022 N N . LEU A 1 1160 ? 9.968 -20.245 23.368 1.00 80.62 1160 LEU A N 1
ATOM 9023 C CA . LEU A 1 1160 ? 10.565 -19.120 22.648 1.00 80.62 1160 LEU A CA 1
ATOM 9024 C C . LEU A 1 1160 ? 10.794 -19.460 21.165 1.00 80.62 1160 LEU A C 1
ATOM 9026 O O . LEU A 1 1160 ? 10.408 -18.695 20.281 1.00 80.62 1160 LEU A O 1
ATOM 9030 N N . ALA A 1 1161 ? 11.343 -20.645 20.881 1.00 82.00 1161 ALA A N 1
ATOM 9031 C CA . ALA A 1 1161 ? 11.545 -21.125 19.518 1.00 82.00 1161 ALA A CA 1
ATOM 9032 C C . ALA A 1 1161 ? 10.218 -21.227 18.747 1.00 82.00 1161 ALA A C 1
ATOM 9034 O O . ALA A 1 1161 ? 10.129 -20.730 17.628 1.00 82.00 1161 ALA A O 1
ATOM 9035 N N . LEU A 1 1162 ? 9.166 -21.793 19.349 1.00 77.88 1162 LEU A N 1
ATOM 9036 C CA . LEU A 1 1162 ? 7.836 -21.864 18.730 1.00 77.88 1162 LEU A CA 1
ATOM 9037 C C . LEU A 1 1162 ? 7.236 -20.482 18.462 1.00 77.88 1162 LEU A C 1
ATOM 9039 O O . LEU A 1 1162 ? 6.695 -20.264 17.378 1.00 77.88 1162 LEU A O 1
ATOM 9043 N N . SER A 1 1163 ? 7.369 -19.543 19.404 1.00 73.69 1163 SER A N 1
ATOM 9044 C CA . SER A 1 1163 ? 6.903 -18.167 19.195 1.00 73.69 1163 SER A CA 1
ATOM 9045 C C . SER A 1 1163 ? 7.636 -17.454 18.053 1.00 73.69 1163 SER A C 1
ATOM 9047 O O . SER A 1 1163 ? 7.034 -16.629 17.379 1.00 73.69 1163 SER A O 1
ATOM 9049 N N . GLY A 1 1164 ? 8.898 -17.812 17.778 1.00 68.44 1164 GLY A N 1
ATOM 9050 C CA . GLY A 1 1164 ? 9.672 -17.265 16.658 1.00 68.44 1164 GLY A CA 1
ATOM 9051 C C . GLY A 1 1164 ? 9.392 -17.916 15.295 1.00 68.44 1164 GLY A C 1
ATOM 9052 O O . GLY A 1 1164 ? 9.724 -17.334 14.264 1.00 68.44 1164 GLY A O 1
ATOM 9053 N N . VAL A 1 1165 ? 8.793 -19.113 15.264 1.00 75.44 1165 VAL A N 1
ATOM 9054 C CA . VAL A 1 1165 ? 8.446 -19.827 14.016 1.00 75.44 1165 VAL A CA 1
ATOM 9055 C C . VAL A 1 1165 ? 7.121 -19.330 13.434 1.00 75.44 1165 VAL A C 1
ATOM 9057 O O . VAL A 1 1165 ? 6.951 -19.302 12.213 1.00 75.44 1165 VAL A O 1
ATOM 9060 N N . VAL A 1 1166 ? 6.178 -18.926 14.289 1.00 68.75 1166 VAL A N 1
ATOM 9061 C CA . VAL A 1 1166 ? 4.883 -18.403 13.849 1.00 68.75 1166 VAL A CA 1
ATOM 9062 C C . VAL A 1 1166 ? 5.050 -16.958 13.392 1.00 68.75 1166 VAL A C 1
ATOM 9064 O O . VAL A 1 1166 ? 5.242 -16.046 14.191 1.00 68.75 1166 VAL A O 1
ATOM 9067 N N . ARG A 1 1167 ? 4.928 -16.725 12.084 1.00 71.69 1167 ARG A N 1
ATOM 9068 C CA . ARG A 1 1167 ? 4.825 -15.372 11.533 1.00 71.69 1167 ARG A CA 1
ATOM 9069 C C . ARG A 1 1167 ? 3.409 -14.853 11.765 1.00 71.69 1167 ARG A C 1
ATOM 9071 O O . ARG A 1 1167 ? 2.547 -15.008 10.905 1.00 71.69 1167 ARG A O 1
ATOM 9078 N N . THR A 1 1168 ? 3.168 -14.248 12.929 1.00 67.31 1168 THR A N 1
ATOM 9079 C CA . THR A 1 1168 ? 1.850 -13.725 13.346 1.00 67.31 1168 THR A CA 1
ATOM 9080 C C . THR A 1 1168 ? 1.217 -12.838 12.278 1.00 67.31 1168 THR A C 1
ATOM 9082 O O . THR A 1 1168 ? 0.019 -12.921 12.031 1.00 67.31 1168 THR A O 1
ATOM 9085 N N . HIS A 1 1169 ? 2.039 -12.044 11.587 1.00 60.84 1169 HIS A N 1
ATOM 9086 C CA . HIS A 1 1169 ? 1.605 -11.222 10.466 1.00 60.84 1169 HIS A CA 1
ATOM 9087 C C . HIS A 1 1169 ? 0.983 -12.065 9.338 1.00 60.84 1169 HIS A C 1
ATOM 9089 O O . HIS A 1 1169 ? -0.156 -11.824 8.955 1.00 60.84 1169 HIS A O 1
ATOM 9095 N N . ASP A 1 1170 ? 1.684 -13.089 8.848 1.00 65.50 1170 ASP A N 1
ATOM 9096 C CA . ASP A 1 1170 ? 1.206 -13.936 7.747 1.00 65.50 1170 ASP A CA 1
ATOM 9097 C C . ASP A 1 1170 ? -0.051 -14.726 8.142 1.00 65.50 1170 ASP A C 1
ATOM 9099 O O . ASP A 1 1170 ? -0.978 -14.847 7.343 1.00 65.50 1170 ASP A O 1
ATOM 9103 N N . LEU A 1 1171 ? -0.109 -15.209 9.388 1.00 69.62 1171 LEU A N 1
ATOM 9104 C CA . LEU A 1 1171 ? -1.258 -15.941 9.924 1.00 69.62 1171 LEU A CA 1
ATOM 9105 C C . LEU A 1 1171 ? -2.521 -15.069 9.971 1.00 69.62 1171 LEU A C 1
ATOM 9107 O O . LEU A 1 1171 ? -3.570 -15.485 9.483 1.00 69.62 1171 LEU A O 1
ATOM 9111 N N . VAL A 1 1172 ? -2.420 -13.858 10.531 1.00 66.00 1172 VAL A N 1
ATOM 9112 C CA . VAL A 1 1172 ? -3.552 -12.922 10.620 1.00 66.00 1172 VAL A CA 1
ATOM 9113 C C . VAL A 1 1172 ? -4.015 -12.511 9.225 1.00 66.00 1172 VAL A C 1
ATOM 9115 O O . VAL A 1 1172 ? -5.210 -12.560 8.941 1.00 66.00 1172 VAL A O 1
ATOM 9118 N N . TRP A 1 1173 ? -3.082 -12.201 8.323 1.00 57.81 1173 TRP A N 1
ATOM 9119 C CA . TRP A 1 1173 ? -3.423 -11.796 6.960 1.00 57.81 1173 TRP A CA 1
ATOM 9120 C C . TRP A 1 1173 ? -4.067 -12.908 6.130 1.00 57.81 1173 TRP A C 1
ATOM 9122 O O . TRP A 1 1173 ? -4.991 -12.622 5.373 1.00 57.81 1173 TRP A O 1
ATOM 9132 N N . GLN A 1 1174 ? -3.618 -14.161 6.260 1.00 60.56 1174 GLN A N 1
ATOM 9133 C CA . GLN A 1 1174 ? -4.217 -15.287 5.535 1.00 60.56 1174 GLN A CA 1
ATOM 9134 C C . GLN A 1 1174 ? -5.573 -15.715 6.107 1.00 60.56 1174 GLN A C 1
ATOM 9136 O O . GLN A 1 1174 ? -6.436 -16.135 5.341 1.00 60.56 1174 GLN A O 1
ATOM 9141 N N . ALA A 1 1175 ? -5.759 -15.640 7.428 1.00 62.62 1175 ALA A N 1
ATOM 9142 C CA . ALA A 1 1175 ? -6.961 -16.155 8.083 1.00 62.62 1175 ALA A CA 1
ATOM 9143 C C . ALA A 1 1175 ? -8.071 -15.105 8.247 1.00 62.62 1175 ALA A C 1
ATOM 9145 O O . ALA A 1 1175 ? -9.236 -15.408 8.011 1.00 62.62 1175 ALA A O 1
ATOM 9146 N N . LEU A 1 1176 ? -7.721 -13.886 8.668 1.00 62.72 1176 LEU A N 1
ATOM 9147 C CA . LEU A 1 1176 ? -8.668 -12.832 9.059 1.00 62.72 1176 LEU A CA 1
ATOM 9148 C C . LEU A 1 1176 ? -8.555 -11.571 8.187 1.00 62.72 1176 LEU A C 1
ATOM 9150 O O . LEU A 1 1176 ? -9.442 -10.718 8.218 1.00 62.72 1176 LEU A O 1
ATOM 9154 N N . GLY A 1 1177 ? -7.491 -11.441 7.390 1.00 63.03 1177 GLY A N 1
ATOM 9155 C CA . GLY A 1 1177 ? -7.294 -10.315 6.481 1.00 63.03 1177 GLY A CA 1
ATOM 9156 C C . GLY A 1 1177 ? -7.314 -8.971 7.213 1.00 63.03 1177 GLY A C 1
ATOM 9157 O O . GLY A 1 1177 ? -6.569 -8.765 8.165 1.00 63.03 1177 GLY A O 1
ATOM 9158 N N . ARG A 1 1178 ? -8.184 -8.055 6.769 1.00 58.16 1178 ARG A N 1
ATOM 9159 C CA . ARG A 1 1178 ? -8.315 -6.695 7.325 1.00 58.16 1178 ARG A CA 1
ATOM 9160 C C . ARG A 1 1178 ? -9.061 -6.615 8.666 1.00 58.16 1178 ARG A C 1
ATOM 9162 O O . ARG A 1 1178 ? -9.124 -5.538 9.244 1.00 58.16 1178 ARG A O 1
ATOM 9169 N N . PHE A 1 1179 ? -9.666 -7.711 9.133 1.00 60.75 1179 PHE A N 1
ATOM 9170 C CA . PHE A 1 1179 ? -10.547 -7.709 10.312 1.00 60.75 1179 PHE A CA 1
ATOM 9171 C C . PHE A 1 1179 ? -9.800 -7.905 11.639 1.00 60.75 1179 PHE A C 1
ATOM 9173 O O . PHE A 1 1179 ? -10.421 -7.912 12.699 1.00 60.75 1179 PHE A O 1
ATOM 9180 N N . ALA A 1 1180 ? -8.474 -8.061 11.600 1.00 67.81 1180 ALA A N 1
ATOM 9181 C CA . ALA A 1 1180 ? -7.629 -8.164 12.782 1.00 67.81 1180 ALA A CA 1
ATOM 9182 C C . ALA A 1 1180 ? -6.236 -7.581 12.514 1.00 67.81 1180 ALA A C 1
ATOM 9184 O O . ALA A 1 1180 ? -5.763 -7.559 11.379 1.00 67.81 1180 ALA A O 1
ATOM 9185 N N . GLN A 1 1181 ? -5.564 -7.135 13.574 1.00 67.06 1181 GLN A N 1
ATOM 9186 C CA . GLN A 1 1181 ? -4.172 -6.695 13.513 1.00 67.06 1181 GLN A CA 1
ATOM 9187 C C . GLN A 1 1181 ? -3.245 -7.750 14.133 1.00 67.06 1181 GLN A C 1
ATOM 9189 O O . GLN A 1 1181 ? -3.631 -8.407 15.105 1.00 67.06 1181 GLN A O 1
ATOM 9194 N N . PRO A 1 1182 ? -2.017 -7.928 13.610 1.00 71.44 1182 PRO A N 1
ATOM 9195 C CA . PRO A 1 1182 ? -1.018 -8.775 14.250 1.00 71.44 1182 PRO A CA 1
ATOM 9196 C C . PRO A 1 1182 ? -0.667 -8.245 15.643 1.00 71.44 1182 PRO A C 1
ATOM 9198 O O . PRO A 1 1182 ? -0.123 -7.152 15.781 1.00 71.44 1182 PRO A O 1
ATOM 9201 N N . ALA A 1 1183 ? -0.959 -9.036 16.674 1.00 74.00 1183 ALA A N 1
ATOM 9202 C CA . ALA A 1 1183 ? -0.604 -8.686 18.040 1.00 74.00 1183 ALA A CA 1
ATOM 9203 C C . ALA A 1 1183 ? 0.916 -8.790 18.246 1.00 74.00 1183 ALA A C 1
ATOM 9205 O O . ALA A 1 1183 ? 1.528 -9.811 17.922 1.00 74.00 1183 ALA A O 1
ATOM 9206 N N . VAL A 1 1184 ? 1.515 -7.731 18.796 1.00 70.69 1184 VAL A N 1
ATOM 9207 C CA . VAL A 1 1184 ? 2.941 -7.680 19.174 1.00 70.69 1184 VAL A CA 1
ATOM 9208 C C . VAL A 1 1184 ? 3.161 -7.957 20.662 1.00 70.69 1184 VAL A C 1
ATOM 9210 O O . VAL A 1 1184 ? 4.247 -8.372 21.060 1.00 70.69 1184 VAL A O 1
ATOM 9213 N N . CYS A 1 1185 ? 2.124 -7.782 21.480 1.00 75.38 1185 CYS A N 1
ATOM 9214 C CA . CYS A 1 1185 ? 2.106 -8.099 22.902 1.00 75.38 1185 CYS A CA 1
ATOM 9215 C C . CYS A 1 1185 ? 0.683 -8.502 23.336 1.00 75.38 1185 CYS A C 1
ATOM 9217 O O . CYS A 1 1185 ? -0.240 -8.536 22.522 1.00 75.38 1185 CYS A O 1
ATOM 9219 N N . LEU A 1 1186 ? 0.519 -8.873 24.611 1.00 79.38 1186 LEU A N 1
ATOM 9220 C CA . LEU A 1 1186 ? -0.769 -9.323 25.153 1.00 79.38 1186 LEU A CA 1
ATOM 9221 C C . LEU A 1 1186 ? -1.772 -8.170 25.309 1.00 79.38 1186 LEU A C 1
ATOM 9223 O O . LEU A 1 1186 ? -2.973 -8.368 25.135 1.00 79.38 1186 LEU A O 1
ATOM 9227 N N . ILE A 1 1187 ? -1.280 -6.979 25.642 1.00 77.38 1187 ILE A N 1
ATOM 9228 C CA . ILE A 1 1187 ? -2.102 -5.785 25.827 1.00 77.38 1187 ILE A CA 1
ATOM 9229 C C . ILE A 1 1187 ? -2.376 -5.199 24.430 1.00 77.38 1187 ILE A C 1
ATOM 9231 O O . ILE A 1 1187 ? -1.435 -5.042 23.659 1.00 77.38 1187 ILE A O 1
ATOM 9235 N N . PRO A 1 1188 ? -3.629 -4.925 24.042 1.00 66.38 1188 PRO A N 1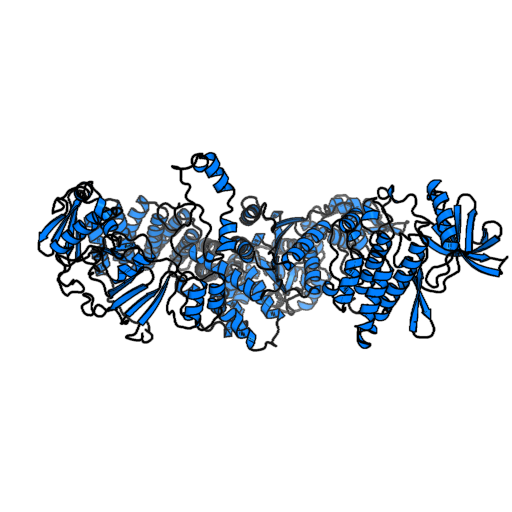
ATOM 9236 C CA . PRO A 1 1188 ? -3.917 -4.339 22.738 1.00 66.38 1188 PRO A CA 1
ATOM 9237 C C . PRO A 1 1188 ? -3.616 -2.825 22.716 1.00 66.38 1188 PRO A C 1
ATOM 9239 O O . PRO A 1 1188 ? -3.681 -2.176 23.766 1.00 66.38 1188 PRO A O 1
ATOM 9242 N N . PRO A 1 1189 ? -3.327 -2.239 21.536 1.00 57.53 1189 PRO A N 1
ATOM 9243 C CA . PRO A 1 1189 ? -3.104 -0.800 21.387 1.00 57.53 1189 PRO A CA 1
ATOM 9244 C C . PRO A 1 1189 ? -4.275 0.029 21.935 1.00 57.53 1189 PRO A C 1
ATOM 9246 O O . PRO A 1 1189 ? -5.439 -0.348 21.785 1.00 57.53 1189 PRO A O 1
ATOM 9249 N N . GLY A 1 1190 ? -3.979 1.167 22.571 1.00 55.78 1190 GLY A N 1
ATOM 9250 C CA . GLY A 1 1190 ? -5.008 2.042 23.153 1.00 55.78 1190 GLY A CA 1
ATOM 9251 C C . GLY A 1 1190 ? -5.565 1.567 24.505 1.00 55.78 1190 GLY A C 1
ATOM 9252 O O . GLY A 1 1190 ? -6.648 2.006 24.913 1.00 55.78 1190 GLY A O 1
ATOM 9253 N N . MET A 1 1191 ? -4.852 0.668 25.196 1.00 55.97 1191 MET A N 1
ATOM 9254 C CA . MET A 1 1191 ? -5.077 0.317 26.603 1.00 55.97 1191 MET A CA 1
ATOM 9255 C C . MET A 1 1191 ? -3.899 0.732 27.488 1.00 55.97 1191 MET A C 1
ATOM 9257 O O . MET A 1 1191 ? -2.745 0.750 27.062 1.00 55.97 1191 MET A O 1
ATOM 9261 N N . LEU A 1 1192 ? -4.209 1.044 28.749 1.00 48.78 1192 LEU A N 1
ATOM 9262 C CA . LEU A 1 1192 ? -3.224 1.352 29.786 1.00 48.78 1192 LEU A CA 1
ATOM 9263 C C . LEU A 1 1192 ? -2.228 0.186 29.933 1.00 48.78 1192 LEU A C 1
ATOM 9265 O O . LEU A 1 1192 ? -2.632 -0.947 30.185 1.00 48.78 1192 LEU A O 1
ATOM 9269 N N . GLY A 1 1193 ? -0.932 0.473 29.769 1.00 49.44 1193 GLY A N 1
ATOM 9270 C CA . GLY A 1 1193 ? 0.154 -0.516 29.842 1.00 49.44 1193 GLY A CA 1
ATOM 9271 C C . GLY A 1 1193 ? 0.616 -1.106 28.502 1.00 49.44 1193 GLY A C 1
ATOM 9272 O O . GLY A 1 1193 ? 1.424 -2.029 28.523 1.00 49.44 1193 GLY A O 1
ATOM 9273 N N . PHE A 1 1194 ? 0.112 -0.612 27.361 1.00 43.84 1194 PHE A N 1
ATOM 9274 C CA . PHE A 1 1194 ? 0.577 -1.026 26.027 1.00 43.84 1194 PHE A CA 1
ATOM 9275 C C . PHE A 1 1194 ? 1.980 -0.507 25.664 1.00 43.84 1194 PHE A C 1
ATOM 9277 O O . PHE A 1 1194 ? 2.722 -1.235 25.004 1.00 43.84 1194 PHE A O 1
ATOM 9284 N N . ASP A 1 1195 ? 2.300 0.729 26.070 1.00 44.66 1195 ASP A N 1
ATOM 9285 C CA . ASP A 1 1195 ? 3.547 1.436 25.722 1.00 44.66 1195 ASP A CA 1
ATOM 9286 C C . ASP A 1 1195 ? 4.821 0.777 26.271 1.00 44.66 1195 ASP A C 1
ATOM 9288 O O . ASP A 1 1195 ? 4.827 0.385 27.465 1.00 44.66 1195 ASP A O 1
#

Secondary structure (DSSP, 8-state):
-TTSEETTTEEEEEEEEEETTEEEEEEEETTTTEEEEEEEE-GGG--HHHHHHHHHHHHHHHT---TTBPPP-EEEEETTEEEEEEE---SEEHHHHHHTS--BHHHHHHHHHHHHHHHHHHHHTT---S--SGGGEEEEE-TTSPEEEEE---STT-TT-TT-TTS-----TTGGG--HHHHTT----THHHHHHHHHHHHHHHHSS-S--SSHHHHHHHHHHPPPPPGGGGT----HHHHHHHHHHT-SSGGGS-SSHHHHHHHHHHHHHHS-HHHHTSBSS--TTS-----------S-HHHHHHHHHHHHHHHTT--EEEEEEE-TTSSHHHHHHHHHHHHHHTT-EEEEEE----TTPPTTHHHHHHHHHHHHHTTT---GGGGGTTTTTHHHHHHH-GGGGGSHHHHHH--S--HHHHSTTS-STHHHHHHHHHHHHHHHHHHTTS-EEEEEE-GGG-HHHHHHHHHHHHHTTTS-EEEEEEE-STT--TT-HHHHHHHTTTT-TTEEEEEEPPPPHHHHHHHHHHHHTSS-B-HHHHHHHHHHHTT-HHHHHHHHHHHHHTT-EEE-TTS-EEE-TT----TTTS-SSHHHHHHHHHHHS-HHHHHHHHHHHHH-SEEEHHHHHHHHTSSSHHHHHHHHHHTTSEEE-TTSSS-EEEES-HHHHHHHHHHS-HHHHHHHHHHHHHHHHHHTTT-GGGTHHHHHHHHHHTT-HHHHHHHHHHHHHHHHHTT-HHHHHHHHHHHHHH-STT--S-THHHHHHHHHHHHHHHHHT-HHHHHHHHHHHHHHHHHTT-HHHHHHHHHHHHHHHHHTT-HHHHHHHHHHHHHHHHHHT-HHHHHHHHHHHHHHHHHTT-HHHHHHHHHHHHHTPPPP---S----PPPS-EEEEE-SSPP--SSGGG--SHHHHHHHTTT---SEEE-TTS-EEESSEEEEEEEGGGTEEEEEE-TT-B-TTSPBP-HHHHHHHHHHHHHH-SS--HHHHTBTTHHHHTTS--SS-TTEEEEETTEEEEEBSS--TTHHHHTTSGGG---B--TT--TTSPPB-SSSEEEEEEETTEEEEEE-TT-TTSS--S-SEEEEE-S--HHHHHHHHHHTS-SEE----HHHHHHHHH-TTTTTT-----------PPP-SSS-TTTT-HHHHHHHHHHS-HHHHHHHHTGGG----SSSSPTTSTT--

Radius of gyration: 42.3 Å; chains: 1; bounding box: 88×92×124 Å